Protein AF-0000000073194111 (afdb_homodimer)

Radius of gyration: 30.74 Å; Cα contacts (8 Å, |Δi|>4): 1391; chains: 2; bounding box: 69×85×87 Å

Nearest PDB structures (foldseek):
  3v3v-assembly1_A  TM=2.737E-01  e=1.351E-02  Homo sapiens
  3vug-assembly1_A  TM=2.751E-01  e=2.272E-02  Homo sapiens
  5lw1-assembly3_H  TM=2.447E-01  e=6.804E-01  Homo sapiens
  4dfb-assembly2_B  TM=4.937E-01  e=3.853E-06  Enterococcus casseliflavus
  3vug-assembly1_A  TM=2.812E-01  e=3.024E-02  Homo sapiens

pLDDT: mean 86.83, std 14.12, range [36.31, 98.75]

Organism: Anisakis simplex (NCBI:txid6269)

Foldseek 3Di:
DPDWDKDFPPPQPPADDDPAPDTPVNVVVLCCVFPPVSVVVVVDPKDFTTKTKDWDPVLPPLFWTKIKIWTATPVGDIFIKMKIWTDLVRNLVVLVVVVDPPSVVSSVLSVVLNLLLLVQQLCCCPVVNPQLAFAFAWRDWAHDDPPPHIIMTITHDCQQWWAFDALLAFAFLLLLLQVLLSLLRQQLSQVVDDPVVQVVQADDPSVLVVQLVLLQVQLPPVPPVLCVVFPCCVLQSLLSNDSQNSCCLWFVLCVVLVHFWGKDLQDQGRNQWIFTADPVGHGDRHTNHGDSSSRIHTGFSQQNSLLRLLSGQPVRSVVNVVVSLVSNVVSNVVSCVVVVHDDRADSVSNVLSNLSNNLVNLSVLSSCVCVSLPPVDDPDPVVVVVSVVSSVSSSNSSNVSNVSNCVSCVVPPVLSSDSPDGHPDSD/DPDWDKDFVPPQPPADDDPAPDTVVNVVVLCCVFPPVSVVVVVDPKAFTTKTKDWDPVLLPQFWTKIKIWTATPVGDIFIKMKIWTDLVRNLVVLVVVVDPPSVVSSVLSVVLNLLLLVQQLCCCPVVNPQLAFAFAWRDWAHDDPPPHIIMTITHDCQVWWAFDALLAFAFLLLLLQVLLSLLRQQLSQVVDDPVVQVVQADDPSVLVVQLVLLQVQLPPVPPVLCVVFPCCVLQSLLSNDSQNSCCLWQNLCVVLVHFWGKDLQDQGRNQWIFTADPVGHGDRHTNHGDSSSRIHTGFSQQNSLLNLLSGQPVRSVVNVVVSLVSNVVSNVVSCVVVVHDDRADSVSNVLSNLSNNLVNLSVLSSCVCVSLPPVDDPDPVVVVVSVVSSVSSSNSSNVSNVSNCVSCVPPPVLSSDSPDGHPDSD

Structure (mmCIF, N/CA/C/O backbone):
data_AF-0000000073194111-model_v1
#
loop_
_entity.id
_entity.type
_entity.pdbx_description
1 polymer 'CHK domain-containing protein'
#
loop_
_atom_site.group_PDB
_atom_site.id
_atom_site.type_symbol
_atom_site.label_atom_id
_atom_site.label_alt_id
_atom_site.label_comp_id
_atom_site.label_asym_id
_atom_site.label_entity_id
_atom_site.label_seq_id
_atom_site.pdbx_PDB_ins_code
_atom_site.Cartn_x
_atom_site.Cartn_y
_atom_site.Cartn_z
_atom_site.occupancy
_atom_site.B_iso_or_equiv
_atom_site.auth_seq_id
_atom_site.auth_comp_id
_atom_site.auth_asym_id
_atom_site.auth_atom_id
_atom_site.pdbx_PDB_model_num
ATOM 1 N N . MET A 1 1 ? 20.297 0.895 19.062 1 36.38 1 MET A N 1
ATOM 2 C CA . MET A 1 1 ? 19.344 1.537 19.953 1 36.38 1 MET A CA 1
ATOM 3 C C . MET A 1 1 ? 19.922 1.707 21.359 1 36.38 1 MET A C 1
ATOM 5 O O . MET A 1 1 ? 20.531 0.787 21.891 1 36.38 1 MET A O 1
ATOM 9 N N . PRO A 1 2 ? 20.141 2.879 21.719 1 43.69 2 PRO A N 1
ATOM 10 C CA . PRO A 1 2 ? 20.75 2.91 23.047 1 43.69 2 PRO A CA 1
ATOM 11 C C . PRO A 1 2 ? 20.047 1.971 24.047 1 43.69 2 PRO A C 1
ATOM 13 O O . PRO A 1 2 ? 18.844 1.727 23.922 1 43.69 2 PRO A O 1
ATOM 16 N N . ALA A 1 3 ? 20.844 1.323 24.797 1 47.34 3 ALA A N 1
ATOM 17 C CA . ALA A 1 3 ? 20.469 0.333 25.797 1 47.34 3 ALA A CA 1
ATOM 18 C C . ALA A 1 3 ? 19.469 0.917 26.797 1 47.34 3 ALA A C 1
ATOM 20 O O . ALA A 1 3 ? 19.672 2.029 27.297 1 47.34 3 ALA A O 1
ATOM 21 N N . MET A 1 4 ? 18.125 0.398 26.703 1 62.31 4 MET A N 1
ATOM 22 C CA . MET A 1 4 ? 17.062 0.633 27.688 1 62.31 4 MET A CA 1
ATOM 23 C C . MET A 1 4 ? 17.594 0.444 29.109 1 62.31 4 MET A C 1
ATOM 25 O O . MET A 1 4 ? 18.141 -0.614 29.438 1 62.31 4 MET A O 1
ATOM 29 N N . GLU A 1 5 ? 18 1.474 29.703 1 65.31 5 GLU A N 1
ATOM 30 C CA . GLU A 1 5 ? 18.375 1.286 31.094 1 65.31 5 GLU A CA 1
ATOM 31 C C . GLU A 1 5 ? 17.156 1.105 31.984 1 65.31 5 GLU A C 1
ATOM 33 O O . GLU A 1 5 ? 16.312 2 32.062 1 65.31 5 GLU A O 1
ATOM 38 N N . LYS A 1 6 ? 16.984 -0.057 32.469 1 68.94 6 LYS A N 1
ATOM 39 C CA . LYS A 1 6 ? 15.938 -0.322 33.438 1 68.94 6 LYS A CA 1
ATOM 40 C C . LYS A 1 6 ? 16.328 0.177 34.844 1 68.94 6 LYS A C 1
ATOM 42 O O . LYS A 1 6 ? 17.406 -0.168 35.344 1 68.94 6 LYS A O 1
ATOM 47 N N . ILE A 1 7 ? 15.516 1.082 35.344 1 70.44 7 ILE A N 1
ATOM 48 C CA . ILE A 1 7 ? 15.797 1.647 36.656 1 70.44 7 ILE A CA 1
ATOM 49 C C . ILE A 1 7 ? 14.703 1.237 37.656 1 70.44 7 ILE A C 1
ATOM 51 O O . ILE A 1 7 ? 13.523 1.5 37.406 1 70.44 7 ILE A O 1
ATOM 55 N N . PRO A 1 8 ? 15.086 0.562 38.719 1 73.12 8 PRO A N 1
ATOM 56 C CA . PRO A 1 8 ? 14.078 0.227 39.75 1 73.12 8 PRO A CA 1
ATOM 57 C C . PRO A 1 8 ? 13.406 1.462 40.344 1 73.12 8 PRO A C 1
ATOM 59 O O . PRO A 1 8 ? 14.055 2.492 40.531 1 73.12 8 PRO A O 1
ATOM 62 N N . VAL A 1 9 ? 12.125 1.345 40.562 1 69.44 9 VAL A N 1
ATOM 63 C CA . VAL A 1 9 ? 11.266 2.463 40.938 1 69.44 9 VAL A CA 1
ATOM 64 C C . VAL A 1 9 ? 11.617 2.914 42.344 1 69.44 9 VAL A C 1
ATOM 66 O O . VAL A 1 9 ? 11.148 3.963 42.812 1 69.44 9 VAL A O 1
ATOM 69 N N . THR A 1 10 ? 12.422 2.307 43.156 1 67.06 10 THR A N 1
ATOM 70 C CA . THR A 1 10 ? 12.625 2.602 44.562 1 67.06 10 THR A CA 1
ATOM 71 C C . THR A 1 10 ? 13.07 4.047 44.75 1 67.06 10 THR A C 1
ATOM 73 O O . THR A 1 10 ? 12.984 4.59 45.875 1 67.06 10 THR A O 1
ATOM 76 N N . SER A 1 11 ? 13.492 4.75 43.719 1 65.75 11 SER A N 1
ATOM 77 C CA . SER A 1 11 ? 13.859 6.145 43.938 1 65.75 11 SER A CA 1
ATOM 78 C C . SER A 1 11 ? 13.625 6.969 42.656 1 65.75 11 SER A C 1
ATOM 80 O O . SER A 1 11 ? 14.555 7.594 42.156 1 65.75 11 SER A O 1
ATOM 82 N N . PRO A 1 12 ? 12.375 7.07 42.375 1 69.12 12 PRO A N 1
ATOM 83 C CA . PRO A 1 12 ? 12.109 7.77 41.125 1 69.12 12 PRO A CA 1
ATOM 84 C C . PRO A 1 12 ? 12.445 9.258 41.188 1 69.12 12 PRO A C 1
ATOM 86 O O . PRO A 1 12 ? 12.664 9.891 40.156 1 69.12 12 PRO A O 1
ATOM 89 N N . GLU A 1 13 ? 12.602 9.75 42.344 1 69 13 GLU A N 1
ATOM 90 C CA . GLU A 1 13 ? 12.797 11.18 42.531 1 69 13 GLU A CA 1
ATOM 91 C C . GLU A 1 13 ? 14.133 11.641 41.938 1 69 13 GLU A C 1
ATOM 93 O O . GLU A 1 13 ? 14.266 12.781 41.5 1 69 13 GLU A O 1
ATOM 98 N N . ARG A 1 14 ? 15.016 10.805 42 1 67.5 14 ARG A N 1
ATOM 99 C CA . ARG A 1 14 ? 16.359 11.25 41.656 1 67.5 14 ARG A CA 1
ATOM 100 C C . ARG A 1 14 ? 16.75 10.789 40.25 1 67.5 14 ARG A C 1
ATOM 102 O O . ARG A 1 14 ? 17.781 11.18 39.719 1 67.5 14 ARG A O 1
ATOM 109 N N . GLN A 1 15 ? 15.82 10.125 39.656 1 81.25 15 GLN A N 1
ATOM 110 C CA . GLN A 1 15 ? 16.25 9.547 38.375 1 81.25 15 GLN A CA 1
ATOM 111 C C . GLN A 1 15 ? 15.703 10.352 37.219 1 81.25 15 GLN A C 1
ATOM 113 O O . GLN A 1 15 ? 14.492 10.453 37.031 1 81.25 15 GLN A O 1
ATOM 118 N N . HIS A 1 16 ? 16.672 10.906 36.5 1 85.12 16 HIS A N 1
ATOM 119 C CA . HIS A 1 16 ? 16.359 11.797 35.375 1 85.12 16 HIS A CA 1
ATOM 120 C C . HIS A 1 16 ? 16.172 11.016 34.094 1 85.12 16 HIS A C 1
ATOM 122 O O . HIS A 1 16 ? 16.703 9.914 33.938 1 85.12 16 HIS A O 1
ATOM 128 N N . ILE A 1 17 ? 15.398 11.547 33.281 1 88.12 17 ILE A N 1
ATOM 129 C CA . ILE A 1 17 ? 15.242 11.031 31.922 1 88.12 17 ILE A CA 1
ATOM 130 C C . ILE A 1 17 ? 16.328 11.609 31.016 1 88.12 17 ILE A C 1
ATOM 132 O O . ILE A 1 17 ? 16.312 12.797 30.703 1 88.12 17 ILE A O 1
ATOM 136 N N . ASP A 1 18 ? 17.188 10.719 30.672 1 86 18 ASP A N 1
ATOM 137 C CA . ASP A 1 18 ? 18.312 11.141 29.844 1 86 18 ASP A CA 1
ATOM 138 C C . ASP A 1 18 ? 19.016 12.344 30.469 1 86 18 ASP A C 1
ATOM 140 O O . ASP A 1 18 ? 19.344 12.336 31.656 1 86 18 ASP A O 1
ATOM 144 N N . ASN A 1 19 ? 19.359 13.367 29.703 1 82.19 19 ASN A N 1
ATOM 145 C CA . ASN A 1 19 ? 20.062 14.555 30.188 1 82.19 19 ASN A CA 1
ATOM 146 C C . ASN A 1 19 ? 19.109 15.719 30.406 1 82.19 19 ASN A C 1
ATOM 148 O O . ASN A 1 19 ? 19.531 16.875 30.406 1 82.19 19 ASN A O 1
ATOM 152 N N . THR A 1 20 ? 17.859 15.375 30.734 1 85.88 20 THR A N 1
ATOM 153 C CA . THR A 1 20 ? 16.875 16.422 30.984 1 85.88 20 THR A CA 1
ATOM 154 C C . THR A 1 20 ? 16.672 16.641 32.469 1 85.88 20 THR A C 1
ATOM 156 O O . THR A 1 20 ? 17.172 15.867 33.281 1 85.88 20 THR A O 1
ATOM 159 N N . GLU A 1 21 ? 15.969 17.688 32.844 1 87.31 21 GLU A N 1
ATOM 160 C CA . GLU A 1 21 ? 15.641 17.984 34.219 1 87.31 21 GLU A CA 1
ATOM 161 C C . GLU A 1 21 ? 14.43 17.172 34.688 1 87.31 21 GLU A C 1
ATOM 163 O O . GLU A 1 21 ? 14.109 17.141 35.875 1 87.31 21 GLU A O 1
ATOM 168 N N . PHE A 1 22 ? 13.812 16.547 33.812 1 91.5 22 PHE A N 1
ATOM 169 C CA . PHE A 1 22 ? 12.602 15.812 34.156 1 91.5 22 PHE A CA 1
ATOM 170 C C . PHE A 1 22 ? 12.953 14.445 34.75 1 91.5 22 PHE A C 1
ATOM 172 O O . PHE A 1 22 ? 13.859 13.766 34.25 1 91.5 22 PHE A O 1
ATOM 179 N N . THR A 1 23 ? 12.227 14.109 35.812 1 91.81 23 THR A N 1
ATOM 180 C CA . THR A 1 23 ? 12.453 12.836 36.5 1 91.81 23 THR A CA 1
ATOM 181 C C . THR A 1 23 ? 11.289 11.883 36.25 1 91.81 23 THR A C 1
ATOM 183 O O . THR A 1 23 ? 10.227 12.289 35.812 1 91.81 23 THR A O 1
ATOM 186 N N . PHE A 1 24 ? 11.562 10.609 36.594 1 93.19 24 PHE A N 1
ATOM 187 C CA . PHE A 1 24 ? 10.477 9.641 36.562 1 93.19 24 PHE A CA 1
ATOM 188 C C . PHE A 1 24 ? 9.367 10.023 37.531 1 93.19 24 PHE A C 1
ATOM 190 O O . PHE A 1 24 ? 8.188 9.773 37.25 1 93.19 24 PHE A O 1
ATOM 197 N N . ALA A 1 25 ? 9.758 10.68 38.594 1 92.88 25 ALA A N 1
ATOM 198 C CA . ALA A 1 25 ? 8.773 11.141 39.562 1 92.88 25 ALA A CA 1
ATOM 199 C C . ALA A 1 25 ? 7.832 12.172 38.969 1 92.88 25 ALA A C 1
ATOM 201 O O . ALA A 1 25 ? 6.637 12.195 39.25 1 92.88 25 ALA A O 1
ATOM 202 N N . TRP A 1 26 ? 8.414 13.047 38.156 1 94.44 26 TRP A N 1
ATOM 203 C CA . TRP A 1 26 ? 7.605 14.055 37.469 1 94.44 26 TRP A CA 1
ATOM 204 C C . TRP A 1 26 ? 6.566 13.398 36.562 1 94.44 26 TRP A C 1
ATOM 206 O O . TRP A 1 26 ? 5.402 13.805 36.562 1 94.44 26 TRP A O 1
ATOM 216 N N . VAL A 1 27 ? 6.977 12.352 35.906 1 96.06 27 VAL A N 1
ATOM 217 C CA . VAL A 1 27 ? 6.102 11.625 35 1 96.06 27 VAL A CA 1
ATOM 218 C C . VAL A 1 27 ? 4.988 10.938 35.781 1 96.06 27 VAL A C 1
ATOM 220 O O . VAL A 1 27 ? 3.807 11.086 35.469 1 96.06 27 VAL A O 1
ATOM 223 N N . LEU A 1 28 ? 5.391 10.219 36.812 1 94.56 28 LEU A N 1
ATOM 224 C CA . LEU A 1 28 ? 4.43 9.461 37.594 1 94.56 28 LEU A CA 1
ATOM 225 C C . LEU A 1 28 ? 3.426 10.398 38.281 1 94.56 28 LEU A C 1
ATOM 227 O O . LEU A 1 28 ? 2.244 10.062 38.375 1 94.56 28 LEU A O 1
ATOM 231 N N . LYS A 1 29 ? 3.906 11.547 38.688 1 95.44 29 LYS A N 1
ATOM 232 C CA . LYS A 1 29 ? 3.018 12.531 39.312 1 95.44 29 LYS A CA 1
ATOM 233 C C . LYS A 1 29 ? 1.91 12.945 38.344 1 95.44 29 LYS A C 1
ATOM 235 O O . LYS A 1 29 ? 0.733 12.961 38.719 1 95.44 29 LYS A O 1
ATOM 240 N N . HIS A 1 30 ? 2.293 13.242 37.156 1 97.31 30 HIS A N 1
ATOM 241 C CA . HIS A 1 30 ? 1.325 13.742 36.188 1 97.31 30 HIS A CA 1
ATOM 242 C C . HIS A 1 30 ? 0.427 12.625 35.688 1 97.31 30 HIS A C 1
ATOM 244 O O . HIS A 1 30 ? -0.741 12.852 35.344 1 97.31 30 HIS A O 1
ATOM 250 N N . LEU A 1 31 ? 0.936 11.398 35.562 1 96.88 31 LEU A N 1
ATOM 251 C CA . LEU A 1 31 ? 0.078 10.266 35.219 1 96.88 31 LEU A CA 1
ATOM 252 C C . LEU A 1 31 ? -0.968 10.031 36.312 1 96.88 31 LEU A C 1
ATOM 254 O O . LEU A 1 31 ? -2.139 9.789 36 1 96.88 31 LEU A O 1
ATOM 258 N N . ASN A 1 32 ? -0.537 10.117 37.531 1 95.69 32 ASN A N 1
ATOM 259 C CA . ASN A 1 32 ? -1.453 9.945 38.656 1 95.69 32 ASN A CA 1
ATOM 260 C C . ASN A 1 32 ? -2.541 11.016 38.656 1 95.69 32 ASN A C 1
ATOM 262 O O . ASN A 1 32 ? -3.666 10.766 39.094 1 95.69 32 ASN A O 1
ATOM 266 N N . GLU A 1 33 ? -2.211 12.117 38.156 1 97.06 33 GLU A N 1
ATOM 267 C CA . GLU A 1 33 ? -3.135 13.25 38.188 1 97.06 33 GLU A CA 1
ATOM 268 C C . GLU A 1 33 ? -4.059 13.242 36.969 1 97.06 33 GLU A C 1
ATOM 270 O O . GLU A 1 33 ? -5.242 13.578 37.094 1 97.06 33 GLU A O 1
ATOM 275 N N . ASN A 1 34 ? -3.545 12.82 35.812 1 96.88 34 ASN A N 1
ATOM 276 C CA . ASN A 1 34 ? -4.254 13.195 34.594 1 96.88 34 ASN A CA 1
ATOM 277 C C . ASN A 1 34 ? -4.57 11.977 33.719 1 96.88 34 ASN A C 1
ATOM 279 O O . ASN A 1 34 ? -5.238 12.094 32.688 1 96.88 34 ASN A O 1
ATOM 283 N N . ASP A 1 35 ? -4.168 10.758 34.094 1 96.88 35 ASP A N 1
ATOM 284 C CA . ASP A 1 35 ? -4.387 9.578 33.25 1 96.88 35 ASP A CA 1
ATOM 285 C C . ASP A 1 35 ? -5.309 8.578 33.969 1 96.88 35 ASP A C 1
ATOM 287 O O . ASP A 1 35 ? -4.863 7.801 34.812 1 96.88 35 ASP A O 1
ATOM 291 N N . HIS A 1 36 ? -6.5 8.469 33.5 1 95.5 36 HIS A N 1
ATOM 292 C CA . HIS A 1 36 ? -7.488 7.598 34.125 1 95.5 36 HIS A CA 1
ATOM 293 C C . HIS A 1 36 ? -7.121 6.129 33.938 1 95.5 36 HIS A C 1
ATOM 295 O O . HIS A 1 36 ? -7.426 5.293 34.781 1 95.5 36 HIS A O 1
ATOM 301 N N . VAL A 1 37 ? -6.5 5.832 32.781 1 94.56 37 VAL A N 1
ATOM 302 C CA . VAL A 1 37 ? -6.094 4.449 32.531 1 94.56 37 VAL A CA 1
ATOM 303 C C . VAL A 1 37 ? -4.996 4.055 33.531 1 94.56 37 VAL A C 1
ATOM 305 O O . VAL A 1 37 ? -5.047 2.975 34.125 1 94.56 37 VAL A O 1
ATOM 308 N N . TRP A 1 38 ? -4.016 4.926 33.688 1 95.19 38 TRP A N 1
ATOM 309 C CA . TRP A 1 38 ? -2.936 4.707 34.625 1 95.19 38 TRP A CA 1
ATOM 310 C C . TRP A 1 38 ? -3.482 4.52 36.031 1 95.19 38 TRP A C 1
ATOM 312 O O . TRP A 1 38 ? -3.076 3.598 36.75 1 95.19 38 TRP A O 1
ATOM 322 N N . LYS A 1 39 ? -4.426 5.363 36.406 1 94.5 39 LYS A N 1
ATOM 323 C CA . LYS A 1 39 ? -5.039 5.281 37.75 1 94.5 39 LYS A CA 1
ATOM 324 C C . LYS A 1 39 ? -5.742 3.941 37.938 1 94.5 39 LYS A C 1
ATOM 326 O O . LYS A 1 39 ? -5.68 3.355 39.031 1 94.5 39 LYS A O 1
ATOM 331 N N . SER A 1 40 ? -6.363 3.504 36.938 1 93.25 40 SER A N 1
ATOM 332 C CA . SER A 1 40 ? -7.051 2.219 37 1 93.25 40 SER A CA 1
ATOM 333 C C . SER A 1 40 ? -6.059 1.069 37.156 1 93.25 40 SER A C 1
ATOM 335 O O . SER A 1 40 ? -6.316 0.11 37.875 1 93.25 40 SER A O 1
ATOM 337 N N . ILE A 1 41 ? -5 1.169 36.406 1 92.38 41 ILE A N 1
ATOM 338 C CA . ILE A 1 41 ? -3.975 0.131 36.438 1 92.38 41 ILE A CA 1
ATOM 339 C C . ILE A 1 41 ? -3.332 0.082 37.812 1 92.38 41 ILE A C 1
ATOM 341 O O . ILE A 1 41 ? -3.096 -1 38.375 1 92.38 41 ILE A O 1
ATOM 345 N N . THR A 1 42 ? -3.125 1.216 38.469 1 90.69 42 THR A N 1
ATOM 346 C CA . THR A 1 42 ? -2.336 1.282 39.688 1 90.69 42 THR A CA 1
ATOM 347 C C . THR A 1 42 ? -3.236 1.165 40.938 1 90.69 42 THR A C 1
ATOM 349 O O . THR A 1 42 ? -2.746 1.017 42.031 1 90.69 42 THR A O 1
ATOM 352 N N . ALA A 1 43 ? -4.531 1.288 40.75 1 87.88 43 ALA A N 1
ATOM 353 C CA . ALA A 1 43 ? -5.465 1.085 41.844 1 87.88 43 ALA A CA 1
ATOM 354 C C . ALA A 1 43 ? -5.527 -0.385 42.25 1 87.88 43 ALA A C 1
ATOM 356 O O . ALA A 1 43 ? -5.891 -0.71 43.375 1 87.88 43 ALA A O 1
ATOM 357 N N . GLY A 1 44 ? -5.113 -1.204 41.375 1 77 44 GLY A N 1
ATOM 358 C CA . GLY A 1 44 ? -5.176 -2.633 41.656 1 77 44 GLY A CA 1
ATOM 359 C C . GLY A 1 44 ? -3.945 -3.164 42.344 1 77 44 GLY A C 1
ATOM 360 O O . GLY A 1 44 ? -3.293 -2.436 43.094 1 77 44 GLY A O 1
ATOM 361 N N . ARG 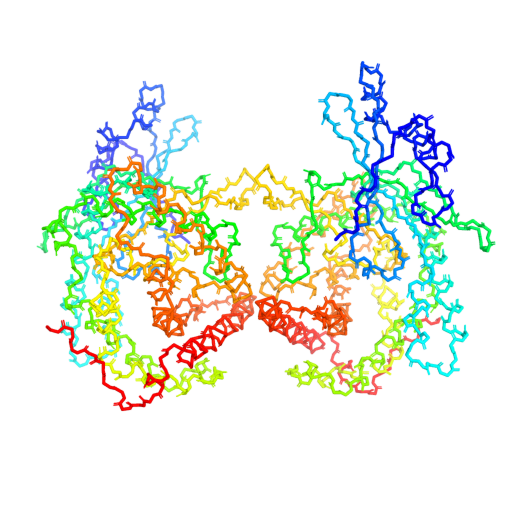A 1 45 ? -3.752 -4.418 42.344 1 76.69 45 ARG A N 1
ATOM 362 C CA . ARG A 1 45 ? -2.691 -5.121 43.062 1 76.69 45 ARG A CA 1
ATOM 363 C C . ARG A 1 45 ? -1.389 -5.098 42.281 1 76.69 45 ARG A C 1
ATOM 365 O O . ARG A 1 45 ? -0.359 -5.582 42.75 1 76.69 45 ARG A O 1
ATOM 372 N N . ARG A 1 46 ? -1.448 -4.301 41.188 1 81.94 46 ARG A N 1
ATOM 373 C CA . ARG A 1 46 ? -0.241 -4.297 40.375 1 81.94 46 ARG A CA 1
ATOM 374 C C . ARG A 1 46 ? 0.799 -3.332 40.938 1 81.94 46 ARG A C 1
ATOM 376 O O . ARG A 1 46 ? 0.485 -2.18 41.25 1 81.94 46 ARG A O 1
ATOM 383 N N . ARG A 1 47 ? 2.002 -3.873 41.156 1 87.38 47 ARG A N 1
ATOM 384 C CA . ARG A 1 47 ? 3.082 -3.035 41.656 1 87.38 47 ARG A CA 1
ATOM 385 C C . ARG A 1 47 ? 4.047 -2.646 40.531 1 87.38 47 ARG A C 1
ATOM 387 O O . ARG A 1 47 ? 4.465 -3.494 39.75 1 87.38 47 ARG A O 1
ATOM 394 N N . LEU A 1 48 ? 4.281 -1.334 40.438 1 91.19 48 LEU A N 1
ATOM 395 C CA . LEU A 1 48 ? 5.285 -0.851 39.5 1 91.19 48 LEU A CA 1
ATOM 396 C C . LEU A 1 48 ? 6.676 -1.334 39.875 1 91.19 48 LEU A C 1
ATOM 398 O O . LEU A 1 48 ? 7.121 -1.114 41.031 1 91.19 48 LEU A O 1
ATOM 402 N N . GLN A 1 49 ? 7.352 -2.027 39 1 89.12 49 GLN A N 1
ATOM 403 C CA . GLN A 1 49 ? 8.648 -2.613 39.312 1 89.12 49 GLN A CA 1
ATOM 404 C C . GLN A 1 49 ? 9.781 -1.773 38.719 1 89.12 49 GLN A C 1
ATOM 406 O O . GLN A 1 49 ? 10.773 -1.502 39.406 1 89.12 49 GLN A O 1
ATOM 411 N N . TYR A 1 50 ? 9.594 -1.479 37.406 1 89.25 50 TYR A N 1
ATOM 412 C CA . TYR A 1 50 ? 10.648 -0.759 36.719 1 89.25 50 TYR A CA 1
ATOM 413 C C . TYR A 1 50 ? 10.062 0.327 35.812 1 89.25 50 TYR A C 1
ATOM 415 O O . TYR A 1 50 ? 8.938 0.193 35.312 1 89.25 50 TYR A O 1
ATOM 423 N N . ILE A 1 51 ? 10.844 1.414 35.719 1 91.12 51 ILE A N 1
ATOM 424 C CA . ILE A 1 51 ? 10.594 2.408 34.688 1 91.12 51 ILE A CA 1
ATOM 425 C C . ILE A 1 51 ? 11.836 2.559 33.781 1 91.12 51 ILE A C 1
ATOM 427 O O . ILE A 1 51 ? 12.961 2.557 34.312 1 91.12 51 ILE A O 1
ATOM 431 N N . SER A 1 52 ? 11.664 2.543 32.562 1 92.25 52 SER A N 1
ATOM 432 C CA . SER A 1 52 ? 12.75 2.74 31.609 1 92.25 52 SER A CA 1
ATOM 433 C C . SER A 1 52 ? 12.352 3.703 30.5 1 92.25 52 SER A C 1
ATOM 435 O O . SER A 1 52 ? 11.172 4.055 30.375 1 92.25 52 SER A O 1
ATOM 437 N N . PHE A 1 53 ? 13.367 4.258 29.828 1 91.5 53 PHE A N 1
ATOM 438 C CA . PHE A 1 53 ? 13.078 5.098 28.672 1 91.5 53 PHE A CA 1
ATOM 439 C C . PHE A 1 53 ? 14 4.75 27.5 1 91.5 53 PHE A C 1
ATOM 441 O O . PHE A 1 53 ? 15.07 4.172 27.703 1 91.5 53 PHE A O 1
ATOM 448 N N . ARG A 1 54 ? 13.516 4.988 26.297 1 91.12 54 ARG A N 1
ATOM 449 C CA . ARG A 1 54 ? 14.352 4.977 25.094 1 91.12 54 ARG A CA 1
ATOM 450 C C . ARG A 1 54 ? 13.961 6.102 24.141 1 91.12 54 ARG A C 1
ATOM 452 O O . ARG A 1 54 ? 12.812 6.543 24.141 1 91.12 54 ARG A O 1
ATOM 459 N N . THR A 1 55 ? 14.945 6.551 23.438 1 88.12 55 THR A N 1
ATOM 460 C CA . THR A 1 55 ? 14.68 7.578 22.438 1 88.12 55 THR A CA 1
ATOM 461 C C . THR A 1 55 ? 14.016 6.973 21.203 1 88.12 55 THR A C 1
ATOM 463 O O . THR A 1 55 ? 14.398 5.891 20.766 1 88.12 55 THR A O 1
ATOM 466 N N . ILE A 1 56 ? 12.992 7.59 20.844 1 83.5 56 ILE A N 1
ATOM 467 C CA . ILE A 1 56 ? 12.359 7.141 19.609 1 83.5 56 ILE A CA 1
ATOM 468 C C . ILE A 1 56 ? 12.406 8.258 18.562 1 83.5 56 ILE A C 1
ATOM 470 O O . ILE A 1 56 ? 12.531 9.438 18.922 1 83.5 56 ILE A O 1
ATOM 474 N N . GLY A 1 57 ? 12.344 7.973 17.125 1 64.94 57 GLY A N 1
ATOM 475 C CA . GLY A 1 57 ? 12.375 8.953 16.047 1 64.94 57 GLY A CA 1
ATOM 476 C C . GLY A 1 57 ? 13.773 9.258 15.562 1 64.94 57 GLY A C 1
ATOM 477 O O . GLY A 1 57 ? 13.977 10.172 14.758 1 64.94 57 GLY A O 1
ATOM 478 N N . ASP A 1 58 ? 14.672 8.328 15.711 1 54.94 58 ASP A N 1
ATOM 479 C CA . ASP A 1 58 ? 16.047 8.188 15.227 1 54.94 58 ASP A CA 1
ATOM 480 C C . ASP A 1 58 ? 16.828 9.477 15.438 1 54.94 58 ASP A C 1
ATOM 482 O O . ASP A 1 58 ? 17.75 9.781 14.672 1 54.94 58 ASP A O 1
ATOM 486 N N . GLY A 1 59 ? 16.609 10.258 16.625 1 48.03 59 GLY A N 1
ATOM 487 C CA . GLY A 1 59 ? 17.453 11.445 16.734 1 48.03 59 GLY A CA 1
ATOM 488 C C . GLY A 1 59 ? 17.297 12.391 15.555 1 48.03 59 GLY A C 1
ATOM 489 O O . GLY A 1 59 ? 18.016 13.383 15.445 1 48.03 59 GLY A O 1
ATOM 490 N N . LYS A 1 60 ? 16.516 11.961 14.562 1 47.16 60 LYS A N 1
ATOM 491 C CA . LYS A 1 60 ? 16.391 12.727 13.328 1 47.16 60 LYS A CA 1
ATOM 492 C C . LYS A 1 60 ? 15.453 13.914 13.508 1 47.16 60 LYS A C 1
ATOM 494 O O . LYS A 1 60 ? 15.266 14.711 12.578 1 47.16 60 LYS A O 1
ATOM 499 N N . GLY A 1 61 ? 14.688 13.906 14.625 1 47.81 61 GLY A N 1
ATOM 500 C CA . GLY A 1 61 ? 13.805 15.055 14.766 1 47.81 61 GLY A CA 1
ATOM 501 C C . GLY A 1 61 ? 14.547 16.359 15.016 1 47.81 61 GLY A C 1
ATOM 502 O O . GLY A 1 61 ? 15.531 16.375 15.758 1 47.81 61 GLY A O 1
ATOM 503 N N . PHE A 1 62 ? 14.336 17.266 14.07 1 51.81 62 PHE A N 1
ATOM 504 C CA . PHE A 1 62 ? 15.086 18.516 14 1 51.81 62 PHE A CA 1
ATOM 505 C C . PHE A 1 62 ? 14.883 19.328 15.266 1 51.81 62 PHE A C 1
ATOM 507 O O . PHE A 1 62 ? 15.789 20.047 15.703 1 51.81 62 PHE A O 1
ATOM 514 N N . ALA A 1 63 ? 13.672 19.078 16 1 62.41 63 ALA A N 1
ATOM 515 C CA . ALA A 1 63 ? 13.438 20.156 16.953 1 62.41 63 ALA A CA 1
ATOM 516 C C . ALA A 1 63 ? 13.156 19.594 18.344 1 62.41 63 ALA A C 1
ATOM 518 O O . ALA A 1 63 ? 12.836 20.344 19.266 1 62.41 63 ALA A O 1
ATOM 519 N N . SER A 1 64 ? 13.195 18.234 18.516 1 79.25 64 SER A N 1
ATOM 520 C CA . SER A 1 64 ? 12.852 17.703 19.828 1 79.25 64 SER A CA 1
ATOM 521 C C . SER A 1 64 ? 13.414 16.297 20.016 1 79.25 64 SER A C 1
ATOM 523 O O . SER A 1 64 ? 13.641 15.578 19.047 1 79.25 64 SER A O 1
ATOM 525 N N . LYS A 1 65 ? 13.734 16.016 21.25 1 86 65 LYS A N 1
ATOM 526 C CA . LYS A 1 65 ? 13.953 14.633 21.641 1 86 65 LYS A CA 1
ATOM 527 C C . LYS A 1 65 ? 12.648 13.969 22.078 1 86 65 LYS A C 1
ATOM 529 O O . LYS A 1 65 ? 11.859 14.57 22.812 1 86 65 LYS A O 1
ATOM 534 N N . ILE A 1 66 ? 12.453 12.82 21.578 1 91.81 66 ILE A N 1
ATOM 535 C CA . ILE A 1 66 ? 11.242 12.086 21.906 1 91.81 66 ILE A CA 1
ATOM 536 C C . ILE A 1 66 ? 11.609 10.812 22.672 1 91.81 66 ILE A C 1
ATOM 538 O O . ILE A 1 66 ? 12.383 9.992 22.188 1 91.81 66 ILE A O 1
ATOM 542 N N . TYR A 1 67 ? 10.984 10.664 23.859 1 92.88 67 TYR A N 1
ATOM 543 C CA . TYR A 1 67 ? 11.258 9.516 24.719 1 92.88 67 TYR A CA 1
ATOM 544 C C . TYR A 1 67 ? 10.023 8.633 24.859 1 92.88 67 TYR A C 1
ATOM 546 O O . TYR A 1 67 ? 8.938 9.133 25.156 1 92.88 67 TYR A O 1
ATOM 554 N N . MET A 1 68 ? 10.242 7.406 24.625 1 95.56 68 MET A N 1
ATOM 555 C CA . MET A 1 68 ? 9.242 6.438 25.062 1 95.56 68 MET A CA 1
ATOM 556 C C . MET A 1 68 ? 9.555 5.93 26.469 1 95.56 68 MET A C 1
ATOM 558 O O . MET A 1 68 ? 10.641 5.402 26.719 1 95.56 68 MET A O 1
ATOM 562 N N . LEU A 1 69 ? 8.672 6.109 27.359 1 95.56 69 LEU A N 1
ATOM 563 C CA . LEU A 1 69 ? 8.812 5.625 28.734 1 95.56 69 LEU A CA 1
ATOM 564 C C . LEU A 1 69 ? 7.988 4.359 28.953 1 95.56 69 LEU A C 1
ATOM 566 O O . LEU A 1 69 ? 6.828 4.293 28.547 1 95.56 69 LEU A O 1
ATOM 570 N N . THR A 1 70 ? 8.609 3.439 29.562 1 95.75 70 THR A N 1
ATOM 571 C CA . THR A 1 70 ? 7.953 2.162 29.812 1 95.75 70 THR A CA 1
ATOM 572 C C . THR A 1 70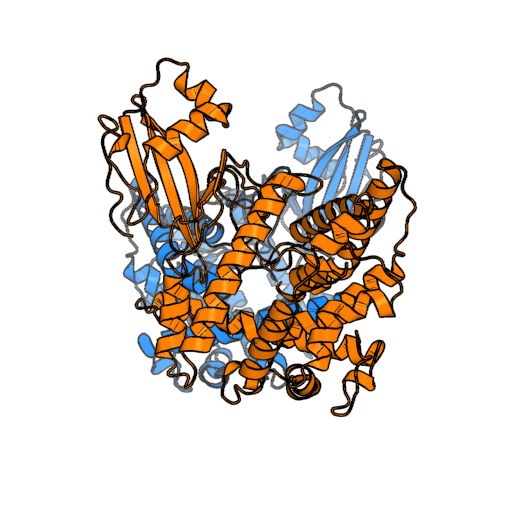 ? 7.895 1.873 31.312 1 95.75 70 THR A C 1
ATOM 574 O O . THR A 1 70 ? 8.93 1.809 31.984 1 95.75 70 THR A O 1
ATOM 577 N N . MET A 1 71 ? 6.738 1.71 31.859 1 95 71 MET A N 1
ATOM 578 C CA . MET A 1 71 ? 6.5 1.279 33.25 1 95 71 MET A CA 1
ATOM 579 C C . MET A 1 71 ? 6.125 -0.198 33.281 1 95 71 MET A C 1
ATOM 581 O O . MET A 1 71 ? 5.047 -0.585 32.844 1 95 71 MET A O 1
ATOM 585 N N . GLU A 1 72 ? 6.973 -0.915 33.844 1 94.12 72 GLU A N 1
ATOM 586 C CA . GLU A 1 72 ? 6.766 -2.359 33.906 1 94.12 72 GLU A CA 1
ATOM 587 C C . GLU A 1 72 ? 6.234 -2.777 35.281 1 94.12 72 GLU A C 1
ATOM 589 O O . GLU A 1 72 ? 6.75 -2.342 36.312 1 94.12 72 GLU A O 1
ATOM 594 N N . PHE A 1 73 ? 5.262 -3.674 35.312 1 93.56 73 PHE A N 1
ATOM 595 C CA . PHE A 1 73 ? 4.605 -4.094 36.531 1 93.56 73 PHE A CA 1
ATOM 596 C C . PHE A 1 73 ? 5.008 -5.516 36.906 1 93.56 73 PHE A C 1
ATOM 598 O O . PHE A 1 73 ? 5.617 -6.223 36.094 1 93.56 73 PHE A O 1
ATOM 605 N N . SER A 1 74 ? 4.645 -5.895 38.094 1 89.06 74 SER A N 1
ATOM 606 C CA . SER A 1 74 ? 5.043 -7.18 38.656 1 89.06 74 SER A CA 1
ATOM 607 C C . SER A 1 74 ? 4.379 -8.344 37.938 1 89.06 74 SER A C 1
ATOM 609 O O . SER A 1 74 ? 4.887 -9.461 37.938 1 89.06 74 SER A O 1
ATOM 611 N N . ASP A 1 75 ? 3.25 -8.133 37.25 1 90.5 75 ASP A N 1
ATOM 612 C CA . ASP A 1 75 ? 2.553 -9.195 36.531 1 90.5 75 ASP A CA 1
ATOM 613 C C . ASP A 1 75 ? 3.09 -9.328 35.094 1 90.5 75 ASP A C 1
ATOM 615 O O . ASP A 1 75 ? 2.531 -10.07 34.281 1 90.5 75 ASP A O 1
ATOM 619 N N . GLY A 1 76 ? 4.047 -8.57 34.781 1 89.75 76 GLY A N 1
ATOM 620 C CA . GLY A 1 76 ? 4.684 -8.688 33.5 1 89.75 76 GLY A CA 1
ATOM 621 C C . GLY A 1 76 ? 4.094 -7.75 32.469 1 89.75 76 GLY A C 1
ATOM 622 O O . GLY A 1 76 ? 4.602 -7.652 31.344 1 89.75 76 GLY A O 1
ATOM 623 N N . LYS A 1 77 ? 3.078 -7.086 32.812 1 92.94 77 LYS A N 1
ATOM 624 C CA . LYS A 1 77 ? 2.469 -6.125 31.891 1 92.94 77 LYS A CA 1
ATOM 625 C C . LYS A 1 77 ? 3.211 -4.793 31.922 1 92.94 77 LYS A C 1
ATOM 627 O O . LYS A 1 77 ? 3.945 -4.504 32.875 1 92.94 77 LYS A O 1
ATOM 632 N N . ALA A 1 78 ? 3.084 -4.031 30.844 1 95.38 78 ALA A N 1
ATOM 633 C CA . ALA A 1 78 ? 3.752 -2.736 30.75 1 95.38 78 ALA A CA 1
ATOM 634 C C . ALA A 1 78 ? 2.779 -1.648 30.297 1 95.38 78 ALA A C 1
ATOM 636 O O . ALA A 1 78 ? 1.794 -1.932 29.609 1 95.38 78 ALA A O 1
ATOM 637 N N . TYR A 1 79 ? 3 -0.475 30.781 1 96.25 79 TYR A N 1
ATOM 638 C CA . TYR A 1 79 ? 2.309 0.732 30.344 1 96.25 79 TYR A CA 1
ATOM 639 C C . TYR A 1 79 ? 3.289 1.742 29.766 1 96.25 79 TYR A C 1
ATOM 641 O O . TYR A 1 79 ? 4.371 1.956 30.312 1 96.25 79 TYR A O 1
ATOM 649 N N . ARG A 1 80 ? 2.953 2.309 28.656 1 97.44 80 ARG A N 1
ATOM 650 C CA . ARG A 1 80 ? 3.906 3.17 27.953 1 97.44 80 ARG A CA 1
ATOM 651 C C . ARG A 1 80 ? 3.316 4.559 27.719 1 97.44 80 ARG A C 1
ATOM 653 O O . ARG A 1 80 ? 2.107 4.695 27.516 1 97.44 80 ARG A O 1
ATOM 660 N N . VAL A 1 81 ? 4.16 5.559 27.75 1 98 81 VAL A N 1
ATOM 661 C CA . VAL A 1 81 ? 3.826 6.938 27.406 1 98 81 VAL A CA 1
ATOM 662 C C . VAL A 1 81 ? 4.98 7.566 26.625 1 98 81 VAL A C 1
ATOM 664 O O . VAL A 1 81 ? 6.066 6.992 26.547 1 98 81 VAL A O 1
ATOM 667 N N . VAL A 1 82 ? 4.727 8.734 26.031 1 97.38 82 VAL A N 1
ATOM 668 C CA . VAL A 1 82 ? 5.734 9.438 25.25 1 97.38 82 VAL A CA 1
ATOM 669 C C . VAL A 1 82 ? 5.965 10.828 25.828 1 97.38 82 VAL A C 1
ATOM 671 O O . VAL A 1 82 ? 5.016 11.508 26.219 1 97.38 82 VAL A O 1
ATOM 674 N N . MET A 1 83 ? 7.207 11.164 25.906 1 96.06 83 MET A N 1
ATOM 675 C CA . MET A 1 83 ? 7.57 12.516 26.328 1 96.06 83 MET A CA 1
ATOM 676 C C . MET A 1 83 ? 8.383 13.219 25.266 1 96.06 83 MET A C 1
ATOM 678 O O . MET A 1 83 ? 9.383 12.688 24.781 1 96.06 83 MET A O 1
ATOM 682 N N . LYS A 1 84 ? 7.941 14.375 24.828 1 94.88 84 LYS A N 1
ATOM 683 C CA . LYS A 1 84 ? 8.641 15.234 23.875 1 94.88 84 LYS A CA 1
ATOM 684 C C . LYS A 1 84 ? 9.312 16.406 24.578 1 94.88 84 LYS A C 1
ATOM 686 O O . LYS A 1 84 ? 8.664 17.141 25.328 1 94.88 84 LYS A O 1
ATOM 691 N N . VAL A 1 85 ? 10.594 16.531 24.406 1 92.38 85 VAL A N 1
ATOM 692 C CA . VAL A 1 85 ? 11.352 17.625 24.984 1 92.38 85 VAL A CA 1
ATOM 693 C C . VAL A 1 85 ? 12.008 18.453 23.891 1 92.38 85 VAL A C 1
ATOM 695 O O . VAL A 1 85 ? 12.961 18.016 23.25 1 92.38 85 VAL A O 1
ATOM 698 N N . PRO A 1 86 ? 11.461 19.703 23.719 1 88.44 86 PRO A N 1
ATOM 699 C CA . PRO A 1 86 ? 12.086 20.547 22.703 1 88.44 86 PRO A CA 1
ATOM 700 C C . PRO A 1 86 ? 13.562 20.828 23 1 88.44 86 PRO A C 1
ATOM 702 O O . PRO A 1 86 ? 13.93 21.031 24.156 1 88.44 86 PRO A O 1
ATOM 705 N N . THR A 1 87 ? 14.383 20.625 22.016 1 78.31 87 THR A N 1
ATOM 706 C CA . THR A 1 87 ? 15.812 20.875 22.203 1 78.31 87 THR A CA 1
ATOM 707 C C . THR A 1 87 ? 16.344 21.812 21.125 1 78.31 87 THR A C 1
ATOM 709 O O . THR A 1 87 ? 15.867 21.797 19.984 1 78.31 87 THR A O 1
ATOM 712 N N . VAL A 1 88 ? 17.094 22.812 21.562 1 66.38 88 VAL A N 1
ATOM 713 C CA . VAL A 1 88 ? 17.734 23.734 20.641 1 66.38 88 VAL A CA 1
ATOM 714 C C . VAL A 1 88 ? 19.031 23.109 20.125 1 66.38 88 VAL A C 1
ATOM 716 O O . VAL A 1 88 ? 19.547 23.531 19.078 1 66.38 88 VAL A O 1
ATOM 719 N N . ASP A 1 89 ? 19.484 22.203 20.844 1 58.25 89 ASP A N 1
ATOM 720 C CA . ASP A 1 89 ? 20.859 21.781 20.625 1 58.25 89 ASP A CA 1
ATOM 721 C C . ASP A 1 89 ? 21.016 21.078 19.266 1 58.25 89 ASP A C 1
ATOM 723 O O . ASP A 1 89 ? 22 21.281 18.562 1 58.25 89 ASP A O 1
ATOM 727 N N . ILE A 1 90 ? 20.016 20.359 18.844 1 53.22 90 ILE A N 1
ATOM 728 C CA . ILE A 1 90 ? 20.188 19.547 17.656 1 53.22 90 ILE A CA 1
ATOM 729 C C . ILE A 1 90 ? 20.266 20.438 16.422 1 53.22 90 ILE A C 1
ATOM 731 O O . ILE A 1 90 ? 21.109 20.25 15.547 1 53.22 90 ILE A O 1
ATOM 735 N N . LEU A 1 91 ? 19.438 21.469 16.297 1 53.5 91 LEU A N 1
ATOM 736 C CA . LEU A 1 91 ? 19.391 22.359 15.148 1 53.5 91 LEU A CA 1
ATOM 737 C C . LEU A 1 91 ? 20.594 23.297 15.141 1 53.5 91 LEU A C 1
ATOM 739 O O . LEU A 1 91 ? 21.156 23.578 14.078 1 53.5 91 LEU A O 1
ATOM 743 N N . SER A 1 92 ? 21.016 23.688 16.391 1 55.16 92 SER A N 1
ATOM 744 C CA . SER A 1 92 ? 22.188 24.562 16.484 1 55.16 92 SER A CA 1
ATOM 745 C C . SER A 1 92 ? 23.438 23.875 15.961 1 55.16 92 SER A C 1
ATOM 747 O O . SER A 1 92 ? 24.281 24.5 15.312 1 55.16 92 SER A O 1
ATOM 749 N N . ALA A 1 93 ? 23.547 22.625 16.234 1 52.19 93 ALA A N 1
ATOM 750 C CA . ALA A 1 93 ? 24.703 21.875 15.789 1 52.19 93 ALA A CA 1
ATOM 751 C C . ALA A 1 93 ? 24.734 21.734 14.273 1 52.19 93 ALA A C 1
ATOM 753 O O . ALA A 1 93 ? 25.797 21.844 13.648 1 52.19 93 ALA A O 1
ATOM 754 N N . LYS A 1 94 ? 23.625 21.625 13.695 1 52.62 94 LYS A N 1
ATOM 755 C CA . LYS A 1 94 ? 23.547 21.422 12.258 1 52.62 94 LYS A CA 1
ATOM 756 C C . LYS A 1 94 ? 23.828 22.719 11.5 1 52.62 94 LYS A C 1
ATOM 758 O O . LYS A 1 94 ? 24.438 22.703 10.438 1 52.62 94 LYS A O 1
ATOM 763 N N . VAL A 1 95 ? 23.391 23.875 12.039 1 50 95 VAL A N 1
ATOM 764 C CA . VAL A 1 95 ? 23.594 25.203 11.461 1 50 95 VAL A CA 1
ATOM 765 C C . VAL A 1 95 ? 25.062 25.609 11.57 1 50 95 VAL A C 1
ATOM 767 O O . VAL A 1 95 ? 25.625 26.203 10.648 1 50 95 VAL A O 1
ATOM 770 N N . GLN A 1 96 ? 25.688 25.344 12.672 1 50.69 96 GLN A N 1
ATOM 771 C CA . GLN A 1 96 ? 27.094 25.703 12.867 1 50.69 96 GLN A CA 1
ATOM 772 C C . GLN A 1 96 ? 27.984 24.922 11.898 1 50.69 96 GLN A C 1
ATOM 774 O O . GLN A 1 96 ? 28.969 25.469 11.406 1 50.69 96 GLN A O 1
ATOM 779 N N . VAL A 1 97 ? 27.609 23.75 11.664 1 45.91 97 VAL A N 1
ATOM 780 C CA . VAL A 1 97 ? 28.453 22.953 10.781 1 45.91 97 VAL A CA 1
ATOM 781 C C . VAL A 1 97 ? 28.359 23.484 9.352 1 45.91 97 VAL A C 1
ATOM 783 O O . VAL A 1 97 ? 29.297 23.312 8.562 1 45.91 97 VAL A O 1
ATOM 786 N N . GLY A 1 98 ? 27.328 24.047 9.07 1 45.78 98 GLY A N 1
ATOM 787 C CA . GLY A 1 98 ? 27.203 24.516 7.703 1 45.78 98 GLY A CA 1
ATOM 788 C C . GLY A 1 98 ? 27.984 25.781 7.434 1 45.78 98 GLY A C 1
ATOM 789 O O . GLY A 1 98 ? 28.016 26.281 6.305 1 45.78 98 GLY A O 1
ATOM 790 N N . GLY A 1 99 ? 28.828 26.312 8.43 1 48.03 99 GLY A N 1
ATOM 791 C CA . GLY A 1 99 ? 29.75 27.406 8.219 1 48.03 99 GLY A CA 1
ATOM 792 C C . GLY A 1 99 ? 29.047 28.734 7.945 1 48.03 99 GLY A C 1
ATOM 793 O O . GLY A 1 99 ? 29.609 29.609 7.305 1 48.03 99 GLY A O 1
ATOM 794 N N . GLU A 1 100 ? 27.906 28.875 8.297 1 51.03 100 GLU A N 1
ATOM 795 C CA . GLU A 1 100 ? 27.234 30.094 7.883 1 51.03 100 GLU A CA 1
ATOM 796 C C . GLU A 1 100 ? 27.766 31.297 8.641 1 51.03 100 GLU A C 1
ATOM 798 O O . GLU A 1 100 ? 28.062 31.219 9.836 1 51.03 100 GLU A O 1
ATOM 803 N N . GLN A 1 101 ? 28.344 32.281 7.969 1 53.78 101 GLN A N 1
ATOM 804 C CA . GLN A 1 101 ? 28.922 33.531 8.406 1 53.78 101 GLN A CA 1
ATOM 805 C C . GLN A 1 101 ? 28.141 34.125 9.586 1 53.78 101 GLN A C 1
ATOM 807 O O . GLN A 1 101 ? 28.719 34.781 10.453 1 53.78 101 GLN A O 1
ATOM 812 N N . ASN A 1 102 ? 26.891 34.062 9.672 1 57.34 102 ASN A N 1
ATOM 813 C CA . ASN A 1 102 ? 26.109 34.656 10.75 1 57.34 102 ASN A CA 1
ATOM 814 C C . ASN A 1 102 ? 25.5 33.594 11.656 1 57.34 102 ASN A C 1
ATOM 816 O O . ASN A 1 102 ? 24.297 33.625 11.922 1 57.34 102 ASN A O 1
ATOM 820 N N . ALA A 1 103 ? 26.344 32.719 12.078 1 59.19 103 ALA A N 1
ATOM 821 C CA . ALA A 1 103 ? 26.031 31.562 12.898 1 59.19 103 ALA A CA 1
ATOM 822 C C . ALA A 1 103 ? 25.188 31.969 14.109 1 59.19 103 ALA A C 1
ATOM 824 O O . ALA A 1 103 ? 24.219 31.281 14.461 1 59.19 103 ALA A O 1
ATOM 825 N N . ASP A 1 104 ? 25.547 33.188 14.672 1 61.94 104 ASP A N 1
ATOM 826 C CA . ASP A 1 104 ? 24.812 33.625 15.859 1 61.94 104 ASP A CA 1
ATOM 827 C C . ASP A 1 104 ? 23.359 33.938 15.523 1 61.94 104 ASP A C 1
ATOM 829 O O . ASP A 1 104 ? 22.453 33.594 16.281 1 61.94 104 ASP A O 1
ATOM 833 N N . ALA A 1 105 ? 23.203 34.625 14.461 1 65.5 105 ALA A N 1
ATOM 834 C CA . ALA A 1 105 ? 21.844 34.969 14.031 1 65.5 105 ALA A CA 1
ATOM 835 C C . ALA A 1 105 ? 21.031 33.719 13.742 1 65.5 105 ALA A C 1
ATOM 837 O O . ALA A 1 105 ? 19.844 33.656 14.062 1 65.5 105 ALA A O 1
ATOM 838 N N . VAL A 1 106 ? 21.672 32.75 13.242 1 65.62 106 VAL A N 1
ATOM 839 C CA . VAL A 1 106 ? 21 31.5 12.914 1 65.62 106 VAL A CA 1
ATOM 840 C C . VAL A 1 106 ? 20.594 30.781 14.195 1 65.62 106 VAL A C 1
ATOM 842 O O . VAL A 1 106 ? 19.484 30.266 14.312 1 65.62 106 VAL A O 1
ATOM 845 N N . VAL A 1 107 ? 21.438 30.906 15.102 1 66.94 107 VAL A N 1
ATOM 846 C CA . VAL A 1 107 ? 21.172 30.234 16.375 1 66.94 107 VAL A CA 1
ATOM 847 C C . VAL A 1 107 ? 20 30.906 17.078 1 66.94 107 VAL A C 1
ATOM 849 O O . VAL A 1 107 ? 19.125 30.219 17.625 1 66.94 107 VAL A O 1
ATOM 852 N N . ASP A 1 108 ? 19.969 32.219 17.047 1 72.38 108 ASP A N 1
ATOM 853 C CA . ASP A 1 108 ? 18.875 32.938 17.688 1 72.38 108 ASP A CA 1
ATOM 854 C C . ASP A 1 108 ? 17.547 32.656 17 1 72.38 108 ASP A C 1
ATOM 856 O O . ASP A 1 108 ? 16.516 32.531 17.656 1 72.38 108 ASP A O 1
ATOM 860 N N . ASN A 1 109 ? 17.641 32.531 15.758 1 71.69 109 ASN A N 1
ATOM 861 C CA . ASN A 1 109 ? 16.438 32.25 15 1 71.69 109 ASN A CA 1
ATOM 862 C C . ASN A 1 109 ? 15.914 30.844 15.297 1 71.69 109 ASN A C 1
ATOM 864 O O . ASN A 1 109 ? 14.703 30.625 15.398 1 71.69 109 ASN A O 1
ATOM 868 N N . VAL A 1 110 ? 16.828 30.016 15.484 1 70.81 110 VAL A N 1
ATOM 869 C CA . VAL A 1 110 ? 16.453 28.625 15.781 1 70.81 110 VAL A CA 1
ATOM 870 C C . VAL A 1 110 ? 15.852 28.547 17.188 1 70.81 110 VAL A C 1
ATOM 872 O O . VAL A 1 110 ? 14.844 27.875 17.391 1 70.81 110 VAL A O 1
ATOM 875 N N . LYS A 1 111 ? 16.484 29.266 18.078 1 75.38 111 LYS A N 1
ATOM 876 C CA . LYS A 1 111 ? 15.969 29.297 19.438 1 75.38 111 LYS A CA 1
ATOM 877 C C . LYS A 1 111 ? 14.547 29.844 19.484 1 75.38 111 LYS A C 1
ATOM 879 O O . LYS A 1 111 ? 13.68 29.281 20.156 1 75.38 111 LYS A O 1
ATOM 884 N N . SER A 1 112 ? 14.383 30.891 18.766 1 78.19 112 SER A N 1
ATOM 885 C CA . SER A 1 112 ? 13.055 31.5 18.719 1 78.19 112 SER A CA 1
ATOM 886 C C . SER A 1 112 ? 12.039 30.547 18.094 1 78.19 112 SER A C 1
ATOM 888 O O . SER A 1 112 ? 10.898 30.453 18.547 1 78.19 112 SER A O 1
ATOM 890 N N . ALA A 1 113 ? 12.453 29.875 17.109 1 78.19 113 ALA A N 1
ATOM 891 C CA . ALA A 1 113 ? 11.562 28.953 16.406 1 78.19 113 ALA A CA 1
ATOM 892 C C . ALA A 1 113 ? 11.133 27.812 17.328 1 78.19 113 ALA A C 1
ATOM 894 O O . ALA A 1 113 ? 9.977 27.391 17.312 1 78.19 113 ALA A O 1
ATOM 895 N N . VAL A 1 114 ? 12.055 27.359 18.078 1 81.31 114 VAL A N 1
ATOM 896 C CA . VAL A 1 114 ? 11.766 26.266 19 1 81.31 114 VAL A CA 1
ATOM 897 C C . VAL A 1 114 ? 10.812 26.734 20.094 1 81.31 114 VAL A C 1
ATOM 899 O O . VAL A 1 114 ? 9.859 26.047 20.438 1 81.31 114 VAL A O 1
ATOM 902 N N . LEU A 1 115 ? 11.109 27.938 20.625 1 85.31 115 LEU A N 1
ATOM 903 C CA . LEU A 1 115 ? 10.281 28.5 21.688 1 85.31 115 LEU A CA 1
ATOM 904 C C . LEU A 1 115 ? 8.852 28.703 21.188 1 85.31 115 LEU A C 1
ATOM 906 O O . LEU A 1 115 ? 7.895 28.312 21.859 1 85.31 115 LEU A O 1
ATOM 910 N N . MET A 1 116 ? 8.797 29.281 20.094 1 86.38 116 MET A N 1
ATOM 911 C CA . MET A 1 116 ? 7.477 29.594 19.547 1 86.38 116 MET A CA 1
ATOM 912 C C . MET A 1 116 ? 6.734 28.328 19.141 1 86.38 116 MET A C 1
ATOM 914 O O . MET A 1 116 ? 5.523 28.234 19.328 1 86.38 116 MET A O 1
ATOM 918 N N . GLY A 1 117 ? 7.465 27.422 18.578 1 90.44 117 GLY A N 1
ATOM 919 C CA . GLY A 1 117 ? 6.852 26.172 18.188 1 90.44 117 GLY A CA 1
ATOM 920 C C . GLY A 1 117 ? 6.297 25.391 19.359 1 90.44 117 GLY A C 1
ATOM 921 O O . GLY A 1 117 ? 5.18 24.875 19.297 1 90.44 117 GLY A O 1
ATOM 922 N N . HIS A 1 118 ? 7.09 25.328 20.375 1 92.88 118 HIS A N 1
ATOM 923 C CA . HIS A 1 118 ? 6.648 24.625 21.578 1 92.88 118 HIS A CA 1
ATOM 924 C C . HIS A 1 118 ? 5.422 25.281 22.188 1 92.88 118 HIS A C 1
ATOM 926 O O . HIS A 1 118 ? 4.477 24.609 22.594 1 92.88 118 HIS A O 1
ATOM 932 N N . ALA A 1 119 ? 5.484 26.594 22.266 1 93.06 119 ALA A N 1
ATOM 933 C CA . ALA A 1 119 ? 4.352 27.328 22.828 1 93.06 119 ALA A CA 1
ATOM 934 C C . ALA A 1 119 ? 3.082 27.078 22.016 1 93.06 119 ALA A C 1
ATOM 936 O O . ALA A 1 119 ? 2 26.906 22.578 1 93.06 119 ALA A O 1
ATOM 937 N N . ARG A 1 120 ? 3.197 27.078 20.719 1 94.25 120 ARG A N 1
ATOM 938 C CA . ARG A 1 120 ? 2.07 26.828 19.828 1 94.25 120 ARG A CA 1
ATOM 939 C C . ARG A 1 120 ? 1.518 25.406 20.031 1 94.25 120 ARG A C 1
ATOM 941 O O . ARG A 1 120 ? 0.301 25.219 20.078 1 94.25 120 ARG A O 1
ATOM 948 N N . GLU A 1 121 ? 2.4 24.516 20.062 1 95.75 121 GLU A N 1
ATOM 949 C CA . GLU A 1 121 ? 1.982 23.141 20.266 1 95.75 121 GLU A CA 1
ATOM 950 C C . GLU A 1 121 ? 1.252 22.953 21.594 1 95.75 121 GLU A C 1
ATOM 952 O O . GLU A 1 121 ? 0.216 22.297 21.656 1 95.75 121 GLU A O 1
ATOM 957 N N . CYS A 1 122 ? 1.767 23.578 22.641 1 96.5 122 CYS A N 1
ATOM 958 C CA . CYS A 1 122 ? 1.11 23.516 23.938 1 96.5 122 CYS A CA 1
ATOM 959 C C . CYS A 1 122 ? -0.266 24.172 23.891 1 96.5 122 CYS A C 1
ATOM 961 O O . CYS A 1 122 ? -1.224 23.656 24.469 1 96.5 122 CYS A O 1
ATOM 963 N N . GLU A 1 123 ? -0.313 25.266 23.203 1 95.62 123 GLU A N 1
ATOM 964 C CA . GLU A 1 123 ? -1.592 25.953 23.031 1 95.62 123 GLU A CA 1
ATOM 965 C C . GLU A 1 123 ? -2.611 25.062 22.328 1 95.62 123 GLU A C 1
ATOM 967 O O . GLU A 1 123 ? -3.771 24.984 22.734 1 95.62 123 GLU A O 1
ATOM 972 N N . MET A 1 124 ? -2.205 24.375 21.281 1 96.44 124 MET A N 1
ATOM 973 C CA . MET A 1 124 ? -3.1 23.5 20.531 1 96.44 124 MET A CA 1
ATOM 974 C C . MET A 1 124 ? -3.566 22.328 21.391 1 96.44 124 MET A C 1
ATOM 976 O O . MET A 1 124 ? -4.738 21.953 21.359 1 96.44 124 MET A O 1
ATOM 980 N N . TYR A 1 125 ? -2.654 21.766 22.219 1 97.38 125 TYR A N 1
ATOM 981 C CA . TYR A 1 125 ? -2.959 20.594 23.047 1 97.38 125 TYR A CA 1
ATOM 982 C C . TYR A 1 125 ? -3.74 21.016 24.297 1 97.38 125 TYR A C 1
ATOM 984 O O . TYR A 1 125 ? -4.203 20.156 25.047 1 97.38 125 TYR A O 1
ATOM 992 N N . SER A 1 126 ? -3.9 22.281 24.516 1 96 126 SER A N 1
ATOM 993 C CA . SER A 1 126 ? -4.652 22.734 25.672 1 96 126 SER A CA 1
ATOM 994 C C . SER A 1 126 ? -5.938 23.453 25.266 1 96 126 SER A C 1
ATOM 996 O O . SER A 1 126 ? -7.02 22.859 25.312 1 96 126 SER A O 1
ATOM 998 N N . LYS A 1 127 ? -5.879 24.531 24.547 1 94.5 127 LYS A N 1
ATOM 999 C CA . LYS A 1 127 ? -7.02 25.391 24.219 1 94.5 127 LYS A CA 1
ATOM 1000 C C . LYS A 1 127 ? -7.871 24.781 23.109 1 94.5 127 LYS A C 1
ATOM 1002 O O . LYS A 1 127 ? -9.086 24.984 23.078 1 94.5 127 LYS A O 1
ATOM 1007 N N . HIS A 1 128 ? -7.328 24.062 22.219 1 95.06 128 HIS A N 1
ATOM 1008 C CA . HIS A 1 128 ? -8.039 23.547 21.047 1 95.06 128 HIS A CA 1
ATOM 1009 C C . HIS A 1 128 ? -8.016 22.016 21.031 1 95.06 128 HIS A C 1
ATOM 1011 O O . HIS A 1 128 ? -8.156 21.406 19.969 1 95.06 128 HIS A O 1
ATOM 1017 N N . TYR A 1 129 ? -7.883 21.422 22.156 1 91.56 129 TYR A N 1
ATOM 1018 C CA . TYR A 1 129 ? -7.652 20 22.344 1 91.56 129 TYR A CA 1
ATOM 1019 C C . TYR A 1 129 ? -8.859 19.188 21.891 1 91.56 129 TYR A C 1
ATOM 1021 O O . TYR A 1 129 ? -9.961 19.359 22.406 1 91.56 129 TYR A O 1
ATOM 1029 N N . ARG A 1 130 ? -8.688 18.328 20.875 1 88 130 ARG A N 1
ATOM 1030 C CA . ARG A 1 130 ? -9.617 17.328 20.375 1 88 130 ARG A CA 1
ATOM 1031 C C . ARG A 1 130 ? -10.953 17.953 20 1 88 130 ARG A C 1
ATOM 1033 O O . ARG A 1 130 ? -12.016 17.391 20.266 1 88 130 ARG A O 1
ATOM 1040 N N . ASN A 1 131 ? -10.859 19.219 19.562 1 88.38 131 ASN A N 1
ATOM 1041 C CA . ASN A 1 131 ? -12.031 19.891 19.016 1 88.38 131 ASN A CA 1
ATOM 1042 C C . ASN A 1 131 ? -12.078 19.797 17.5 1 88.38 131 ASN A C 1
ATOM 1044 O O . ASN A 1 131 ? -11.711 20.734 16.797 1 88.38 131 ASN A O 1
ATOM 1048 N N . GLY A 1 132 ? -12.516 18.562 17.016 1 84.5 132 GLY A N 1
ATOM 1049 C CA . GLY A 1 132 ? -12.656 18.344 15.578 1 84.5 132 GLY A CA 1
ATOM 1050 C C . GLY A 1 132 ? -11.578 17.453 14.992 1 84.5 132 GLY A C 1
ATOM 1051 O O . GLY A 1 132 ? -11.672 17.031 13.844 1 84.5 132 GLY A O 1
ATOM 1052 N N . MET A 1 133 ? -10.539 17.312 15.781 1 92.06 133 MET A N 1
ATOM 1053 C CA . MET A 1 133 ? -9.414 16.531 15.289 1 92.06 133 MET A CA 1
ATOM 1054 C C . MET A 1 133 ? -8.906 15.562 16.359 1 92.06 133 MET A C 1
ATOM 1056 O O . MET A 1 133 ? -8.789 15.938 17.531 1 92.06 133 MET A O 1
ATOM 1060 N N . PRO A 1 134 ? -8.719 14.336 15.992 1 96.12 134 PRO A N 1
ATOM 1061 C CA . PRO A 1 134 ? -8.164 13.422 17 1 96.12 134 PRO A CA 1
ATOM 1062 C C . PRO A 1 134 ? -6.723 13.766 17.375 1 96.12 134 PRO A C 1
ATOM 1064 O O . PRO A 1 134 ? -5.922 14.125 16.5 1 96.12 134 PRO A O 1
ATOM 1067 N N . MET A 1 135 ? -6.391 13.727 18.594 1 97.75 135 MET A N 1
ATOM 1068 C CA . MET A 1 135 ? -5.078 13.961 19.188 1 97.75 135 MET A CA 1
ATOM 1069 C C . MET A 1 135 ? -4.77 12.922 20.25 1 97.75 135 MET A C 1
ATOM 1071 O O . MET A 1 135 ? -5.68 12.266 20.766 1 97.75 135 MET A O 1
ATOM 1075 N N . PRO A 1 136 ? -3.473 12.688 20.5 1 97.88 136 PRO A N 1
ATOM 1076 C CA . PRO A 1 136 ? -3.188 11.828 21.656 1 97.88 136 PRO A CA 1
ATOM 1077 C C . PRO A 1 136 ? -3.682 12.422 22.969 1 97.88 136 PRO A C 1
ATOM 1079 O O . PRO A 1 136 ? -3.885 13.633 23.062 1 97.88 136 PRO A O 1
ATOM 1082 N N . ARG A 1 137 ? -3.947 11.617 23.969 1 96.94 137 ARG A N 1
ATOM 1083 C CA . ARG A 1 137 ? -4.172 12.156 25.297 1 96.94 137 ARG A CA 1
ATOM 1084 C C . ARG A 1 137 ? -2.932 12.883 25.812 1 96.94 137 ARG A C 1
ATOM 1086 O O . ARG A 1 137 ? -1.807 12.422 25.609 1 96.94 137 ARG A O 1
ATOM 1093 N N . ILE A 1 138 ? -3.18 13.922 26.375 1 98.31 138 ILE A N 1
ATOM 1094 C CA . ILE A 1 138 ? -2.105 14.75 26.922 1 98.31 138 ILE A CA 1
ATOM 1095 C C . ILE A 1 138 ? -2.133 14.703 28.438 1 98.31 138 ILE A C 1
ATOM 1097 O O . ILE A 1 138 ? -3.162 14.984 29.062 1 98.31 138 ILE A O 1
ATOM 1101 N N . PHE A 1 139 ? -1.003 14.375 29.031 1 98.38 139 PHE A N 1
ATOM 1102 C CA . PHE A 1 139 ? -0.969 14.188 30.484 1 98.38 139 PHE A CA 1
ATOM 1103 C C . PHE A 1 139 ? -0.294 15.367 31.172 1 98.38 139 PHE A C 1
ATOM 1105 O O . PHE A 1 139 ? -0.552 15.648 32.344 1 98.38 139 PHE A O 1
ATOM 1112 N N . ALA A 1 140 ? 0.596 16.016 30.469 1 98.12 140 ALA A N 1
ATOM 1113 C CA . ALA A 1 140 ? 1.268 17.188 31.047 1 98.12 140 ALA A CA 1
ATOM 1114 C C . ALA A 1 140 ? 1.837 18.078 29.953 1 98.12 140 ALA A C 1
ATOM 1116 O O . ALA A 1 140 ? 2.293 17.594 28.906 1 98.12 140 ALA A O 1
ATOM 1117 N N . LEU A 1 141 ? 1.788 19.359 30.156 1 97.75 141 LEU A N 1
ATOM 1118 C CA . LEU A 1 141 ? 2.418 20.391 29.328 1 97.75 141 LEU A CA 1
ATOM 1119 C C . LEU A 1 141 ? 3.307 21.281 30.188 1 97.75 141 LEU A C 1
ATOM 1121 O O . LEU A 1 141 ? 2.875 21.781 31.234 1 97.75 141 LEU A O 1
ATOM 1125 N N . LYS A 1 142 ? 4.484 21.375 29.797 1 95.81 142 LYS A N 1
ATOM 1126 C CA . LYS A 1 142 ? 5.406 22.297 30.469 1 95.81 142 LYS A CA 1
ATOM 1127 C C . LYS A 1 142 ? 5.969 23.312 29.484 1 95.81 142 LYS A C 1
ATOM 1129 O O . LYS A 1 142 ? 6.617 22.953 28.5 1 95.81 142 LYS A O 1
ATOM 1134 N N . ASP A 1 143 ? 5.793 24.547 29.812 1 93.19 143 ASP A N 1
ATOM 1135 C CA . ASP A 1 143 ? 6.305 25.625 28.953 1 93.19 143 ASP A CA 1
ATOM 1136 C C . ASP A 1 143 ? 7.816 25.766 29.109 1 93.19 143 ASP A C 1
ATOM 1138 O O . ASP A 1 143 ? 8.383 25.406 30.141 1 93.19 143 ASP A O 1
ATOM 1142 N N . ILE A 1 144 ? 8.375 26.328 28.062 1 90.5 144 ILE A N 1
ATOM 1143 C CA . ILE A 1 144 ? 9.797 26.672 28.125 1 90.5 144 ILE A CA 1
ATOM 1144 C C . ILE A 1 144 ? 9.961 28 28.859 1 90.5 144 ILE A C 1
ATOM 1146 O O . ILE A 1 144 ? 9.266 28.969 28.578 1 90.5 144 ILE A O 1
ATOM 1150 N N . VAL A 1 145 ? 10.75 27.969 29.859 1 87 145 VAL A N 1
ATOM 1151 C CA . VAL A 1 145 ? 11.289 29.203 30.422 1 87 145 VAL A CA 1
ATOM 1152 C C . VAL A 1 145 ? 12.734 29.391 29.953 1 87 145 VAL A C 1
ATOM 1154 O O . VAL A 1 145 ? 13.633 28.688 30.391 1 87 145 VAL A O 1
ATOM 1157 N N . PRO A 1 146 ? 12.828 30.375 29.062 1 81.56 146 PRO A N 1
ATOM 1158 C CA . PRO A 1 146 ? 14.148 30.516 28.438 1 81.56 146 PRO A CA 1
ATOM 1159 C C . PRO A 1 146 ? 15.281 30.516 29.469 1 81.56 146 PRO A C 1
ATOM 1161 O O . PRO A 1 146 ? 15.203 31.203 30.484 1 81.56 146 PRO A O 1
ATOM 1164 N N . ASP A 1 147 ? 16.25 29.75 29.172 1 75.81 147 ASP A N 1
ATOM 1165 C CA . ASP A 1 147 ? 17.5 29.656 29.906 1 75.81 147 ASP A CA 1
ATOM 1166 C C . ASP A 1 147 ? 17.266 29.156 31.328 1 75.81 147 ASP A C 1
ATOM 1168 O O . ASP A 1 147 ? 18.125 29.281 32.188 1 75.81 147 ASP A O 1
ATOM 1172 N N . ARG A 1 148 ? 16.141 28.672 31.625 1 82.81 148 ARG A N 1
ATOM 1173 C CA . ARG A 1 148 ? 15.859 28.219 32.969 1 82.81 148 ARG A CA 1
ATOM 1174 C C . ARG A 1 148 ? 15.234 26.828 32.969 1 82.81 148 ARG A C 1
ATOM 1176 O O . ARG A 1 148 ? 15.727 25.922 33.656 1 82.81 148 ARG A O 1
ATOM 1183 N N . GLU A 1 149 ? 14.148 26.734 32.25 1 86.31 149 GLU A N 1
ATOM 1184 C CA . GLU A 1 149 ? 13.422 25.469 32.25 1 86.31 149 GLU A CA 1
ATOM 1185 C C . GLU A 1 149 ? 13.133 25 30.828 1 86.31 149 GLU A C 1
ATOM 1187 O O . GLU A 1 149 ? 12.727 25.797 29.984 1 86.31 149 GLU A O 1
ATOM 1192 N N . ARG A 1 150 ? 13.391 23.766 30.656 1 88.44 150 ARG A N 1
ATOM 1193 C CA . ARG A 1 150 ? 13.016 23.156 29.391 1 88.44 150 ARG A CA 1
ATOM 1194 C C . ARG A 1 150 ? 11.516 22.891 29.328 1 88.44 150 ARG A C 1
ATOM 1196 O O . ARG A 1 150 ? 10.867 22.734 30.375 1 88.44 150 ARG A O 1
ATOM 1203 N N . GLY A 1 151 ? 10.992 22.859 28.156 1 92.75 151 GLY A N 1
ATOM 1204 C CA . GLY A 1 151 ? 9.609 22.453 27.969 1 92.75 151 GLY A CA 1
ATOM 1205 C C . GLY A 1 151 ? 9.438 20.953 27.859 1 92.75 151 GLY A C 1
ATOM 1206 O O . GLY A 1 151 ? 10.414 20.219 27.688 1 92.75 151 GLY A O 1
ATOM 1207 N N . ALA A 1 152 ? 8.234 20.531 28.031 1 95.69 152 ALA A N 1
ATOM 1208 C CA . ALA A 1 152 ? 7.941 19.109 27.859 1 95.69 152 ALA A CA 1
ATOM 1209 C C . ALA A 1 152 ? 6.465 18.875 27.547 1 95.69 152 ALA A C 1
ATOM 1211 O O . ALA A 1 152 ? 5.609 19.656 27.969 1 95.69 152 ALA A O 1
ATOM 1212 N N . ILE A 1 153 ? 6.227 17.891 26.781 1 97.56 153 ILE A N 1
ATOM 1213 C CA . ILE A 1 153 ? 4.883 17.391 26.531 1 97.56 153 ILE A CA 1
ATOM 1214 C C . ILE A 1 153 ? 4.832 15.891 26.828 1 97.56 153 ILE A C 1
ATOM 1216 O O . ILE A 1 153 ? 5.547 15.102 26.203 1 97.56 153 ILE A O 1
ATOM 1220 N N . LEU A 1 154 ? 4.074 15.5 27.844 1 98.06 154 LEU A N 1
ATOM 1221 C CA . LEU A 1 154 ? 3.826 14.102 28.188 1 98.06 154 LEU A CA 1
ATOM 1222 C C . LEU A 1 154 ? 2.498 13.625 27.609 1 98.06 154 LEU A C 1
ATOM 1224 O O . LEU A 1 154 ? 1.443 14.188 27.922 1 98.06 154 LEU A O 1
ATOM 1228 N N . MET A 1 155 ? 2.559 12.555 26.734 1 98.25 155 MET A N 1
ATOM 1229 C CA . MET A 1 155 ? 1.331 12.203 26.031 1 98.25 155 MET A CA 1
ATOM 1230 C C . MET A 1 155 ? 1.218 10.695 25.859 1 98.25 155 MET A C 1
ATOM 1232 O O . MET A 1 155 ? 2.146 9.953 26.188 1 98.25 155 MET A O 1
ATOM 1236 N N . GLU A 1 156 ? 0.144 10.312 25.375 1 98.12 156 GLU A N 1
ATOM 1237 C CA . GLU A 1 156 ? -0.233 8.922 25.156 1 98.12 156 GLU A CA 1
ATOM 1238 C C . GLU A 1 156 ? 0.695 8.25 24.141 1 98.12 156 GLU A C 1
ATOM 1240 O O . GLU A 1 156 ? 1.067 8.859 23.141 1 98.12 156 GLU A O 1
ATOM 1245 N N . TYR A 1 157 ? 1.12 7.055 24.469 1 97.38 157 TYR A N 1
ATOM 1246 C CA . TYR A 1 157 ? 1.764 6.191 23.484 1 97.38 157 TYR A CA 1
ATOM 1247 C C . TYR A 1 157 ? 0.731 5.535 22.578 1 97.38 157 TYR A C 1
ATOM 1249 O O . TYR A 1 157 ? -0.14 4.801 23.047 1 97.38 157 TYR A O 1
ATOM 1257 N N . LEU A 1 158 ? 0.891 5.707 21.266 1 97.12 158 LEU A N 1
ATOM 1258 C CA . LEU A 1 158 ? -0.13 5.262 20.328 1 97.12 158 LEU A CA 1
ATOM 1259 C C . LEU A 1 158 ? 0.302 3.979 19.625 1 97.12 158 LEU A C 1
ATOM 1261 O O . LEU A 1 158 ? -0.493 3.355 18.922 1 97.12 158 LEU A O 1
ATOM 1265 N N . GLY A 1 159 ? 1.484 3.52 19.828 1 95.38 159 GLY A N 1
ATOM 1266 C CA . GLY A 1 159 ? 2.109 2.48 19.031 1 95.38 159 GLY A CA 1
ATOM 1267 C C . GLY A 1 159 ? 1.396 1.146 19.109 1 95.38 159 GLY A C 1
ATOM 1268 O O . GLY A 1 159 ? 1.55 0.293 18.234 1 95.38 159 GLY A O 1
ATOM 1269 N N . ASP A 1 160 ? 0.599 0.942 20.156 1 94.31 160 ASP A N 1
ATOM 1270 C CA . ASP A 1 160 ? -0.099 -0.329 20.328 1 94.31 160 ASP A CA 1
ATOM 1271 C C . ASP A 1 160 ? -1.309 -0.417 19.391 1 94.31 160 ASP A C 1
ATOM 1273 O O . ASP A 1 160 ? -1.726 -1.512 19.016 1 94.31 160 ASP A O 1
ATOM 1277 N N . LYS A 1 161 ? -1.847 0.748 19.031 1 96.69 161 LYS A N 1
ATOM 1278 C CA . LYS A 1 161 ? -3.119 0.706 18.312 1 96.69 161 LYS A CA 1
ATOM 1279 C C . LYS A 1 161 ? -3.023 1.438 16.984 1 96.69 161 LYS A C 1
ATOM 1281 O O . LYS A 1 161 ? -3.941 1.365 16.156 1 96.69 161 LYS A O 1
ATOM 1286 N N . ALA A 1 162 ? -1.943 2.176 16.719 1 97.81 162 ALA A N 1
ATOM 1287 C CA . ALA A 1 162 ? -1.802 2.988 15.516 1 97.81 162 ALA A CA 1
ATOM 1288 C C . ALA A 1 162 ? -0.334 3.137 15.125 1 97.81 162 ALA A C 1
ATOM 1290 O O . ALA A 1 162 ? 0.56 2.787 15.898 1 97.81 162 ALA A O 1
ATOM 1291 N N . ALA A 1 163 ? -0.088 3.541 13.93 1 96.62 163 ALA A N 1
ATOM 1292 C CA . ALA A 1 163 ? 1.256 3.828 13.438 1 96.62 163 ALA A CA 1
ATOM 1293 C C . ALA A 1 163 ? 1.226 4.902 12.352 1 96.62 163 ALA A C 1
ATOM 1295 O O . ALA A 1 163 ? 0.166 5.207 11.797 1 96.62 163 ALA A O 1
ATOM 1296 N N . ASN A 1 164 ? 2.365 5.5 12.156 1 95.06 164 ASN A N 1
ATOM 1297 C CA . ASN A 1 164 ? 2.52 6.41 11.023 1 95.06 164 ASN A CA 1
ATOM 1298 C C . ASN A 1 164 ? 2.799 5.648 9.734 1 95.06 164 ASN A C 1
ATOM 1300 O O . ASN A 1 164 ? 3.52 4.648 9.742 1 95.06 164 ASN A O 1
ATOM 1304 N N . VAL A 1 165 ? 2.227 6.137 8.695 1 93.56 165 VAL A N 1
ATOM 1305 C CA . VAL A 1 165 ? 2.607 5.617 7.383 1 93.56 165 VAL A CA 1
ATOM 1306 C C . VAL A 1 165 ? 3.938 6.234 6.949 1 93.56 165 VAL A C 1
ATOM 1308 O O . VAL A 1 165 ? 4.062 7.457 6.871 1 93.56 165 VAL A O 1
ATOM 1311 N N . PRO A 1 166 ? 4.902 5.426 6.723 1 89.38 166 PRO A N 1
ATOM 1312 C CA . PRO A 1 166 ? 6.176 6.004 6.293 1 89.38 166 PRO A CA 1
ATOM 1313 C C . PRO A 1 166 ? 6.043 6.863 5.039 1 89.38 166 PRO A C 1
ATOM 1315 O O . PRO A 1 166 ? 5.273 6.527 4.133 1 89.38 166 PRO A O 1
ATOM 1318 N N . PHE A 1 167 ? 6.895 7.828 4.934 1 88.25 167 PHE A N 1
ATOM 1319 C CA . PHE A 1 167 ? 6.793 8.797 3.846 1 88.25 167 PHE A CA 1
ATOM 1320 C C . PHE A 1 167 ? 7.016 8.117 2.498 1 88.25 167 PHE A C 1
ATOM 1322 O O . PHE A 1 167 ? 6.402 8.492 1.498 1 88.25 167 PHE A O 1
ATOM 1329 N N . TYR A 1 168 ? 7.93 7.141 2.498 1 88.94 168 TYR A N 1
ATOM 1330 C CA . TYR A 1 168 ? 8.242 6.496 1.229 1 88.94 168 TYR A CA 1
ATOM 1331 C C . TYR A 1 168 ? 7.094 5.602 0.773 1 88.94 168 TYR A C 1
ATOM 1333 O O . TYR A 1 168 ? 7.145 5.023 -0.316 1 88.94 168 TYR A O 1
ATOM 1341 N N . ARG A 1 169 ? 6.156 5.527 1.665 1 90.81 169 ARG A N 1
ATOM 1342 C CA . ARG A 1 169 ? 4.879 4.926 1.299 1 90.81 169 ARG A CA 1
ATOM 1343 C C . ARG A 1 169 ? 3.811 5.996 1.086 1 90.81 169 ARG A C 1
ATOM 1345 O O . ARG A 1 169 ? 4.105 7.191 1.119 1 90.81 169 ARG A O 1
ATOM 1352 N N . SER A 1 170 ? 2.588 5.699 0.683 1 92.69 170 SER A N 1
ATOM 1353 C CA . SER A 1 170 ? 1.485 6.629 0.467 1 92.69 170 SER A CA 1
ATOM 1354 C C . SER A 1 170 ? 0.232 6.184 1.214 1 92.69 170 SER A C 1
ATOM 1356 O O . SER A 1 170 ? 0.013 4.988 1.409 1 92.69 170 SER A O 1
ATOM 1358 N N . PHE A 1 171 ? -0.447 7.215 1.701 1 97 171 PHE A N 1
ATOM 1359 C CA . PHE A 1 171 ? -1.791 6.895 2.17 1 97 171 PHE A CA 1
ATOM 1360 C C . PHE A 1 171 ? -2.609 6.242 1.062 1 97 171 PHE A C 1
ATOM 1362 O O . PHE A 1 171 ? -2.334 6.445 -0.123 1 97 171 PHE A O 1
ATOM 1369 N N . THR A 1 172 ? -3.57 5.43 1.495 1 96.5 172 THR A N 1
ATOM 1370 C CA . THR A 1 172 ? -4.543 4.891 0.551 1 96.5 172 THR A CA 1
ATOM 1371 C C . THR A 1 172 ? -5.637 5.914 0.259 1 96.5 172 THR A C 1
ATOM 1373 O O . THR A 1 172 ? -5.734 6.938 0.937 1 96.5 172 THR A O 1
ATOM 1376 N N . VAL A 1 173 ? -6.441 5.66 -0.738 1 96.94 173 VAL A N 1
ATOM 1377 C CA . VAL A 1 173 ? -7.559 6.523 -1.119 1 96.94 173 VAL A CA 1
ATOM 1378 C C . VAL A 1 173 ? -8.508 6.695 0.065 1 96.94 173 VAL A C 1
ATOM 1380 O O . VAL A 1 173 ? -8.883 7.816 0.408 1 96.94 173 VAL A O 1
ATOM 1383 N N . GLU A 1 174 ? -8.828 5.605 0.731 1 98.06 174 GLU A N 1
ATOM 1384 C CA . GLU A 1 174 ? -9.766 5.648 1.845 1 98.06 174 GLU A CA 1
ATOM 1385 C C . GLU A 1 174 ? -9.195 6.426 3.025 1 98.06 174 GLU A C 1
ATOM 1387 O O . GLU A 1 174 ? -9.914 7.18 3.688 1 98.06 174 GLU A O 1
ATOM 1392 N N . GLN A 1 175 ? -7.941 6.219 3.305 1 98.25 175 GLN A N 1
ATOM 1393 C CA . GLN A 1 175 ? -7.289 6.965 4.375 1 98.25 175 GLN A CA 1
ATOM 1394 C C . GLN A 1 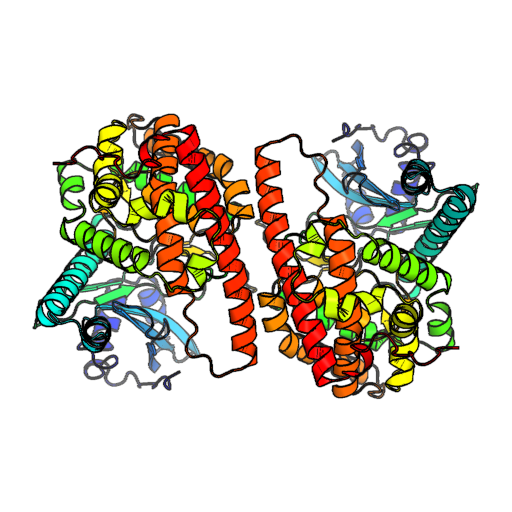175 ? -7.32 8.469 4.098 1 98.25 175 GLN A C 1
ATOM 1396 O O . GLN A 1 175 ? -7.637 9.258 4.984 1 98.25 175 GLN A O 1
ATOM 1401 N N . LEU A 1 176 ? -7.043 8.828 2.846 1 98.5 176 LEU A N 1
ATOM 1402 C CA . LEU A 1 176 ? -7.023 10.242 2.471 1 98.5 176 LEU A CA 1
ATOM 1403 C C . LEU A 1 176 ? -8.414 10.859 2.607 1 98.5 176 LEU A C 1
ATOM 1405 O O . LEU A 1 176 ? -8.547 12.008 3.039 1 98.5 176 LEU A O 1
ATOM 1409 N N . ILE A 1 177 ? -9.414 10.117 2.248 1 98.62 177 ILE A N 1
ATOM 1410 C CA . ILE A 1 177 ? -10.781 10.594 2.4 1 98.62 177 ILE A CA 1
ATOM 1411 C C . ILE A 1 177 ? -11.086 10.828 3.877 1 98.62 177 ILE A C 1
ATOM 1413 O O . ILE A 1 177 ? -11.609 11.883 4.246 1 98.62 177 ILE A O 1
ATOM 1417 N N . ASN A 1 178 ? -10.719 9.898 4.699 1 98.5 178 ASN A N 1
ATOM 1418 C CA . ASN A 1 178 ? -11 10.023 6.125 1 98.5 178 ASN A CA 1
ATOM 1419 C C . ASN A 1 178 ? -10.203 11.156 6.758 1 98.5 178 ASN A C 1
ATOM 1421 O O . ASN A 1 178 ? -10.703 11.852 7.645 1 98.5 178 ASN A O 1
ATOM 1425 N N . ILE A 1 179 ? -8.961 11.336 6.359 1 98.44 179 ILE A N 1
ATOM 1426 C CA . ILE A 1 179 ? -8.148 12.445 6.855 1 98.44 179 ILE A CA 1
ATOM 1427 C C . ILE A 1 179 ? -8.766 13.773 6.41 1 98.44 179 ILE A C 1
ATOM 1429 O O . ILE A 1 179 ? -8.82 14.727 7.188 1 98.44 179 ILE A O 1
ATOM 1433 N N . SER A 1 180 ? -9.273 13.82 5.172 1 98.44 180 SER A N 1
ATOM 1434 C CA . SER A 1 180 ? -9.938 15.016 4.672 1 98.44 180 SER A CA 1
ATOM 1435 C C . SER A 1 180 ? -11.164 15.359 5.516 1 98.44 180 SER A C 1
ATOM 1437 O O . SER A 1 180 ? -11.438 16.531 5.766 1 98.44 180 SER A O 1
ATOM 1439 N N . ARG A 1 181 ? -11.883 14.367 5.93 1 98.56 181 ARG A N 1
ATOM 1440 C CA . ARG A 1 181 ? -13.031 14.586 6.797 1 98.56 181 ARG A CA 1
ATOM 1441 C C . ARG A 1 181 ? -12.602 15.156 8.148 1 98.56 181 ARG A C 1
ATOM 1443 O O . ARG A 1 181 ? -13.281 16.016 8.711 1 98.56 181 ARG A O 1
ATOM 1450 N N . CYS A 1 182 ? -11.5 14.672 8.664 1 98.12 182 CYS A N 1
ATOM 1451 C CA . CYS A 1 182 ? -10.969 15.211 9.906 1 98.12 182 CYS A CA 1
ATOM 1452 C C . CYS A 1 182 ? -10.633 16.688 9.758 1 98.12 182 CYS A C 1
ATOM 1454 O O . CYS A 1 182 ? -10.938 17.5 10.633 1 98.12 182 CYS A O 1
ATOM 1456 N N . LEU A 1 183 ? -10.008 17.016 8.648 1 98.12 183 LEU A N 1
ATOM 1457 C CA . LEU A 1 183 ? -9.672 18.422 8.391 1 98.12 183 LEU A CA 1
ATOM 1458 C C . LEU A 1 183 ? -10.93 19.281 8.328 1 98.12 183 LEU A C 1
ATOM 1460 O O . LEU A 1 183 ? -10.953 20.391 8.852 1 98.12 183 LEU A O 1
ATOM 1464 N N . ALA A 1 184 ? -11.961 18.719 7.688 1 98.31 184 ALA A N 1
ATOM 1465 C CA . ALA A 1 184 ? -13.227 19.438 7.598 1 98.31 184 ALA A CA 1
ATOM 1466 C C . ALA A 1 184 ? -13.773 19.766 8.984 1 98.31 184 ALA A C 1
ATOM 1468 O O . ALA A 1 184 ? -14.281 20.859 9.219 1 98.31 184 ALA A O 1
ATOM 1469 N N . ARG A 1 185 ? -13.688 18.859 9.875 1 98.06 185 ARG A N 1
ATOM 1470 C CA . ARG A 1 185 ? -14.18 19.062 11.234 1 98.06 185 ARG A CA 1
ATOM 1471 C C . ARG A 1 185 ? -13.367 20.141 11.953 1 98.06 185 ARG A C 1
ATOM 1473 O O . ARG A 1 185 ? -13.93 20.984 12.648 1 98.06 185 ARG A O 1
ATOM 1480 N N . LEU A 1 186 ? -12.062 20.062 11.82 1 97.88 186 LEU A N 1
ATOM 1481 C CA . LEU A 1 186 ? -11.203 21.094 12.414 1 97.88 186 LEU A CA 1
ATOM 1482 C C . LEU A 1 186 ? -11.531 22.469 11.852 1 97.88 186 LEU A C 1
ATOM 1484 O O . LEU A 1 186 ? -11.594 23.453 12.594 1 97.88 186 LEU A O 1
ATOM 1488 N N . HIS A 1 187 ? -11.703 22.516 10.594 1 97.62 187 HIS A N 1
ATOM 1489 C CA . HIS A 1 187 ? -11.969 23.781 9.93 1 97.62 187 HIS A CA 1
ATOM 1490 C C . HIS A 1 187 ? -13.32 24.344 10.344 1 97.62 187 HIS A C 1
ATOM 1492 O O . HIS A 1 187 ? -13.453 25.562 10.547 1 97.62 187 HIS A O 1
ATOM 1498 N N . ALA A 1 188 ? -14.273 23.484 10.438 1 97.38 188 ALA A N 1
ATOM 1499 C CA . ALA A 1 188 ? -15.578 23.938 10.922 1 97.38 188 ALA A CA 1
ATOM 1500 C C . ALA A 1 188 ? -15.484 24.453 12.352 1 97.38 188 ALA A C 1
ATOM 1502 O O . ALA A 1 188 ? -16.094 25.469 12.688 1 97.38 188 ALA A O 1
ATOM 1503 N N . TYR A 1 189 ? -14.773 23.766 13.188 1 97.56 189 TYR A N 1
ATOM 1504 C CA . TYR A 1 189 ? -14.539 24.234 14.547 1 97.56 189 TYR A CA 1
ATOM 1505 C C . TYR A 1 189 ? -13.914 25.625 14.539 1 97.56 189 TYR A C 1
ATOM 1507 O O . TYR A 1 189 ? -14.312 26.5 15.312 1 97.56 189 TYR A O 1
ATOM 1515 N N . SER A 1 190 ? -12.953 25.812 13.688 1 96.69 190 SER A N 1
ATOM 1516 C CA . SER A 1 190 ? -12.281 27.094 13.57 1 96.69 190 SER A CA 1
ATOM 1517 C C . SER A 1 190 ? -13.289 28.234 13.344 1 96.69 190 SER A C 1
ATOM 1519 O O . SER A 1 190 ? -13.078 29.359 13.805 1 96.69 190 SER A O 1
ATOM 1521 N N . MET A 1 191 ? -14.32 27.938 12.641 1 95.88 191 MET A N 1
ATOM 1522 C CA . MET A 1 191 ? -15.328 28.938 12.297 1 95.88 191 MET A CA 1
ATOM 1523 C C . MET A 1 191 ? -16.125 29.344 13.531 1 95.88 191 MET A C 1
ATOM 1525 O O . MET A 1 191 ? -16.797 30.375 13.523 1 95.88 191 MET A O 1
ATOM 1529 N N . SER A 1 192 ? -16.078 28.594 14.562 1 95.69 192 SER A N 1
ATOM 1530 C CA . SER A 1 192 ? -16.797 28.906 15.789 1 95.69 192 SER A CA 1
ATOM 1531 C C . SER A 1 192 ? -15.984 29.828 16.688 1 95.69 192 SER A C 1
ATOM 1533 O O . SER A 1 192 ? -16.5 30.391 17.656 1 95.69 192 SER A O 1
ATOM 1535 N N . LEU A 1 193 ? -14.688 30 16.391 1 96.19 193 LEU A N 1
ATOM 1536 C CA . LEU A 1 193 ? -13.805 30.797 17.219 1 96.19 193 LEU A CA 1
ATOM 1537 C C . LEU A 1 193 ? -13.969 32.281 16.922 1 96.19 193 LEU A C 1
ATOM 1539 O O . LEU A 1 193 ? -14.328 32.656 15.797 1 96.19 193 LEU A O 1
ATOM 1543 N N . SER A 1 194 ? -13.633 33.125 17.891 1 95.62 194 SER A N 1
ATOM 1544 C CA . SER A 1 194 ? -13.703 34.562 17.703 1 95.62 194 SER A CA 1
ATOM 1545 C C . SER A 1 194 ? -12.57 35.062 16.797 1 95.62 194 SER A C 1
ATOM 1547 O O . SER A 1 194 ? -11.555 34.375 16.656 1 95.62 194 SER A O 1
ATOM 1549 N N . GLU A 1 195 ? -12.719 36.188 16.25 1 93.25 195 GLU A N 1
ATOM 1550 C CA . GLU A 1 195 ? -11.68 36.781 15.438 1 93.25 195 GLU A CA 1
ATOM 1551 C C . GLU A 1 195 ? -10.406 37.031 16.25 1 93.25 195 GLU A C 1
ATOM 1553 O O . GLU A 1 195 ? -9.297 36.906 15.727 1 93.25 195 GLU A O 1
ATOM 1558 N N . THR A 1 196 ? -10.633 37.375 17.453 1 94.5 196 THR A N 1
ATOM 1559 C CA . THR A 1 196 ? -9.5 37.625 18.328 1 94.5 196 THR A CA 1
ATOM 1560 C C . THR A 1 196 ? -8.695 36.344 18.578 1 94.5 196 THR A C 1
ATOM 1562 O O . THR A 1 196 ? -7.469 36.375 18.547 1 94.5 196 THR A O 1
ATOM 1565 N N . ASP A 1 197 ? -9.422 35.312 18.781 1 93.94 197 ASP A N 1
ATOM 1566 C CA . ASP A 1 197 ? -8.758 34.031 19.016 1 93.94 197 ASP A CA 1
ATOM 1567 C C . ASP A 1 197 ? -7.996 33.562 17.766 1 93.94 197 ASP A C 1
ATOM 1569 O O . ASP A 1 197 ? -6.891 33.031 17.875 1 93.94 197 ASP A O 1
ATOM 1573 N N . MET A 1 198 ? -8.586 33.812 16.656 1 94.31 198 MET A N 1
ATOM 1574 C CA . MET A 1 198 ? -7.949 33.406 15.398 1 94.31 198 MET A CA 1
ATOM 1575 C C . MET A 1 198 ? -6.727 34.281 15.125 1 94.31 198 MET A C 1
ATOM 1577 O O . MET A 1 198 ? -5.738 33.812 14.562 1 94.31 198 MET A O 1
ATOM 1581 N N . LYS A 1 199 ? -6.758 35.5 15.484 1 91.88 199 LYS A N 1
ATOM 1582 C CA . LYS A 1 199 ? -5.637 36.406 15.297 1 91.88 199 LYS A CA 1
ATOM 1583 C C . LYS A 1 199 ? -4.434 35.969 16.125 1 91.88 199 LYS A C 1
ATOM 1585 O O . LYS A 1 199 ? -3.287 36.125 15.695 1 91.88 199 LYS A O 1
ATOM 1590 N N . LYS A 1 200 ? -4.711 35.438 17.25 1 91 200 LYS A N 1
ATOM 1591 C CA . LYS A 1 200 ? -3.646 34.938 18.125 1 91 200 LYS A CA 1
ATOM 1592 C C . LYS A 1 200 ? -2.889 33.781 17.484 1 91 200 LYS A C 1
ATOM 1594 O O . LYS A 1 200 ? -1.732 33.531 17.828 1 91 200 LYS A O 1
ATOM 1599 N N . LEU A 1 201 ? -3.539 33.125 16.562 1 93.62 201 LEU A N 1
ATOM 1600 C CA . LEU A 1 201 ? -2.943 31.953 15.93 1 93.62 201 LEU A CA 1
ATOM 1601 C C . LEU A 1 201 ? -2.279 32.312 14.609 1 93.62 201 LEU A C 1
ATOM 1603 O O . LEU A 1 201 ? -1.796 31.453 13.883 1 93.62 201 LEU A O 1
ATOM 1607 N N . GLU A 1 202 ? -2.223 33.531 14.273 1 89.88 202 GLU A N 1
ATOM 1608 C CA . GLU A 1 202 ? -1.664 33.938 12.984 1 89.88 202 GLU A CA 1
ATOM 1609 C C . GLU A 1 202 ? -0.193 33.531 12.875 1 89.88 202 GLU A C 1
ATOM 1611 O O . GLU A 1 202 ? 0.538 33.562 13.867 1 89.88 202 GLU A O 1
ATOM 1616 N N . ALA A 1 203 ? 0.097 33.156 11.656 1 83.12 203 ALA A N 1
ATOM 1617 C CA . ALA A 1 203 ? 1.503 32.844 11.398 1 83.12 203 ALA A CA 1
ATOM 1618 C C . ALA A 1 203 ? 2.377 34.094 11.602 1 83.12 203 ALA A C 1
ATOM 1620 O O . ALA A 1 203 ? 1.98 35.219 11.25 1 83.12 203 ALA A O 1
ATOM 1621 N N . ARG A 1 204 ? 3.492 33.812 12.086 1 78.44 204 ARG A N 1
ATOM 1622 C CA . ARG A 1 204 ? 4.414 34.906 12.328 1 78.44 204 ARG A CA 1
ATOM 1623 C C . ARG A 1 204 ? 5.25 35.219 11.086 1 78.44 204 ARG A C 1
ATOM 1625 O O . ARG A 1 204 ? 5.477 34.312 10.258 1 78.44 204 ARG A O 1
ATOM 1632 N N . GLU A 1 205 ? 5.59 36.344 11 1 78.31 205 GLU A N 1
ATOM 1633 C CA . GLU A 1 205 ? 6.441 36.781 9.898 1 78.31 205 GLU A CA 1
ATOM 1634 C C . GLU A 1 205 ? 7.719 35.969 9.828 1 78.31 205 GLU A C 1
ATOM 1636 O O . GLU A 1 205 ? 8.25 35.719 8.742 1 78.31 205 GLU A O 1
ATOM 1641 N N . GLN A 1 206 ? 8.117 35.594 10.906 1 72.69 206 GLN A N 1
ATOM 1642 C CA . GLN A 1 206 ? 9.344 34.781 10.977 1 72.69 206 GLN A CA 1
ATOM 1643 C C . GLN A 1 206 ? 9.172 33.469 10.258 1 72.69 206 GLN A C 1
ATOM 1645 O O . GLN A 1 206 ? 10.117 32.938 9.656 1 72.69 206 GLN A O 1
ATOM 1650 N N . THR A 1 207 ? 8.039 32.969 10.383 1 75.19 207 THR A N 1
ATOM 1651 C CA . THR A 1 207 ? 7.75 31.734 9.68 1 75.19 207 THR A CA 1
ATOM 1652 C C . THR A 1 207 ? 7.879 31.922 8.172 1 75.19 207 THR A C 1
ATOM 1654 O O . THR A 1 207 ? 8.461 31.078 7.48 1 75.19 207 THR A O 1
ATOM 1657 N N . ALA A 1 208 ? 7.355 33 7.684 1 78.31 208 ALA A N 1
ATOM 1658 C CA . ALA A 1 208 ? 7.457 33.281 6.258 1 78.31 208 ALA A CA 1
ATOM 1659 C C . ALA A 1 208 ? 8.914 33.438 5.828 1 78.31 208 ALA A C 1
ATOM 1661 O O . ALA A 1 208 ? 9.312 32.938 4.773 1 78.31 208 ALA A O 1
ATOM 1662 N N . ASP A 1 209 ? 9.617 34.094 6.629 1 77 209 ASP A N 1
ATOM 1663 C CA . ASP A 1 209 ? 11.031 34.312 6.316 1 77 209 ASP A CA 1
ATOM 1664 C C . ASP A 1 209 ? 11.781 32.969 6.242 1 77 209 ASP A C 1
ATOM 1666 O O . ASP A 1 209 ? 12.625 32.781 5.363 1 77 209 ASP A O 1
ATOM 1670 N N . THR A 1 210 ? 11.469 32.188 7.148 1 73.06 210 THR A N 1
ATOM 1671 C CA . THR A 1 210 ? 12.102 30.875 7.172 1 73.06 210 THR A CA 1
ATOM 1672 C C . THR A 1 210 ? 11.75 30.094 5.91 1 73.06 210 THR A C 1
ATOM 1674 O O . THR A 1 210 ? 12.625 29.469 5.305 1 73.06 210 THR A O 1
ATOM 1677 N N . MET A 1 211 ? 10.547 30.125 5.523 1 80 211 MET A N 1
ATOM 1678 C CA . MET A 1 211 ? 10.117 29.391 4.34 1 80 211 MET A CA 1
ATOM 1679 C C . MET A 1 211 ? 10.742 29.984 3.076 1 80 211 MET A C 1
ATOM 1681 O O . MET A 1 211 ? 11.117 29.234 2.162 1 80 211 MET A O 1
ATOM 1685 N N . VAL A 1 212 ? 10.82 31.281 3.053 1 79.56 212 VAL A N 1
ATOM 1686 C CA . VAL A 1 212 ? 11.477 31.938 1.928 1 79.56 212 VAL A CA 1
ATOM 1687 C C . VAL A 1 212 ? 12.922 31.453 1.817 1 79.56 212 VAL A C 1
ATOM 1689 O O . VAL A 1 212 ? 13.398 31.156 0.72 1 79.56 212 VAL A O 1
ATOM 1692 N N . TYR A 1 213 ? 13.5 31.406 2.918 1 73.38 213 TYR A N 1
ATOM 1693 C CA . TYR A 1 213 ? 14.883 30.938 2.945 1 73.38 213 TYR A CA 1
ATOM 1694 C C . TYR A 1 213 ? 15 29.516 2.422 1 73.38 213 TYR A C 1
ATOM 1696 O O . TYR A 1 213 ? 15.875 29.219 1.604 1 73.38 213 TYR A O 1
ATOM 1704 N N . ILE A 1 214 ? 14.164 28.656 2.898 1 71.31 214 ILE A N 1
ATOM 1705 C CA . ILE A 1 214 ? 14.172 27.25 2.49 1 71.31 214 ILE A CA 1
ATOM 1706 C C . ILE A 1 214 ? 13.953 27.156 0.982 1 71.31 214 ILE A C 1
ATOM 1708 O O . ILE A 1 214 ? 14.68 26.438 0.289 1 71.31 214 ILE A O 1
ATOM 1712 N N . PHE A 1 215 ? 13.023 27.812 0.461 1 78.44 215 PHE A N 1
ATOM 1713 C CA . PHE A 1 215 ? 12.695 27.781 -0.959 1 78.44 215 PHE A CA 1
ATOM 1714 C C . PHE A 1 215 ? 13.867 28.266 -1.796 1 78.44 215 PHE A C 1
ATOM 1716 O O . PHE A 1 215 ? 14.266 27.625 -2.766 1 78.44 215 PHE A O 1
ATOM 1723 N N . LYS A 1 216 ? 14.43 29.344 -1.355 1 75.38 216 LYS A N 1
ATOM 1724 C CA . LYS A 1 216 ? 15.539 29.922 -2.109 1 75.38 216 LYS A CA 1
ATOM 1725 C C . LYS A 1 216 ? 16.766 29 -2.08 1 75.38 216 LYS A C 1
ATOM 1727 O O . LYS A 1 216 ? 17.469 28.859 -3.08 1 75.38 216 LYS A O 1
ATOM 1732 N N . ALA A 1 217 ? 16.984 28.453 -0.956 1 69.38 217 ALA A N 1
ATOM 1733 C CA . ALA A 1 217 ? 18.109 27.531 -0.817 1 69.38 217 ALA A CA 1
ATOM 1734 C C . ALA A 1 217 ? 17.969 26.344 -1.771 1 69.38 217 ALA A C 1
ATOM 1736 O O . ALA A 1 217 ? 18.953 25.906 -2.381 1 69.38 217 ALA A O 1
ATOM 1737 N N . PHE A 1 218 ? 16.844 25.922 -1.975 1 69.5 218 PHE A N 1
ATOM 1738 C CA . PHE A 1 218 ? 16.609 24.766 -2.836 1 69.5 218 PHE A CA 1
ATOM 1739 C C . PHE A 1 218 ? 16.625 25.172 -4.305 1 69.5 218 PHE A C 1
ATOM 1741 O O . PHE A 1 218 ? 17.062 24.406 -5.164 1 69.5 218 PHE A O 1
ATOM 1748 N N . ALA A 1 219 ? 16.031 26.297 -4.508 1 66 219 ALA A N 1
ATOM 1749 C CA . ALA A 1 219 ? 16.016 26.781 -5.887 1 66 219 ALA A CA 1
ATOM 1750 C C . ALA A 1 219 ? 17.438 26.938 -6.422 1 66 219 ALA A C 1
ATOM 1752 O O . ALA A 1 219 ? 17.672 26.797 -7.625 1 66 219 ALA A O 1
ATOM 1753 N N . SER A 1 220 ? 18.203 27.422 -5.527 1 62.44 220 SER A N 1
ATOM 1754 C CA . SER A 1 220 ? 19.594 27.656 -5.918 1 62.44 220 SER A CA 1
ATOM 1755 C C . SER A 1 220 ? 20.375 26.359 -6.016 1 62.44 220 SER A C 1
ATOM 1757 O O . SER A 1 220 ? 21.453 26.312 -6.605 1 62.44 220 SER A O 1
ATOM 1759 N N . LEU A 1 221 ? 19.891 25.438 -5.32 1 54.97 221 LEU A N 1
ATOM 1760 C CA . LEU A 1 221 ? 20.656 24.203 -5.359 1 54.97 221 LEU A CA 1
ATOM 1761 C C . LEU A 1 221 ? 20.734 23.656 -6.785 1 54.97 221 LEU A C 1
ATOM 1763 O O . LEU A 1 221 ? 19.75 23.172 -7.328 1 54.97 221 LEU A O 1
ATOM 1767 N N . GLU A 1 222 ? 21.297 24.469 -7.672 1 50.41 222 GLU A N 1
ATOM 1768 C CA . GLU A 1 222 ? 21.688 23.906 -8.961 1 50.41 222 GLU A CA 1
ATOM 1769 C C . GLU A 1 222 ? 21.625 22.375 -8.938 1 50.41 222 GLU A C 1
ATOM 1771 O O . GLU A 1 222 ? 21 21.766 -9.805 1 50.41 222 GLU A O 1
ATOM 1776 N N . GLN A 1 223 ? 22.703 21.797 -8.461 1 49.22 223 GLN A N 1
ATOM 1777 C CA . GLN A 1 223 ? 23.203 20.438 -8.672 1 49.22 223 GLN A CA 1
ATOM 1778 C C . GLN A 1 223 ? 22.406 19.422 -7.879 1 49.22 223 GLN A C 1
ATOM 1780 O O . GLN A 1 223 ? 22.938 18.391 -7.441 1 49.22 223 GLN A O 1
ATOM 1785 N N . ASN A 1 224 ? 21.297 19.828 -7.387 1 54.34 224 ASN A N 1
ATOM 1786 C CA . ASN A 1 224 ? 20.625 18.656 -6.832 1 54.34 224 ASN A CA 1
ATOM 1787 C C . ASN A 1 224 ? 20.297 17.641 -7.914 1 54.34 224 ASN A C 1
ATOM 1789 O O . ASN A 1 224 ? 19.484 17.891 -8.797 1 54.34 224 ASN A O 1
ATOM 1793 N N . PRO A 1 225 ? 21.125 16.75 -7.996 1 58.28 225 PRO A N 1
ATOM 1794 C CA . PRO A 1 225 ? 20.969 15.742 -9.047 1 58.28 225 PRO A CA 1
ATOM 1795 C C . PRO A 1 225 ? 19.531 15.266 -9.195 1 58.28 225 PRO A C 1
ATOM 1797 O O . PRO A 1 225 ? 19.094 14.93 -10.305 1 58.28 225 PRO A O 1
ATOM 1800 N N . ASN A 1 226 ? 18.781 15.492 -8.125 1 60.56 226 ASN A N 1
ATOM 1801 C CA . ASN A 1 226 ? 17.422 14.984 -8.219 1 60.56 226 ASN A CA 1
ATOM 1802 C C . ASN A 1 226 ? 16.5 15.992 -8.906 1 60.56 226 ASN A C 1
ATOM 1804 O O . ASN A 1 226 ? 15.594 15.602 -9.656 1 60.56 226 ASN A O 1
ATOM 1808 N N . ALA A 1 227 ? 16.797 17.297 -8.664 1 62.66 227 ALA A N 1
ATOM 1809 C CA . ALA A 1 227 ? 15.961 18.328 -9.289 1 62.66 227 ALA A CA 1
ATOM 1810 C C . ALA A 1 227 ? 16.234 18.406 -10.789 1 62.66 227 ALA A C 1
ATOM 1812 O O . ALA A 1 227 ? 15.328 18.672 -11.578 1 62.66 227 ALA A O 1
ATOM 1813 N N . SER A 1 228 ? 17.422 18.125 -11.047 1 65.12 228 SER A N 1
ATOM 1814 C CA . SER A 1 228 ? 17.797 18.234 -12.453 1 65.12 228 SER A CA 1
ATOM 1815 C C . SER A 1 228 ? 17.125 17.141 -13.289 1 65.12 228 SER A C 1
ATOM 1817 O O . SER A 1 228 ? 16.969 17.297 -14.5 1 65.12 228 SER A O 1
ATOM 1819 N N . ARG A 1 229 ? 16.688 16.234 -12.57 1 76.56 229 ARG A N 1
ATOM 1820 C CA . ARG A 1 229 ? 16.062 15.117 -13.266 1 76.56 229 ARG A CA 1
ATOM 1821 C C . ARG A 1 229 ? 14.586 15.406 -13.531 1 76.56 229 ARG A C 1
ATOM 1823 O O . ARG A 1 229 ? 13.938 14.711 -14.312 1 76.56 229 ARG A O 1
ATOM 1830 N N . LEU A 1 230 ? 14.109 16.438 -12.82 1 81.62 230 LEU A N 1
ATOM 1831 C CA . LEU A 1 230 ? 12.68 16.719 -12.938 1 81.62 230 LEU A CA 1
ATOM 1832 C C . LEU A 1 230 ? 12.375 17.484 -14.219 1 81.62 230 LEU A C 1
ATOM 1834 O O . LEU A 1 230 ? 12.727 18.656 -14.344 1 81.62 230 LEU A O 1
ATOM 1838 N N . SER A 1 231 ? 11.578 16.734 -14.961 1 80.06 231 SER A N 1
ATOM 1839 C CA . SER A 1 231 ? 11.172 17.375 -16.203 1 80.06 231 SER A CA 1
ATOM 1840 C C . SER A 1 231 ? 10.266 18.562 -15.945 1 80.06 231 SER A C 1
ATOM 1842 O O . SER A 1 231 ? 9.484 18.562 -14.992 1 80.06 231 SER A O 1
ATOM 1844 N N . ASN A 1 232 ? 10.422 19.719 -16.516 1 87.5 232 ASN A N 1
ATOM 1845 C CA . ASN A 1 232 ? 9.539 20.891 -16.562 1 87.5 232 ASN A CA 1
ATOM 1846 C C . ASN A 1 232 ? 9.703 21.766 -15.328 1 87.5 232 ASN A C 1
ATOM 1848 O O . ASN A 1 232 ? 9.039 22.797 -15.203 1 87.5 232 ASN A O 1
ATOM 1852 N N . PHE A 1 233 ? 10.57 21.219 -14.32 1 88.19 233 PHE A N 1
ATOM 1853 C CA . PHE A 1 233 ? 10.789 21.984 -13.102 1 88.19 233 PHE A CA 1
ATOM 1854 C C . PHE A 1 233 ? 11.203 23.422 -13.43 1 88.19 233 PHE A C 1
ATOM 1856 O O . PHE A 1 233 ? 10.828 24.359 -12.727 1 88.19 233 PHE A O 1
ATOM 1863 N N . ALA A 1 234 ? 11.898 23.562 -14.477 1 86.31 234 ALA A N 1
ATOM 1864 C CA . ALA A 1 234 ? 12.43 24.859 -14.891 1 86.31 234 ALA A CA 1
ATOM 1865 C C . ALA A 1 234 ? 11.297 25.828 -15.211 1 86.31 234 ALA A C 1
ATOM 1867 O O . ALA A 1 234 ? 11.469 27.047 -15.086 1 86.31 234 ALA A O 1
ATOM 1868 N N . LYS A 1 235 ? 10.172 25.312 -15.508 1 90.12 235 LYS A N 1
ATOM 1869 C CA . LYS A 1 235 ? 9.039 26.141 -15.898 1 90.12 235 LYS A CA 1
ATOM 1870 C C . LYS A 1 235 ? 8.477 26.891 -14.695 1 90.12 235 LYS A C 1
ATOM 1872 O O . LYS A 1 235 ? 7.836 27.938 -14.852 1 90.12 235 LYS A O 1
ATOM 1877 N N . ILE A 1 236 ? 8.75 26.391 -13.453 1 91.69 236 ILE A N 1
ATOM 1878 C CA . ILE A 1 236 ? 8.078 27.047 -12.336 1 91.69 236 ILE A CA 1
ATOM 1879 C C . ILE A 1 236 ? 9.07 27.281 -11.203 1 91.69 236 ILE A C 1
ATOM 1881 O O . ILE A 1 236 ? 8.703 27.781 -10.141 1 91.69 236 ILE A O 1
ATOM 1885 N N . LYS A 1 237 ? 10.328 26.922 -11.398 1 87.19 237 LYS A N 1
ATOM 1886 C CA . LYS A 1 237 ? 11.367 27.062 -10.375 1 87.19 237 LYS A CA 1
ATOM 1887 C C . LYS A 1 237 ? 11.5 28.516 -9.922 1 87.19 237 LYS A C 1
ATOM 1889 O O . LYS A 1 237 ? 11.898 28.781 -8.789 1 87.19 237 LYS A O 1
ATOM 1894 N N . HIS A 1 238 ? 11.148 29.484 -10.766 1 88.94 238 HIS A N 1
ATOM 1895 C CA . HIS A 1 238 ? 11.273 30.906 -10.445 1 88.94 238 HIS A CA 1
ATOM 1896 C C . HIS A 1 238 ? 10.352 31.297 -9.297 1 88.94 238 HIS A C 1
ATOM 1898 O O . HIS A 1 238 ? 10.625 32.25 -8.578 1 88.94 238 HIS A O 1
ATOM 1904 N N . LEU A 1 239 ? 9.305 30.578 -9.102 1 90.94 239 LEU A N 1
ATOM 1905 C CA . LEU A 1 239 ? 8.391 30.859 -7.992 1 90.94 239 LEU A CA 1
ATOM 1906 C C . LEU A 1 239 ? 9.094 30.672 -6.652 1 90.94 239 LEU A C 1
ATOM 1908 O O . LEU A 1 239 ? 8.75 31.312 -5.668 1 90.94 239 LEU A O 1
ATOM 1912 N N . MET A 1 240 ? 10.039 29.781 -6.633 1 86.31 240 MET A N 1
ATOM 1913 C CA . MET A 1 240 ? 10.781 29.484 -5.41 1 86.31 240 MET A CA 1
ATOM 1914 C C . MET A 1 240 ? 11.789 30.594 -5.113 1 86.31 240 MET A C 1
ATOM 1916 O O . MET A 1 240 ? 12.273 30.703 -3.982 1 86.31 240 MET A O 1
ATOM 1920 N N . GLN A 1 241 ? 12.094 31.391 -6.055 1 82.25 241 GLN A N 1
ATOM 1921 C CA . GLN A 1 241 ? 13.172 32.375 -5.945 1 82.25 241 GLN A CA 1
ATOM 1922 C C . GLN A 1 241 ? 12.641 33.719 -5.457 1 82.25 241 GLN A C 1
ATOM 1924 O O . GLN A 1 241 ? 13.422 34.625 -5.199 1 82.25 241 GLN A O 1
ATOM 1929 N N . THR A 1 242 ? 11.344 33.781 -5.305 1 81.69 242 THR A N 1
ATOM 1930 C CA . THR A 1 242 ? 10.766 35.031 -4.859 1 81.69 242 THR A CA 1
ATOM 1931 C C . THR A 1 242 ? 10.125 34.875 -3.484 1 81.69 242 THR A C 1
ATOM 1933 O O . THR A 1 242 ? 9.531 33.844 -3.182 1 81.69 242 THR A O 1
ATOM 1936 N N . SER A 1 243 ? 10.266 35.938 -2.689 1 84.75 243 SER A N 1
ATOM 1937 C CA . SER A 1 243 ? 9.625 35.938 -1.38 1 84.75 243 SER A CA 1
ATOM 1938 C C . SER A 1 243 ? 8.125 36.156 -1.505 1 84.75 243 SER A C 1
ATOM 1940 O O . SER A 1 243 ? 7.352 35.75 -0.642 1 84.75 243 SER A O 1
ATOM 1942 N N . ASP A 1 244 ? 7.75 36.844 -2.592 1 87.56 244 ASP A N 1
ATOM 1943 C CA . ASP A 1 244 ? 6.355 37.25 -2.766 1 87.56 244 ASP A CA 1
ATOM 1944 C C . ASP A 1 244 ? 5.449 36.031 -2.924 1 87.56 244 ASP A C 1
ATOM 1946 O O . ASP A 1 244 ? 4.332 36 -2.406 1 87.56 244 ASP A O 1
ATOM 1950 N N . PHE A 1 245 ? 5.965 35.094 -3.598 1 91 245 PHE A N 1
ATOM 1951 C CA . PHE A 1 245 ? 5.176 33.875 -3.807 1 91 245 PHE A CA 1
ATOM 1952 C C . PHE A 1 245 ? 4.91 33.156 -2.482 1 91 245 PHE A C 1
ATOM 1954 O O . PHE A 1 245 ? 3.77 32.812 -2.184 1 91 245 PHE A O 1
ATOM 1961 N N . VAL A 1 246 ? 5.895 32.969 -1.722 1 88.31 246 VAL A N 1
ATOM 1962 C CA . VAL A 1 246 ? 5.781 32.281 -0.44 1 88.31 246 VAL A CA 1
ATOM 1963 C C . VAL A 1 246 ? 4.836 33.031 0.479 1 88.31 246 VAL A C 1
ATOM 1965 O O . VAL A 1 246 ? 3.957 32.438 1.11 1 88.31 246 VAL A O 1
ATOM 1968 N N . ARG A 1 247 ? 4.984 34.344 0.527 1 89.12 247 ARG A N 1
ATOM 1969 C CA . ARG A 1 247 ? 4.152 35.188 1.379 1 89.12 247 ARG A CA 1
ATOM 1970 C C . ARG A 1 247 ? 2.699 35.156 0.917 1 89.12 247 ARG A C 1
ATOM 1972 O O . ARG A 1 247 ? 1.78 35.156 1.739 1 89.12 247 ARG A O 1
ATOM 1979 N N . TYR A 1 248 ? 2.566 35.188 -0.369 1 91.62 248 TYR A N 1
ATOM 1980 C CA . TYR A 1 248 ? 1.218 35.062 -0.911 1 91.62 248 TYR A CA 1
ATOM 1981 C C . TYR A 1 248 ? 0.559 33.75 -0.472 1 91.62 248 TYR A C 1
ATOM 1983 O O . TYR A 1 248 ? -0.601 33.75 -0.051 1 91.62 248 TYR A O 1
ATOM 1991 N N . CYS A 1 249 ? 1.271 32.688 -0.601 1 91.19 249 CYS A N 1
ATOM 1992 C CA . CYS A 1 249 ? 0.723 31.391 -0.278 1 91.19 249 CYS A CA 1
ATOM 1993 C C . CYS A 1 249 ? 0.389 31.281 1.206 1 91.19 249 CYS A C 1
ATOM 1995 O O . CYS A 1 249 ? -0.57 30.609 1.586 1 91.19 249 CYS A O 1
ATOM 1997 N N . LEU A 1 250 ? 1.112 32 2.025 1 87.69 250 LEU A N 1
ATOM 1998 C CA . LEU A 1 250 ? 0.911 31.938 3.467 1 87.69 250 LEU A CA 1
ATOM 1999 C C . LEU A 1 250 ? -0.163 32.906 3.922 1 87.69 250 LEU A C 1
ATOM 2001 O O . LEU A 1 250 ? -0.935 32.625 4.836 1 87.69 250 LEU A O 1
ATOM 2005 N N . PHE A 1 251 ? -0.254 34.094 3.219 1 88.94 251 PHE A N 1
ATOM 2006 C CA . PHE A 1 251 ? -1.057 35.156 3.793 1 88.94 251 PHE A CA 1
ATOM 2007 C C . PHE A 1 251 ? -2.062 35.688 2.777 1 88.94 251 PHE A C 1
ATOM 2009 O O . PHE A 1 251 ? -3.023 36.375 3.143 1 88.94 251 PHE A O 1
ATOM 2016 N N . GLY A 1 252 ? -1.838 35.469 1.551 1 90.94 252 GLY A N 1
ATOM 2017 C CA . GLY A 1 252 ? -2.564 36.219 0.534 1 90.94 252 GLY A CA 1
ATOM 2018 C C . GLY A 1 252 ? -3.738 35.438 -0.042 1 90.94 252 GLY A C 1
ATOM 2019 O O . GLY A 1 252 ? -4.684 36.031 -0.564 1 90.94 252 GLY A O 1
ATOM 2020 N N . VAL A 1 253 ? -3.793 34.125 0.048 1 94.5 253 VAL A N 1
ATOM 2021 C CA . VAL A 1 253 ? -4.762 33.281 -0.645 1 94.5 253 VAL A CA 1
ATOM 2022 C C . VAL A 1 253 ? -6.168 33.562 -0.117 1 94.5 253 VAL A C 1
ATOM 2024 O O . VAL A 1 253 ? -7.105 33.75 -0.896 1 94.5 253 VAL A O 1
ATOM 2027 N N . ASN A 1 254 ? -6.344 33.625 1.182 1 94.06 254 ASN A N 1
ATOM 2028 C CA . ASN A 1 254 ? -7.652 33.875 1.775 1 94.06 254 ASN A CA 1
ATOM 2029 C C . ASN A 1 254 ? -8.195 35.25 1.349 1 94.06 254 ASN A C 1
ATOM 2031 O O . ASN A 1 254 ? -9.391 35.375 1.061 1 94.06 254 ASN A O 1
ATOM 2035 N N . LYS A 1 255 ? -7.293 36.219 1.372 1 92.69 255 LYS A N 1
ATOM 2036 C CA . LYS A 1 255 ? -7.699 37.562 0.99 1 92.69 255 LYS A CA 1
ATOM 2037 C C . LYS A 1 255 ? -8.172 37.594 -0.46 1 92.69 255 LYS A C 1
ATOM 2039 O O . LYS A 1 255 ? -9.211 38.188 -0.761 1 92.69 255 LYS A O 1
ATOM 2044 N N . GLU A 1 256 ? -7.422 37 -1.278 1 93.5 256 GLU A N 1
ATOM 2045 C CA . GLU A 1 256 ? -7.77 37 -2.695 1 93.5 256 GLU A CA 1
ATOM 2046 C C . GLU A 1 256 ? -9.102 36.281 -2.932 1 93.5 256 GLU A C 1
ATOM 2048 O O . GLU A 1 256 ? -9.906 36.719 -3.754 1 93.5 256 GLU A O 1
ATOM 2053 N N . LEU A 1 257 ? -9.367 35.219 -2.236 1 95.56 257 LEU A N 1
ATOM 2054 C CA . LEU A 1 257 ? -10.531 34.375 -2.512 1 95.56 257 LEU A CA 1
ATOM 2055 C C . LEU A 1 257 ? -11.711 34.75 -1.637 1 95.56 257 LEU A C 1
ATOM 2057 O O . LEU A 1 257 ? -12.781 34.156 -1.723 1 95.56 257 LEU A O 1
ATOM 2061 N N . GLY A 1 258 ? -11.523 35.781 -0.789 1 95.25 258 GLY A N 1
ATOM 2062 C CA . GLY A 1 258 ? -12.586 36.219 0.105 1 95.25 258 GLY A CA 1
ATOM 2063 C C . GLY A 1 258 ? -12.961 35.156 1.142 1 95.25 258 GLY A C 1
ATOM 2064 O O . GLY A 1 258 ? -14.141 34.969 1.427 1 95.25 258 GLY A O 1
ATOM 2065 N N . MET A 1 259 ? -11.961 34.469 1.646 1 96.38 259 MET A N 1
ATOM 2066 C CA . MET A 1 259 ? -12.203 33.375 2.588 1 96.38 259 MET A CA 1
ATOM 2067 C C . MET A 1 259 ? -11.719 33.75 3.984 1 96.38 259 MET A C 1
ATOM 2069 O O . MET A 1 259 ? -10.766 34.5 4.133 1 96.38 259 MET A O 1
ATOM 2073 N N . LYS A 1 260 ? -12.406 33.25 4.961 1 95.44 260 LYS A N 1
ATOM 2074 C CA . LYS A 1 260 ? -11.977 33.406 6.348 1 95.44 260 LYS A CA 1
ATOM 2075 C C . LYS A 1 260 ? -10.867 32.406 6.695 1 95.44 260 LYS A C 1
ATOM 2077 O O . LYS A 1 260 ? -10.883 31.281 6.223 1 95.44 260 LYS A O 1
ATOM 2082 N N . PRO A 1 261 ? -10 32.875 7.555 1 95.69 261 PRO A N 1
ATOM 2083 C CA . PRO A 1 261 ? -8.953 31.938 7.969 1 95.69 261 PRO A CA 1
ATOM 2084 C C . PRO A 1 261 ? -9.492 30.797 8.836 1 95.69 261 PRO A C 1
ATOM 2086 O O . PRO A 1 261 ? -10.516 30.953 9.508 1 95.69 261 PRO A O 1
ATOM 2089 N N . ILE A 1 262 ? -8.867 29.703 8.773 1 96.62 262 ILE A N 1
ATOM 2090 C CA . ILE A 1 262 ? -9.141 28.531 9.609 1 96.62 262 ILE A CA 1
ATOM 2091 C C . ILE A 1 262 ? -7.855 28.062 10.273 1 96.62 262 ILE A C 1
ATOM 2093 O O . ILE A 1 262 ? -6.762 28.516 9.922 1 96.62 262 ILE A O 1
ATOM 2097 N N . ILE A 1 263 ? -7.969 27.203 11.289 1 96.75 263 ILE A N 1
ATOM 2098 C CA . ILE A 1 263 ? -6.793 26.578 11.891 1 96.75 263 ILE A CA 1
ATOM 2099 C C . ILE A 1 263 ? -6.203 25.562 10.93 1 96.75 263 ILE A C 1
ATOM 2101 O O . ILE A 1 263 ? -6.918 24.688 10.422 1 96.75 263 ILE A O 1
ATOM 2105 N N . VAL A 1 264 ? -4.977 25.719 10.641 1 96.25 264 VAL A N 1
ATOM 2106 C CA . VAL A 1 264 ? -4.238 24.734 9.844 1 96.25 264 VAL A CA 1
ATOM 2107 C C . VAL A 1 264 ? -3.191 24.047 10.711 1 96.25 264 VAL A C 1
ATOM 2109 O O . VAL A 1 264 ? -2.637 24.656 11.633 1 96.25 264 VAL A O 1
ATOM 2112 N N . HIS A 1 265 ? -2.953 22.766 10.453 1 96.38 265 HIS A N 1
ATOM 2113 C CA . HIS A 1 265 ? -1.89 22.031 11.133 1 96.38 265 HIS A CA 1
ATOM 2114 C C . HIS A 1 265 ? -0.518 22.594 10.766 1 96.38 265 HIS A C 1
ATOM 2116 O O . HIS A 1 265 ? 0.362 22.703 11.625 1 96.38 265 HIS A O 1
ATOM 2122 N N . GLY A 1 266 ? -0.364 22.859 9.492 1 93.06 266 GLY A N 1
ATOM 2123 C CA . GLY A 1 266 ? 0.826 23.531 8.992 1 93.06 266 GLY A CA 1
ATOM 2124 C C . GLY A 1 266 ? 1.96 22.578 8.672 1 93.06 266 GLY A C 1
ATOM 2125 O O . GLY A 1 266 ? 2.945 22.953 8.047 1 93.06 266 GLY A O 1
ATOM 2126 N N . ASP A 1 267 ? 1.898 21.297 9.062 1 90.94 267 ASP A N 1
ATOM 2127 C CA . ASP A 1 267 ? 2.939 20.312 8.797 1 90.94 267 ASP A CA 1
ATOM 2128 C C . ASP A 1 267 ? 2.344 18.906 8.633 1 90.94 267 ASP A C 1
ATOM 2130 O O . ASP A 1 267 ? 2.805 17.953 9.266 1 90.94 267 ASP A O 1
ATOM 2134 N N . MET A 1 268 ? 1.403 18.828 7.801 1 92.62 268 MET A N 1
ATOM 2135 C CA . MET A 1 268 ? 0.607 17.609 7.688 1 92.62 268 MET A CA 1
ATOM 2136 C C . MET A 1 268 ? 1.298 16.594 6.789 1 92.62 268 MET A C 1
ATOM 2138 O O . MET A 1 268 ? 0.728 16.156 5.785 1 92.62 268 MET A O 1
ATOM 2142 N N . TRP A 1 269 ? 2.475 16.172 7.184 1 90.06 269 TRP A N 1
ATOM 2143 C CA . TRP A 1 269 ? 3.166 15.055 6.562 1 90.06 269 TRP A CA 1
ATOM 2144 C C . TRP A 1 269 ? 2.684 13.727 7.145 1 90.06 269 TRP A C 1
ATOM 2146 O O . TRP A 1 269 ? 2.145 13.688 8.258 1 90.06 269 TRP A O 1
ATOM 2156 N N . SER A 1 270 ? 2.908 12.648 6.387 1 91.94 270 SER A N 1
ATOM 2157 C CA . SER A 1 270 ? 2.41 11.344 6.793 1 91.94 270 SER A CA 1
ATOM 2158 C C . SER A 1 270 ? 2.939 10.953 8.164 1 91.94 270 SER A C 1
ATOM 2160 O O . SER A 1 270 ? 2.246 10.289 8.938 1 91.94 270 SER A O 1
ATOM 2162 N N . ASN A 1 271 ? 4.152 11.383 8.523 1 90.38 271 ASN A N 1
ATOM 2163 C CA . ASN A 1 271 ? 4.77 11.016 9.789 1 90.38 271 ASN A CA 1
ATOM 2164 C C . ASN A 1 271 ? 4.074 11.695 10.969 1 90.38 271 ASN A C 1
ATOM 2166 O O . ASN A 1 271 ? 4.301 11.32 12.125 1 90.38 271 ASN A O 1
ATOM 2170 N N . ASN A 1 272 ? 3.176 12.625 10.703 1 95.06 272 ASN A N 1
ATOM 2171 C CA . ASN A 1 272 ? 2.477 13.336 11.773 1 95.06 272 ASN A CA 1
ATOM 2172 C C . ASN A 1 272 ? 1.037 12.852 11.922 1 95.06 272 ASN A C 1
ATOM 2174 O O . ASN A 1 272 ? 0.242 13.461 12.633 1 95.06 272 ASN A O 1
ATOM 2178 N N . ILE A 1 273 ? 0.726 11.812 11.211 1 97.38 273 ILE A N 1
ATOM 2179 C CA . ILE A 1 273 ? -0.618 11.25 11.258 1 97.38 273 ILE A CA 1
ATOM 2180 C C . ILE A 1 273 ? -0.543 9.766 11.625 1 97.38 273 ILE A C 1
ATOM 2182 O O . ILE A 1 273 ? 0.156 8.992 10.969 1 97.38 273 ILE A O 1
ATOM 2186 N N . PHE A 1 274 ? -1.256 9.406 12.68 1 98.12 274 PHE A N 1
ATOM 2187 C CA . PHE A 1 274 ? -1.34 8.008 13.086 1 98.12 274 PHE A CA 1
ATOM 2188 C C . PHE A 1 274 ? -2.607 7.359 12.539 1 98.12 274 PHE A C 1
ATOM 2190 O O . PHE A 1 274 ? -3.715 7.836 12.797 1 98.12 274 PHE A O 1
ATOM 2197 N N . ILE A 1 275 ? -2.42 6.273 11.789 1 98.5 275 ILE A N 1
ATOM 2198 C CA . ILE A 1 275 ? -3.529 5.484 11.273 1 98.5 275 ILE A CA 1
ATOM 2199 C C . ILE A 1 275 ? -3.729 4.242 12.141 1 98.5 275 ILE A C 1
ATOM 2201 O O . ILE A 1 275 ? -2.756 3.617 12.578 1 98.5 275 ILE A O 1
ATOM 2205 N N . ASN A 1 276 ? -4.957 3.898 12.383 1 98.31 276 ASN A N 1
ATOM 2206 C CA . ASN A 1 276 ? -5.227 2.719 13.195 1 98.31 276 ASN A CA 1
ATOM 2207 C C . ASN A 1 276 ? -4.621 1.461 12.578 1 98.31 276 ASN A C 1
ATOM 2209 O O . ASN A 1 276 ? -4.492 1.363 11.359 1 98.31 276 ASN A O 1
ATOM 2213 N N . LYS A 1 277 ? -4.344 0.494 13.43 1 97.06 277 LYS A N 1
ATOM 2214 C CA . LYS A 1 277 ? -3.814 -0.8 13.008 1 97.06 277 LYS A CA 1
ATOM 2215 C C . LYS A 1 277 ? -4.742 -1.937 13.43 1 97.06 277 LYS A C 1
ATOM 2217 O O . LYS A 1 277 ? -5.363 -1.879 14.492 1 97.06 277 LYS A O 1
ATOM 2222 N N . HIS A 1 278 ? -4.754 -2.924 12.625 1 97.31 278 HIS A N 1
ATOM 2223 C CA . HIS A 1 278 ? -5.41 -4.172 12.992 1 97.31 278 HIS A CA 1
ATOM 2224 C C . HIS A 1 278 ? -4.512 -5.023 13.883 1 97.31 278 HIS A C 1
ATOM 2226 O O . HIS A 1 278 ? -3.33 -4.711 14.062 1 97.31 278 HIS A O 1
ATOM 2232 N N . GLU A 1 279 ? -5.027 -6.109 14.398 1 94.56 279 GLU A N 1
ATOM 2233 C CA . GLU A 1 279 ? -4.297 -6.992 15.305 1 94.56 279 GLU A CA 1
ATOM 2234 C C . GLU A 1 279 ? -3.076 -7.598 14.617 1 94.56 279 GLU A C 1
ATOM 2236 O O . GLU A 1 279 ? -2.051 -7.832 15.258 1 94.56 279 GLU A O 1
ATOM 2241 N N . ASP A 1 280 ? -3.139 -7.738 13.344 1 94.56 280 ASP A N 1
ATOM 2242 C CA . ASP A 1 280 ? -2.039 -8.383 12.633 1 94.56 280 ASP A CA 1
ATOM 2243 C C . ASP A 1 280 ? -0.987 -7.363 12.211 1 94.56 280 ASP A C 1
ATOM 2245 O O . ASP A 1 280 ? -0.048 -7.699 11.484 1 94.56 280 ASP A O 1
ATOM 2249 N N . GLY A 1 281 ? -1.18 -6.129 12.609 1 95.19 281 GLY A N 1
ATOM 2250 C CA . GLY A 1 281 ? -0.179 -5.098 12.383 1 95.19 281 GLY A CA 1
ATOM 2251 C C . GLY A 1 281 ? -0.434 -4.289 11.125 1 95.19 281 GLY A C 1
ATOM 2252 O O . GLY A 1 281 ? 0.249 -3.293 10.867 1 95.19 281 GLY A O 1
ATOM 2253 N N . THR A 1 282 ? -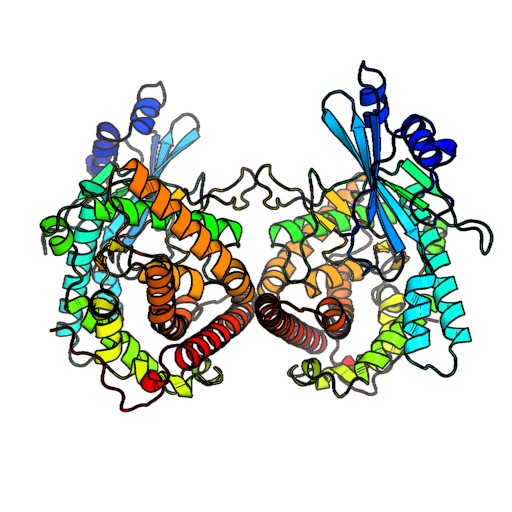1.43 -4.641 10.266 1 97.06 282 THR A N 1
ATOM 2254 C CA . THR A 1 282 ? -1.729 -3.914 9.039 1 97.06 282 THR A CA 1
ATOM 2255 C C . THR A 1 282 ? -2.492 -2.629 9.336 1 97.06 282 THR A C 1
ATOM 2257 O O . THR A 1 282 ? -3.146 -2.52 10.383 1 97.06 282 THR A O 1
ATOM 2260 N N . PHE A 1 283 ? -2.389 -1.675 8.438 1 97.38 283 PHE A N 1
ATOM 2261 C CA . PHE A 1 283 ? -3.059 -0.391 8.609 1 97.38 283 PHE A CA 1
ATOM 2262 C C . PHE A 1 283 ? -4.555 -0.521 8.344 1 97.38 283 PHE A C 1
ATOM 2264 O O . PHE A 1 283 ? -4.969 -1.237 7.43 1 97.38 283 PHE A O 1
ATOM 2271 N N . GLY A 1 284 ? -5.332 0.139 9.172 1 97.94 284 GLY A N 1
ATOM 2272 C CA . GLY A 1 284 ? -6.723 0.405 8.836 1 97.94 284 GLY A CA 1
ATOM 2273 C C . GLY A 1 284 ? -6.91 1.683 8.039 1 97.94 284 GLY A C 1
ATOM 2274 O O . GLY A 1 284 ? -6.008 2.107 7.316 1 97.94 284 GLY A O 1
ATOM 2275 N N . ASN A 1 285 ? -8.102 2.25 8.102 1 98.12 285 ASN A N 1
ATOM 2276 C CA . ASN A 1 285 ? -8.422 3.432 7.309 1 98.12 285 ASN A CA 1
ATOM 2277 C C . ASN A 1 285 ? -8.57 4.672 8.18 1 98.12 285 ASN A C 1
ATOM 2279 O O . ASN A 1 285 ? -8.664 5.789 7.672 1 98.12 285 ASN A O 1
ATOM 2283 N N . GLU A 1 286 ? -8.508 4.52 9.484 1 98 286 GLU A N 1
ATOM 2284 C CA . GLU A 1 286 ? -8.953 5.586 10.375 1 98 286 GLU A CA 1
ATOM 2285 C C . GLU A 1 286 ? -7.773 6.344 10.969 1 98 286 GLU A C 1
ATOM 2287 O O . GLU A 1 286 ? -6.934 5.758 11.648 1 98 286 GLU A O 1
ATOM 2292 N N . PRO A 1 287 ? -7.723 7.645 10.727 1 98.12 287 PRO A N 1
ATOM 2293 C CA . PRO A 1 287 ? -6.766 8.438 11.5 1 98.12 287 PRO A CA 1
ATOM 2294 C C . PRO A 1 287 ? -7.121 8.516 12.984 1 98.12 287 PRO A C 1
ATOM 2296 O O . PRO A 1 287 ? -8.234 8.914 13.328 1 98.12 287 PRO A O 1
ATOM 2299 N N . LEU A 1 288 ? -6.184 8.219 13.836 1 97.81 288 LEU A N 1
ATOM 2300 C CA . LEU A 1 288 ? -6.477 8.172 15.258 1 97.81 288 LEU A CA 1
ATOM 2301 C C . LEU A 1 288 ? -5.832 9.352 15.984 1 97.81 288 LEU A C 1
ATOM 2303 O O . LEU A 1 288 ? -6.211 9.672 17.109 1 97.81 288 LEU A O 1
ATOM 2307 N N . ALA A 1 289 ? -4.816 9.914 15.352 1 98.19 289 ALA A N 1
ATOM 2308 C CA . ALA A 1 289 ? -4.191 11.047 16.031 1 98.19 289 ALA A CA 1
ATOM 2309 C C . ALA A 1 289 ? -3.342 11.867 15.062 1 98.19 289 ALA A C 1
ATOM 2311 O O . ALA A 1 289 ? -2.656 11.305 14.203 1 98.19 289 ALA A O 1
ATOM 2312 N N . PHE A 1 290 ? -3.414 13.125 15.18 1 98 290 PHE A N 1
ATOM 2313 C CA . PHE A 1 290 ? -2.51 14.086 14.562 1 98 290 PHE A CA 1
ATOM 2314 C C . PHE A 1 290 ? -1.557 14.672 15.594 1 98 290 PHE A C 1
ATOM 2316 O O . PHE A 1 290 ? -1.985 15.102 16.672 1 98 290 PHE A O 1
ATOM 2323 N N . ILE A 1 291 ? -0.274 14.609 15.266 1 96.75 291 ILE A N 1
ATOM 2324 C CA . ILE A 1 291 ? 0.714 15.055 16.234 1 96.75 291 ILE A CA 1
ATOM 2325 C C . ILE A 1 291 ? 1.567 16.172 15.641 1 96.75 291 ILE A C 1
ATOM 2327 O O . ILE A 1 291 ? 1.417 16.5 14.461 1 96.75 291 ILE A O 1
ATOM 2331 N N . ASP A 1 292 ? 2.357 16.797 16.453 1 94.44 292 ASP A N 1
ATOM 2332 C CA . ASP A 1 292 ? 3.338 17.812 16.078 1 94.44 292 ASP A CA 1
ATOM 2333 C C . ASP A 1 292 ? 2.654 19.078 15.547 1 94.44 292 ASP A C 1
ATOM 2335 O O . ASP A 1 292 ? 2.838 19.453 14.391 1 94.44 292 ASP A O 1
ATOM 2339 N N . TRP A 1 293 ? 2.021 19.766 16.453 1 95.88 293 TRP A N 1
ATOM 2340 C CA . TRP A 1 293 ? 1.22 20.938 16.125 1 95.88 293 TRP A CA 1
ATOM 2341 C C . TRP A 1 293 ? 2.049 22.219 16.25 1 95.88 293 TRP A C 1
ATOM 2343 O O . TRP A 1 293 ? 1.503 23.312 16.438 1 95.88 293 TRP A O 1
ATOM 2353 N N . GLN A 1 294 ? 3.307 22.094 16.125 1 92 294 GLN A N 1
ATOM 2354 C CA . GLN A 1 294 ? 4.195 23.234 16.375 1 92 294 GLN A CA 1
ATOM 2355 C C . GLN A 1 294 ? 4.066 24.266 15.266 1 92 294 GLN A C 1
ATOM 2357 O O . GLN A 1 294 ? 4.391 25.438 15.469 1 92 294 GLN A O 1
ATOM 2362 N N . ALA A 1 295 ? 3.561 23.828 14.133 1 91.75 295 ALA A N 1
ATOM 2363 C CA . ALA A 1 295 ? 3.473 24.75 13 1 91.75 295 ALA A CA 1
ATOM 2364 C C . ALA A 1 295 ? 2.035 25.219 12.789 1 91.75 295 ALA A C 1
ATOM 2366 O O . ALA A 1 295 ? 1.735 25.891 11.797 1 91.75 295 ALA A O 1
ATOM 2367 N N . ALA A 1 296 ? 1.176 24.938 13.719 1 95.06 296 ALA A N 1
ATOM 2368 C CA . ALA A 1 296 ? -0.23 25.297 13.578 1 95.06 296 ALA A CA 1
ATOM 2369 C C . ALA A 1 296 ? -0.396 26.812 13.523 1 95.06 296 ALA A C 1
ATOM 2371 O O . ALA A 1 296 ? 0.315 27.547 14.219 1 95.06 296 ALA A O 1
ATOM 2372 N N . HIS A 1 297 ? -1.262 27.312 12.727 1 95 297 HIS A N 1
ATOM 2373 C CA . HIS A 1 297 ? -1.566 28.734 12.594 1 95 297 HIS A CA 1
ATOM 2374 C C . HIS A 1 297 ? -2.912 28.938 11.906 1 95 297 HIS A C 1
ATOM 2376 O O . HIS A 1 297 ? -3.553 27.984 11.477 1 95 297 HIS A O 1
ATOM 2382 N N . SER A 1 298 ? -3.373 30.156 11.977 1 95.69 298 SER A N 1
ATOM 2383 C CA . SER A 1 298 ? -4.547 30.531 11.188 1 95.69 298 SER A CA 1
ATOM 2384 C C . SER A 1 298 ? -4.18 30.766 9.727 1 95.69 298 SER A C 1
ATOM 2386 O O . SER A 1 298 ? -3.32 31.594 9.422 1 95.69 298 SER A O 1
ATOM 2388 N N . GLY A 1 299 ? -4.738 29.953 8.836 1 95.06 299 GLY A N 1
ATOM 2389 C CA . GLY A 1 299 ? -4.355 30.031 7.434 1 95.06 299 GLY A CA 1
ATOM 2390 C C . GLY A 1 299 ? -5.461 29.609 6.484 1 95.06 299 GLY A C 1
ATOM 2391 O O . GLY A 1 299 ? -6.641 29.844 6.758 1 95.06 299 GLY A O 1
ATOM 2392 N N . SER A 1 300 ? -5.059 29.125 5.312 1 95.88 300 SER A N 1
ATOM 2393 C CA . SER A 1 300 ? -5.996 28.844 4.23 1 95.88 300 SER A CA 1
ATOM 2394 C C . SER A 1 300 ? -6.465 27.391 4.266 1 95.88 300 SER A C 1
ATOM 2396 O O . SER A 1 300 ? -5.695 26.5 4.609 1 95.88 300 SER A O 1
ATOM 2398 N N . VAL A 1 301 ? -7.668 27.203 3.812 1 95.56 301 VAL A N 1
ATOM 2399 C CA . VAL A 1 301 ? -8.312 25.891 3.811 1 95.56 301 VAL A CA 1
ATOM 2400 C C . VAL A 1 301 ? -7.496 24.922 2.971 1 95.56 301 VAL A C 1
ATOM 2402 O O . VAL A 1 301 ? -7.402 23.734 3.303 1 95.56 301 VAL A O 1
ATOM 2405 N N . GLY A 1 302 ? -6.887 25.406 1.936 1 97.5 302 GLY A N 1
ATOM 2406 C CA . GLY A 1 302 ? -6.223 24.547 0.971 1 97.5 302 GLY A CA 1
ATOM 2407 C C . GLY A 1 302 ? -4.844 24.094 1.421 1 97.5 302 GLY A C 1
ATOM 2408 O O . GLY A 1 302 ? -4.262 23.172 0.836 1 97.5 302 GLY A O 1
ATOM 2409 N N . GLU A 1 303 ? -4.352 24.672 2.5 1 96.5 303 GLU A N 1
ATOM 2410 C CA . GLU A 1 303 ? -2.955 24.453 2.865 1 96.5 303 GLU A CA 1
ATOM 2411 C C . GLU A 1 303 ? -2.715 23 3.271 1 96.5 303 GLU A C 1
ATOM 2413 O O . GLU A 1 303 ? -1.945 22.281 2.625 1 96.5 303 GLU A O 1
ATOM 2418 N N . ASP A 1 304 ? -3.445 22.547 4.254 1 97.5 304 ASP A N 1
ATOM 2419 C CA . ASP A 1 304 ? -3.252 21.172 4.734 1 97.5 304 ASP A CA 1
ATOM 2420 C C . ASP A 1 304 ? -3.742 20.156 3.709 1 97.5 304 ASP A C 1
ATOM 2422 O O . ASP A 1 304 ? -3.135 19.094 3.539 1 97.5 304 ASP A O 1
ATOM 2426 N N . LEU A 1 305 ? -4.82 20.453 3.012 1 98.06 305 LEU A N 1
ATOM 2427 C CA . LEU A 1 305 ? -5.332 19.562 1.979 1 98.06 305 LEU A CA 1
ATOM 2428 C C . LEU A 1 305 ? -4.305 19.375 0.868 1 98.06 305 LEU A C 1
ATOM 2430 O O . LEU A 1 305 ? -4.043 18.234 0.447 1 98.06 305 LEU A O 1
ATOM 2434 N N . ALA A 1 306 ? -3.742 20.484 0.432 1 98.06 306 ALA A N 1
ATOM 2435 C CA . ALA A 1 306 ? -2.76 20.422 -0.648 1 98.06 306 ALA A CA 1
ATOM 2436 C C . ALA A 1 306 ? -1.5 19.688 -0.208 1 98.06 306 ALA A C 1
ATOM 2438 O O . ALA A 1 306 ? -0.924 18.922 -0.98 1 98.06 306 ALA A O 1
ATOM 2439 N N . ARG A 1 307 ? -1.076 19.938 1.004 1 95.56 307 ARG A N 1
ATOM 2440 C CA . ARG A 1 307 ? 0.1 19.234 1.521 1 95.56 307 ARG A CA 1
ATOM 2441 C C . ARG A 1 307 ? -0.137 17.734 1.587 1 95.56 307 ARG A C 1
ATOM 2443 O O . ARG A 1 307 ? 0.71 16.953 1.159 1 95.56 307 ARG A O 1
ATOM 2450 N N . LEU A 1 308 ? -1.245 17.391 2.141 1 96.62 308 LEU A N 1
ATOM 2451 C CA . LEU A 1 308 ? -1.639 15.992 2.281 1 96.62 308 LEU A CA 1
ATOM 2452 C C . LEU A 1 308 ? -1.626 15.289 0.931 1 96.62 308 LEU A C 1
ATOM 2454 O O . LEU A 1 308 ? -1.017 14.227 0.787 1 96.62 308 LEU A O 1
ATOM 2458 N N . TYR A 1 309 ? -2.225 15.875 -0.048 1 97.25 309 TYR A N 1
ATOM 2459 C CA . TYR A 1 309 ? -2.375 15.242 -1.352 1 97.25 309 TYR A CA 1
ATOM 2460 C C . TYR A 1 309 ? -1.067 15.281 -2.133 1 97.25 309 TYR A C 1
ATOM 2462 O O . TYR A 1 309 ? -0.679 14.289 -2.758 1 97.25 309 TYR A O 1
ATOM 2470 N N . ALA A 1 310 ? -0.348 16.375 -2.082 1 95.06 310 ALA A N 1
ATOM 2471 C CA . ALA A 1 310 ? 0.898 16.516 -2.832 1 95.06 310 ALA A CA 1
ATOM 2472 C C . ALA A 1 310 ? 1.942 15.516 -2.352 1 95.06 310 ALA A C 1
ATOM 2474 O O . ALA A 1 310 ? 2.811 15.094 -3.119 1 95.06 310 ALA A O 1
ATOM 2475 N N . SER A 1 311 ? 1.8 15.141 -1.126 1 91.81 311 SER A N 1
ATOM 2476 C CA . SER A 1 311 ? 2.82 14.281 -0.532 1 91.81 311 SER A CA 1
ATOM 2477 C C . SER A 1 311 ? 2.574 12.812 -0.871 1 91.81 311 SER A C 1
ATOM 2479 O O . SER A 1 311 ? 3.422 11.961 -0.6 1 91.81 311 SER A O 1
ATOM 2481 N N . CYS A 1 312 ? 1.504 12.484 -1.543 1 94.88 312 CYS A N 1
ATOM 2482 C CA . CYS A 1 312 ? 1.147 11.102 -1.85 1 94.88 312 CYS A CA 1
ATOM 2483 C C . CYS A 1 312 ? 1.654 10.703 -3.23 1 94.88 312 CYS A C 1
ATOM 2485 O O . CYS A 1 312 ? 2.016 11.562 -4.035 1 94.88 312 CYS A O 1
ATOM 2487 N N . GLN A 1 313 ? 1.691 9.406 -3.438 1 95.19 313 GLN A N 1
ATOM 2488 C CA . GLN A 1 313 ? 1.964 8.914 -4.785 1 95.19 313 GLN A CA 1
ATOM 2489 C C . GLN A 1 313 ? 0.946 9.461 -5.785 1 95.19 313 GLN A C 1
ATOM 2491 O O . GLN A 1 313 ? -0.24 9.578 -5.469 1 95.19 313 GLN A O 1
ATOM 2496 N N . ALA A 1 314 ? 1.437 9.742 -6.938 1 96.38 314 ALA A N 1
ATOM 2497 C CA . ALA A 1 314 ? 0.667 10.531 -7.898 1 96.38 314 ALA A CA 1
ATOM 2498 C C . ALA A 1 314 ? -0.598 9.789 -8.328 1 96.38 314 ALA A C 1
ATOM 2500 O O . ALA A 1 314 ? -1.642 10.414 -8.547 1 96.38 314 ALA A O 1
ATOM 2501 N N . ASP A 1 315 ? -0.507 8.484 -8.555 1 95.75 315 ASP A N 1
ATOM 2502 C CA . ASP A 1 315 ? -1.692 7.758 -9.008 1 95.75 315 ASP A CA 1
ATOM 2503 C C . ASP A 1 315 ? -2.783 7.77 -7.938 1 95.75 315 ASP A C 1
ATOM 2505 O O . ASP A 1 315 ? -3.969 7.887 -8.25 1 95.75 315 ASP A O 1
ATOM 2509 N N . ILE A 1 316 ? -2.406 7.684 -6.688 1 97.06 316 ILE A N 1
ATOM 2510 C CA . ILE A 1 316 ? -3.355 7.73 -5.582 1 97.06 316 ILE A CA 1
ATOM 2511 C C . ILE A 1 316 ? -3.924 9.141 -5.449 1 97.06 316 ILE A C 1
ATOM 2513 O O . ILE A 1 316 ? -5.137 9.32 -5.309 1 97.06 316 ILE A O 1
ATOM 2517 N N . ARG A 1 317 ? -3.037 10.078 -5.469 1 97.44 317 ARG A N 1
ATOM 2518 C CA . ARG A 1 317 ? -3.449 11.477 -5.379 1 97.44 317 ARG A CA 1
ATOM 2519 C C . ARG A 1 317 ? -4.469 11.82 -6.461 1 97.44 317 ARG A C 1
ATOM 2521 O O . ARG A 1 317 ? -5.531 12.375 -6.168 1 97.44 317 ARG A O 1
ATOM 2528 N N . ARG A 1 318 ? -4.145 11.516 -7.707 1 97.19 318 ARG A N 1
ATOM 2529 C CA . ARG A 1 318 ? -5.016 11.828 -8.836 1 97.19 318 ARG A CA 1
ATOM 2530 C C . ARG A 1 318 ? -6.352 11.102 -8.711 1 97.19 318 ARG A C 1
ATOM 2532 O O . ARG A 1 318 ? -7.391 11.633 -9.109 1 97.19 318 ARG A O 1
ATOM 2539 N N . GLU A 1 319 ? -6.301 9.938 -8.18 1 95.62 319 GLU A N 1
ATOM 2540 C CA . GLU A 1 319 ? -7.516 9.148 -8.008 1 95.62 319 GLU A CA 1
ATOM 2541 C C . GLU A 1 319 ? -8.422 9.75 -6.938 1 95.62 319 GLU A C 1
ATOM 2543 O O . GLU A 1 319 ? -9.648 9.742 -7.074 1 95.62 319 GLU A O 1
ATOM 2548 N N . VAL A 1 320 ? -7.859 10.266 -5.871 1 97 320 VAL A N 1
ATOM 2549 C CA . VAL A 1 320 ? -8.641 10.633 -4.691 1 97 320 VAL A CA 1
ATOM 2550 C C . VAL A 1 320 ? -9.016 12.109 -4.758 1 97 320 VAL A C 1
ATOM 2552 O O . VAL A 1 320 ? -9.953 12.547 -4.082 1 97 320 VAL A O 1
ATOM 2555 N N . GLU A 1 321 ? -8.359 12.891 -5.508 1 96.31 321 GLU A N 1
ATOM 2556 C CA . GLU A 1 321 ? -8.422 14.344 -5.426 1 96.31 321 GLU A CA 1
ATOM 2557 C C . GLU A 1 321 ? -9.867 14.836 -5.441 1 96.31 321 GLU A C 1
ATOM 2559 O O . GLU A 1 321 ? -10.297 15.539 -4.523 1 96.31 321 GLU A O 1
ATOM 2564 N N . GLN A 1 322 ? -10.648 14.406 -6.441 1 95.12 322 GLN A N 1
ATOM 2565 C CA . GLN A 1 322 ? -12.023 14.867 -6.566 1 95.12 322 GLN A CA 1
ATOM 2566 C C . GLN A 1 322 ? -12.898 14.305 -5.449 1 95.12 322 GLN A C 1
ATOM 2568 O O . GLN A 1 322 ? -13.648 15.039 -4.805 1 95.12 322 GLN A O 1
ATOM 2573 N N . VAL A 1 323 ? -12.781 13.055 -5.223 1 96.69 323 VAL A N 1
ATOM 2574 C CA . VAL A 1 323 ? -13.633 12.398 -4.242 1 96.69 323 VAL A CA 1
ATOM 2575 C C . VAL A 1 323 ? -13.266 12.875 -2.836 1 96.69 323 VAL A C 1
ATOM 2577 O O . VAL A 1 323 ? -14.141 13.039 -1.983 1 96.69 323 VAL A O 1
ATOM 2580 N N . GLY A 1 324 ? -11.984 13.062 -2.602 1 97.94 324 GLY A N 1
ATOM 2581 C CA . GLY A 1 324 ? -11.531 13.531 -1.302 1 97.94 324 GLY A CA 1
ATOM 2582 C C . GLY A 1 324 ? -11.969 14.945 -0.994 1 97.94 324 GLY A C 1
ATOM 2583 O O . GLY A 1 324 ? -12.414 15.242 0.12 1 97.94 324 GLY A O 1
ATOM 2584 N N . LEU A 1 325 ? -11.883 15.852 -1.968 1 98.38 325 LEU A N 1
ATOM 2585 C CA . LEU A 1 325 ? -12.32 17.234 -1.783 1 98.38 325 LEU A CA 1
ATOM 2586 C C . LEU A 1 325 ? -13.828 17.297 -1.599 1 98.38 325 LEU A C 1
ATOM 2588 O O . LEU A 1 325 ? -14.328 18.109 -0.818 1 98.38 325 LEU A O 1
ATOM 2592 N N . ASN A 1 326 ? -14.539 16.422 -2.328 1 98.5 326 ASN A N 1
ATOM 2593 C CA . ASN A 1 326 ? -15.977 16.344 -2.127 1 98.5 326 ASN A CA 1
ATOM 2594 C C . ASN A 1 326 ? -16.328 15.867 -0.718 1 98.5 326 ASN A C 1
ATOM 2596 O O . ASN A 1 326 ? -17.234 16.406 -0.079 1 98.5 326 ASN A O 1
ATOM 2600 N N . ALA A 1 327 ? -15.641 14.891 -0.278 1 98.62 327 ALA A N 1
ATOM 2601 C CA . ALA A 1 327 ? -15.875 14.375 1.07 1 98.62 327 ALA A CA 1
ATOM 2602 C C . ALA A 1 327 ? -15.57 15.438 2.123 1 98.62 327 ALA A C 1
ATOM 2604 O O . ALA A 1 327 ? -16.297 15.57 3.113 1 98.62 327 ALA A O 1
ATOM 2605 N N . TYR A 1 328 ? -14.484 16.141 1.93 1 98.56 328 TYR A N 1
ATOM 2606 C CA . TYR A 1 328 ? -14.156 17.266 2.807 1 98.56 328 TYR A CA 1
ATOM 2607 C C . TYR A 1 328 ? -15.305 18.25 2.875 1 98.56 328 TYR A C 1
ATOM 2609 O O . TYR A 1 328 ? -15.766 18.609 3.963 1 98.56 328 TYR A O 1
ATOM 2617 N N . TYR A 1 329 ? -15.742 18.688 1.744 1 98.75 329 TYR A N 1
ATOM 2618 C CA . TYR A 1 329 ? -16.719 19.781 1.706 1 98.75 329 TYR A CA 1
ATOM 2619 C C . TYR A 1 329 ? -18.047 19.344 2.295 1 98.75 329 TYR A C 1
ATOM 2621 O O . TYR A 1 329 ? -18.703 20.109 3.018 1 98.75 329 TYR A O 1
ATOM 2629 N N . GLU A 1 330 ? -18.453 18.094 1.94 1 98.75 330 GLU A N 1
ATOM 2630 C CA . GLU A 1 330 ? -19.688 17.562 2.506 1 98.75 330 GLU A CA 1
ATOM 2631 C C . GLU A 1 330 ? -19.625 17.5 4.027 1 98.75 330 GLU A C 1
ATOM 2633 O O . GLU A 1 330 ? -20.578 17.859 4.715 1 98.75 330 GLU A O 1
ATOM 2638 N N . THR A 1 331 ? -18.547 17.094 4.496 1 98.62 331 THR A N 1
ATOM 2639 C CA . THR A 1 331 ? -18.344 17.031 5.938 1 98.62 331 THR A CA 1
ATOM 2640 C C . THR A 1 331 ? -18.328 18.438 6.543 1 98.62 331 THR A C 1
ATOM 2642 O O . THR A 1 331 ? -18.906 18.672 7.609 1 98.62 331 THR A O 1
ATOM 2645 N N . PHE A 1 332 ? -17.656 19.391 5.871 1 98.25 332 PHE A N 1
ATOM 2646 C CA . PHE A 1 332 ? -17.594 20.781 6.32 1 98.25 332 PHE A CA 1
ATOM 2647 C C . PHE A 1 332 ? -18.984 21.375 6.453 1 98.25 332 PHE A C 1
ATOM 2649 O O . PHE A 1 332 ? -19.328 21.969 7.48 1 98.25 332 PHE A O 1
ATOM 2656 N N . GLN A 1 333 ? -19.797 21.078 5.449 1 98.31 333 GLN A N 1
ATOM 2657 C CA . GLN A 1 333 ? -21.172 21.594 5.465 1 98.31 333 GLN A CA 1
ATOM 2658 C C . GLN A 1 333 ? -21.969 20.984 6.613 1 98.31 333 GLN A C 1
ATOM 2660 O O . GLN A 1 333 ? -22.688 21.703 7.316 1 98.31 333 GLN A O 1
ATOM 2665 N N . ARG A 1 334 ? -21.828 19.734 6.738 1 98.19 334 ARG A N 1
ATOM 2666 C CA . ARG A 1 334 ? -22.562 19.047 7.801 1 98.19 334 ARG A CA 1
ATOM 2667 C C . ARG A 1 334 ? -22.141 19.578 9.172 1 98.19 334 ARG A C 1
ATOM 2669 O O . ARG A 1 334 ? -22.984 19.781 10.047 1 98.19 334 ARG A O 1
ATOM 2676 N N . GLU A 1 335 ? -20.891 19.797 9.398 1 97.81 335 GLU A N 1
ATOM 2677 C CA . GLU A 1 335 ? -20.359 20.266 10.68 1 97.81 335 GLU A CA 1
ATOM 2678 C C . GLU A 1 335 ? -20.781 21.719 10.938 1 97.81 335 GLU A C 1
ATOM 2680 O O . GLU A 1 335 ? -21.031 22.094 12.086 1 97.81 335 GLU A O 1
ATOM 2685 N N . MET A 1 336 ? -20.828 22.531 9.898 1 97.69 336 MET A N 1
ATOM 2686 C CA . MET A 1 336 ? -21.312 23.906 10.031 1 97.69 336 MET A CA 1
ATOM 2687 C C . MET A 1 336 ? -22.766 23.938 10.484 1 97.69 336 MET A C 1
ATOM 2689 O O . MET A 1 336 ? -23.125 24.703 11.383 1 97.69 336 MET A O 1
ATOM 2693 N N . LYS A 1 337 ? -23.531 23.109 9.867 1 97.75 337 LYS A N 1
ATOM 2694 C CA . LYS A 1 337 ? -24.938 23.016 10.227 1 97.75 337 LYS A CA 1
ATOM 2695 C C . LYS A 1 337 ? -25.109 22.547 11.664 1 97.75 337 LYS A C 1
ATOM 2697 O O . LYS A 1 337 ? -25.938 23.078 12.414 1 97.75 337 LYS A O 1
ATOM 2702 N N . ARG A 1 338 ? -24.375 21.594 12.016 1 96.88 338 ARG A N 1
ATOM 2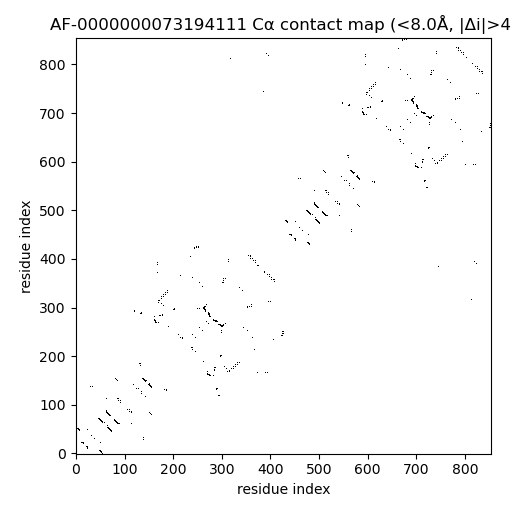703 C CA . ARG A 1 338 ? -24.422 21.047 13.375 1 96.88 338 ARG A CA 1
ATOM 2704 C C . ARG A 1 338 ? -24.109 22.109 14.406 1 96.88 338 ARG A C 1
ATOM 2706 O O . ARG A 1 338 ? -24.641 22.094 15.516 1 96.88 338 ARG A O 1
ATOM 2713 N N . ARG A 1 339 ? -23.266 23.109 14.023 1 95.62 339 ARG A N 1
ATOM 2714 C CA . ARG A 1 339 ? -22.844 24.172 14.922 1 95.62 339 ARG A CA 1
ATOM 2715 C C . ARG A 1 339 ? -23.734 25.406 14.766 1 95.62 339 ARG A C 1
ATOM 2717 O O . ARG A 1 339 ? -23.469 26.453 15.359 1 95.62 339 ARG A O 1
ATOM 2724 N N . SER A 1 340 ? -24.75 25.297 13.938 1 96.75 340 SER A N 1
ATOM 2725 C CA . SER A 1 340 ? -25.672 26.375 13.648 1 96.75 340 SER A CA 1
ATOM 2726 C C . SER A 1 340 ? -24.953 27.594 13.094 1 96.75 340 SER A C 1
ATOM 2728 O O . SER A 1 340 ? -25.219 28.734 13.508 1 96.75 340 SER A O 1
ATOM 2730 N N . LEU A 1 341 ? -23.938 27.328 12.305 1 96.5 341 LEU A N 1
ATOM 2731 C CA . LEU A 1 341 ? -23.188 28.391 11.633 1 96.5 341 LEU A CA 1
ATOM 2732 C C . LEU A 1 341 ? -23.531 28.438 10.148 1 96.5 341 LEU A C 1
ATOM 2734 O O . LEU A 1 341 ? -23.875 27.422 9.547 1 96.5 341 LEU A O 1
ATOM 2738 N N . ASP A 1 342 ? -23.391 29.562 9.609 1 95.5 342 ASP A N 1
ATOM 2739 C CA . ASP A 1 342 ? -23.562 29.719 8.164 1 95.5 342 ASP A CA 1
ATOM 2740 C C . ASP A 1 342 ? -22.375 29.141 7.395 1 95.5 342 ASP A C 1
ATOM 2742 O O . ASP A 1 342 ? -21.25 29.156 7.891 1 95.5 342 ASP A O 1
ATOM 2746 N N . ILE A 1 343 ? -22.688 28.641 6.246 1 93 343 ILE A N 1
ATOM 2747 C CA . ILE A 1 343 ? -21.625 28.188 5.355 1 93 343 ILE A CA 1
ATOM 2748 C C . ILE A 1 343 ? -20.953 29.375 4.699 1 93 343 ILE A C 1
ATOM 2750 O O . ILE A 1 343 ? -21.547 30.078 3.875 1 93 343 ILE A O 1
ATOM 2754 N N . VAL A 1 344 ? -19.734 29.594 5.078 1 92.5 344 VAL A N 1
ATOM 2755 C CA . VAL A 1 344 ? -19.078 30.828 4.676 1 92.5 344 VAL A CA 1
ATOM 2756 C C . VAL A 1 344 ? -18.125 30.547 3.52 1 92.5 344 VAL A C 1
ATOM 2758 O O . VAL A 1 344 ? -17.703 31.469 2.809 1 92.5 344 VAL A O 1
ATOM 2761 N N . HIS A 1 345 ? -17.719 29.312 3.375 1 96.5 345 HIS A N 1
ATOM 2762 C CA . HIS A 1 345 ? -16.844 28.906 2.279 1 96.5 345 HIS A CA 1
ATOM 2763 C C . HIS A 1 345 ? -17.594 28.031 1.271 1 96.5 345 HIS A C 1
ATOM 2765 O O . HIS A 1 345 ? -18.109 26.969 1.619 1 96.5 345 HIS A O 1
ATOM 2771 N N . SER A 1 346 ? -17.578 28.484 0.005 1 97.31 346 SER A N 1
ATOM 2772 C CA . SER A 1 346 ? -18.203 27.672 -1.036 1 97.31 346 SER A CA 1
ATOM 2773 C C . SER A 1 346 ? -17.266 26.547 -1.495 1 97.31 346 SER A C 1
ATOM 2775 O O . SER A 1 346 ? -16.062 26.594 -1.226 1 97.31 346 SER A O 1
ATOM 2777 N N . LYS A 1 347 ? -17.875 25.594 -2.16 1 97.5 347 LYS A N 1
ATOM 2778 C CA . LYS A 1 347 ? -17.094 24.484 -2.713 1 97.5 347 LYS A CA 1
ATOM 2779 C C . LYS A 1 347 ? -16.062 25 -3.715 1 97.5 347 LYS A C 1
ATOM 2781 O O . LYS A 1 347 ? -14.922 24.531 -3.732 1 97.5 347 LYS A O 1
ATOM 2786 N N . GLU A 1 348 ? -16.469 25.906 -4.539 1 97.44 348 GLU A N 1
ATOM 2787 C CA . GLU A 1 348 ? -15.578 26.484 -5.539 1 97.44 348 GLU A CA 1
ATOM 2788 C C . GLU A 1 348 ? -14.383 27.172 -4.883 1 97.44 348 GLU A C 1
ATOM 2790 O O . GLU A 1 348 ? -13.25 27.047 -5.348 1 97.44 348 GLU A O 1
ATOM 2795 N N . GLN A 1 349 ? -14.672 27.891 -3.799 1 97.69 349 GLN A N 1
ATOM 2796 C CA . GLN A 1 349 ? -13.609 28.562 -3.061 1 97.69 349 GLN A CA 1
ATOM 2797 C C . GLN A 1 349 ? -12.617 27.547 -2.479 1 97.69 349 GLN A C 1
ATOM 2799 O O . GLN A 1 349 ? -11.406 27.766 -2.539 1 97.69 349 GLN A O 1
ATOM 2804 N N . VAL A 1 350 ? -13.148 26.484 -1.949 1 98 350 VAL A N 1
ATOM 2805 C CA . VAL A 1 350 ? -12.312 25.453 -1.351 1 98 350 VAL A CA 1
ATOM 2806 C C . VAL A 1 350 ? -11.414 24.844 -2.418 1 98 350 VAL A C 1
ATOM 2808 O O . VAL A 1 350 ? -10.211 24.672 -2.205 1 98 350 VAL A O 1
ATOM 2811 N N . VAL A 1 351 ? -11.961 24.516 -3.557 1 98.06 351 VAL A N 1
ATOM 2812 C CA . VAL A 1 351 ? -11.219 23.891 -4.645 1 98.06 351 VAL A CA 1
ATOM 2813 C C . VAL A 1 351 ? -10.141 24.844 -5.16 1 98.06 351 VAL A C 1
ATOM 2815 O O . VAL A 1 351 ? -9.008 24.422 -5.414 1 98.06 351 VAL A O 1
ATOM 2818 N N . LEU A 1 352 ? -10.477 26.109 -5.301 1 97.56 352 LEU A N 1
ATOM 2819 C CA . LEU A 1 352 ? -9.508 27.094 -5.773 1 97.56 352 LEU A CA 1
ATOM 2820 C C . LEU A 1 352 ? -8.375 27.266 -4.77 1 97.56 352 LEU A C 1
ATOM 2822 O O . LEU A 1 352 ? -7.211 27.406 -5.16 1 97.56 352 LEU A O 1
ATOM 2826 N N . SER A 1 353 ? -8.75 27.359 -3.484 1 98.06 353 SER A N 1
ATOM 2827 C CA . SER A 1 353 ? -7.738 27.453 -2.436 1 98.06 353 SER A CA 1
ATOM 2828 C C . SER A 1 353 ? -6.777 26.281 -2.486 1 98.06 353 SER A C 1
ATOM 2830 O O . SER A 1 353 ? -5.559 26.453 -2.416 1 98.06 353 SER A O 1
ATOM 2832 N N . TYR A 1 354 ? -7.355 25.047 -2.631 1 98.31 354 TYR A N 1
ATOM 2833 C CA . TYR A 1 354 ? -6.562 23.828 -2.762 1 98.31 354 TYR A CA 1
ATOM 2834 C C . TYR A 1 354 ? -5.621 23.922 -3.959 1 98.31 354 TYR A C 1
ATOM 2836 O O . TYR A 1 354 ? -4.43 23.625 -3.842 1 98.31 354 TYR A O 1
ATOM 2844 N N . ARG A 1 355 ? -6.117 24.297 -5.074 1 98 355 ARG A N 1
ATOM 2845 C CA . ARG A 1 355 ? -5.363 24.297 -6.324 1 98 355 ARG A CA 1
ATOM 2846 C C . ARG A 1 355 ? -4.219 25.312 -6.266 1 98 355 ARG A C 1
ATOM 2848 O O . ARG A 1 355 ? -3.105 25.016 -6.707 1 98 355 ARG A O 1
ATOM 2855 N N . ARG A 1 356 ? -4.469 26.5 -5.684 1 96.19 356 ARG A N 1
ATOM 2856 C CA . ARG A 1 356 ? -3.426 27.5 -5.539 1 96.19 356 ARG A CA 1
ATOM 2857 C C . ARG A 1 356 ? -2.303 27 -4.637 1 96.19 356 ARG A C 1
ATOM 2859 O O . ARG A 1 356 ? -1.124 27.141 -4.977 1 96.19 356 ARG A O 1
ATOM 2866 N N . LEU A 1 357 ? -2.711 26.422 -3.609 1 97.75 357 LEU A N 1
ATOM 2867 C CA . LEU A 1 357 ? -1.717 26.031 -2.617 1 97.75 357 LEU A CA 1
ATOM 2868 C C . LEU A 1 357 ? -1.073 24.703 -2.992 1 97.75 357 LEU A C 1
ATOM 2870 O O . LEU A 1 357 ? -0.034 24.328 -2.441 1 97.75 357 LEU A O 1
ATOM 2874 N N . PHE A 1 358 ? -1.686 23.953 -3.92 1 98.12 358 PHE A N 1
ATOM 2875 C CA . PHE A 1 358 ? -1.041 22.75 -4.445 1 98.12 358 PHE A CA 1
ATOM 2876 C C . PHE A 1 358 ? 0.276 23.094 -5.129 1 98.12 358 PHE A C 1
ATOM 2878 O O . PHE A 1 358 ? 1.248 22.344 -5.031 1 98.12 358 PHE A O 1
ATOM 2885 N N . VAL A 1 359 ? 0.309 24.234 -5.828 1 96.81 359 VAL A N 1
ATOM 2886 C CA . VAL A 1 359 ? 1.527 24.656 -6.5 1 96.81 359 VAL A CA 1
ATOM 2887 C C . VAL A 1 359 ? 2.643 24.859 -5.477 1 96.81 359 VAL A C 1
ATOM 2889 O O . VAL A 1 359 ? 3.758 24.359 -5.664 1 96.81 359 VAL A O 1
ATOM 2892 N N . TYR A 1 360 ? 2.273 25.516 -4.418 1 94.69 360 TYR A N 1
ATOM 2893 C CA . TYR A 1 360 ? 3.217 25.75 -3.332 1 94.69 360 TYR A CA 1
ATOM 2894 C C . TYR A 1 360 ? 3.703 24.438 -2.73 1 94.69 360 TYR A C 1
ATOM 2896 O O . TYR A 1 360 ? 4.902 24.25 -2.514 1 94.69 360 TYR A O 1
ATOM 2904 N N . GLN A 1 361 ? 2.803 23.531 -2.484 1 95 361 GLN A N 1
ATOM 2905 C CA . GLN A 1 361 ? 3.139 22.281 -1.807 1 95 361 GLN A CA 1
ATOM 2906 C C . GLN A 1 361 ? 3.912 21.344 -2.729 1 95 361 GLN A C 1
ATOM 2908 O O . GLN A 1 361 ? 4.773 20.594 -2.273 1 95 361 GLN A O 1
ATOM 2913 N N . ALA A 1 362 ? 3.613 21.359 -4.035 1 93.56 362 ALA A N 1
ATOM 2914 C CA . ALA A 1 362 ? 4.387 20.578 -5 1 93.56 362 ALA A CA 1
ATOM 2915 C C . ALA A 1 362 ? 5.852 21 -5.004 1 93.56 362 ALA A C 1
ATOM 2917 O O . ALA A 1 362 ? 6.75 20.172 -5.062 1 93.56 362 ALA A O 1
ATOM 2918 N N . LEU A 1 363 ? 6.062 22.281 -4.934 1 90.38 363 LEU A N 1
ATOM 2919 C CA . LEU A 1 363 ? 7.422 22.812 -4.883 1 90.38 363 LEU A CA 1
ATOM 2920 C C . LEU A 1 363 ? 8.102 22.453 -3.566 1 90.38 363 LEU A C 1
ATOM 2922 O O . LEU A 1 363 ? 9.289 22.141 -3.541 1 90.38 363 LEU A O 1
ATOM 2926 N N . LEU A 1 364 ? 7.316 22.516 -2.557 1 89.5 364 LEU A N 1
ATOM 2927 C CA . LEU A 1 364 ? 7.848 22.141 -1.251 1 89.5 364 LEU A CA 1
ATOM 2928 C C . LEU A 1 364 ? 8.242 20.672 -1.229 1 89.5 364 LEU A C 1
ATOM 2930 O O . LEU A 1 364 ? 9.211 20.297 -0.576 1 89.5 364 LEU A O 1
ATOM 2934 N N . LEU A 1 365 ? 7.492 19.828 -1.87 1 88.94 365 LEU A N 1
ATOM 2935 C CA . LEU A 1 365 ? 7.789 18.391 -1.962 1 88.94 365 LEU A CA 1
ATOM 2936 C C . LEU A 1 365 ? 9.156 18.172 -2.592 1 88.94 365 LEU A C 1
ATOM 2938 O O . LEU A 1 365 ? 9.906 17.281 -2.162 1 88.94 365 LEU A O 1
ATOM 2942 N N . VAL A 1 366 ? 9.406 18.906 -3.617 1 83.25 366 VAL A N 1
ATOM 2943 C CA . VAL A 1 366 ? 10.688 18.781 -4.301 1 83.25 366 VAL A CA 1
ATOM 2944 C C . VAL A 1 366 ? 11.812 19.188 -3.354 1 83.25 366 VAL A C 1
ATOM 2946 O O . VAL A 1 366 ? 12.852 18.516 -3.285 1 83.25 366 VAL A O 1
ATOM 2949 N N . ALA A 1 367 ? 11.586 20.203 -2.65 1 73.38 367 ALA A N 1
ATOM 2950 C CA . ALA A 1 367 ? 12.594 20.703 -1.71 1 73.38 367 ALA A CA 1
ATOM 2951 C C . ALA A 1 367 ? 12.727 19.766 -0.512 1 73.38 367 ALA A C 1
ATOM 2953 O O . ALA A 1 367 ? 13.844 19.438 -0.091 1 73.38 367 ALA A O 1
ATOM 2954 N N . GLY A 1 368 ? 11.602 19.375 0.046 1 67.44 368 GLY A N 1
ATOM 2955 C CA . GLY A 1 368 ? 11.547 18.578 1.261 1 67.44 368 GLY A CA 1
ATOM 2956 C C . GLY A 1 368 ? 11.812 17.094 1.02 1 67.44 368 GLY A C 1
ATOM 2957 O O . GLY A 1 368 ? 12.336 16.406 1.894 1 67.44 368 GLY A O 1
ATOM 2958 N N . GLY A 1 369 ? 11.43 16.625 -0.16 1 60.78 369 GLY A N 1
ATOM 2959 C CA . GLY A 1 369 ? 11.578 15.211 -0.449 1 60.78 369 GLY A CA 1
ATOM 2960 C C . GLY A 1 369 ? 13.023 14.742 -0.386 1 60.78 369 GLY A C 1
ATOM 2961 O O . GLY A 1 369 ? 13.305 13.648 0.115 1 60.78 369 GLY A O 1
ATOM 2962 N N . ASN A 1 370 ? 13.82 15.57 -0.776 1 58.16 370 ASN A N 1
ATOM 2963 C CA . ASN A 1 370 ? 15.234 15.234 -0.685 1 58.16 370 ASN A CA 1
ATOM 2964 C C . ASN A 1 370 ? 15.695 15.133 0.767 1 58.16 370 ASN A C 1
ATOM 2966 O O . ASN A 1 370 ? 16.531 14.289 1.1 1 58.16 370 ASN A O 1
ATOM 2970 N N . PHE A 1 371 ? 15.023 15.945 1.498 1 55.19 371 PHE A N 1
ATOM 2971 C CA . PHE A 1 371 ? 15.375 15.945 2.912 1 55.19 371 PHE A CA 1
ATOM 2972 C C . PHE A 1 371 ? 14.812 14.719 3.617 1 55.19 371 PHE A C 1
ATOM 2974 O O . PHE A 1 371 ? 15.477 14.125 4.469 1 55.19 371 PHE A O 1
ATOM 2981 N N . LEU A 1 372 ? 13.758 14.43 3.119 1 56.81 372 LEU A N 1
ATOM 2982 C CA . LEU A 1 372 ? 13.078 13.336 3.805 1 56.81 372 LEU A CA 1
ATOM 2983 C C . LEU A 1 372 ? 13.672 11.984 3.4 1 56.81 372 LEU A C 1
ATOM 2985 O O . LEU A 1 372 ? 13.57 11.008 4.145 1 56.81 372 LEU A O 1
ATOM 2989 N N . PHE A 1 373 ? 14.328 11.914 2.246 1 58.28 373 PHE A N 1
ATOM 2990 C CA . PHE A 1 373 ? 14.844 10.633 1.774 1 58.28 373 PHE A CA 1
ATOM 2991 C C . PHE A 1 373 ? 16.359 10.57 1.917 1 58.28 373 PHE A C 1
ATOM 2993 O O . PHE A 1 373 ? 17.016 9.727 1.307 1 58.28 373 PHE A O 1
ATOM 3000 N N . ARG A 1 374 ? 16.984 11.516 2.627 1 54.62 374 ARG A N 1
ATOM 3001 C CA . ARG A 1 374 ? 18.438 11.469 2.754 1 54.62 374 ARG A CA 1
ATOM 3002 C C . ARG A 1 374 ? 18.891 10.25 3.553 1 54.62 374 ARG A C 1
ATOM 3004 O O . ARG A 1 374 ? 18.438 10.047 4.684 1 54.62 374 ARG A O 1
ATOM 3011 N N . ASN A 1 375 ? 19.25 9.164 2.775 1 53.47 375 ASN A N 1
ATOM 3012 C CA . ASN A 1 375 ? 19.766 7.938 3.381 1 53.47 375 ASN A CA 1
ATOM 3013 C C . ASN A 1 375 ? 21.281 7.949 3.479 1 53.47 375 ASN A C 1
ATOM 3015 O O . ASN A 1 375 ? 21.938 6.945 3.184 1 53.47 375 ASN A O 1
ATOM 3019 N N . GLU A 1 376 ? 22.047 9.062 3.727 1 53.84 376 GLU A N 1
ATOM 3020 C CA . GLU A 1 376 ? 23.5 9.203 3.566 1 53.84 376 GLU A CA 1
ATOM 3021 C C . GLU A 1 376 ? 24.25 8.18 4.406 1 53.84 376 GLU A C 1
ATOM 3023 O O . GLU A 1 376 ? 25.375 7.785 4.062 1 53.84 376 GLU A O 1
ATOM 3028 N N . ASN A 1 377 ? 23.375 7.535 5.332 1 58.88 377 ASN A N 1
ATOM 3029 C CA . ASN A 1 377 ? 24.344 6.789 6.125 1 58.88 377 ASN A CA 1
ATOM 3030 C C . ASN A 1 377 ? 23.922 5.332 6.301 1 58.88 377 ASN A C 1
ATOM 3032 O O . ASN A 1 377 ? 24.125 4.746 7.363 1 58.88 377 ASN A O 1
ATOM 3036 N N . LEU A 1 378 ? 23.656 4.852 5.094 1 68.94 378 LEU A N 1
ATOM 3037 C CA . LEU A 1 378 ? 23.281 3.449 5.242 1 68.94 378 LEU A CA 1
ATOM 3038 C C . LEU A 1 378 ? 24.5 2.545 5.035 1 68.94 378 LEU A C 1
ATOM 3040 O O . LEU A 1 378 ? 25.172 2.639 4.008 1 68.94 378 LEU A O 1
ATOM 3044 N N . GLU A 1 379 ? 24.891 1.867 5.992 1 73.12 379 GLU A N 1
ATOM 3045 C CA . GLU A 1 379 ? 26.016 0.94 5.895 1 73.12 379 GLU A CA 1
ATOM 3046 C C . GLU A 1 379 ? 25.594 -0.356 5.203 1 73.12 379 GLU A C 1
ATOM 3048 O O . GLU A 1 379 ? 26.391 -0.956 4.469 1 73.12 379 GLU A O 1
ATOM 3053 N N . ASP A 1 380 ? 24.469 -0.725 5.316 1 85.81 380 ASP A N 1
ATOM 3054 C CA . ASP A 1 380 ? 23.984 -1.986 4.766 1 85.81 380 ASP A CA 1
ATOM 3055 C C . ASP A 1 380 ? 23.703 -1.862 3.268 1 85.81 380 ASP A C 1
ATOM 3057 O O . ASP A 1 380 ? 22.844 -1.081 2.852 1 85.81 380 ASP A O 1
ATOM 3061 N N . GLU A 1 381 ? 24.438 -2.689 2.498 1 85.94 381 GLU A N 1
ATOM 3062 C CA . GLU A 1 381 ? 24.375 -2.625 1.042 1 85.94 381 GLU A CA 1
ATOM 3063 C C . GLU A 1 381 ? 22.953 -2.92 0.551 1 85.94 381 GLU A C 1
ATOM 3065 O O . GLU A 1 381 ? 22.5 -2.33 -0.429 1 85.94 381 GLU A O 1
ATOM 3070 N N . ASN A 1 382 ? 22.359 -3.844 1.167 1 88.06 382 ASN A N 1
ATOM 3071 C CA . ASN A 1 382 ? 20.984 -4.156 0.785 1 88.06 382 ASN A CA 1
ATOM 3072 C C . ASN A 1 382 ? 20.062 -2.973 1.023 1 88.06 382 ASN A C 1
ATOM 3074 O O . ASN A 1 382 ? 19.203 -2.668 0.185 1 88.06 382 ASN A O 1
ATOM 3078 N N . MET A 1 383 ? 20.266 -2.326 2.109 1 90 383 MET A N 1
ATOM 3079 C CA . MET A 1 383 ? 19.422 -1.179 2.422 1 90 383 MET A CA 1
ATOM 3080 C C . MET A 1 383 ? 19.688 -0.02 1.47 1 90 383 MET A C 1
ATOM 3082 O O . MET A 1 383 ? 18.781 0.739 1.127 1 90 383 MET A O 1
ATOM 3086 N N . LYS A 1 384 ? 20.938 0.055 1.068 1 90.25 384 LYS A N 1
ATOM 3087 C CA . LYS A 1 384 ? 21.266 1.066 0.065 1 90.25 384 LYS A CA 1
ATOM 3088 C C . LYS A 1 384 ? 20.453 0.856 -1.208 1 90.25 384 LYS A C 1
ATOM 3090 O O . LYS A 1 384 ? 19.938 1.816 -1.792 1 90.25 384 LYS A O 1
ATOM 3095 N N . ARG A 1 385 ? 20.297 -0.375 -1.583 1 93.12 385 ARG A N 1
ATOM 3096 C CA . ARG A 1 385 ? 19.547 -0.691 -2.795 1 93.12 385 ARG A CA 1
ATOM 3097 C C . ARG A 1 385 ? 18.062 -0.428 -2.604 1 93.12 385 ARG A C 1
ATOM 3099 O O . ARG A 1 385 ? 17.375 0.013 -3.531 1 93.12 385 ARG A O 1
ATOM 3106 N N . VAL A 1 386 ? 17.594 -0.73 -1.438 1 93.88 386 VAL A N 1
ATOM 3107 C CA . VAL A 1 386 ? 16.203 -0.446 -1.116 1 93.88 386 VAL A CA 1
ATOM 3108 C C . VAL A 1 386 ? 15.938 1.054 -1.232 1 93.88 386 VAL A C 1
ATOM 3110 O O . VAL A 1 386 ? 14.961 1.474 -1.855 1 93.88 386 VAL A O 1
ATOM 3113 N N . TRP A 1 387 ? 16.844 1.847 -0.756 1 90.69 387 TRP A N 1
ATOM 3114 C CA . TRP A 1 387 ? 16.656 3.293 -0.739 1 90.69 387 TRP A CA 1
ATOM 3115 C C . TRP A 1 387 ? 16.844 3.885 -2.129 1 90.69 387 TRP A C 1
ATOM 3117 O O . TRP A 1 387 ? 16.234 4.902 -2.473 1 90.69 387 TRP A O 1
ATOM 3127 N N . GLU A 1 388 ? 17.672 3.242 -2.898 1 90.31 388 GLU A N 1
ATOM 3128 C CA . GLU A 1 388 ? 17.766 3.635 -4.301 1 90.31 388 GLU A CA 1
ATOM 3129 C C . GLU A 1 388 ? 16.406 3.537 -4.988 1 90.31 388 GLU A C 1
ATOM 3131 O O . GLU A 1 388 ? 15.992 4.453 -5.707 1 90.31 388 GLU A O 1
ATOM 3136 N N . ALA A 1 389 ? 15.766 2.447 -4.766 1 93.5 389 ALA A N 1
ATOM 3137 C CA . ALA A 1 389 ? 14.453 2.244 -5.363 1 93.5 389 ALA A CA 1
ATOM 3138 C C . ALA A 1 389 ? 13.438 3.244 -4.812 1 93.5 389 ALA A C 1
ATOM 3140 O O . ALA A 1 389 ? 12.625 3.789 -5.562 1 93.5 389 ALA A O 1
ATOM 3141 N N . ARG A 1 390 ? 13.477 3.512 -3.518 1 91.75 390 ARG A N 1
ATOM 3142 C CA . ARG A 1 390 ? 12.578 4.477 -2.895 1 91.75 390 ARG A CA 1
ATOM 3143 C C . ARG A 1 390 ? 12.812 5.879 -3.449 1 91.75 390 ARG A C 1
ATOM 3145 O O . ARG A 1 390 ? 11.859 6.641 -3.641 1 91.75 390 ARG A O 1
ATOM 3152 N N . THR A 1 391 ? 14.008 6.16 -3.73 1 88.25 391 THR A N 1
ATOM 3153 C CA . THR A 1 391 ? 14.359 7.457 -4.301 1 88.25 391 THR A CA 1
ATOM 3154 C C . THR A 1 391 ? 13.789 7.602 -5.707 1 88.25 391 THR A C 1
ATOM 3156 O O . THR A 1 391 ? 13.312 8.672 -6.082 1 88.25 391 THR A O 1
ATOM 3159 N N . GLU A 1 392 ? 13.836 6.531 -6.477 1 89.81 392 GLU A N 1
ATOM 3160 C CA . GLU A 1 392 ? 13.258 6.574 -7.816 1 89.81 392 GLU A CA 1
ATOM 3161 C C . GLU A 1 392 ? 11.742 6.77 -7.762 1 89.81 392 GLU A C 1
ATOM 3163 O O . GLU A 1 392 ? 11.172 7.484 -8.594 1 89.81 392 GLU A O 1
ATOM 3168 N N . ASN A 1 393 ? 11.148 6.145 -6.816 1 91.44 393 ASN A N 1
ATOM 3169 C CA . ASN A 1 393 ? 9.711 6.348 -6.633 1 91.44 393 ASN A CA 1
ATOM 3170 C C . ASN A 1 393 ? 9.398 7.793 -6.25 1 91.44 393 ASN A C 1
ATOM 3172 O O . ASN A 1 393 ? 8.406 8.359 -6.715 1 91.44 393 ASN A O 1
ATOM 3176 N N . GLN A 1 394 ? 10.211 8.336 -5.355 1 90.06 394 GLN A N 1
ATOM 3177 C CA . GLN A 1 394 ? 10.039 9.727 -4.941 1 90.06 394 GLN A CA 1
ATOM 3178 C C . GLN A 1 394 ? 10.211 10.68 -6.125 1 90.06 394 GLN A C 1
ATOM 3180 O O . GLN A 1 394 ? 9.547 11.711 -6.203 1 90.06 394 GLN A O 1
ATOM 3185 N N . HIS A 1 395 ? 11.125 10.312 -6.988 1 89.06 395 HIS A N 1
ATOM 3186 C CA . HIS A 1 395 ? 11.328 11.125 -8.18 1 89.06 395 HIS A CA 1
ATOM 3187 C C . HIS A 1 395 ? 10.055 11.195 -9.023 1 89.06 395 HIS A C 1
ATOM 3189 O O . HIS A 1 395 ? 9.664 12.266 -9.484 1 89.06 395 HIS A O 1
ATOM 3195 N N . VAL A 1 396 ? 9.43 10.078 -9.211 1 91.56 396 VAL A N 1
ATOM 3196 C CA . VAL A 1 396 ? 8.188 10.039 -9.984 1 91.56 396 VAL A CA 1
ATOM 3197 C C . VAL A 1 396 ? 7.113 10.867 -9.289 1 91.56 396 VAL A C 1
ATOM 3199 O O . VAL A 1 396 ? 6.391 11.625 -9.945 1 91.56 396 VAL A O 1
ATOM 3202 N N . ARG A 1 397 ? 7.047 10.734 -8.016 1 92.56 397 ARG A N 1
ATOM 3203 C CA . ARG A 1 397 ? 6.086 11.477 -7.207 1 92.56 397 ARG A CA 1
ATOM 3204 C C . ARG A 1 397 ? 6.27 12.984 -7.387 1 92.56 397 ARG A C 1
ATOM 3206 O O . ARG A 1 397 ? 5.301 13.703 -7.637 1 92.56 397 ARG A O 1
ATOM 3213 N N . SER A 1 398 ? 7.48 13.438 -7.297 1 91.25 398 SER A N 1
ATOM 3214 C CA . SER A 1 398 ? 7.805 14.852 -7.414 1 91.25 398 SER A CA 1
ATOM 3215 C C . SER A 1 398 ? 7.578 15.359 -8.836 1 91.25 398 SER A C 1
ATOM 3217 O O . SER A 1 398 ? 7.027 16.438 -9.031 1 91.25 398 SER A O 1
ATOM 3219 N N . GLN A 1 399 ? 8 14.562 -9.789 1 92.38 399 GLN A N 1
ATOM 3220 C CA . GLN A 1 399 ? 7.848 14.945 -11.188 1 92.38 399 GLN A CA 1
ATOM 3221 C C . GLN A 1 399 ? 6.379 15.148 -11.547 1 92.38 399 GLN A C 1
ATOM 3223 O O . GLN A 1 399 ? 6.02 16.156 -12.172 1 92.38 399 GLN A O 1
ATOM 3228 N N . LEU A 1 400 ? 5.578 14.234 -11.156 1 95.5 400 LEU A N 1
ATOM 3229 C CA . LEU A 1 400 ? 4.172 14.312 -11.539 1 95.5 400 LEU A CA 1
ATOM 3230 C C . LEU A 1 400 ? 3.445 15.375 -10.719 1 95.5 400 LEU A C 1
ATOM 3232 O O . LEU A 1 400 ? 2.467 15.961 -11.18 1 95.5 400 LEU A O 1
ATOM 3236 N N . ALA A 1 401 ? 3.928 15.656 -9.477 1 95.06 401 ALA A N 1
ATOM 3237 C CA . ALA A 1 401 ? 3.389 16.781 -8.719 1 95.06 401 ALA A CA 1
ATOM 3238 C C . ALA A 1 401 ? 3.674 18.109 -9.43 1 95.06 401 ALA A C 1
ATOM 3240 O O . ALA A 1 401 ? 2.807 18.969 -9.492 1 95.06 401 ALA A O 1
ATOM 3241 N N . ILE A 1 402 ? 4.859 18.234 -9.945 1 94.06 402 ILE A N 1
ATOM 3242 C CA . ILE A 1 402 ? 5.25 19.438 -10.672 1 94.06 402 ILE A CA 1
ATOM 3243 C C . ILE A 1 402 ? 4.422 19.562 -11.953 1 94.06 402 ILE A C 1
ATOM 3245 O O . ILE A 1 402 ? 3.934 20.641 -12.281 1 94.06 402 ILE A O 1
ATOM 3249 N N . ASP A 1 403 ? 4.242 18.453 -12.641 1 96.31 403 ASP A N 1
ATOM 3250 C CA . ASP A 1 403 ? 3.426 18.469 -13.852 1 96.31 403 ASP A CA 1
ATOM 3251 C C . ASP A 1 403 ? 2 18.922 -13.547 1 96.31 403 ASP A C 1
ATOM 3253 O O . ASP A 1 403 ? 1.411 19.703 -14.312 1 96.31 403 ASP A O 1
ATOM 3257 N N . ASP A 1 404 ? 1.511 18.438 -12.477 1 97.12 404 ASP A N 1
ATOM 3258 C CA . ASP A 1 404 ? 0.151 18.797 -12.094 1 97.12 404 ASP A CA 1
ATOM 3259 C C . ASP A 1 404 ? 0.082 20.266 -11.664 1 97.12 404 ASP A C 1
ATOM 3261 O O . ASP A 1 404 ? -0.913 20.953 -11.922 1 97.12 404 ASP A O 1
ATOM 3265 N N . ALA A 1 405 ? 1.095 20.75 -10.953 1 97.19 405 ALA A N 1
ATOM 3266 C CA . ALA A 1 405 ? 1.161 22.172 -10.602 1 97.19 405 ALA A CA 1
ATOM 3267 C C . ALA A 1 405 ? 1.156 23.047 -11.844 1 97.19 405 ALA A C 1
ATOM 3269 O O . ALA A 1 405 ? 0.448 24.062 -11.898 1 97.19 405 ALA A O 1
ATOM 3270 N N . ILE A 1 406 ? 1.909 22.656 -12.828 1 96.94 406 ILE A N 1
ATOM 3271 C CA . ILE A 1 406 ? 1.992 23.422 -14.078 1 96.94 406 ILE A CA 1
ATOM 3272 C C . ILE A 1 406 ? 0.631 23.422 -14.766 1 96.94 406 ILE A C 1
ATOM 3274 O O . ILE A 1 406 ? 0.184 24.453 -15.266 1 96.94 406 ILE A O 1
ATOM 3278 N N . ARG A 1 407 ? 0.01 22.297 -14.766 1 96.56 407 ARG A N 1
ATOM 3279 C CA . ARG A 1 407 ? -1.323 22.219 -15.352 1 96.56 407 ARG A CA 1
ATOM 3280 C C . ARG A 1 407 ? -2.289 23.156 -14.648 1 96.56 407 ARG A C 1
ATOM 3282 O O . ARG A 1 407 ? -3.082 23.844 -15.305 1 96.56 407 ARG A O 1
ATOM 3289 N N . ILE A 1 408 ? -2.248 23.188 -13.359 1 97.56 408 ILE A N 1
ATOM 3290 C CA . ILE A 1 408 ? -3.092 24.078 -12.578 1 97.56 408 ILE A CA 1
ATOM 3291 C C . ILE A 1 408 ? -2.822 25.531 -12.977 1 97.56 408 ILE A C 1
ATOM 3293 O O . ILE A 1 408 ? -3.756 26.312 -13.188 1 97.56 408 ILE A O 1
ATOM 3297 N N . LEU A 1 409 ? -1.576 25.859 -13.078 1 97.06 409 LEU A N 1
ATOM 3298 C CA . LEU A 1 409 ? -1.208 27.219 -13.453 1 97.06 409 LEU A CA 1
ATOM 3299 C C . LEU A 1 409 ? -1.707 27.547 -14.852 1 97.06 409 LEU A C 1
ATOM 3301 O O . LEU A 1 409 ? -2.27 28.625 -15.078 1 97.06 409 LEU A O 1
ATOM 3305 N N . GLU A 1 410 ? -1.57 26.656 -15.742 1 97 410 GLU A N 1
ATOM 3306 C CA . GLU A 1 410 ? -2.016 26.875 -17.109 1 97 410 GLU A CA 1
ATOM 3307 C C . GLU A 1 410 ? -3.529 27.062 -17.188 1 97 410 GLU A C 1
ATOM 3309 O O . GLU A 1 410 ? -4.027 27.859 -17.984 1 97 410 GLU A O 1
ATOM 3314 N N . GLU A 1 411 ? -4.207 26.391 -16.344 1 96.31 411 GLU A N 1
ATOM 3315 C CA . GLU A 1 411 ? -5.664 26.422 -16.375 1 96.31 411 GLU A CA 1
ATOM 3316 C C . GLU A 1 411 ? -6.211 27.625 -15.594 1 96.31 411 GLU A C 1
ATOM 3318 O O . GLU A 1 411 ? -7.172 28.25 -16.031 1 96.31 411 GLU A O 1
ATOM 3323 N N . ASP A 1 412 ? -5.609 27.938 -14.461 1 95 412 ASP A N 1
ATOM 3324 C CA . ASP A 1 412 ? -6.242 28.859 -13.516 1 95 412 ASP A CA 1
ATOM 3325 C C . ASP A 1 412 ? -5.551 30.219 -13.523 1 95 412 ASP A C 1
ATOM 3327 O O . ASP A 1 412 ? -6.203 31.25 -13.383 1 95 412 ASP A O 1
ATOM 3331 N N . ILE A 1 413 ? -4.207 30.156 -13.523 1 93.31 413 ILE A N 1
ATOM 3332 C CA . ILE A 1 413 ? -3.465 31.406 -13.336 1 93.31 413 ILE A CA 1
ATOM 3333 C C . ILE A 1 413 ? -2.184 31.359 -14.164 1 93.31 413 ILE A C 1
ATOM 3335 O O . ILE A 1 413 ? -1.08 31.391 -13.617 1 93.31 413 ILE A O 1
ATOM 3339 N N . PRO A 1 414 ? -2.285 31.438 -15.43 1 94.69 414 PRO A N 1
ATOM 3340 C CA . PRO A 1 414 ? -1.109 31.312 -16.297 1 94.69 414 PRO A CA 1
ATOM 3341 C C . PRO A 1 414 ? -0.089 32.406 -16.062 1 94.69 414 PRO A C 1
ATOM 3343 O O . PRO A 1 414 ? 1.089 32.25 -16.406 1 94.69 414 PRO A O 1
ATOM 3346 N N . GLU A 1 415 ? -0.469 33.531 -15.43 1 92.44 415 GLU A N 1
ATOM 3347 C CA . GLU A 1 415 ? 0.427 34.656 -15.188 1 92.44 415 GLU A CA 1
ATOM 3348 C C . GLU A 1 415 ? 1.564 34.25 -14.25 1 92.44 415 GLU A C 1
ATOM 3350 O O . GLU A 1 415 ? 2.652 34.844 -14.305 1 92.44 415 GLU A O 1
ATOM 3355 N N . TRP A 1 416 ? 1.363 33.25 -13.367 1 93 416 TRP A N 1
ATOM 3356 C CA . TRP A 1 416 ? 2.385 32.812 -12.43 1 93 416 TRP A CA 1
ATOM 3357 C C . TRP A 1 416 ? 3.551 32.156 -13.164 1 93 416 TRP A C 1
ATOM 3359 O O . TRP A 1 416 ? 4.641 32 -12.609 1 93 416 TRP A O 1
ATOM 3369 N N . LEU A 1 417 ? 3.275 31.719 -14.406 1 92.88 417 LEU A N 1
ATOM 3370 C CA . LEU A 1 417 ? 4.324 31.062 -15.18 1 92.88 417 LEU A CA 1
ATOM 3371 C C . LEU A 1 417 ? 5.332 32.094 -15.695 1 92.88 417 LEU A C 1
ATOM 3373 O O . LEU A 1 417 ? 6.43 31.719 -16.125 1 92.88 417 LEU A O 1
ATOM 3377 N N . HIS A 1 418 ? 4.902 33.312 -15.625 1 89.88 418 HIS A N 1
ATOM 3378 C CA . HIS A 1 418 ? 5.797 34.375 -16.078 1 89.88 418 HIS A CA 1
ATOM 3379 C C . HIS A 1 418 ? 6.746 34.812 -14.969 1 89.88 418 HIS A C 1
ATOM 3381 O O . HIS A 1 418 ? 6.309 35.188 -13.883 1 89.88 418 HIS A O 1
ATOM 3387 N N . LYS A 1 419 ? 8.031 34.906 -15.211 1 85.38 419 LYS A N 1
ATOM 3388 C CA . LYS A 1 419 ? 9.078 35.188 -14.227 1 85.38 419 LYS A CA 1
ATOM 3389 C C . LYS A 1 419 ? 8.906 36.562 -13.617 1 85.38 419 LYS A C 1
ATOM 3391 O O . LYS A 1 419 ? 9.336 36.812 -12.484 1 85.38 419 LYS A O 1
ATOM 3396 N N . ASN A 1 420 ? 8.195 37.406 -14.312 1 81.75 420 ASN A N 1
ATOM 3397 C CA . ASN A 1 420 ? 8.07 38.812 -13.859 1 81.75 420 ASN A CA 1
ATOM 3398 C C . ASN A 1 420 ? 6.73 39.031 -13.172 1 81.75 420 ASN A C 1
ATOM 3400 O O . ASN A 1 420 ? 6.352 40.188 -12.938 1 81.75 420 ASN A O 1
ATOM 3404 N N . HIS A 1 421 ? 6.117 37.938 -12.867 1 84.62 421 HIS A N 1
ATOM 3405 C CA . HIS A 1 421 ? 4.832 38.094 -12.195 1 84.62 421 HIS A CA 1
ATOM 3406 C C . HIS A 1 421 ? 5.012 38.688 -10.797 1 84.62 421 HIS A C 1
ATOM 3408 O O . HIS A 1 421 ? 5.906 38.25 -10.062 1 84.62 421 HIS A O 1
ATOM 3414 N N . THR A 1 422 ? 4.125 39.719 -10.5 1 79.06 422 THR A N 1
ATOM 3415 C CA . THR A 1 422 ? 4.113 40.312 -9.172 1 79.06 422 THR A CA 1
ATOM 3416 C C . THR A 1 422 ? 2.881 39.875 -8.391 1 79.06 422 THR A C 1
ATOM 3418 O O . THR A 1 422 ? 1.758 39.969 -8.891 1 79.06 422 THR A O 1
ATOM 3421 N N . PHE A 1 423 ? 3.137 39.312 -7.277 1 79.94 423 PHE A N 1
ATOM 3422 C CA . PHE A 1 423 ? 2.055 38.844 -6.422 1 79.94 423 PHE A CA 1
ATOM 3423 C C . PHE A 1 423 ? 1.484 40 -5.59 1 79.94 423 PHE A C 1
ATOM 3425 O O . PHE A 1 423 ? 2.182 40.969 -5.305 1 79.94 423 PHE A O 1
ATOM 3432 N N . MET A 1 424 ? 0.168 39.938 -5.398 1 68.12 424 MET A N 1
ATOM 3433 C CA . MET A 1 424 ? -0.487 40.969 -4.586 1 68.12 424 MET A CA 1
ATOM 3434 C C . MET A 1 424 ? 0.188 41.094 -3.223 1 68.12 424 MET A C 1
ATOM 3436 O O . MET A 1 424 ? 0.536 40.094 -2.604 1 68.12 424 MET A O 1
ATOM 3440 N N . ARG A 1 425 ? 0.589 42.406 -2.914 1 59.5 425 ARG A N 1
ATOM 3441 C CA . ARG A 1 425 ? 1.218 42.688 -1.628 1 59.5 425 ARG A CA 1
ATOM 3442 C C . ARG A 1 425 ? 0.253 42.438 -0.476 1 59.5 425 ARG A C 1
ATOM 3444 O O . ARG A 1 425 ? -0.929 42.781 -0.56 1 59.5 425 ARG A O 1
ATOM 3451 N N . THR A 1 426 ? 0.49 41.375 0.399 1 59.62 426 THR A N 1
ATOM 3452 C CA . THR A 1 426 ? -0.335 40.969 1.527 1 59.62 426 THR A CA 1
ATOM 3453 C C . THR A 1 426 ? -0.159 41.938 2.707 1 59.62 426 THR A C 1
ATOM 3455 O O . THR A 1 426 ? -0.611 41.625 3.818 1 59.62 426 THR A O 1
ATOM 3458 N N . ASP A 1 427 ? 0.458 43.219 2.619 1 49.44 427 ASP A N 1
ATOM 3459 C CA . ASP A 1 427 ? 0.514 44.188 3.717 1 49.44 427 ASP A CA 1
ATOM 3460 C C . ASP A 1 427 ? -0.839 44.875 3.924 1 49.44 427 ASP A C 1
ATOM 3462 O O . ASP A 1 427 ? -1.619 45 2.979 1 49.44 427 ASP A O 1
ATOM 3466 N N . MET B 1 1 ? -21.938 -2.029 -16.531 1 36.31 1 MET B N 1
ATOM 3467 C CA . MET B 1 1 ? -22.047 -3.443 -16.188 1 36.31 1 MET B CA 1
ATOM 3468 C C . MET B 1 1 ? -23.375 -4.016 -16.688 1 36.31 1 MET B C 1
ATOM 3470 O O . MET B 1 1 ? -24.422 -3.373 -16.562 1 36.31 1 MET B O 1
ATOM 3474 N N . PRO B 1 2 ? -23.266 -4.867 -17.594 1 43.25 2 PRO B N 1
ATOM 3475 C CA . PRO B 1 2 ? -24.594 -5.312 -18.031 1 43.25 2 PRO B CA 1
ATOM 3476 C C . PRO B 1 2 ? -25.531 -5.59 -16.859 1 43.25 2 PRO B C 1
ATOM 3478 O O . PRO B 1 2 ? -25.094 -6.031 -15.797 1 43.25 2 PRO B O 1
ATOM 3481 N N . ALA B 1 3 ? -26.656 -5.137 -17.016 1 46.38 3 ALA B N 1
ATOM 3482 C CA . ALA B 1 3 ? -27.75 -5.227 -16.047 1 46.38 3 ALA B CA 1
ATOM 3483 C C . ALA B 1 3 ? -28.016 -6.68 -15.664 1 46.38 3 ALA B C 1
ATOM 3485 O O . ALA B 1 3 ? -28.094 -7.555 -16.531 1 46.38 3 ALA B O 1
ATOM 3486 N N . MET B 1 4 ? -27.688 -7.066 -14.266 1 62.5 4 MET B N 1
ATOM 3487 C CA . MET B 1 4 ? -28.016 -8.312 -13.578 1 62.5 4 MET B CA 1
ATOM 3488 C C . MET B 1 4 ? -29.469 -8.711 -13.82 1 62.5 4 MET B C 1
ATOM 3490 O O . MET B 1 4 ? -30.375 -7.93 -13.555 1 62.5 4 MET B O 1
ATOM 3494 N N . GLU B 1 5 ? -29.672 -9.57 -14.727 1 65.81 5 GLU B N 1
ATOM 3495 C CA . GLU B 1 5 ? -31.047 -10.023 -14.852 1 65.81 5 GLU B CA 1
ATOM 3496 C C . GLU B 1 5 ? -31.406 -10.992 -13.734 1 65.81 5 GLU B C 1
ATOM 3498 O O . GLU B 1 5 ? -30.781 -12.039 -13.578 1 65.81 5 GLU B O 1
ATOM 3503 N N . LYS B 1 6 ? -32.281 -10.562 -12.898 1 69.25 6 LYS B N 1
ATOM 3504 C CA . LYS B 1 6 ? -32.812 -11.438 -11.859 1 69.25 6 LYS B CA 1
ATOM 3505 C C . LYS B 1 6 ? -33.875 -12.383 -12.445 1 69.25 6 LYS B C 1
ATOM 3507 O O . LYS B 1 6 ? -34.812 -11.938 -13.109 1 69.25 6 LYS B O 1
ATOM 3512 N N . ILE B 1 7 ? -33.594 -13.672 -12.281 1 71.44 7 ILE B N 1
ATOM 3513 C CA . ILE B 1 7 ? -34.5 -14.672 -12.805 1 71.44 7 ILE B CA 1
ATOM 3514 C C . ILE B 1 7 ? -35.156 -15.438 -11.648 1 71.44 7 ILE B C 1
ATOM 3516 O O . ILE B 1 7 ? -34.438 -16.016 -10.82 1 71.44 7 ILE B O 1
ATOM 3520 N N . PRO B 1 8 ? -36.469 -15.383 -11.562 1 73.31 8 PRO B N 1
ATOM 3521 C CA . PRO B 1 8 ? -37.125 -16.188 -10.531 1 73.31 8 PRO B CA 1
ATOM 3522 C C . PRO B 1 8 ? -36.844 -17.688 -10.664 1 73.31 8 PRO B C 1
ATOM 3524 O O . PRO B 1 8 ? -36.75 -18.188 -11.781 1 73.31 8 PRO B O 1
ATOM 3527 N N . VAL B 1 9 ? -36.656 -18.312 -9.531 1 69.69 9 VAL B N 1
ATOM 3528 C CA . VAL B 1 9 ? -36.188 -19.703 -9.484 1 69.69 9 VAL B CA 1
ATOM 3529 C C . VAL B 1 9 ? -37.281 -20.641 -9.938 1 69.69 9 VAL B C 1
ATOM 3531 O O . VAL B 1 9 ? -37.094 -21.859 -10.031 1 69.69 9 VAL B O 1
ATOM 3534 N N . THR B 1 10 ? -38.438 -20.266 -10.32 1 66.62 10 THR B N 1
ATOM 3535 C CA . THR B 1 10 ? -39.562 -21.156 -10.586 1 66.62 10 THR B CA 1
ATOM 3536 C C . THR B 1 10 ? -39.219 -22.172 -11.672 1 66.62 10 THR B C 1
ATOM 3538 O O . THR B 1 10 ? -39.844 -23.219 -11.773 1 66.62 10 THR B O 1
ATOM 3541 N N . SER B 1 11 ? -38.188 -21.938 -12.508 1 65.81 11 SER B N 1
ATOM 3542 C CA . SER B 1 11 ? -37.812 -22.953 -13.5 1 65.81 11 SER B CA 1
ATOM 3543 C C . SER B 1 11 ? -36.344 -22.875 -13.836 1 65.81 11 SER B C 1
ATOM 3545 O O . SER B 1 11 ? -35.969 -22.609 -14.977 1 65.81 11 SER B O 1
ATOM 3547 N N . PRO B 1 12 ? -35.562 -23.297 -12.875 1 68.5 12 PRO B N 1
ATOM 3548 C CA . PRO B 1 12 ? -34.125 -23.172 -13.094 1 68.5 12 PRO B CA 1
ATOM 3549 C C . PRO B 1 12 ? -33.625 -24.062 -14.219 1 68.5 12 PRO B C 1
ATOM 3551 O O . PRO B 1 12 ? -32.562 -23.812 -14.773 1 68.5 12 PRO B O 1
ATOM 3554 N N . GLU B 1 13 ? -34.406 -25 -14.609 1 68.31 13 GLU B N 1
ATOM 3555 C CA . GLU B 1 13 ? -33.969 -25.984 -15.594 1 68.31 13 GLU B CA 1
ATOM 3556 C C . GLU B 1 13 ? -33.781 -25.344 -16.969 1 68.31 13 GLU B C 1
ATOM 3558 O O . GLU B 1 13 ? -32.938 -25.797 -17.75 1 68.31 13 GLU B O 1
ATOM 3563 N N . ARG B 1 14 ? -34.5 -24.391 -17.203 1 66.56 14 ARG B N 1
ATOM 3564 C CA . ARG B 1 14 ? -34.5 -23.859 -18.562 1 66.56 14 ARG B CA 1
ATOM 3565 C C . ARG B 1 14 ? -33.656 -22.578 -18.656 1 66.56 14 ARG B C 1
ATOM 3567 O O . ARG B 1 14 ? -33.438 -22.062 -19.75 1 66.56 14 ARG B O 1
ATOM 3574 N N . GLN B 1 15 ? -33.156 -22.219 -17.531 1 80.56 15 GLN B N 1
ATOM 3575 C CA . GLN B 1 15 ? -32.5 -20.906 -17.594 1 80.56 15 GLN B CA 1
ATOM 3576 C C . GLN B 1 15 ? -30.984 -21.047 -17.641 1 80.56 15 GLN B C 1
ATOM 3578 O O . GLN B 1 15 ? -30.375 -21.547 -16.688 1 80.56 15 GLN B O 1
ATOM 3583 N N . HIS B 1 16 ? -30.469 -20.609 -18.781 1 84.62 16 HIS B N 1
ATOM 3584 C CA . HIS B 1 16 ? -29.047 -20.734 -19.062 1 84.62 16 HIS B CA 1
ATOM 3585 C C . HIS B 1 16 ? -28.266 -19.562 -18.484 1 84.62 16 HIS B C 1
ATOM 3587 O O . HIS B 1 16 ? -28.828 -18.469 -18.297 1 84.62 16 HIS B O 1
ATOM 3593 N N . ILE B 1 17 ? -27.094 -19.828 -18.188 1 87.81 17 ILE B N 1
ATOM 3594 C CA . ILE B 1 17 ? -26.156 -18.781 -17.812 1 87.81 17 ILE B CA 1
ATOM 3595 C C . ILE B 1 17 ? -25.516 -18.172 -19.047 1 87.81 17 ILE B C 1
ATOM 3597 O O . ILE B 1 17 ? -24.703 -18.828 -19.719 1 87.81 17 ILE B O 1
ATOM 3601 N N . ASP B 1 18 ? -25.922 -16.969 -19.25 1 85.75 18 ASP B N 1
ATOM 3602 C CA . ASP B 1 18 ? -25.422 -16.281 -20.438 1 85.75 18 ASP B CA 1
ATOM 3603 C C . ASP B 1 18 ? -25.625 -17.125 -21.688 1 85.75 18 ASP B C 1
ATOM 3605 O O . ASP B 1 18 ? -26.719 -17.641 -21.922 1 85.75 18 ASP B O 1
ATOM 3609 N N . ASN B 1 19 ? -24.656 -17.266 -22.562 1 82 19 ASN B N 1
ATOM 3610 C CA . ASN B 1 19 ? -24.75 -18.031 -23.797 1 82 19 ASN B CA 1
ATOM 3611 C C . ASN B 1 19 ? -24.078 -19.391 -23.672 1 82 19 ASN B C 1
ATOM 3613 O O . ASN B 1 19 ? -23.672 -20 -24.672 1 82 19 ASN B O 1
ATOM 3617 N N . THR B 1 20 ? -24.094 -19.906 -22.438 1 85.81 20 THR B N 1
ATOM 3618 C CA . THR B 1 20 ? -23.484 -21.219 -22.219 1 85.81 20 THR B CA 1
ATOM 3619 C C . THR B 1 20 ? -24.547 -22.297 -22.141 1 85.81 20 THR B C 1
ATOM 3621 O O . THR B 1 20 ? -25.75 -22 -22.078 1 85.81 20 THR B O 1
ATOM 3624 N N . GLU B 1 21 ? -24.141 -23.547 -22.125 1 87.44 21 GLU B N 1
ATOM 3625 C CA . GLU B 1 21 ? -25.047 -24.688 -21.969 1 87.44 21 GLU B CA 1
ATOM 3626 C C . GLU B 1 21 ? -25.391 -24.938 -20.5 1 87.44 21 GLU B C 1
ATOM 3628 O O . GLU B 1 21 ? -26.266 -25.734 -20.188 1 87.44 21 GLU B O 1
ATOM 3633 N N . PHE B 1 22 ? -24.75 -24.297 -19.688 1 91.56 22 PHE B N 1
ATOM 3634 C CA . PHE B 1 22 ? -24.953 -24.516 -18.266 1 91.56 22 PHE B CA 1
ATOM 3635 C C . PHE B 1 22 ? -26.172 -23.75 -17.766 1 91.56 22 PHE B C 1
ATOM 3637 O O . PHE B 1 22 ? -26.391 -22.594 -18.141 1 91.56 22 PHE B O 1
ATOM 3644 N N . THR B 1 23 ? -26.953 -24.453 -16.938 1 91.88 23 THR B N 1
ATOM 3645 C CA . THR B 1 23 ? -28.172 -23.875 -16.391 1 91.88 23 THR B CA 1
ATOM 3646 C C . THR B 1 23 ? -28.031 -23.609 -14.898 1 91.88 23 THR B C 1
ATOM 3648 O O . THR B 1 23 ? -27.094 -24.109 -14.266 1 91.88 23 THR B O 1
ATOM 3651 N N . PHE B 1 24 ? -28.969 -22.812 -14.391 1 93.25 24 PHE B N 1
ATOM 3652 C CA . PHE B 1 24 ? -29.016 -22.609 -12.945 1 93.25 24 PHE B CA 1
ATOM 3653 C C . PHE B 1 24 ? -29.266 -23.938 -12.227 1 93.25 24 PHE B C 1
ATOM 3655 O O . PHE B 1 24 ? -28.75 -24.141 -11.125 1 93.25 24 PHE B O 1
ATOM 3662 N N . ALA B 1 25 ? -29.969 -24.812 -12.906 1 92.88 25 ALA B N 1
ATOM 3663 C CA . ALA B 1 25 ? -30.234 -26.125 -12.336 1 92.88 25 ALA B CA 1
ATOM 3664 C C . ALA B 1 25 ? -28.938 -26.922 -12.156 1 92.88 25 ALA B C 1
ATOM 3666 O O . ALA B 1 25 ? -28.766 -27.641 -11.18 1 92.88 25 ALA B O 1
ATOM 3667 N N . TRP B 1 26 ? -28.078 -26.797 -13.156 1 94.44 26 TRP B N 1
ATOM 3668 C CA . TRP B 1 26 ? -26.781 -27.453 -13.078 1 94.44 26 TRP B CA 1
ATOM 3669 C C . TRP B 1 26 ? -26 -26.969 -11.875 1 94.44 26 TRP B C 1
ATOM 3671 O O . TRP B 1 26 ? -25.406 -27.781 -11.141 1 94.44 26 TRP B O 1
ATOM 3681 N N . VAL B 1 27 ? -26.047 -25.688 -11.641 1 96 27 VAL B N 1
ATOM 3682 C CA . VAL B 1 27 ? -25.344 -25.062 -10.523 1 96 27 VAL B CA 1
ATOM 3683 C C . VAL B 1 27 ? -25.922 -25.547 -9.203 1 96 27 VAL B C 1
ATOM 3685 O O . VAL B 1 27 ? -25.203 -26.016 -8.32 1 96 27 VAL B O 1
ATOM 3688 N N . LEU B 1 28 ? -27.234 -25.453 -9.102 1 94.62 28 LEU B N 1
ATOM 3689 C CA . LEU B 1 28 ? -27.906 -25.828 -7.863 1 94.62 28 LEU B CA 1
ATOM 3690 C C . LEU B 1 28 ? -27.688 -27.312 -7.551 1 94.62 28 LEU B C 1
ATOM 3692 O O . LEU B 1 28 ? -27.531 -27.688 -6.383 1 94.62 28 LEU B O 1
ATOM 3696 N N . LYS B 1 29 ? -27.688 -28.109 -8.586 1 95.56 29 LYS B N 1
ATOM 3697 C CA . LYS B 1 29 ? -27.438 -29.547 -8.398 1 95.56 29 LYS B CA 1
ATOM 3698 C C . LYS B 1 29 ? -26.078 -29.781 -7.742 1 95.56 29 LYS B C 1
ATOM 3700 O O . LYS B 1 29 ? -25.984 -30.531 -6.77 1 95.56 29 LYS B O 1
ATOM 3705 N N . HIS B 1 30 ? -25.109 -29.141 -8.258 1 97.38 30 HIS B N 1
ATOM 3706 C CA . HIS B 1 30 ? -23.75 -29.391 -7.77 1 97.38 30 HIS B CA 1
ATOM 3707 C C . HIS B 1 30 ? -23.531 -28.734 -6.406 1 97.38 30 HIS B C 1
ATOM 3709 O O . HIS B 1 30 ? -22.766 -29.234 -5.59 1 97.38 30 HIS B O 1
ATOM 3715 N N . LEU B 1 31 ? -24.172 -27.578 -6.129 1 96.94 31 LEU B N 1
ATOM 3716 C CA . LEU B 1 31 ? -24.109 -27 -4.793 1 96.94 31 LEU B CA 1
ATOM 3717 C C . LEU B 1 31 ? -24.766 -27.938 -3.77 1 96.94 31 LEU B C 1
ATOM 3719 O O . LEU B 1 31 ? -24.219 -28.141 -2.678 1 96.94 31 LEU B O 1
ATOM 3723 N N . ASN B 1 32 ? -25.875 -28.5 -4.141 1 95.81 32 ASN B N 1
ATOM 3724 C CA . ASN B 1 32 ? -26.578 -29.438 -3.262 1 95.81 32 ASN B CA 1
ATOM 3725 C C . ASN B 1 32 ? -25.719 -30.672 -2.973 1 95.81 32 ASN B C 1
ATOM 3727 O O . ASN B 1 32 ? -25.812 -31.25 -1.89 1 95.81 32 ASN B O 1
ATOM 3731 N N . GLU B 1 33 ? -24.938 -31 -3.893 1 97.12 33 GLU B N 1
ATOM 3732 C CA . GLU B 1 33 ? -24.141 -32.219 -3.771 1 97.12 33 GLU B CA 1
ATOM 3733 C C . GLU B 1 33 ? -22.828 -31.953 -3.037 1 97.12 33 GLU B C 1
ATOM 3735 O O . GLU B 1 33 ? -22.375 -32.781 -2.25 1 97.12 33 GLU B O 1
ATOM 3740 N N . ASN B 1 34 ? -22.219 -30.75 -3.238 1 96.94 34 ASN B N 1
ATOM 3741 C CA . ASN B 1 34 ? -20.797 -30.641 -2.9 1 96.94 34 ASN B CA 1
ATOM 3742 C C . ASN B 1 34 ? -20.531 -29.453 -1.971 1 96.94 34 ASN B C 1
ATOM 3744 O O . ASN B 1 34 ? -19.406 -29.25 -1.526 1 96.94 34 ASN B O 1
ATOM 3748 N N . ASP B 1 35 ? -21.516 -28.641 -1.605 1 97 35 ASP B N 1
ATOM 3749 C CA . ASP B 1 35 ? -21.297 -27.453 -0.776 1 97 35 ASP B CA 1
ATOM 3750 C C . ASP B 1 35 ? -22.016 -27.594 0.565 1 97 35 ASP B C 1
ATOM 3752 O O . ASP B 1 35 ? -23.219 -27.328 0.657 1 97 35 ASP B O 1
ATOM 3756 N N . HIS B 1 36 ? -21.297 -27.797 1.605 1 95.62 36 HIS B N 1
ATOM 3757 C CA . HIS B 1 36 ? -21.891 -28 2.926 1 95.62 36 HIS B CA 1
ATOM 3758 C C . HIS B 1 36 ? -22.516 -26.719 3.453 1 95.62 36 HIS B C 1
ATOM 3760 O O . HIS B 1 36 ? -23.5 -26.766 4.191 1 95.62 36 HIS B O 1
ATOM 3766 N N . VAL B 1 37 ? -21.906 -25.578 3.076 1 94.69 37 VAL B N 1
ATOM 3767 C CA . VAL B 1 37 ? -22.469 -24.312 3.514 1 94.69 37 VAL B CA 1
ATOM 3768 C C . VAL B 1 37 ? -23.828 -24.094 2.859 1 94.69 37 VAL B C 1
ATOM 3770 O O . VAL B 1 37 ? -24.797 -23.719 3.527 1 94.69 37 VAL B O 1
ATOM 3773 N N . TRP B 1 38 ? -23.891 -24.328 1.562 1 95.38 38 TRP B N 1
ATOM 3774 C CA . TRP B 1 38 ? -25.141 -24.234 0.816 1 95.38 38 TRP B CA 1
ATOM 3775 C C . TRP B 1 38 ? -26.203 -25.141 1.41 1 95.38 38 TRP B C 1
ATOM 3777 O O . TRP B 1 38 ? -27.359 -24.734 1.613 1 95.38 38 TRP B O 1
ATOM 3787 N N . LYS B 1 39 ? -25.828 -26.375 1.71 1 94.69 39 LYS B N 1
ATOM 3788 C CA . LYS B 1 39 ? -26.75 -27.344 2.291 1 94.69 39 LYS B CA 1
ATOM 3789 C C . LYS B 1 39 ? -27.281 -26.859 3.637 1 94.69 39 LYS B C 1
ATOM 3791 O O . LYS B 1 39 ? -28.453 -27.047 3.945 1 94.69 39 LYS B O 1
ATOM 3796 N N . SER B 1 40 ? -26.438 -26.266 4.371 1 93.5 40 SER B N 1
ATOM 3797 C CA . SER B 1 40 ? -26.844 -25.734 5.668 1 93.5 40 SER B CA 1
ATOM 3798 C C . SER B 1 40 ? -27.828 -24.594 5.508 1 93.5 40 SER B C 1
ATOM 3800 O O . SER B 1 40 ? -28.781 -24.469 6.281 1 93.5 40 SER B O 1
ATOM 3802 N N . ILE B 1 41 ? -27.531 -23.75 4.562 1 92.62 41 ILE B N 1
ATOM 3803 C CA . ILE B 1 41 ? -28.375 -22.594 4.312 1 92.62 41 ILE B CA 1
ATOM 3804 C C . ILE B 1 41 ? -29.766 -23.047 3.844 1 92.62 41 ILE B C 1
ATOM 3806 O O . ILE B 1 41 ? -30.781 -22.516 4.285 1 92.62 41 ILE B O 1
ATOM 3810 N N . THR B 1 42 ? -29.828 -24.094 3.041 1 90.88 42 THR B N 1
ATOM 3811 C CA . THR B 1 42 ? -31.078 -24.469 2.387 1 90.88 42 THR B CA 1
ATOM 3812 C C . THR B 1 42 ? -31.844 -25.5 3.225 1 90.88 42 THR B C 1
ATOM 3814 O O . THR B 1 42 ? -33 -25.812 2.938 1 90.88 42 THR B O 1
ATOM 3817 N N . ALA B 1 43 ? -31.203 -26.062 4.195 1 88.25 43 ALA B N 1
ATOM 3818 C CA . ALA B 1 43 ? -31.906 -26.969 5.109 1 88.25 43 ALA B CA 1
ATOM 3819 C C . ALA B 1 43 ? -32.875 -26.203 6.012 1 88.25 43 ALA B C 1
ATOM 3821 O O . ALA B 1 43 ? -33.812 -26.781 6.539 1 88.25 43 ALA B O 1
ATOM 3822 N N . GLY B 1 44 ? -32.625 -24.984 6.117 1 77.19 44 GLY B N 1
ATOM 3823 C CA . GLY B 1 44 ? -33.469 -24.172 6.984 1 77.19 44 GLY B CA 1
ATOM 3824 C C . GLY B 1 44 ? -34.719 -23.641 6.297 1 77.19 44 GLY B C 1
ATOM 3825 O O . GLY B 1 44 ? -35.219 -24.281 5.367 1 77.19 44 GLY B O 1
ATOM 3826 N N . ARG B 1 45 ? -35.344 -22.703 6.84 1 74.69 45 ARG B N 1
ATOM 3827 C CA . ARG B 1 45 ? -36.625 -22.141 6.395 1 74.69 45 ARG B CA 1
ATOM 3828 C C . ARG B 1 45 ? -36.406 -21.109 5.293 1 74.69 45 ARG B C 1
ATOM 3830 O O . ARG B 1 45 ? -37.375 -20.578 4.738 1 74.69 45 ARG B O 1
ATOM 3837 N N . ARG B 1 46 ? -35.125 -21.047 4.828 1 82.19 46 ARG B N 1
ATOM 3838 C CA . ARG B 1 46 ? -34.875 -20.031 3.816 1 82.19 46 ARG B CA 1
ATOM 3839 C C . ARG B 1 46 ? -35.25 -20.531 2.426 1 82.19 46 ARG B C 1
ATOM 3841 O O . ARG B 1 46 ? -34.844 -21.641 2.031 1 82.19 46 ARG B O 1
ATOM 3848 N N . ARG B 1 47 ? -36.094 -19.766 1.767 1 87.56 47 ARG B N 1
ATOM 3849 C CA . ARG B 1 47 ? -36.5 -20.125 0.414 1 87.56 47 ARG B CA 1
ATOM 3850 C C . ARG B 1 47 ? -35.719 -19.328 -0.627 1 87.56 47 ARG B C 1
ATOM 3852 O O . ARG B 1 47 ? -35.594 -18.109 -0.503 1 87.56 47 ARG B O 1
ATOM 3859 N N . LEU B 1 48 ? -35.125 -20.078 -1.566 1 91.31 48 LEU B N 1
ATOM 3860 C CA . LEU B 1 48 ? -34.469 -19.406 -2.689 1 91.31 48 LEU B CA 1
ATOM 3861 C C . LEU B 1 48 ? -35.469 -18.672 -3.553 1 91.31 48 LEU B C 1
ATOM 3863 O O . LEU B 1 48 ? -36.469 -19.25 -4.008 1 91.31 48 LEU B O 1
ATOM 3867 N N . GLN B 1 49 ? -35.281 -17.391 -3.73 1 89.12 49 GLN B N 1
ATOM 3868 C CA . GLN B 1 49 ? -36.219 -16.562 -4.461 1 89.12 49 GLN B CA 1
ATOM 3869 C C . GLN B 1 49 ? -35.75 -16.281 -5.883 1 89.12 49 GLN B C 1
ATOM 3871 O O . GLN B 1 49 ? -36.531 -16.406 -6.836 1 89.12 49 GLN B O 1
ATOM 3876 N N . TYR B 1 50 ? -34.469 -15.844 -5.93 1 89.12 50 TYR B N 1
ATOM 3877 C CA . TYR B 1 50 ? -33.906 -15.445 -7.219 1 89.12 50 TYR B CA 1
ATOM 3878 C C . TYR B 1 50 ? -32.5 -15.961 -7.379 1 89.12 50 TYR B C 1
ATOM 3880 O O . TYR B 1 50 ? -31.766 -16.109 -6.395 1 89.12 50 TYR B O 1
ATOM 3888 N N . ILE B 1 51 ? -32.188 -16.297 -8.648 1 91.25 51 ILE B N 1
ATOM 3889 C CA . ILE B 1 51 ? -30.797 -16.5 -9.031 1 91.25 51 ILE B CA 1
ATOM 3890 C C . ILE B 1 51 ? -30.422 -15.547 -10.164 1 91.25 51 ILE B C 1
ATOM 3892 O O . ILE B 1 51 ? -31.219 -15.312 -11.078 1 91.25 51 ILE B O 1
ATOM 3896 N N . SER B 1 52 ? -29.344 -14.914 -10.039 1 92.25 52 SER B N 1
ATOM 3897 C CA . SER B 1 52 ? -28.844 -14.016 -11.078 1 92.25 52 SER B CA 1
ATOM 3898 C C . SER B 1 52 ? -27.344 -14.234 -11.312 1 92.25 52 SER B C 1
ATOM 3900 O O . SER B 1 52 ? -26.688 -14.938 -10.547 1 92.25 52 SER B O 1
ATOM 3902 N N . PHE B 1 53 ? -26.875 -13.773 -12.484 1 91.38 53 PHE B N 1
ATOM 3903 C CA . PHE B 1 53 ? -25.438 -13.836 -12.742 1 91.38 53 PHE B CA 1
ATOM 3904 C C . PHE B 1 53 ? -24.953 -12.523 -13.344 1 91.38 53 PHE B C 1
ATOM 3906 O O . PHE B 1 53 ? -25.734 -11.75 -13.898 1 91.38 53 PHE B O 1
ATOM 3913 N N . ARG B 1 54 ? -23.688 -12.227 -13.102 1 91 54 ARG B N 1
ATOM 3914 C CA . ARG B 1 54 ? -22.984 -11.156 -13.812 1 91 54 ARG B CA 1
ATOM 3915 C C . ARG B 1 54 ? -21.562 -11.57 -14.156 1 91 54 ARG B C 1
ATOM 3917 O O . ARG B 1 54 ? -20.969 -12.391 -13.453 1 91 54 ARG B O 1
ATOM 3924 N N . THR B 1 55 ? -21.094 -11.039 -15.234 1 87.94 55 THR B N 1
ATOM 3925 C CA . THR B 1 55 ? -19.719 -11.305 -15.625 1 87.94 55 THR B CA 1
ATOM 3926 C C . THR B 1 55 ? -18.75 -10.484 -14.766 1 87.94 55 THR B C 1
ATOM 3928 O O . THR B 1 55 ? -19.016 -9.312 -14.484 1 87.94 55 THR B O 1
ATOM 3931 N N . ILE B 1 56 ? -17.828 -11.164 -14.289 1 83.25 56 ILE B N 1
ATOM 3932 C CA . ILE B 1 56 ? -16.797 -10.445 -13.539 1 83.25 56 ILE B CA 1
ATOM 3933 C C . ILE B 1 56 ? -15.445 -10.594 -14.242 1 83.25 56 ILE B C 1
ATOM 3935 O O . ILE B 1 56 ? -15.234 -11.547 -14.992 1 83.25 56 ILE B O 1
ATOM 3939 N N . GLY B 1 57 ? -14.398 -9.594 -14.086 1 64.88 57 GLY B N 1
ATOM 3940 C CA . GLY B 1 57 ? -13.086 -9.625 -14.703 1 64.88 57 GLY B CA 1
ATOM 3941 C C . GLY B 1 57 ? -13.039 -8.93 -16.047 1 64.88 57 GLY B C 1
ATOM 3942 O O . GLY B 1 57 ? -12.016 -8.961 -16.734 1 64.88 57 GLY B O 1
ATOM 3943 N N . ASP B 1 58 ? -13.945 -7.984 -16.281 1 54.62 58 ASP B N 1
ATOM 3944 C CA . ASP B 1 58 ? -14.109 -7.016 -17.359 1 54.62 58 ASP B CA 1
ATOM 3945 C C . ASP B 1 58 ? -13.852 -7.66 -18.719 1 54.62 58 ASP B C 1
ATOM 3947 O O . ASP B 1 58 ? -13.383 -6.996 -19.641 1 54.62 58 ASP B O 1
ATOM 3951 N N . GLY B 1 59 ? -14.289 -8.992 -18.938 1 47.25 59 GLY B N 1
ATOM 3952 C CA . GLY B 1 59 ? -14.031 -9.492 -20.281 1 47.25 59 GLY B CA 1
ATOM 3953 C C . GLY B 1 59 ? -12.562 -9.523 -20.641 1 47.25 59 GLY B C 1
ATOM 3954 O O . GLY B 1 59 ? -12.203 -9.797 -21.781 1 47.25 59 GLY B O 1
ATOM 3955 N N . LYS B 1 60 ? -11.742 -9.023 -19.719 1 47.34 60 LYS B N 1
ATOM 3956 C CA . LYS B 1 60 ? -10.312 -8.898 -20.031 1 47.34 60 LYS B CA 1
ATOM 3957 C C . LYS B 1 60 ? -9.609 -10.25 -19.922 1 47.34 60 LYS B C 1
ATOM 3959 O O . LYS B 1 60 ? -8.422 -10.359 -20.219 1 47.34 60 LYS B O 1
ATOM 3964 N N . GLY B 1 61 ? -10.305 -11.227 -19.25 1 47.53 61 GLY B N 1
ATOM 3965 C CA . GLY B 1 61 ? -9.625 -12.508 -19.203 1 47.53 61 GLY B CA 1
ATOM 3966 C C . GLY B 1 61 ? -9.531 -13.188 -20.547 1 47.53 61 GLY B C 1
ATOM 3967 O O . GLY B 1 61 ? -10.484 -13.18 -21.328 1 47.53 61 GLY B O 1
ATOM 3968 N N . PHE B 1 62 ? -8.289 -13.359 -20.969 1 51.72 62 PHE B N 1
ATOM 3969 C CA . PHE B 1 62 ? -7.953 -13.812 -22.312 1 51.72 62 PHE B CA 1
ATOM 3970 C C . PHE B 1 62 ? -8.547 -15.188 -22.594 1 51.72 62 PHE B C 1
ATOM 3972 O O . PHE B 1 62 ? -8.93 -15.484 -23.719 1 51.72 62 PHE B O 1
ATOM 3979 N N . ALA B 1 63 ? -8.836 -15.992 -21.453 1 62.03 63 ALA B N 1
ATOM 3980 C CA . ALA B 1 63 ? -9.047 -17.375 -21.844 1 62.03 63 ALA B CA 1
ATOM 3981 C C . ALA B 1 63 ? -10.352 -17.922 -21.266 1 62.03 63 ALA B C 1
ATOM 3983 O O . ALA B 1 63 ? -10.648 -19.109 -21.391 1 62.03 63 ALA B O 1
ATOM 3984 N N . SER B 1 64 ? -11.125 -17.062 -20.531 1 79.5 64 SER B N 1
ATOM 3985 C CA . SER B 1 64 ? -12.328 -17.594 -19.906 1 79.5 64 SER B CA 1
ATOM 3986 C C . SER B 1 64 ? -13.32 -16.484 -19.562 1 79.5 64 SER B C 1
ATOM 3988 O O . SER B 1 64 ? -12.922 -15.328 -19.375 1 79.5 64 SER B O 1
ATOM 3990 N N . LYS B 1 65 ? -14.562 -16.844 -19.641 1 86 65 LYS B N 1
ATOM 3991 C CA . LYS B 1 65 ? -15.594 -16 -19.016 1 86 65 LYS B CA 1
ATOM 3992 C C . LYS B 1 65 ? -15.812 -16.391 -17.562 1 86 65 LYS B C 1
ATOM 3994 O O . LYS B 1 65 ? -15.883 -17.578 -17.234 1 86 65 LYS B O 1
ATOM 3999 N N . ILE B 1 66 ? -15.867 -15.406 -16.781 1 91.69 66 ILE B N 1
ATOM 4000 C CA . ILE B 1 66 ? -16.078 -15.648 -15.352 1 91.69 66 ILE B CA 1
ATOM 4001 C C . ILE B 1 66 ? -17.406 -15.039 -14.914 1 91.69 66 ILE B C 1
ATOM 4003 O O . ILE B 1 66 ? -17.641 -13.844 -15.102 1 91.69 66 ILE B O 1
ATOM 4007 N N . TYR B 1 67 ? -18.234 -15.883 -14.281 1 92.81 67 TYR B N 1
ATOM 4008 C CA . TYR B 1 67 ? -19.547 -15.453 -13.836 1 92.81 67 TYR B CA 1
ATOM 4009 C C . TYR B 1 67 ? -19.656 -15.5 -12.312 1 92.81 67 TYR B C 1
ATOM 4011 O O . TYR B 1 67 ? -19.297 -16.5 -11.688 1 92.81 67 TYR B O 1
ATOM 4019 N N . MET B 1 68 ? -20.109 -14.43 -11.812 1 95.44 68 MET B N 1
ATOM 4020 C CA . MET B 1 68 ? -20.562 -14.469 -10.43 1 95.44 68 MET B CA 1
ATOM 4021 C C . MET B 1 68 ? -22.062 -14.773 -10.359 1 95.44 68 MET B C 1
ATOM 4023 O O . MET B 1 68 ? -22.875 -14.055 -10.953 1 95.44 68 MET B O 1
ATOM 4027 N N . LEU B 1 69 ? -22.422 -15.797 -9.711 1 95.56 69 LEU B N 1
ATOM 4028 C CA . LEU B 1 69 ? -23.812 -16.172 -9.516 1 95.56 69 LEU B CA 1
ATOM 4029 C C . LEU B 1 69 ? -24.281 -15.805 -8.117 1 95.56 69 LEU B C 1
ATOM 4031 O O . LEU B 1 69 ? -23.594 -16.047 -7.133 1 95.56 69 LEU B O 1
ATOM 4035 N N . THR B 1 70 ? -25.422 -15.234 -8.094 1 95.75 70 THR B N 1
ATOM 4036 C CA . THR B 1 70 ? -26 -14.797 -6.828 1 95.75 70 THR B CA 1
ATOM 4037 C C . THR B 1 70 ? -27.344 -15.477 -6.582 1 95.75 70 THR B C 1
ATOM 4039 O O . THR B 1 70 ? -28.266 -15.336 -7.383 1 95.75 70 THR B O 1
ATOM 4042 N N . MET B 1 71 ? -27.484 -16.203 -5.512 1 95.06 71 MET B N 1
ATOM 4043 C CA . MET B 1 71 ? -28.734 -16.797 -5.039 1 95.06 71 MET B CA 1
ATOM 4044 C C . MET B 1 71 ? -29.328 -15.977 -3.891 1 95.06 71 MET B C 1
ATOM 4046 O O . MET B 1 71 ? -28.766 -15.945 -2.795 1 95.06 71 MET B O 1
ATOM 4050 N N . GLU B 1 72 ? -30.391 -15.414 -4.18 1 94.12 72 GLU B N 1
ATOM 4051 C CA . GLU B 1 72 ? -31.031 -14.555 -3.186 1 94.12 72 GLU B CA 1
ATOM 4052 C C . GLU B 1 72 ? -32.156 -15.281 -2.479 1 94.12 72 GLU B C 1
ATOM 4054 O O . GLU B 1 72 ? -33 -15.93 -3.125 1 94.12 72 GLU B O 1
ATOM 4059 N N . PHE B 1 73 ? -32.281 -15.117 -1.159 1 93.69 73 PHE B N 1
ATOM 4060 C CA . PHE B 1 73 ? -33.25 -15.82 -0.353 1 93.69 73 PHE B CA 1
ATOM 4061 C C . PHE B 1 73 ? -34.344 -14.867 0.129 1 93.69 73 PHE B C 1
ATOM 4063 O O . PHE B 1 73 ? -34.219 -13.648 0.005 1 93.69 73 PHE B O 1
ATOM 4070 N N . SER B 1 74 ? -35.375 -15.438 0.664 1 89.25 74 SER B N 1
ATOM 4071 C CA . SER B 1 74 ? -36.562 -14.695 1.075 1 89.25 74 SER B CA 1
ATOM 4072 C C . SER B 1 74 ? -36.25 -13.781 2.26 1 89.25 74 SER B C 1
ATOM 4074 O O . SER B 1 74 ? -36.969 -12.797 2.482 1 89.25 74 SER B O 1
ATOM 4076 N N . ASP B 1 75 ? -35.219 -14.062 3.059 1 90.81 75 ASP B N 1
ATOM 4077 C CA . ASP B 1 75 ? -34.875 -13.242 4.215 1 90.81 75 ASP B CA 1
ATOM 4078 C C . ASP B 1 75 ? -33.938 -12.094 3.812 1 90.81 75 ASP B C 1
ATOM 4080 O O . ASP B 1 75 ? -33.406 -11.383 4.672 1 90.81 75 ASP B O 1
ATOM 4084 N N . GLY B 1 76 ? -33.656 -12.008 2.586 1 89.88 76 GLY B N 1
ATOM 4085 C CA . GLY B 1 76 ? -32.875 -10.898 2.094 1 89.88 76 GLY B CA 1
ATOM 4086 C C . GLY B 1 76 ? -31.391 -11.227 2.023 1 89.88 76 GLY B C 1
ATOM 4087 O O . GLY B 1 76 ? -30.594 -10.43 1.52 1 89.88 76 GLY B O 1
ATOM 4088 N N . LYS B 1 77 ? -31.031 -12.344 2.494 1 93.06 77 LYS B N 1
ATOM 4089 C CA . LYS B 1 77 ? -29.625 -12.758 2.432 1 93.06 77 LYS B CA 1
ATOM 4090 C C . LYS B 1 77 ? -29.297 -13.359 1.069 1 93.06 77 LYS B C 1
ATOM 4092 O O . LYS B 1 77 ? -30.188 -13.766 0.328 1 93.06 77 LYS B O 1
ATOM 4097 N N . ALA B 1 78 ? -28.016 -13.328 0.723 1 95.5 78 ALA B N 1
ATOM 4098 C CA . ALA B 1 78 ? -27.578 -13.867 -0.562 1 95.5 78 ALA B CA 1
ATOM 4099 C C . ALA B 1 78 ? -26.391 -14.805 -0.385 1 95.5 78 ALA B C 1
ATOM 4101 O O . ALA B 1 78 ? -25.625 -14.68 0.574 1 95.5 78 ALA B O 1
ATOM 4102 N N . TYR B 1 79 ? -26.328 -15.789 -1.226 1 96.31 79 TYR B N 1
ATOM 4103 C CA . TYR B 1 79 ? -25.188 -16.688 -1.352 1 96.31 79 TYR B CA 1
ATOM 4104 C C . TYR B 1 79 ? -24.578 -16.594 -2.746 1 96.31 79 TYR B C 1
ATOM 4106 O O . TYR B 1 79 ? -25.297 -16.562 -3.744 1 96.31 79 TYR B O 1
ATOM 4114 N N . ARG B 1 80 ? -23.281 -16.5 -2.814 1 97.38 80 ARG B N 1
ATOM 4115 C CA . ARG B 1 80 ? -22.641 -16.266 -4.105 1 97.38 80 ARG B CA 1
ATOM 4116 C C . ARG B 1 80 ? -21.625 -17.359 -4.41 1 97.38 80 ARG B C 1
ATOM 4118 O O . ARG B 1 80 ? -20.969 -17.891 -3.498 1 97.38 80 ARG B O 1
ATOM 4125 N N . VAL B 1 81 ? -21.484 -17.688 -5.672 1 98 81 VAL B N 1
ATOM 4126 C CA . VAL B 1 81 ? -20.453 -18.594 -6.184 1 98 81 VAL B CA 1
ATOM 4127 C C . VAL B 1 81 ? -19.922 -18.062 -7.508 1 98 81 VAL B C 1
ATOM 4129 O O . VAL B 1 81 ? -20.469 -17.125 -8.078 1 98 81 VAL B O 1
ATOM 4132 N N . VAL B 1 82 ? -18.812 -18.656 -7.977 1 97.31 82 VAL B N 1
ATOM 4133 C CA . VAL B 1 82 ? -18.172 -18.234 -9.219 1 97.31 82 VAL B CA 1
ATOM 4134 C C . VAL B 1 82 ? -18.094 -19.406 -10.188 1 97.31 82 VAL B C 1
ATOM 4136 O O . VAL B 1 82 ? -17.797 -20.531 -9.781 1 97.31 82 VAL B O 1
ATOM 4139 N N . MET B 1 83 ? -18.438 -19.125 -11.406 1 96.06 83 MET B N 1
ATOM 4140 C CA . MET B 1 83 ? -18.297 -20.125 -12.453 1 96.06 83 MET B CA 1
ATOM 4141 C C . MET B 1 83 ? -17.359 -19.625 -13.555 1 96.06 83 MET B C 1
ATOM 4143 O O . MET B 1 83 ? -17.531 -18.531 -14.078 1 96.06 83 MET B O 1
ATOM 4147 N N . LYS B 1 84 ? -16.328 -20.391 -13.844 1 94.94 84 LYS B N 1
ATOM 4148 C CA . LYS B 1 84 ? -15.391 -20.125 -14.93 1 94.94 84 LYS B CA 1
ATOM 4149 C C . LYS B 1 84 ? -15.664 -21.016 -16.125 1 94.94 84 LYS B C 1
ATOM 4151 O O . LYS B 1 84 ? -15.719 -22.25 -15.992 1 94.94 84 LYS B O 1
ATOM 4156 N N . VAL B 1 85 ? -15.891 -20.422 -17.266 1 92.44 85 VAL B N 1
ATOM 4157 C CA . VAL B 1 85 ? -16.141 -21.156 -18.5 1 92.44 85 VAL B CA 1
ATOM 4158 C C . VAL B 1 85 ? -15.078 -20.812 -19.531 1 92.44 85 VAL B C 1
ATOM 4160 O O . VAL B 1 85 ? -15.07 -19.703 -20.078 1 92.44 85 VAL B O 1
ATOM 4163 N N . PRO B 1 86 ? -14.18 -21.828 -19.797 1 88.56 86 PRO B N 1
ATOM 4164 C CA . PRO B 1 86 ? -13.164 -21.531 -20.812 1 88.56 86 PRO B CA 1
ATOM 4165 C C . PRO B 1 86 ? -13.781 -21.234 -22.188 1 88.56 86 PRO B C 1
ATOM 4167 O O . PRO B 1 86 ? -14.773 -21.859 -22.578 1 88.56 86 PRO B O 1
ATOM 4170 N N . THR B 1 87 ? -13.352 -20.156 -22.766 1 78.38 87 THR B N 1
ATOM 4171 C CA . THR B 1 87 ? -13.867 -19.781 -24.078 1 78.38 87 THR B CA 1
ATOM 4172 C C . THR B 1 87 ? -12.727 -19.578 -25.062 1 78.38 87 THR B C 1
ATOM 4174 O O . THR B 1 87 ? -11.641 -19.141 -24.688 1 78.38 87 THR B O 1
ATOM 4177 N N . VAL B 1 88 ? -12.883 -20.156 -26.234 1 66.38 88 VAL B N 1
ATOM 4178 C CA . VAL B 1 88 ? -11.914 -19.969 -27.312 1 66.38 88 VAL B CA 1
ATOM 4179 C C . VAL B 1 88 ? -12.203 -18.672 -28.047 1 66.38 88 VAL B C 1
ATOM 4181 O O . VAL B 1 88 ? -11.336 -18.141 -28.75 1 66.38 88 VAL B O 1
ATOM 4184 N N . ASP B 1 89 ? -13.344 -18.234 -27.891 1 58.22 89 ASP B N 1
ATOM 4185 C CA . ASP B 1 89 ? -13.82 -17.172 -28.781 1 58.22 89 ASP B CA 1
ATOM 4186 C C . ASP B 1 89 ? -13.062 -15.867 -28.547 1 58.22 89 ASP B C 1
ATOM 4188 O O . ASP B 1 89 ? -12.727 -15.164 -29.5 1 58.22 89 ASP B O 1
ATOM 4192 N N . ILE B 1 90 ? -12.711 -15.586 -27.328 1 52.88 90 ILE B N 1
ATOM 4193 C CA . ILE B 1 90 ? -12.141 -14.273 -27.047 1 52.88 90 ILE B CA 1
ATOM 4194 C C . ILE B 1 90 ? -10.742 -14.172 -27.656 1 52.88 90 ILE B C 1
ATOM 4196 O O . ILE B 1 90 ? -10.398 -13.164 -28.281 1 52.88 90 ILE B O 1
ATOM 4200 N N . LEU B 1 91 ? -9.891 -15.188 -27.547 1 53.09 91 LEU B N 1
ATOM 4201 C CA . LEU B 1 91 ? -8.523 -15.164 -28.062 1 53.09 91 LEU B CA 1
ATOM 4202 C C . LEU B 1 91 ? -8.508 -15.25 -29.578 1 53.09 91 LEU B C 1
ATOM 4204 O O . LEU B 1 91 ? -7.695 -14.594 -30.234 1 53.09 91 LEU B O 1
ATOM 4208 N N . SER B 1 92 ? -9.516 -16.031 -30.125 1 54.75 92 SER B N 1
ATOM 4209 C CA . SER B 1 92 ? -9.594 -16.156 -31.578 1 54.75 92 SER B CA 1
ATOM 4210 C C . SER B 1 92 ? -9.898 -14.805 -32.219 1 54.75 92 SER B C 1
ATOM 4212 O O . SER B 1 92 ? -9.359 -14.492 -33.281 1 54.75 92 SER B O 1
ATOM 4214 N N . ALA B 1 93 ? -10.711 -14.047 -31.594 1 51.47 93 ALA B N 1
ATOM 4215 C CA . ALA B 1 93 ? -11.078 -12.742 -32.156 1 51.47 93 ALA B CA 1
ATOM 4216 C C . ALA B 1 93 ? -9.898 -11.781 -32.125 1 51.47 93 ALA B C 1
ATOM 4218 O O . ALA B 1 93 ? -9.695 -11.016 -33.062 1 51.47 93 ALA B O 1
ATOM 4219 N N . LYS B 1 94 ? -9.102 -11.891 -31.156 1 52.41 94 LYS B N 1
ATOM 4220 C CA . LYS B 1 94 ? -7.973 -10.977 -31.016 1 52.41 94 LYS B CA 1
ATOM 4221 C C . LYS B 1 94 ? -6.867 -11.32 -32.031 1 52.41 94 LYS B C 1
ATOM 4223 O O . LYS B 1 94 ? -6.215 -10.422 -32.562 1 52.41 94 LYS B O 1
ATOM 4228 N N . VAL B 1 95 ? -6.645 -12.625 -32.344 1 50.12 95 VAL B N 1
ATOM 4229 C CA . VAL B 1 95 ? -5.637 -13.117 -33.281 1 50.12 95 VAL B CA 1
ATOM 4230 C C . VAL B 1 95 ? -6.055 -12.781 -34.688 1 50.12 95 VAL B C 1
ATOM 4232 O O . VAL B 1 95 ? -5.223 -12.414 -35.531 1 50.12 95 VAL B O 1
ATOM 4235 N N . GLN B 1 96 ? -7.277 -12.961 -35.031 1 50.44 96 GLN B N 1
ATOM 4236 C CA . GLN B 1 96 ? -7.758 -12.68 -36.375 1 50.44 96 GLN B CA 1
ATOM 4237 C C . GLN B 1 96 ? -7.609 -11.195 -36.719 1 50.44 96 GLN B C 1
ATOM 4239 O O . GLN B 1 96 ? -7.305 -10.836 -37.844 1 50.44 96 GLN B O 1
ATOM 4244 N N . VAL B 1 97 ? -7.82 -10.406 -35.75 1 45.94 97 VAL B N 1
ATOM 4245 C CA . VAL B 1 97 ? -7.738 -8.977 -36 1 45.94 97 VAL B CA 1
ATOM 4246 C C . VAL B 1 97 ? -6.289 -8.578 -36.281 1 45.94 97 VAL B C 1
ATOM 4248 O O . VAL B 1 97 ? -6.031 -7.594 -36.969 1 45.94 97 VAL B O 1
ATOM 4251 N N . GLY B 1 98 ? -5.449 -9.258 -35.75 1 45.75 98 GLY B N 1
ATOM 4252 C CA . GLY B 1 98 ? -4.066 -8.859 -35.938 1 45.75 98 GLY B CA 1
ATOM 4253 C C . GLY B 1 98 ? -3.537 -9.234 -37.312 1 45.75 98 GLY B C 1
ATOM 4254 O O . GLY B 1 98 ? -2.395 -8.914 -37.656 1 45.75 98 GLY B O 1
ATOM 4255 N N . GLY B 1 99 ? -4.418 -9.789 -38.25 1 47.47 99 GLY B N 1
ATOM 4256 C CA . GLY B 1 99 ? -4.062 -9.992 -39.625 1 47.47 99 GLY B CA 1
ATOM 4257 C C . GLY B 1 99 ? -3.002 -11.062 -39.844 1 47.47 99 GLY B C 1
ATOM 4258 O O . GLY B 1 99 ? -2.271 -11.047 -40.812 1 47.47 99 GLY B O 1
ATOM 4259 N N . GLU B 1 100 ? -2.846 -11.859 -38.938 1 51.47 100 GLU B N 1
ATOM 4260 C CA . GLU B 1 100 ? -1.726 -12.781 -39.125 1 51.47 100 GLU B CA 1
ATOM 4261 C C . GLU B 1 100 ? -2.01 -13.805 -40.219 1 51.47 100 GLU B C 1
ATOM 4263 O O . GLU B 1 100 ? -3.139 -14.281 -40.344 1 51.47 100 GLU B O 1
ATOM 4268 N N . GLN B 1 101 ? -1.201 -13.883 -41.219 1 53.25 101 GLN B N 1
ATOM 4269 C CA . GLN B 1 101 ? -1.2 -14.742 -42.406 1 53.25 101 GLN B CA 1
ATOM 4270 C C . GLN B 1 101 ? -1.623 -16.156 -42.031 1 53.25 101 GLN B C 1
ATOM 4272 O O . GLN B 1 101 ? -2.268 -16.844 -42.844 1 53.25 101 GLN B O 1
ATOM 4277 N N . ASN B 1 102 ? -1.266 -16.672 -40.938 1 58.97 102 ASN B N 1
ATOM 4278 C CA . ASN B 1 102 ? -1.59 -18.047 -40.594 1 58.97 102 ASN B CA 1
ATOM 4279 C C . ASN B 1 102 ? -2.611 -18.109 -39.469 1 58.97 102 ASN B C 1
ATOM 4281 O O . ASN B 1 102 ? -2.424 -18.859 -38.5 1 58.97 102 ASN B O 1
ATOM 4285 N N . ALA B 1 103 ? -3.617 -17.406 -39.781 1 59.09 103 ALA B N 1
ATOM 4286 C CA . ALA B 1 103 ? -4.719 -17.234 -38.812 1 59.09 103 ALA B CA 1
ATOM 4287 C C . ALA B 1 103 ? -5.242 -18.578 -38.312 1 59.09 103 ALA B C 1
ATOM 4289 O O . ALA B 1 103 ? -5.512 -18.75 -37.125 1 59.09 103 ALA B O 1
ATOM 4290 N N . ASP B 1 104 ? -5.297 -19.562 -39.25 1 61.62 104 ASP B N 1
ATOM 4291 C CA . ASP B 1 104 ? -5.836 -20.859 -38.875 1 61.62 104 ASP B CA 1
ATOM 4292 C C . ASP B 1 104 ? -4.93 -21.547 -37.844 1 61.62 104 ASP B C 1
ATOM 4294 O O . ASP B 1 104 ? -5.41 -22.141 -36.875 1 61.62 104 ASP B O 1
ATOM 4298 N N . ALA B 1 105 ? -3.691 -21.484 -38.125 1 64.81 105 ALA B N 1
ATOM 4299 C CA . ALA B 1 105 ? -2.729 -22.094 -37.219 1 64.81 105 ALA B CA 1
ATOM 4300 C C . ALA B 1 105 ? -2.789 -21.422 -35.844 1 64.81 105 ALA B C 1
ATOM 4302 O O . ALA B 1 105 ? -2.686 -22.094 -34.812 1 64.81 105 ALA B O 1
ATOM 4303 N N . VAL B 1 106 ? -3.031 -20.203 -35.844 1 64.75 106 VAL B N 1
ATOM 4304 C CA . VAL B 1 106 ? -3.102 -19.453 -34.594 1 64.75 106 VAL B CA 1
ATOM 4305 C C . VAL B 1 106 ? -4.355 -19.859 -33.812 1 64.75 106 VAL B C 1
ATOM 4307 O O . VAL B 1 106 ? -4.305 -20.078 -32.594 1 64.75 106 VAL B O 1
ATOM 4310 N N . VAL B 1 107 ? -5.32 -20.094 -34.562 1 66.44 107 VAL B N 1
ATOM 4311 C CA . VAL B 1 107 ? -6.586 -20.453 -33.938 1 66.44 107 VAL B CA 1
ATOM 4312 C C . VAL B 1 107 ? -6.465 -21.844 -33.312 1 66.44 107 VAL B C 1
ATOM 4314 O O . VAL B 1 107 ? -6.934 -22.078 -32.219 1 66.44 107 VAL B O 1
ATOM 4317 N N . ASP B 1 108 ? -5.852 -22.766 -34.062 1 72.06 108 ASP B N 1
ATOM 4318 C CA . ASP B 1 108 ? -5.684 -24.125 -33.531 1 72.06 108 ASP B CA 1
ATOM 4319 C C . ASP B 1 108 ? -4.797 -24.141 -32.312 1 72.06 108 ASP B C 1
ATOM 4321 O O . ASP B 1 108 ? -5.047 -24.906 -31.359 1 72.06 108 ASP B O 1
ATOM 4325 N N . ASN B 1 109 ? -3.852 -23.328 -32.344 1 71.31 109 ASN B N 1
ATOM 4326 C CA . ASN B 1 109 ? -2.951 -23.234 -31.219 1 71.31 109 ASN B CA 1
ATOM 4327 C C . ASN B 1 109 ? -3.662 -22.672 -29.984 1 71.31 109 ASN B C 1
ATOM 4329 O O . ASN B 1 109 ? -3.434 -23.141 -28.859 1 71.31 109 ASN B O 1
ATOM 4333 N N . VAL B 1 110 ? -4.504 -21.797 -30.266 1 70.56 110 VAL B N 1
ATOM 4334 C CA . VAL B 1 110 ? -5.246 -21.188 -29.172 1 70.56 110 VAL B CA 1
ATOM 4335 C C . VAL B 1 110 ? -6.238 -22.188 -28.594 1 70.56 110 VAL B C 1
ATOM 4337 O O . VAL B 1 110 ? -6.379 -22.312 -27.375 1 70.56 110 VAL B O 1
ATOM 4340 N N . LYS B 1 111 ? -6.871 -22.906 -29.5 1 75.06 111 LYS B N 1
ATOM 4341 C CA . LYS B 1 111 ? -7.809 -23.922 -29.062 1 75.06 111 LYS B CA 1
ATOM 4342 C C . LYS B 1 111 ? -7.113 -24.969 -28.188 1 75.06 111 LYS B C 1
ATOM 4344 O O . LYS B 1 111 ? -7.637 -25.359 -27.141 1 75.06 111 LYS B O 1
ATOM 4349 N N . SER B 1 112 ? -6 -25.359 -28.656 1 78 112 SER B N 1
ATOM 4350 C CA . SER B 1 112 ? -5.238 -26.359 -27.906 1 78 112 SER B CA 1
ATOM 4351 C C . SER B 1 112 ? -4.801 -25.812 -26.547 1 78 112 SER B C 1
ATOM 4353 O O . SER B 1 112 ? -4.84 -26.531 -25.547 1 78 112 SER B O 1
ATOM 4355 N N . ALA B 1 113 ? -4.43 -24.625 -26.531 1 78.06 113 ALA B N 1
ATOM 4356 C CA . ALA B 1 113 ? -3.977 -24 -25.297 1 78.06 113 ALA B CA 1
ATOM 4357 C C . ALA B 1 113 ? -5.109 -23.922 -24.281 1 78.06 113 ALA B C 1
ATOM 4359 O O . ALA B 1 113 ? -4.895 -24.156 -23.078 1 78.06 113 ALA B O 1
ATOM 4360 N N . VAL B 1 114 ? -6.246 -23.609 -24.75 1 81.19 114 VAL B N 1
ATOM 4361 C CA . VAL B 1 114 ? -7.406 -23.5 -23.875 1 81.19 114 VAL B CA 1
ATOM 4362 C C . VAL B 1 114 ? -7.773 -24.891 -23.328 1 81.19 114 VAL B C 1
ATOM 4364 O O . VAL B 1 114 ? -8.047 -25.031 -22.141 1 81.19 114 VAL B O 1
ATOM 4367 N N . LEU B 1 115 ? -7.766 -25.875 -24.234 1 85.25 115 LEU B N 1
ATOM 4368 C CA . LEU B 1 115 ? -8.102 -27.234 -23.844 1 85.25 115 LEU B CA 1
ATOM 4369 C C . LEU B 1 115 ? -7.121 -27.75 -22.797 1 85.25 115 LEU B C 1
ATOM 4371 O O . LEU B 1 115 ? -7.527 -28.297 -21.781 1 85.25 115 LEU B O 1
ATOM 4375 N N . MET B 1 116 ? -5.941 -27.562 -23.109 1 86.31 116 MET B N 1
ATOM 4376 C CA . MET B 1 116 ? -4.902 -28.062 -22.219 1 86.31 116 MET B CA 1
ATOM 4377 C C . MET B 1 116 ? -4.898 -27.312 -20.906 1 86.31 116 MET B C 1
ATOM 4379 O O . MET B 1 116 ? -4.695 -27.906 -19.844 1 86.31 116 MET B O 1
ATOM 4383 N N . GLY B 1 117 ? -5.094 -26.031 -21 1 90.44 117 GLY B N 1
ATOM 4384 C CA . GLY B 1 117 ? -5.137 -25.234 -19.797 1 90.44 117 GLY B CA 1
ATOM 4385 C C . GLY B 1 117 ? -6.273 -25.609 -18.859 1 90.44 117 GLY B C 1
ATOM 4386 O O . GLY B 1 117 ? -6.078 -25.734 -17.656 1 90.44 117 GLY B O 1
ATOM 4387 N N . HIS B 1 118 ? -7.398 -25.781 -19.469 1 92.94 118 HIS B N 1
ATOM 4388 C CA . HIS B 1 118 ? -8.555 -26.156 -18.656 1 92.94 118 HIS B CA 1
ATOM 4389 C C . HIS B 1 118 ? -8.352 -27.531 -18.016 1 92.94 118 HIS B C 1
ATOM 4391 O O . HIS B 1 118 ? -8.672 -27.719 -16.844 1 92.94 118 HIS B O 1
ATOM 4397 N N . ALA B 1 119 ? -7.848 -28.453 -18.812 1 93.06 119 ALA B N 1
ATOM 4398 C CA . ALA B 1 119 ? -7.594 -29.781 -18.281 1 93.06 119 ALA B CA 1
ATOM 4399 C C . ALA B 1 119 ? -6.613 -29.734 -17.109 1 93.06 119 ALA B C 1
ATOM 4401 O O . ALA B 1 119 ? -6.793 -30.422 -16.109 1 93.06 119 ALA B O 1
ATOM 4402 N N . ARG B 1 120 ? -5.586 -28.953 -17.234 1 94.25 120 ARG B N 1
ATOM 4403 C CA . ARG B 1 120 ? -4.586 -28.781 -16.188 1 94.25 120 ARG B CA 1
ATOM 4404 C C . ARG B 1 120 ? -5.199 -28.188 -14.93 1 94.25 120 ARG B C 1
ATOM 4406 O O . ARG B 1 120 ? -4.922 -28.641 -13.812 1 94.25 120 ARG B O 1
ATOM 4413 N N . GLU B 1 121 ? -5.93 -27.188 -15.156 1 95.75 121 GLU B N 1
ATOM 4414 C CA . GLU B 1 121 ? -6.574 -26.531 -14.016 1 95.75 121 GLU B CA 1
ATOM 4415 C C . GLU B 1 121 ? -7.504 -27.5 -13.281 1 95.75 121 GLU B C 1
ATOM 4417 O O . GLU B 1 121 ? -7.504 -27.547 -12.055 1 95.75 121 GLU B O 1
ATOM 4422 N N . CYS B 1 122 ? -8.266 -28.281 -14.023 1 96.56 122 CYS B N 1
ATOM 4423 C CA . CYS B 1 122 ? -9.141 -29.281 -13.422 1 96.56 122 CYS B CA 1
ATOM 4424 C C . CYS B 1 122 ? -8.336 -30.328 -12.656 1 96.56 122 CYS B C 1
ATOM 4426 O O . CYS B 1 122 ? -8.727 -30.734 -11.562 1 96.56 122 CYS B O 1
ATOM 4428 N N . GLU B 1 123 ? -7.266 -30.703 -13.258 1 95.62 123 GLU B N 1
ATOM 4429 C CA . GLU B 1 123 ? -6.395 -31.672 -12.594 1 95.62 123 GLU B CA 1
ATOM 4430 C C . GLU B 1 123 ? -5.867 -31.125 -11.273 1 95.62 123 GLU B C 1
ATOM 4432 O O . GLU B 1 123 ? -5.844 -31.844 -10.266 1 95.62 123 GLU B O 1
ATOM 4437 N N . MET B 1 124 ? -5.449 -29.875 -11.242 1 96.44 124 MET B N 1
ATOM 4438 C CA . MET B 1 124 ? -4.926 -29.25 -10.023 1 96.44 124 MET B CA 1
ATOM 4439 C C . MET B 1 124 ? -6.012 -29.156 -8.953 1 96.44 124 MET B C 1
ATOM 4441 O O . MET B 1 124 ? -5.754 -29.422 -7.781 1 96.44 124 MET B O 1
ATOM 4445 N N . TYR B 1 125 ? -7.246 -28.812 -9.359 1 97.38 125 TYR B N 1
ATOM 4446 C CA . TYR B 1 125 ? -8.352 -28.625 -8.43 1 97.38 125 TYR B CA 1
ATOM 4447 C C . TYR B 1 125 ? -8.922 -29.969 -7.984 1 97.38 125 TYR B C 1
ATOM 4449 O O . TYR B 1 125 ? -9.766 -30.031 -7.082 1 97.38 125 TYR B O 1
ATOM 4457 N N . SER B 1 126 ? -8.508 -31.031 -8.586 1 96 126 SER B N 1
ATOM 4458 C CA . SER B 1 126 ? -9 -32.344 -8.203 1 96 126 SER B CA 1
ATOM 4459 C C . SER B 1 126 ? -7.906 -33.188 -7.547 1 96 126 SER B C 1
ATOM 4461 O O . SER B 1 126 ? -7.871 -33.344 -6.324 1 96 126 SER B O 1
ATOM 4463 N N . LYS B 1 127 ? -6.832 -33.5 -8.227 1 94.62 127 LYS B N 1
ATOM 4464 C CA . LYS B 1 127 ? -5.805 -34.438 -7.781 1 94.62 127 LYS B CA 1
ATOM 4465 C C . LYS B 1 127 ? -4.875 -33.781 -6.758 1 94.62 127 LYS B C 1
ATOM 4467 O O . LYS B 1 127 ? -4.34 -34.438 -5.879 1 94.62 127 LYS B O 1
ATOM 4472 N N . HIS B 1 128 ? -4.633 -32.531 -6.816 1 95.25 128 HIS B N 1
ATOM 4473 C CA . HIS B 1 128 ? -3.674 -31.828 -5.957 1 95.25 128 HIS B CA 1
ATOM 4474 C C . HIS B 1 128 ? -4.355 -30.766 -5.117 1 95.25 128 HIS B C 1
ATOM 4476 O O . HIS B 1 128 ? -3.711 -29.797 -4.684 1 95.25 128 HIS B O 1
ATOM 4482 N N . TYR B 1 129 ? -5.602 -30.922 -4.855 1 91.69 129 TYR B N 1
ATOM 4483 C CA . TYR B 1 129 ? -6.484 -29.938 -4.23 1 91.69 129 TYR B CA 1
ATOM 4484 C C . TYR B 1 129 ? -6.062 -29.672 -2.789 1 91.69 129 TYR B C 1
ATOM 4486 O O . TYR B 1 129 ? -6.035 -30.594 -1.963 1 91.69 129 TYR B O 1
ATOM 4494 N N . ARG B 1 130 ? -5.68 -28.438 -2.473 1 88.25 130 ARG B N 1
ATOM 4495 C CA . ARG B 1 130 ? -5.402 -27.891 -1.148 1 88.25 130 ARG B CA 1
ATOM 4496 C C . ARG B 1 130 ? -4.355 -28.719 -0.42 1 88.25 130 ARG B C 1
ATOM 4498 O O . ARG B 1 130 ? -4.473 -28.969 0.783 1 88.25 130 ARG B O 1
ATOM 4505 N N . ASN B 1 131 ? -3.447 -29.281 -1.211 1 88.44 131 ASN B N 1
ATOM 4506 C CA . ASN B 1 131 ? -2.297 -29.984 -0.65 1 88.44 131 ASN B CA 1
ATOM 4507 C C . ASN B 1 131 ? -1.069 -29.078 -0.586 1 88.44 131 ASN B C 1
ATOM 4509 O O . ASN B 1 131 ? -0.185 -29.172 -1.44 1 88.44 131 ASN B O 1
ATOM 4513 N N . GLY B 1 132 ? -1.086 -28.156 0.455 1 84.56 132 GLY B N 1
ATOM 4514 C CA . GLY B 1 132 ? 0.044 -27.266 0.664 1 84.56 132 GLY B CA 1
ATOM 4515 C C . GLY B 1 132 ? -0.246 -25.828 0.266 1 84.56 132 GLY B C 1
ATOM 4516 O O . GLY B 1 132 ? 0.533 -24.922 0.575 1 84.56 132 GLY B O 1
ATOM 4517 N N . MET B 1 133 ? -1.302 -25.719 -0.494 1 92.06 133 MET B N 1
ATOM 4518 C CA . MET B 1 133 ? -1.632 -24.375 -0.98 1 92.06 133 MET B CA 1
ATOM 4519 C C . MET B 1 133 ? -3.123 -24.094 -0.83 1 92.06 133 MET B C 1
ATOM 4521 O O . MET B 1 133 ? -3.953 -24.953 -1.116 1 92.06 133 MET B O 1
ATOM 4525 N N . PRO B 1 134 ? -3.443 -22.938 -0.306 1 96.19 134 PRO B N 1
ATOM 4526 C CA . PRO B 1 134 ? -4.871 -22.641 -0.221 1 96.19 134 PRO B CA 1
ATOM 4527 C C . PRO B 1 134 ? -5.516 -22.422 -1.592 1 96.19 134 PRO B C 1
ATOM 4529 O O . PRO B 1 134 ? -4.902 -21.828 -2.482 1 96.19 134 PRO B O 1
ATOM 4532 N N . MET B 1 135 ? -6.652 -22.938 -1.815 1 97.81 135 MET B N 1
ATOM 4533 C CA . MET B 1 135 ? -7.477 -22.828 -3.018 1 97.81 135 MET B CA 1
ATOM 4534 C C . MET B 1 135 ? -8.938 -22.578 -2.656 1 97.81 135 MET B C 1
ATOM 4536 O O . MET B 1 135 ? -9.352 -22.828 -1.526 1 97.81 135 MET B O 1
ATOM 4540 N N . PRO B 1 136 ? -9.688 -21.969 -3.594 1 97.88 136 PRO B N 1
ATOM 4541 C CA . PRO B 1 136 ? -11.117 -21.906 -3.312 1 97.88 136 PRO B CA 1
ATOM 4542 C C . PRO B 1 136 ? -11.773 -23.281 -3.207 1 97.88 136 PRO B C 1
ATOM 4544 O O . PRO B 1 136 ? -11.234 -24.266 -3.723 1 97.88 136 PRO B O 1
ATOM 4547 N N . ARG B 1 137 ? -12.875 -23.406 -2.514 1 96.94 137 ARG B N 1
ATOM 4548 C CA . ARG B 1 137 ? -13.656 -24.641 -2.604 1 96.94 137 ARG B CA 1
ATOM 4549 C C . ARG B 1 137 ? -14.164 -24.859 -4.023 1 96.94 137 ARG B C 1
ATOM 4551 O O . ARG B 1 137 ? -14.586 -23.922 -4.691 1 96.94 137 ARG B O 1
ATOM 4558 N N . ILE B 1 138 ? -14.078 -26.016 -4.387 1 98.31 138 ILE B N 1
ATOM 4559 C CA . ILE B 1 138 ? -14.508 -26.391 -5.73 1 98.31 138 ILE B CA 1
ATOM 4560 C C . ILE B 1 138 ? -15.773 -27.234 -5.645 1 98.31 138 ILE B C 1
ATOM 4562 O O . ILE B 1 138 ? -15.812 -28.25 -4.934 1 98.31 138 ILE B O 1
ATOM 4566 N N . PHE B 1 139 ? -16.797 -26.828 -6.375 1 98.38 139 PHE B N 1
ATOM 4567 C CA . PHE B 1 139 ? -18.094 -27.5 -6.266 1 98.38 139 PHE B CA 1
ATOM 4568 C C . PHE B 1 139 ? -18.344 -28.406 -7.473 1 98.38 139 PHE B C 1
ATOM 4570 O O . PHE B 1 139 ? -19.094 -29.375 -7.391 1 98.38 139 PHE B O 1
ATOM 4577 N N . ALA B 1 140 ? -17.781 -28.047 -8.594 1 98.12 140 ALA B N 1
ATOM 4578 C CA . ALA B 1 140 ? -17.953 -28.875 -9.797 1 98.12 140 ALA B CA 1
ATOM 4579 C C . ALA B 1 140 ? -16.828 -28.609 -10.797 1 98.12 140 ALA B C 1
ATOM 4581 O O . ALA B 1 140 ? -16.344 -27.484 -10.922 1 98.12 140 ALA B O 1
ATOM 4582 N N . LEU B 1 141 ? -16.391 -29.625 -11.469 1 97.75 141 LEU B N 1
ATOM 4583 C CA . LEU B 1 141 ? -15.461 -29.578 -12.594 1 97.75 141 LEU B CA 1
ATOM 4584 C C . LEU B 1 141 ? -16.047 -30.281 -13.812 1 97.75 141 LEU B C 1
ATOM 4586 O O . LEU B 1 141 ? -16.531 -31.406 -13.711 1 97.75 141 LEU B O 1
ATOM 4590 N N . LYS B 1 142 ? -16.094 -29.578 -14.852 1 95.88 142 LYS B N 1
ATOM 4591 C CA . LYS B 1 142 ? -16.531 -30.172 -16.109 1 95.88 142 LYS B CA 1
ATOM 4592 C C . LYS B 1 142 ? -15.445 -30.062 -17.172 1 95.88 142 LYS B C 1
ATOM 4594 O O . LYS B 1 142 ? -15.023 -28.969 -17.531 1 95.88 142 LYS B O 1
ATOM 4599 N N . ASP B 1 143 ? -15.07 -31.188 -17.719 1 93.31 143 ASP B N 1
ATOM 4600 C CA . ASP B 1 143 ? -14.055 -31.203 -18.766 1 93.31 143 ASP B CA 1
ATOM 4601 C C . ASP B 1 143 ? -14.625 -30.703 -20.094 1 93.31 143 ASP B C 1
ATOM 4603 O O . ASP B 1 143 ? -15.836 -30.781 -20.328 1 93.31 143 ASP B O 1
ATOM 4607 N N . ILE B 1 144 ? -13.703 -30.219 -20.906 1 90.56 144 ILE B N 1
ATOM 4608 C CA . ILE B 1 144 ? -14.086 -29.859 -22.266 1 90.56 144 ILE B CA 1
ATOM 4609 C C . ILE B 1 144 ? -14.141 -31.109 -23.141 1 90.56 144 ILE B C 1
ATOM 4611 O O . ILE B 1 144 ? -13.219 -31.938 -23.109 1 90.56 144 ILE B O 1
ATOM 4615 N N . VAL B 1 145 ? -15.234 -31.297 -23.75 1 87.06 145 VAL B N 1
ATOM 4616 C CA . VAL B 1 145 ? -15.312 -32.219 -24.891 1 87.06 145 VAL B CA 1
ATOM 4617 C C . VAL B 1 145 ? -15.336 -31.422 -26.188 1 87.06 145 VAL B C 1
ATOM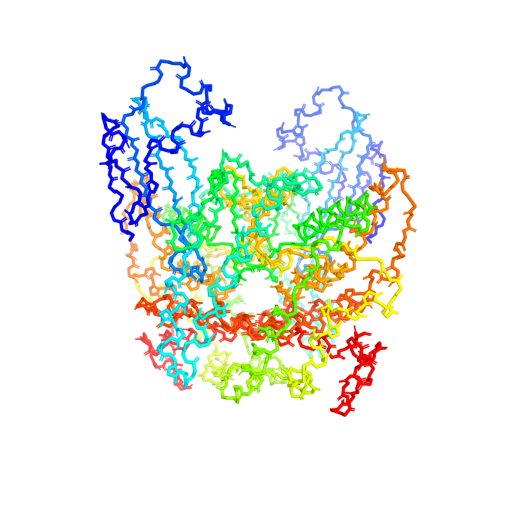 4619 O O . VAL B 1 145 ? -16.328 -30.781 -26.516 1 87.06 145 VAL B O 1
ATOM 4622 N N . PRO B 1 146 ? -14.18 -31.547 -26.844 1 81.69 146 PRO B N 1
ATOM 4623 C CA . PRO B 1 146 ? -14.055 -30.688 -28.016 1 81.69 146 PRO B CA 1
ATOM 4624 C C . PRO B 1 146 ? -15.281 -30.766 -28.938 1 81.69 146 PRO B C 1
ATOM 4626 O O . PRO B 1 146 ? -15.766 -31.859 -29.234 1 81.69 146 PRO B O 1
ATOM 4629 N N . ASP B 1 147 ? -15.727 -29.641 -29.297 1 75.94 147 ASP B N 1
ATOM 4630 C CA . ASP B 1 147 ? -16.812 -29.422 -30.25 1 75.94 147 ASP B CA 1
ATOM 4631 C C . ASP B 1 147 ? -18.125 -30.016 -29.734 1 75.94 147 ASP B C 1
ATOM 4633 O O . ASP B 1 147 ? -19.062 -30.203 -30.5 1 75.94 147 ASP B O 1
ATOM 4637 N N . ARG B 1 148 ? -18.203 -30.344 -28.516 1 82.94 148 ARG B N 1
ATOM 4638 C CA . ARG B 1 148 ? -19.438 -30.938 -27.984 1 82.94 148 ARG B CA 1
ATOM 4639 C C . ARG B 1 148 ? -19.859 -30.266 -26.688 1 82.94 148 ARG B C 1
ATOM 4641 O O . ARG B 1 148 ? -21 -29.828 -26.547 1 82.94 148 ARG B O 1
ATOM 4648 N N . GLU B 1 149 ? -18.906 -30.297 -25.766 1 86.31 149 GLU B N 1
ATOM 4649 C CA . GLU B 1 149 ? -19.234 -29.766 -24.453 1 86.31 149 GLU B CA 1
ATOM 4650 C C . GLU B 1 149 ? -18.188 -28.75 -23.984 1 86.31 149 GLU B C 1
ATOM 4652 O O . GLU B 1 149 ? -16.984 -29 -24.141 1 86.31 149 GLU B O 1
ATOM 4657 N N . ARG B 1 150 ? -18.719 -27.688 -23.5 1 88.5 150 ARG B N 1
ATOM 4658 C CA . ARG B 1 150 ? -17.828 -26.719 -22.891 1 88.5 150 ARG B CA 1
ATOM 4659 C C . ARG B 1 150 ? -17.391 -27.172 -21.5 1 88.5 150 ARG B C 1
ATOM 4661 O O . ARG B 1 150 ? -18.094 -27.969 -20.859 1 88.5 150 ARG B O 1
ATOM 4668 N N . GLY B 1 151 ? -16.25 -26.719 -21.094 1 92.81 151 GLY B N 1
ATOM 4669 C CA . GLY B 1 151 ? -15.812 -26.953 -19.719 1 92.81 151 GLY B CA 1
ATOM 4670 C C . GLY B 1 151 ? -16.344 -25.938 -18.734 1 92.81 151 GLY B C 1
ATOM 4671 O O . GLY B 1 151 ? -16.859 -24.891 -19.125 1 92.81 151 GLY B O 1
ATOM 4672 N N . ALA B 1 152 ? -16.281 -26.281 -17.5 1 95.69 152 ALA B N 1
ATOM 4673 C CA . ALA B 1 152 ? -16.688 -25.359 -16.453 1 95.69 152 ALA B CA 1
ATOM 4674 C C . ALA B 1 152 ? -16.031 -25.688 -15.125 1 95.69 152 ALA B C 1
ATOM 4676 O O . ALA B 1 152 ? -15.734 -26.859 -14.852 1 95.69 152 ALA B O 1
ATOM 4677 N N . ILE B 1 153 ? -15.766 -24.688 -14.383 1 97.56 153 ILE B N 1
ATOM 4678 C CA . ILE B 1 153 ? -15.336 -24.812 -12.992 1 97.56 153 ILE B CA 1
ATOM 4679 C C . ILE B 1 153 ? -16.25 -23.969 -12.094 1 97.56 153 ILE B C 1
ATOM 4681 O O . ILE B 1 153 ? -16.344 -22.75 -12.258 1 97.56 153 ILE B O 1
ATOM 4685 N N . LEU B 1 154 ? -17 -24.625 -11.227 1 98.06 154 LEU B N 1
ATOM 4686 C CA . LEU B 1 154 ? -17.844 -23.969 -10.227 1 98.06 154 LEU B CA 1
ATOM 4687 C C . LEU B 1 154 ? -17.141 -23.922 -8.875 1 98.06 154 LEU B C 1
ATOM 4689 O O . LEU B 1 154 ? -16.781 -24.969 -8.312 1 98.06 154 LEU B O 1
ATOM 4693 N N . MET B 1 155 ? -16.922 -22.672 -8.344 1 98.25 155 MET B N 1
ATOM 4694 C CA . MET B 1 155 ? -16.078 -22.594 -7.148 1 98.25 155 MET B CA 1
ATOM 4695 C C . MET B 1 155 ? -16.578 -21.5 -6.207 1 98.25 155 MET B C 1
ATOM 4697 O O . MET B 1 155 ? -17.516 -20.75 -6.543 1 98.25 155 MET B O 1
ATOM 4701 N N . GLU B 1 156 ? -16 -21.453 -5.113 1 98.12 156 GLU B N 1
ATOM 4702 C CA . GLU B 1 156 ? -16.312 -20.531 -4.02 1 98.12 156 GLU B CA 1
ATOM 4703 C C . GLU B 1 156 ? -16.094 -19.078 -4.434 1 98.12 156 GLU B C 1
ATOM 4705 O O . GLU B 1 156 ? -15.117 -18.766 -5.109 1 98.12 156 GLU B O 1
ATOM 4710 N N . TYR B 1 157 ? -17.062 -18.25 -4.098 1 97.38 157 TYR B N 1
ATOM 4711 C CA . TYR B 1 157 ? -16.844 -16.812 -4.168 1 97.38 157 TYR B CA 1
ATOM 4712 C C . TYR B 1 157 ? -16.047 -16.312 -2.967 1 97.38 157 TYR B C 1
ATOM 4714 O O . TYR B 1 157 ? -16.484 -16.484 -1.821 1 97.38 157 TYR B O 1
ATOM 4722 N N . LEU B 1 158 ? -14.953 -15.617 -3.229 1 97.19 158 LEU B N 1
ATOM 4723 C CA . LEU B 1 158 ? -14.039 -15.25 -2.158 1 97.19 158 LEU B CA 1
ATOM 4724 C C . LEU B 1 158 ? -14.188 -13.773 -1.808 1 97.19 158 LEU B C 1
ATOM 4726 O O . LEU B 1 158 ? -13.617 -13.305 -0.816 1 97.19 158 LEU B O 1
ATOM 4730 N N . GLY B 1 159 ? -14.953 -13.023 -2.518 1 95.31 159 GLY B N 1
ATOM 4731 C CA . GLY B 1 159 ? -14.977 -11.57 -2.467 1 95.31 159 GLY B CA 1
ATOM 4732 C C . GLY B 1 159 ? -15.422 -11.031 -1.12 1 95.31 159 GLY B C 1
ATOM 4733 O O . GLY B 1 159 ? -15.133 -9.875 -0.787 1 95.31 159 GLY B O 1
ATOM 4734 N N . ASP B 1 160 ? -16.109 -11.844 -0.321 1 94.31 160 ASP B N 1
ATOM 4735 C CA . ASP B 1 160 ? -16.594 -11.383 0.977 1 94.31 160 ASP B CA 1
ATOM 4736 C C . ASP B 1 160 ? -15.453 -11.344 2.002 1 94.31 160 ASP B C 1
ATOM 4738 O O . ASP B 1 160 ? -15.5 -10.562 2.953 1 94.31 160 ASP B O 1
ATOM 4742 N N . LYS B 1 161 ? -14.438 -12.18 1.781 1 96.69 161 LYS B N 1
ATOM 4743 C CA . LYS B 1 161 ? -13.438 -12.328 2.836 1 96.69 161 LYS B CA 1
ATOM 4744 C C . LYS B 1 161 ? -12.031 -12.031 2.311 1 96.69 161 LYS B C 1
ATOM 4746 O O . LYS B 1 161 ? -11.086 -11.938 3.088 1 96.69 161 LYS B O 1
ATOM 4751 N N . ALA B 1 162 ? -11.859 -11.906 0.998 1 97.81 162 ALA B N 1
ATOM 4752 C CA . ALA B 1 162 ? -10.539 -11.727 0.389 1 97.81 162 ALA B CA 1
ATOM 4753 C C . ALA B 1 162 ? -10.648 -10.938 -0.914 1 97.81 162 ALA B C 1
ATOM 4755 O O . ALA B 1 162 ? -11.75 -10.719 -1.43 1 97.81 162 ALA B O 1
ATOM 4756 N N . ALA B 1 163 ? -9.562 -10.43 -1.382 1 96.62 163 ALA B N 1
ATOM 4757 C CA . ALA B 1 163 ? -9.484 -9.734 -2.666 1 96.62 163 ALA B CA 1
ATOM 4758 C C . ALA B 1 163 ? -8.094 -9.875 -3.277 1 96.62 163 ALA B C 1
ATOM 4760 O O . ALA B 1 163 ? -7.141 -10.258 -2.59 1 96.62 163 ALA B O 1
ATOM 4761 N N . ASN B 1 164 ? -8.047 -9.656 -4.562 1 95.06 164 ASN B N 1
ATOM 4762 C CA . ASN B 1 164 ? -6.75 -9.578 -5.23 1 95.06 164 ASN B CA 1
ATOM 4763 C C . ASN B 1 164 ? -6.121 -8.195 -5.07 1 95.06 164 ASN B C 1
ATOM 4765 O O . ASN B 1 164 ? -6.824 -7.18 -5.094 1 95.06 164 ASN B O 1
ATOM 4769 N N . VAL B 1 165 ? -4.848 -8.203 -4.895 1 93.31 165 VAL B N 1
ATOM 4770 C CA . VAL B 1 165 ? -4.133 -6.938 -4.949 1 93.31 165 VAL B CA 1
ATOM 4771 C C . VAL B 1 165 ? -3.945 -6.512 -6.402 1 93.31 165 VAL B C 1
ATOM 4773 O O . VAL B 1 165 ? -3.369 -7.25 -7.207 1 93.31 165 VAL B O 1
ATOM 4776 N N . PRO B 1 166 ? -4.453 -5.375 -6.75 1 89.19 166 PRO B N 1
ATOM 4777 C CA . PRO B 1 166 ? -4.266 -4.953 -8.141 1 89.19 166 PRO B CA 1
ATOM 4778 C C . PRO B 1 166 ? -2.797 -4.902 -8.547 1 89.19 166 PRO B C 1
ATOM 4780 O O . PRO B 1 166 ? -1.944 -4.508 -7.746 1 89.19 166 PRO B O 1
ATOM 4783 N N . PHE B 1 167 ? -2.549 -5.121 -9.797 1 88.12 167 PHE B N 1
ATOM 4784 C CA . PHE B 1 167 ? -1.179 -5.219 -10.289 1 88.12 167 PHE B CA 1
ATOM 4785 C C . PHE B 1 167 ? -0.45 -3.889 -10.117 1 88.12 167 PHE B C 1
ATOM 4787 O O . PHE B 1 167 ? 0.753 -3.865 -9.852 1 88.12 167 PHE B O 1
ATOM 4794 N N . TYR B 1 168 ? -1.199 -2.801 -10.328 1 88.88 168 TYR B N 1
ATOM 4795 C CA . TYR B 1 168 ? -0.548 -1.499 -10.25 1 88.88 168 TYR B CA 1
ATOM 4796 C C . TYR B 1 168 ? -0.193 -1.147 -8.812 1 88.88 168 TYR B C 1
ATOM 4798 O O . TYR B 1 168 ? 0.427 -0.113 -8.555 1 88.88 168 TYR B O 1
ATOM 4806 N N . ARG B 1 169 ? -0.647 -2.033 -7.969 1 90.62 169 ARG B N 1
ATOM 4807 C CA . ARG B 1 169 ? -0.188 -1.993 -6.586 1 90.62 169 ARG B CA 1
ATOM 4808 C C . ARG B 1 169 ? 0.831 -3.096 -6.312 1 90.62 169 ARG B C 1
ATOM 4810 O O . ARG B 1 169 ? 1.233 -3.814 -7.23 1 90.62 169 ARG B O 1
ATOM 4817 N N . SER B 1 170 ? 1.453 -3.211 -5.156 1 92.56 170 SER B N 1
ATOM 4818 C CA . SER B 1 170 ? 2.424 -4.23 -4.773 1 92.56 170 SER B CA 1
ATOM 4819 C C . SER B 1 170 ? 2.023 -4.914 -3.469 1 92.56 170 SER B C 1
ATOM 4821 O O . SER B 1 170 ? 1.396 -4.297 -2.605 1 92.56 170 SER B O 1
ATOM 4823 N N . PHE B 1 171 ? 2.316 -6.215 -3.473 1 97 171 PHE B N 1
ATOM 4824 C CA . PHE B 1 171 ? 2.238 -6.867 -2.172 1 97 171 PHE B CA 1
ATOM 4825 C C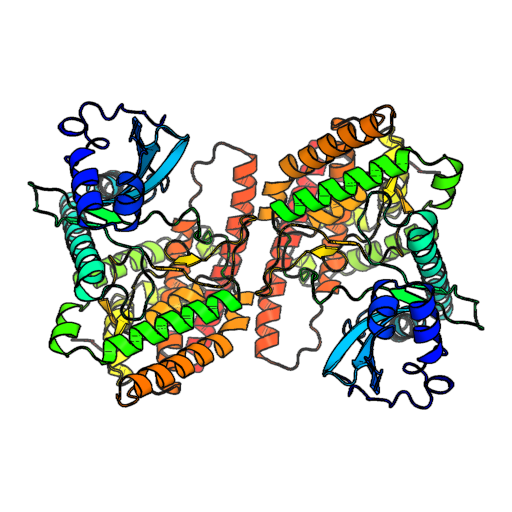 . PHE B 1 171 ? 3.129 -6.16 -1.156 1 97 171 PHE B C 1
ATOM 4827 O O . PHE B 1 171 ? 4.105 -5.504 -1.529 1 97 171 PHE B O 1
ATOM 4834 N N . THR B 1 172 ? 2.717 -6.277 0.11 1 96.5 172 THR B N 1
ATOM 4835 C CA . THR B 1 172 ? 3.578 -5.812 1.192 1 96.5 172 THR B CA 1
ATOM 4836 C C . THR B 1 172 ? 4.652 -6.848 1.508 1 96.5 172 THR B C 1
ATOM 4838 O O . THR B 1 172 ? 4.594 -7.98 1.022 1 96.5 172 THR B O 1
ATOM 4841 N N . VAL B 1 173 ? 5.629 -6.473 2.289 1 97 173 VAL B N 1
ATOM 4842 C CA . VAL B 1 173 ? 6.711 -7.355 2.711 1 97 173 VAL B CA 1
ATOM 4843 C C . VAL B 1 173 ? 6.133 -8.578 3.424 1 97 173 VAL B C 1
ATOM 4845 O O . VAL B 1 173 ? 6.492 -9.711 3.109 1 97 173 VAL B O 1
ATOM 4848 N N . GLU B 1 174 ? 5.203 -8.352 4.324 1 98.06 174 GLU B N 1
ATOM 4849 C CA . GLU B 1 174 ? 4.621 -9.438 5.102 1 98.06 174 GLU B CA 1
ATOM 4850 C C . GLU B 1 174 ? 3.811 -10.383 4.219 1 98.06 174 GLU B C 1
ATOM 4852 O O . GLU B 1 174 ? 3.852 -11.602 4.398 1 98.06 174 GLU B O 1
ATOM 4857 N N . GLN B 1 175 ? 3.059 -9.828 3.318 1 98.25 175 GLN B N 1
ATOM 4858 C CA . GLN B 1 175 ? 2.297 -10.648 2.383 1 98.25 175 GLN B CA 1
ATOM 4859 C C . GLN B 1 175 ? 3.221 -11.547 1.558 1 98.25 175 GLN B C 1
ATOM 4861 O O . GLN B 1 175 ? 2.953 -12.734 1.391 1 98.25 175 GLN B O 1
ATOM 4866 N N . LEU B 1 176 ? 4.32 -10.961 1.084 1 98.5 176 LEU B N 1
ATOM 4867 C CA . LEU B 1 176 ? 5.266 -11.711 0.261 1 98.5 176 LEU B CA 1
ATOM 4868 C C . LEU B 1 176 ? 5.902 -12.852 1.059 1 98.5 176 LEU B C 1
ATOM 4870 O O . LEU B 1 176 ? 6.109 -13.945 0.531 1 98.5 176 LEU B O 1
ATOM 4874 N N . ILE B 1 177 ? 6.207 -12.586 2.287 1 98.62 177 ILE B N 1
ATOM 4875 C CA . ILE B 1 177 ? 6.762 -13.617 3.156 1 98.62 177 ILE B CA 1
ATOM 4876 C C . ILE B 1 177 ? 5.754 -14.758 3.309 1 98.62 177 ILE B C 1
ATOM 4878 O O . ILE B 1 177 ? 6.105 -15.93 3.154 1 98.62 177 ILE B O 1
ATOM 4882 N N . ASN B 1 178 ? 4.52 -14.414 3.555 1 98.5 178 ASN B N 1
ATOM 4883 C CA . ASN B 1 178 ? 3.49 -15.43 3.754 1 98.5 178 ASN B CA 1
ATOM 4884 C C . ASN B 1 178 ? 3.217 -16.203 2.469 1 98.5 178 ASN B C 1
ATOM 4886 O O . ASN B 1 178 ? 2.973 -17.422 2.51 1 98.5 178 ASN B O 1
ATOM 4890 N N . ILE B 1 179 ? 3.209 -15.547 1.337 1 98.44 179 ILE B N 1
ATOM 4891 C CA . ILE B 1 179 ? 3.031 -16.219 0.057 1 98.44 179 ILE B CA 1
ATOM 4892 C C . ILE B 1 179 ? 4.207 -17.172 -0.197 1 98.44 179 ILE B C 1
ATOM 4894 O O . ILE B 1 179 ? 4.02 -18.281 -0.675 1 98.44 179 ILE B O 1
ATOM 4898 N N . SER B 1 180 ? 5.43 -16.734 0.159 1 98.44 180 SER B N 1
ATOM 4899 C CA . SER B 1 180 ? 6.605 -17.578 0.013 1 98.44 180 SER B CA 1
ATOM 4900 C C . SER B 1 180 ? 6.484 -18.844 0.849 1 98.44 180 SER B C 1
ATOM 4902 O O . SER B 1 180 ? 6.902 -19.922 0.419 1 98.44 180 SER B O 1
ATOM 4904 N N . ARG B 1 181 ? 5.934 -18.719 2.02 1 98.56 181 ARG B N 1
ATOM 4905 C CA . ARG B 1 181 ? 5.707 -19.875 2.867 1 98.56 181 ARG B CA 1
ATOM 4906 C C . ARG B 1 181 ? 4.703 -20.844 2.227 1 98.56 181 ARG B C 1
ATOM 4908 O O . ARG B 1 181 ? 4.855 -22.062 2.316 1 98.56 181 ARG B O 1
ATOM 4915 N N . CYS B 1 182 ? 3.686 -20.297 1.602 1 98.12 182 CYS B N 1
ATOM 4916 C CA . CYS B 1 182 ? 2.727 -21.125 0.887 1 98.12 182 CYS B CA 1
ATOM 4917 C C . CYS B 1 182 ? 3.41 -21.906 -0.228 1 98.12 182 CYS B C 1
ATOM 4919 O O . CYS B 1 182 ? 3.152 -23.094 -0.404 1 98.12 182 CYS B O 1
ATOM 4921 N N . LEU B 1 183 ? 4.258 -21.234 -0.951 1 98.12 183 LEU B N 1
ATOM 4922 C CA . LEU B 1 183 ? 4.992 -21.891 -2.023 1 98.12 183 LEU B CA 1
ATOM 4923 C C . LEU B 1 183 ? 5.859 -23.016 -1.475 1 98.12 183 LEU B C 1
ATOM 4925 O O . LEU B 1 183 ? 5.941 -24.094 -2.074 1 98.12 183 LEU B O 1
ATOM 4929 N N . ALA B 1 184 ? 6.484 -22.75 -0.33 1 98.38 184 ALA B N 1
ATOM 4930 C CA . ALA B 1 184 ? 7.316 -23.766 0.301 1 98.38 184 ALA B CA 1
ATOM 4931 C C . ALA B 1 184 ? 6.504 -25.016 0.608 1 98.38 184 ALA B C 1
ATOM 4933 O O . ALA B 1 184 ? 6.984 -26.141 0.408 1 98.38 184 ALA B O 1
ATOM 4934 N N . ARG B 1 185 ? 5.328 -24.859 1.067 1 98.12 185 ARG B N 1
ATOM 4935 C CA . ARG B 1 185 ? 4.465 -25.984 1.395 1 98.12 185 ARG B CA 1
ATOM 4936 C C . ARG B 1 185 ? 4.082 -26.766 0.14 1 98.12 185 ARG B C 1
ATOM 4938 O O . ARG B 1 185 ? 4.086 -28 0.141 1 98.12 185 ARG B O 1
ATOM 4945 N N . LEU B 1 186 ? 3.717 -26.047 -0.898 1 97.94 186 LEU B N 1
ATOM 4946 C CA . LEU B 1 186 ? 3.404 -26.703 -2.17 1 97.94 186 LEU B CA 1
ATOM 4947 C C . LEU B 1 186 ? 4.605 -27.484 -2.691 1 97.94 186 LEU B C 1
ATOM 4949 O O . LEU B 1 186 ? 4.457 -28.609 -3.174 1 97.94 186 LEU B O 1
ATOM 4953 N N . HIS B 1 187 ? 5.719 -26.875 -2.611 1 97.62 187 HIS B N 1
ATOM 4954 C CA . HIS B 1 187 ? 6.934 -27.5 -3.127 1 97.62 187 HIS B CA 1
ATOM 4955 C C . HIS B 1 187 ? 7.305 -28.734 -2.322 1 97.62 187 HIS B C 1
ATOM 4957 O O . HIS B 1 187 ? 7.727 -29.75 -2.891 1 97.62 187 HIS B O 1
ATOM 4963 N N . ALA B 1 188 ? 7.16 -28.625 -1.042 1 97.44 188 ALA B N 1
ATOM 4964 C CA . ALA B 1 188 ? 7.402 -29.797 -0.206 1 97.44 188 ALA B CA 1
ATOM 4965 C C . ALA B 1 188 ? 6.426 -30.922 -0.542 1 97.44 188 ALA B C 1
ATOM 4967 O O . ALA B 1 188 ? 6.816 -32.094 -0.608 1 97.44 188 ALA B O 1
ATOM 4968 N N . TYR B 1 189 ? 5.18 -30.609 -0.711 1 97.62 189 TYR B N 1
ATOM 4969 C CA . TYR B 1 189 ? 4.195 -31.594 -1.141 1 97.62 189 TYR B CA 1
ATOM 4970 C C . TYR B 1 189 ? 4.625 -32.25 -2.441 1 97.62 189 TYR B C 1
ATOM 4972 O O . TYR B 1 189 ? 4.52 -33.469 -2.584 1 97.62 189 TYR B O 1
ATOM 4980 N N . SER B 1 190 ? 5.078 -31.469 -3.357 1 96.69 190 SER B N 1
ATOM 4981 C CA . SER B 1 190 ? 5.535 -31.984 -4.645 1 96.69 190 SER B CA 1
ATOM 4982 C C . SER B 1 190 ? 6.566 -33.094 -4.465 1 96.69 190 SER B C 1
ATOM 4984 O O . SER B 1 190 ? 6.629 -34.031 -5.266 1 96.69 190 SER B O 1
ATOM 4986 N N . MET B 1 191 ? 7.375 -32.969 -3.451 1 95.94 191 MET B N 1
ATOM 4987 C CA . MET B 1 191 ? 8.445 -33.906 -3.201 1 95.94 191 MET B CA 1
ATOM 4988 C C . MET B 1 191 ? 7.887 -35.25 -2.738 1 95.94 191 MET B C 1
ATOM 4990 O O . MET B 1 191 ? 8.586 -36.281 -2.764 1 95.94 191 MET B O 1
ATOM 4994 N N . SER B 1 192 ? 6.668 -35.281 -2.332 1 95.75 192 SER B N 1
ATOM 4995 C CA . SER B 1 192 ? 6.035 -36.531 -1.887 1 95.75 192 SER B CA 1
ATOM 4996 C C . SER B 1 192 ? 5.441 -37.312 -3.061 1 95.75 192 SER B C 1
ATOM 4998 O O . SER B 1 192 ? 5.078 -38.469 -2.92 1 95.75 192 SER B O 1
ATOM 5000 N N . LEU B 1 193 ? 5.324 -36.656 -4.238 1 96.25 193 LEU B N 1
ATOM 5001 C CA . LEU B 1 193 ? 4.711 -37.281 -5.406 1 96.25 193 LEU B CA 1
ATOM 5002 C C . LEU B 1 193 ? 5.695 -38.219 -6.113 1 96.25 193 LEU B C 1
ATOM 5004 O O . LEU B 1 193 ? 6.91 -38 -6.062 1 96.25 193 LEU B O 1
ATOM 5008 N N . SER B 1 194 ? 5.164 -39.188 -6.828 1 95.62 194 SER B N 1
ATOM 5009 C CA . SER B 1 194 ? 6.008 -40.094 -7.594 1 95.62 194 SER B CA 1
ATOM 5010 C C . SER B 1 194 ? 6.586 -39.438 -8.828 1 95.62 194 SER B C 1
ATOM 5012 O O . SER B 1 194 ? 6.055 -38.406 -9.289 1 95.62 194 SER B O 1
ATOM 5014 N N . GLU B 1 195 ? 7.609 -39.969 -9.352 1 93.31 195 GLU B N 1
ATOM 5015 C CA . GLU B 1 195 ? 8.211 -39.438 -10.578 1 93.31 195 GLU B CA 1
ATOM 5016 C C . GLU B 1 195 ? 7.219 -39.5 -11.742 1 93.31 195 GLU B C 1
ATOM 5018 O O . GLU B 1 195 ? 7.215 -38.594 -12.594 1 93.31 195 GLU B O 1
ATOM 5023 N N . THR B 1 196 ? 6.457 -40.5 -11.727 1 94.56 196 THR B N 1
ATOM 5024 C CA . THR B 1 196 ? 5.461 -40.656 -12.781 1 94.56 196 THR B CA 1
ATOM 5025 C C . THR B 1 196 ? 4.414 -39.562 -12.711 1 94.56 196 THR B C 1
ATOM 5027 O O . THR B 1 196 ? 4.027 -39 -13.742 1 94.56 196 THR B O 1
ATOM 5030 N N . ASP B 1 197 ? 4.004 -39.281 -11.5 1 93.94 197 ASP B N 1
ATOM 5031 C CA . ASP B 1 197 ? 3.008 -38.25 -11.32 1 93.94 197 ASP B CA 1
ATOM 5032 C C . ASP B 1 197 ? 3.57 -36.875 -11.719 1 93.94 197 ASP B C 1
ATOM 5034 O O . ASP B 1 197 ? 2.867 -36.062 -12.328 1 93.94 197 ASP B O 1
ATOM 5038 N N . MET B 1 198 ? 4.793 -36.688 -11.391 1 94.38 198 MET B N 1
ATOM 5039 C CA . MET B 1 198 ? 5.434 -35.406 -11.734 1 94.38 198 MET B CA 1
ATOM 5040 C C . MET B 1 198 ? 5.645 -35.281 -13.234 1 94.38 198 MET B C 1
ATOM 5042 O O . MET B 1 198 ? 5.555 -34.188 -13.797 1 94.38 198 MET B O 1
ATOM 5046 N N . LYS B 1 199 ? 5.902 -36.344 -13.891 1 91.94 199 LYS B N 1
ATOM 5047 C CA . LYS B 1 199 ? 6.098 -36.344 -15.344 1 91.94 199 LYS B CA 1
ATOM 5048 C C . LYS B 1 199 ? 4.809 -35.969 -16.062 1 91.94 199 LYS B C 1
ATOM 5050 O O . LYS B 1 199 ? 4.844 -35.312 -17.109 1 91.94 199 LYS B O 1
ATOM 5055 N N . LYS B 1 200 ? 3.729 -36.375 -15.5 1 91 200 LYS B N 1
ATOM 5056 C CA . LYS B 1 200 ? 2.428 -36.062 -16.078 1 91 200 LYS B CA 1
ATOM 5057 C C . LYS B 1 200 ? 2.172 -34.531 -16.062 1 91 200 LYS B C 1
ATOM 5059 O O . LYS B 1 200 ? 1.38 -34.031 -16.859 1 91 200 LYS B O 1
ATOM 5064 N N . LEU B 1 201 ? 2.855 -33.844 -15.18 1 93.62 201 LEU B N 1
ATOM 5065 C CA . LEU B 1 201 ? 2.643 -32.438 -15.023 1 93.62 201 LEU B CA 1
ATOM 5066 C C . LEU B 1 201 ? 3.68 -31.625 -15.82 1 93.62 201 LEU B C 1
ATOM 5068 O O . LEU B 1 201 ? 3.715 -30.406 -15.742 1 93.62 201 LEU B O 1
ATOM 5072 N N . GLU B 1 202 ? 4.484 -32.25 -16.547 1 89.88 202 GLU B N 1
ATOM 5073 C CA . GLU B 1 202 ? 5.543 -31.547 -17.281 1 89.88 202 GLU B CA 1
ATOM 5074 C C . GLU B 1 202 ? 4.965 -30.547 -18.266 1 89.88 202 GLU B C 1
ATOM 5076 O O . GLU B 1 202 ? 3.908 -30.797 -18.859 1 89.88 202 GLU B O 1
ATOM 5081 N N . ALA B 1 203 ? 5.695 -29.453 -18.328 1 83 203 ALA B N 1
ATOM 5082 C CA . ALA B 1 203 ? 5.293 -28.469 -19.328 1 83 203 ALA B CA 1
ATOM 5083 C C . ALA B 1 203 ? 5.395 -29.047 -20.734 1 83 203 ALA B C 1
ATOM 5085 O O . ALA B 1 203 ? 6.324 -29.797 -21.047 1 83 203 ALA B O 1
ATOM 5086 N N . ARG B 1 204 ? 4.48 -28.641 -21.484 1 77.94 204 ARG B N 1
ATOM 5087 C CA . ARG B 1 204 ? 4.473 -29.125 -22.859 1 77.94 204 ARG B CA 1
ATOM 5088 C C . ARG B 1 204 ? 5.344 -28.25 -23.766 1 77.94 204 ARG B C 1
ATOM 5090 O O . ARG B 1 204 ? 5.539 -27.062 -23.469 1 77.94 204 ARG B O 1
ATOM 5097 N N . GLU B 1 205 ? 5.828 -28.844 -24.688 1 78 205 GLU B N 1
ATOM 5098 C CA . GLU B 1 205 ? 6.645 -28.125 -25.672 1 78 205 GLU B CA 1
ATOM 5099 C C . GLU B 1 205 ? 5.883 -26.938 -26.25 1 78 205 GLU B C 1
ATOM 5101 O O . GLU B 1 205 ? 6.484 -25.906 -26.578 1 78 205 GLU B O 1
ATOM 5106 N N . GLN B 1 206 ? 4.688 -27.109 -26.328 1 72.56 206 GLN B N 1
ATOM 5107 C CA . GLN B 1 206 ? 3.852 -26.047 -26.891 1 72.56 206 GLN B CA 1
ATOM 5108 C C . GLN B 1 206 ? 3.893 -24.812 -26 1 72.56 206 GLN B C 1
ATOM 5110 O O . GLN B 1 206 ? 3.836 -23.688 -26.516 1 72.56 206 GLN B O 1
ATOM 5115 N N . THR B 1 207 ? 3.957 -25.062 -24.797 1 74.94 207 THR B N 1
ATOM 5116 C CA . THR B 1 207 ? 4.066 -23.938 -23.875 1 74.94 207 THR B CA 1
ATOM 5117 C C . THR B 1 207 ? 5.355 -23.156 -24.109 1 74.94 207 THR B C 1
ATOM 5119 O O . THR B 1 207 ? 5.352 -21.922 -24.125 1 74.94 207 THR B O 1
ATOM 5122 N N . ALA B 1 208 ? 6.426 -23.859 -24.297 1 78 208 ALA B N 1
ATOM 5123 C CA . ALA B 1 208 ? 7.703 -23.219 -24.594 1 78 208 ALA B CA 1
ATOM 5124 C C . ALA B 1 208 ? 7.633 -22.406 -25.891 1 78 208 ALA B C 1
ATOM 5126 O O . ALA B 1 208 ? 8.141 -21.281 -25.953 1 78 208 ALA B O 1
ATOM 5127 N N . ASP B 1 209 ? 7.031 -22.984 -26.812 1 76.62 209 ASP B N 1
ATOM 5128 C CA . ASP B 1 209 ? 6.914 -22.312 -28.109 1 76.62 209 ASP B CA 1
ATOM 5129 C C . ASP B 1 209 ? 6.117 -21.016 -27.984 1 76.62 209 ASP B C 1
ATOM 5131 O O . ASP B 1 209 ? 6.469 -20 -28.594 1 76.62 209 ASP B O 1
ATOM 5135 N N . THR B 1 210 ? 5.113 -21.125 -27.25 1 72.56 210 THR B N 1
ATOM 5136 C CA . THR B 1 210 ? 4.285 -19.953 -27.031 1 72.56 210 THR B CA 1
ATOM 5137 C C . THR B 1 210 ? 5.082 -18.844 -26.328 1 72.56 210 THR B C 1
ATOM 5139 O O . THR B 1 210 ? 5.008 -17.688 -26.703 1 72.56 210 THR B O 1
ATOM 5142 N N . MET B 1 211 ? 5.828 -19.219 -25.375 1 79.19 211 MET B N 1
ATOM 5143 C CA . MET B 1 211 ? 6.621 -18.234 -24.625 1 79.19 211 MET B CA 1
ATOM 5144 C C . MET B 1 211 ? 7.711 -17.641 -25.5 1 79.19 211 MET B C 1
ATOM 5146 O O . MET B 1 211 ? 8.008 -16.438 -25.422 1 79.19 211 MET B O 1
ATOM 5150 N N . VAL B 1 212 ? 8.289 -18.484 -26.297 1 78.88 212 VAL B N 1
ATOM 5151 C CA . VAL B 1 212 ? 9.289 -18 -27.25 1 78.88 212 VAL B CA 1
ATOM 5152 C C . VAL B 1 212 ? 8.672 -16.953 -28.156 1 78.88 212 VAL B C 1
ATOM 5154 O O . VAL B 1 212 ? 9.281 -15.906 -28.422 1 78.88 212 VAL B O 1
ATOM 5157 N N . TYR B 1 213 ? 7.539 -17.266 -28.578 1 72.88 213 TYR B N 1
ATOM 5158 C CA . TYR B 1 213 ? 6.84 -16.344 -29.469 1 72.88 213 TYR B CA 1
ATOM 5159 C C . TYR B 1 213 ? 6.582 -15.016 -28.766 1 72.88 213 TYR B C 1
ATOM 5161 O O . TYR B 1 213 ? 6.82 -13.953 -29.344 1 72.88 213 TYR B O 1
ATOM 5169 N N . ILE B 1 214 ? 6.086 -15.078 -27.578 1 70.88 214 ILE B N 1
ATOM 5170 C CA . ILE B 1 214 ? 5.781 -13.883 -26.797 1 70.88 214 ILE B CA 1
ATOM 5171 C C . ILE B 1 214 ? 7.055 -13.055 -26.609 1 70.88 214 ILE B C 1
ATOM 5173 O O . ILE B 1 214 ? 7.051 -11.844 -26.812 1 70.88 214 ILE B O 1
ATOM 5177 N N . PHE B 1 215 ? 8.094 -13.633 -26.219 1 77.94 215 PHE B N 1
ATOM 5178 C CA . PHE B 1 215 ? 9.359 -12.953 -25.969 1 77.94 215 PHE B CA 1
ATOM 5179 C C . PHE B 1 215 ? 9.883 -12.289 -27.234 1 77.94 215 PHE B C 1
ATOM 5181 O O . PHE B 1 215 ? 10.258 -11.117 -27.219 1 77.94 215 PHE B O 1
ATOM 5188 N N . LYS B 1 216 ? 9.805 -13.016 -28.297 1 75.06 216 LYS B N 1
ATOM 5189 C CA . LYS B 1 216 ? 10.312 -12.477 -29.562 1 75.06 216 LYS B CA 1
ATOM 5190 C C . LYS B 1 216 ? 9.453 -11.305 -30.047 1 75.06 216 LYS B C 1
ATOM 5192 O O . LYS B 1 216 ? 9.977 -10.328 -30.578 1 75.06 216 LYS B O 1
ATOM 5197 N N . ALA B 1 217 ? 8.211 -11.469 -29.891 1 68.69 217 ALA B N 1
ATOM 5198 C CA . ALA B 1 217 ? 7.293 -10.398 -30.281 1 68.69 217 ALA B CA 1
ATOM 5199 C C . ALA B 1 217 ? 7.586 -9.109 -29.516 1 68.69 217 ALA B C 1
ATOM 5201 O O . ALA B 1 217 ? 7.559 -8.023 -30.094 1 68.69 217 ALA B O 1
ATOM 5202 N N . PHE B 1 218 ? 7.941 -9.234 -28.344 1 68.69 218 PHE B N 1
ATOM 5203 C CA . PHE B 1 218 ? 8.203 -8.062 -27.516 1 68.69 218 PHE B CA 1
ATOM 5204 C C . PHE B 1 218 ? 9.586 -7.488 -27.828 1 68.69 218 PHE B C 1
ATOM 5206 O O . PHE B 1 218 ? 9.781 -6.273 -27.797 1 68.69 218 PHE B O 1
ATOM 5213 N N . ALA B 1 219 ? 10.469 -8.406 -27.969 1 65.5 219 ALA B N 1
ATOM 5214 C CA . ALA B 1 219 ? 11.828 -7.949 -28.281 1 65.5 219 ALA B CA 1
ATOM 5215 C C . ALA B 1 219 ? 11.844 -7.102 -29.547 1 65.5 219 ALA B C 1
ATOM 5217 O O . ALA B 1 219 ? 12.672 -6.199 -29.688 1 65.5 219 ALA B O 1
ATOM 5218 N N . SER B 1 220 ? 11.047 -7.574 -30.406 1 61.66 220 SER B N 1
ATOM 5219 C CA . SER B 1 220 ? 10.984 -6.875 -31.688 1 61.66 220 SER B CA 1
ATOM 5220 C C . SER B 1 220 ? 10.211 -5.562 -31.562 1 61.66 220 SER B C 1
ATOM 5222 O O . SER B 1 220 ? 10.297 -4.703 -32.438 1 61.66 220 SER B O 1
ATOM 5224 N N . LEU B 1 221 ? 9.414 -5.547 -30.578 1 54.75 221 LEU B N 1
ATOM 5225 C CA . LEU B 1 221 ? 8.633 -4.324 -30.469 1 54.75 221 LEU B CA 1
ATOM 5226 C C . LEU B 1 221 ? 9.539 -3.113 -30.266 1 54.75 221 LEU B C 1
ATOM 5228 O O . LEU B 1 221 ? 10.055 -2.904 -29.172 1 54.75 221 LEU B O 1
ATOM 5232 N N . GLU B 1 222 ? 10.523 -2.93 -31.125 1 49.94 222 GLU B N 1
ATOM 5233 C CA . GLU B 1 222 ? 11.195 -1.636 -31.188 1 49.94 222 GLU B CA 1
ATOM 5234 C C . GLU B 1 222 ? 10.43 -0.581 -30.391 1 49.94 222 GLU B C 1
ATOM 5236 O O . GLU B 1 222 ? 11.016 0.129 -29.562 1 49.94 222 GLU B O 1
ATOM 5241 N N . GLN B 1 223 ? 9.375 -0.111 -30.984 1 48.12 223 GLN B N 1
ATOM 5242 C CA . GLN B 1 223 ? 8.688 1.154 -30.75 1 48.12 223 GLN B CA 1
ATOM 5243 C C . GLN B 1 223 ? 7.891 1.104 -29.453 1 48.12 223 GLN B C 1
ATOM 5245 O O . GLN B 1 223 ? 6.883 1.8 -29.312 1 48.12 223 GLN B O 1
ATOM 5250 N N . ASN B 1 224 ? 8.078 0.081 -28.688 1 53.62 224 ASN B N 1
ATOM 5251 C CA . ASN B 1 224 ? 7.34 0.313 -27.469 1 53.62 224 ASN B CA 1
ATOM 5252 C C . ASN B 1 224 ? 7.906 1.495 -26.688 1 53.62 224 ASN B C 1
ATOM 5254 O O . ASN B 1 224 ? 9.039 1.439 -26.203 1 53.62 224 ASN B O 1
ATOM 5258 N N . PRO B 1 225 ? 7.328 2.545 -26.875 1 57.34 225 PRO B N 1
ATOM 5259 C CA . PRO B 1 225 ? 7.812 3.768 -26.234 1 57.34 225 PRO B CA 1
ATOM 5260 C C . PRO B 1 225 ? 8.227 3.549 -24.781 1 57.34 225 PRO B C 1
ATOM 5262 O O . PRO B 1 225 ? 9.141 4.211 -24.297 1 57.34 225 PRO B O 1
ATOM 5265 N N . ASN B 1 226 ? 7.695 2.455 -24.234 1 60.31 226 ASN B N 1
ATOM 5266 C CA . ASN B 1 226 ? 8.023 2.26 -22.828 1 60.31 226 ASN B CA 1
ATOM 5267 C C . ASN B 1 226 ? 9.352 1.527 -22.672 1 60.31 226 ASN B C 1
ATOM 5269 O O . ASN B 1 226 ? 10.102 1.795 -21.719 1 60.31 226 ASN B O 1
ATOM 5273 N N . ALA B 1 227 ? 9.633 0.617 -23.641 1 61.97 227 ALA B N 1
ATOM 5274 C CA . ALA B 1 227 ? 10.883 -0.127 -23.547 1 61.97 227 ALA B CA 1
ATOM 5275 C C . ALA B 1 227 ? 12.078 0.772 -23.859 1 61.97 227 ALA B C 1
ATOM 5277 O O . ALA B 1 227 ? 13.148 0.613 -23.281 1 61.97 227 ALA B O 1
ATOM 5278 N N . SER B 1 228 ? 11.781 1.64 -24.688 1 64.75 228 SER B N 1
ATOM 5279 C CA . SER B 1 228 ? 12.867 2.533 -25.078 1 64.75 228 SER B CA 1
ATOM 5280 C C . SER B 1 228 ? 13.281 3.438 -23.922 1 64.75 228 SER B C 1
ATOM 5282 O O . SER B 1 228 ? 14.398 3.955 -23.906 1 64.75 228 SER B O 1
ATOM 5284 N N . ARG B 1 229 ? 12.422 3.461 -23.047 1 76.69 229 ARG B N 1
ATOM 5285 C CA . ARG B 1 229 ? 12.695 4.324 -21.906 1 76.69 229 ARG B CA 1
ATOM 5286 C C . ARG B 1 229 ? 13.531 3.596 -20.859 1 76.69 229 ARG B C 1
ATOM 5288 O O . ARG B 1 229 ? 14.078 4.219 -19.938 1 76.69 229 ARG B O 1
ATOM 5295 N N . LEU B 1 230 ? 13.578 2.258 -21.047 1 81.69 230 LEU B N 1
ATOM 5296 C CA . LEU B 1 230 ? 14.273 1.477 -20.031 1 81.69 230 LEU B CA 1
ATOM 5297 C C . LEU B 1 230 ? 15.781 1.531 -20.25 1 81.69 230 LEU B C 1
ATOM 5299 O O . LEU B 1 230 ? 16.297 0.939 -21.203 1 81.69 230 LEU B O 1
ATOM 5303 N N . SER B 1 231 ? 16.328 2.115 -19.188 1 80 231 SER B N 1
ATOM 5304 C CA . SER B 1 231 ? 17.781 2.201 -19.25 1 80 231 SER B CA 1
ATOM 5305 C C . SER B 1 231 ? 18.422 0.818 -19.172 1 80 231 SER B C 1
ATOM 5307 O O . SER B 1 231 ? 17.891 -0.078 -18.516 1 80 231 SER B O 1
ATOM 5309 N N . ASN B 1 232 ? 19.375 0.405 -19.969 1 87.31 232 ASN B N 1
ATOM 5310 C CA . ASN B 1 232 ? 20.234 -0.77 -19.906 1 87.31 232 ASN B CA 1
ATOM 5311 C C . ASN B 1 232 ? 19.562 -1.999 -20.5 1 87.31 232 ASN B C 1
ATOM 5313 O O . ASN B 1 232 ? 20.141 -3.08 -20.547 1 87.31 232 ASN B O 1
ATOM 5317 N N . PHE B 1 233 ? 18.188 -1.81 -20.891 1 88.12 233 PHE B N 1
ATOM 5318 C CA . PHE B 1 233 ? 17.469 -2.932 -21.469 1 88.12 233 PHE B CA 1
ATOM 5319 C C . PHE B 1 233 ? 18.234 -3.541 -22.625 1 88.12 233 PHE B C 1
ATOM 5321 O O . PHE B 1 233 ? 18.219 -4.758 -22.828 1 88.12 233 PHE B O 1
ATOM 5328 N N . ALA B 1 234 ? 18.938 -2.721 -23.312 1 86.31 234 ALA B N 1
ATOM 5329 C CA . ALA B 1 234 ? 19.688 -3.141 -24.5 1 86.31 234 ALA B CA 1
ATOM 5330 C C . ALA B 1 234 ? 20.766 -4.148 -24.125 1 86.31 234 ALA B C 1
ATOM 5332 O O . ALA B 1 234 ? 21.156 -4.98 -24.953 1 86.31 234 ALA B O 1
ATOM 5333 N N . LYS B 1 235 ? 21.156 -4.133 -22.906 1 90 235 LYS B N 1
ATOM 5334 C CA . LYS B 1 235 ? 22.234 -5.008 -22.453 1 90 235 LYS B CA 1
ATOM 5335 C C . LYS B 1 235 ? 21.766 -6.461 -22.375 1 90 235 LYS B C 1
ATOM 5337 O O . LYS B 1 235 ? 22.594 -7.379 -22.438 1 90 235 LYS B O 1
ATOM 5342 N N . ILE B 1 236 ? 20.438 -6.691 -22.281 1 91.5 236 ILE B N 1
ATOM 5343 C CA . ILE B 1 236 ? 20.031 -8.07 -22.062 1 91.5 236 ILE B CA 1
ATOM 5344 C C . ILE B 1 236 ? 18.859 -8.43 -22.984 1 91.5 236 ILE B C 1
ATOM 5346 O O . ILE B 1 236 ? 18.344 -9.539 -22.922 1 91.5 236 ILE B O 1
ATOM 5350 N N . LYS B 1 237 ? 18.438 -7.492 -23.812 1 87 237 LYS B N 1
ATOM 5351 C CA . LYS B 1 237 ? 17.297 -7.699 -24.719 1 87 237 LYS B CA 1
ATOM 5352 C C . LYS B 1 237 ? 17.531 -8.891 -25.641 1 87 237 LYS B C 1
ATOM 5354 O O . LYS B 1 237 ? 16.578 -9.539 -26.078 1 87 237 LYS B O 1
ATOM 5359 N N . HIS B 1 238 ? 18.797 -9.25 -25.922 1 88.81 238 HIS B N 1
ATOM 5360 C CA . HIS B 1 238 ? 19.125 -10.352 -26.828 1 88.81 238 HIS B CA 1
ATOM 5361 C C . HIS B 1 238 ? 18.672 -11.688 -26.25 1 88.81 238 HIS B C 1
ATOM 5363 O O . HIS B 1 238 ? 18.422 -12.641 -27 1 88.81 238 HIS B O 1
ATOM 5369 N N . LEU B 1 239 ? 18.531 -11.797 -24.984 1 90.81 239 LEU B N 1
ATOM 5370 C CA . LEU B 1 239 ? 18.047 -13.016 -24.359 1 90.81 239 LEU B CA 1
ATOM 5371 C C . LEU B 1 239 ? 16.609 -13.32 -24.781 1 90.81 239 LEU B C 1
ATOM 5373 O O . LEU B 1 239 ? 16.203 -14.484 -24.844 1 90.81 239 LEU B O 1
ATOM 5377 N N . MET B 1 240 ? 15.875 -12.297 -25.062 1 86.12 240 MET B N 1
ATOM 5378 C CA . MET B 1 240 ? 14.484 -12.453 -25.484 1 86.12 240 MET B CA 1
ATOM 5379 C C . MET B 1 240 ? 14.391 -12.906 -26.938 1 86.12 240 MET B C 1
ATOM 5381 O O . MET B 1 240 ? 13.352 -13.398 -27.375 1 86.12 240 MET B O 1
ATOM 5385 N N . GLN B 1 241 ? 15.453 -12.781 -27.656 1 81.81 241 GLN B N 1
ATOM 5386 C CA . GLN B 1 241 ? 15.438 -13.023 -29.094 1 81.81 241 GLN B CA 1
ATOM 5387 C C . GLN B 1 241 ? 15.828 -14.461 -29.422 1 81.81 241 GLN B C 1
ATOM 5389 O O . GLN B 1 241 ? 15.789 -14.875 -30.578 1 81.81 241 GLN B O 1
ATOM 5394 N N . THR B 1 242 ? 16.156 -15.195 -28.375 1 81.12 242 THR B N 1
ATOM 5395 C CA . THR B 1 242 ? 16.547 -16.578 -28.609 1 81.12 242 THR B CA 1
ATOM 5396 C C . THR B 1 242 ? 15.562 -17.547 -27.953 1 81.12 242 THR B C 1
ATOM 5398 O O . THR B 1 242 ? 15.039 -17.266 -26.875 1 81.12 242 THR B O 1
ATOM 5401 N N . SER B 1 243 ? 15.344 -18.656 -28.641 1 84.06 243 SER B N 1
ATOM 5402 C CA . SER B 1 243 ? 14.484 -19.703 -28.078 1 84.06 243 SER B CA 1
ATOM 5403 C C . SER B 1 243 ? 15.203 -20.469 -26.969 1 84.06 243 SER B C 1
ATOM 5405 O O . SER B 1 243 ? 14.562 -21.016 -26.078 1 84.06 243 SER B O 1
ATOM 5407 N N . ASP B 1 244 ? 16.547 -20.484 -27.062 1 87.25 244 ASP B N 1
ATOM 5408 C CA . ASP B 1 244 ? 17.344 -21.281 -26.156 1 87.25 244 ASP B CA 1
ATOM 5409 C C . ASP B 1 244 ? 17.219 -20.766 -24.719 1 87.25 244 ASP B C 1
ATOM 5411 O O . ASP B 1 244 ? 17.172 -21.562 -23.766 1 87.25 244 ASP B O 1
ATOM 5415 N N . PHE B 1 245 ? 17.172 -19.5 -24.625 1 90.88 245 PHE B N 1
ATOM 5416 C CA . PHE B 1 245 ? 17.047 -18.906 -23.297 1 90.88 245 PHE B CA 1
ATOM 5417 C C . PHE B 1 245 ? 15.734 -19.297 -22.641 1 90.88 245 PHE B C 1
ATOM 5419 O O . PHE B 1 245 ? 15.711 -19.734 -21.484 1 90.88 245 PHE B O 1
ATOM 5426 N N . VAL B 1 246 ? 14.68 -19.156 -23.328 1 88.06 246 VAL B N 1
ATOM 5427 C CA . VAL B 1 246 ? 13.352 -19.453 -22.812 1 88.06 246 VAL B CA 1
ATOM 5428 C C . VAL B 1 246 ? 13.273 -20.938 -22.438 1 88.06 246 VAL B C 1
ATOM 5430 O O . VAL B 1 246 ? 12.781 -21.281 -21.359 1 88.06 246 VAL B O 1
ATOM 5433 N N . ARG B 1 247 ? 13.766 -21.781 -23.281 1 89.06 247 ARG B N 1
ATOM 5434 C CA . ARG B 1 247 ? 13.734 -23.219 -23.047 1 89.06 247 ARG B CA 1
ATOM 5435 C C . ARG B 1 247 ? 14.602 -23.594 -21.859 1 89.06 247 ARG B C 1
ATOM 5437 O O . ARG B 1 247 ? 14.242 -24.484 -21.078 1 89.06 247 ARG B O 1
ATOM 5444 N N . TYR B 1 248 ? 15.711 -22.938 -21.797 1 91.5 248 TYR B N 1
ATOM 5445 C CA . TYR B 1 248 ? 16.562 -23.172 -20.625 1 91.5 248 TYR B CA 1
ATOM 5446 C C . TYR B 1 248 ? 15.828 -22.828 -19.344 1 91.5 248 TYR B C 1
ATOM 5448 O O . TYR B 1 248 ? 15.875 -23.594 -18.375 1 91.5 248 TYR B O 1
ATOM 5456 N N . CYS B 1 249 ? 15.211 -21.703 -19.344 1 91.06 249 CYS B N 1
ATOM 5457 C CA . CYS B 1 249 ? 14.531 -21.234 -18.141 1 91.06 249 CYS B CA 1
ATOM 5458 C C . CYS B 1 249 ? 13.375 -22.156 -17.766 1 91.06 249 CYS B C 1
ATOM 5460 O O . CYS B 1 249 ? 13.086 -22.344 -16.578 1 91.06 249 CYS B O 1
ATOM 5462 N N . LEU B 1 250 ? 12.797 -22.797 -18.75 1 87.56 250 LEU B N 1
ATOM 5463 C CA . LEU B 1 250 ? 11.641 -23.656 -18.5 1 87.56 250 LEU B CA 1
ATOM 5464 C C . LEU B 1 250 ? 12.086 -25.078 -18.156 1 87.56 250 LEU B C 1
ATOM 5466 O O . LEU B 1 250 ? 11.461 -25.734 -17.328 1 87.56 250 LEU B O 1
ATOM 5470 N N . PHE B 1 251 ? 13.219 -25.516 -18.766 1 88.81 251 PHE B N 1
ATOM 5471 C CA . PHE B 1 251 ? 13.508 -26.953 -18.703 1 88.81 251 PHE B CA 1
ATOM 5472 C C . PHE B 1 251 ? 14.93 -27.188 -18.188 1 88.81 251 PHE B C 1
ATOM 5474 O O . PHE B 1 251 ? 15.266 -28.297 -17.766 1 88.81 251 PHE B O 1
ATOM 5481 N N . GLY B 1 252 ? 15.75 -26.234 -18.297 1 90.88 252 GLY B N 1
ATOM 5482 C CA . GLY B 1 252 ? 17.172 -26.5 -18.141 1 90.88 252 GLY B CA 1
ATOM 5483 C C . GLY B 1 252 ? 17.688 -26.172 -16.75 1 90.88 252 GLY B C 1
ATOM 5484 O O . GLY B 1 252 ? 18.703 -26.719 -16.312 1 90.88 252 GLY B O 1
ATOM 5485 N N . VAL B 1 253 ? 17.047 -25.344 -15.953 1 94.5 253 VAL B N 1
ATOM 5486 C CA . VAL B 1 253 ? 17.562 -24.812 -14.695 1 94.5 253 VAL B CA 1
ATOM 5487 C C . VAL B 1 253 ? 17.719 -25.953 -13.688 1 94.5 253 VAL B C 1
ATOM 5489 O O . VAL B 1 253 ? 18.766 -26.062 -13.031 1 94.5 253 VAL B O 1
ATOM 5492 N N . ASN B 1 254 ? 16.734 -26.812 -13.539 1 94.12 254 ASN B N 1
ATOM 5493 C CA . ASN B 1 254 ? 16.797 -27.922 -12.602 1 94.12 254 ASN B CA 1
ATOM 5494 C C . ASN B 1 254 ? 17.953 -28.859 -12.93 1 94.12 254 ASN B C 1
ATOM 5496 O O . ASN B 1 254 ? 18.641 -29.344 -12.023 1 94.12 254 ASN B O 1
ATOM 5500 N N . LYS B 1 255 ? 18.062 -29.125 -14.227 1 92.75 255 LYS B N 1
ATOM 5501 C CA . LYS B 1 255 ? 19.141 -30.031 -14.664 1 92.75 255 LYS B CA 1
ATOM 5502 C C . LYS B 1 255 ? 20.516 -29.453 -14.328 1 92.75 255 LYS B C 1
ATOM 5504 O O . LYS B 1 255 ? 21.375 -30.156 -13.805 1 92.75 255 LYS B O 1
ATOM 5509 N N . GLU B 1 256 ? 20.656 -28.234 -14.625 1 93.38 256 GLU B N 1
ATOM 5510 C CA . GLU B 1 256 ? 21.938 -27.594 -14.367 1 93.38 256 GLU B CA 1
ATOM 5511 C C . GLU B 1 256 ? 22.266 -27.562 -12.875 1 93.38 256 GLU B C 1
ATOM 5513 O O . GLU B 1 256 ? 23.406 -27.781 -12.477 1 93.38 256 GLU B O 1
ATOM 5518 N N . LEU B 1 257 ? 21.297 -27.344 -12.016 1 95.5 257 LEU B N 1
ATOM 5519 C CA . LEU B 1 257 ? 21.531 -27.125 -10.594 1 95.5 257 LEU B CA 1
ATOM 5520 C C . LEU B 1 257 ? 21.375 -28.438 -9.82 1 95.5 257 LEU B C 1
ATOM 5522 O O . LEU B 1 257 ? 21.547 -28.453 -8.594 1 95.5 257 LEU B O 1
ATOM 5526 N N . GLY B 1 258 ? 21.078 -29.547 -10.531 1 95.31 258 GLY B N 1
ATOM 5527 C CA . GLY B 1 258 ? 20.891 -30.828 -9.883 1 95.31 258 GLY B CA 1
ATOM 5528 C C . GLY B 1 258 ? 19.688 -30.859 -8.953 1 95.31 258 GLY B C 1
ATOM 5529 O O . GLY B 1 258 ? 19.766 -31.422 -7.859 1 95.31 258 GLY B O 1
ATOM 5530 N N . MET B 1 259 ? 18.625 -30.203 -9.383 1 96.44 259 MET B N 1
ATOM 5531 C CA . MET B 1 259 ? 17.438 -30.094 -8.539 1 96.44 259 MET B CA 1
ATOM 5532 C C . MET B 1 259 ? 16.281 -30.922 -9.109 1 96.44 259 MET B C 1
ATOM 5534 O O . MET B 1 259 ? 16.188 -31.094 -10.328 1 96.44 259 MET B O 1
ATOM 5538 N N . LYS B 1 260 ? 15.477 -31.422 -8.234 1 95.56 260 LYS B N 1
ATOM 5539 C CA . LYS B 1 260 ? 14.258 -32.125 -8.648 1 95.56 260 LYS B CA 1
ATOM 5540 C C . LYS B 1 260 ? 13.156 -31.125 -8.984 1 95.56 260 LYS B C 1
ATOM 5542 O O . LYS B 1 260 ? 13.031 -30.078 -8.344 1 95.56 260 LYS B O 1
ATOM 5547 N N . PRO B 1 261 ? 12.359 -31.531 -9.945 1 95.81 261 PRO B N 1
ATOM 5548 C CA . PRO B 1 261 ? 11.242 -30.641 -10.266 1 95.81 261 PRO B CA 1
ATOM 5549 C C . PRO B 1 261 ? 10.188 -30.594 -9.164 1 95.81 261 PRO B C 1
ATOM 5551 O O . PRO B 1 261 ? 10.055 -31.547 -8.391 1 95.81 261 PRO B O 1
ATOM 5554 N N . ILE B 1 262 ? 9.531 -29.516 -9.047 1 96.69 262 ILE B N 1
ATOM 5555 C CA . ILE B 1 262 ? 8.406 -29.312 -8.141 1 96.69 262 ILE B CA 1
ATOM 5556 C C . ILE B 1 262 ? 7.203 -28.781 -8.922 1 96.69 262 ILE B C 1
ATOM 5558 O O . ILE B 1 262 ? 7.328 -28.406 -10.086 1 96.69 262 ILE B O 1
ATOM 5562 N N . ILE B 1 263 ? 6.016 -28.812 -8.32 1 96.75 263 ILE B N 1
ATOM 5563 C CA . ILE B 1 263 ? 4.836 -28.203 -8.922 1 96.75 263 ILE B CA 1
ATOM 5564 C C . ILE B 1 263 ? 4.969 -26.672 -8.852 1 96.75 263 ILE B C 1
ATOM 5566 O O . ILE B 1 263 ? 5.238 -26.109 -7.789 1 96.75 263 ILE B O 1
ATOM 5570 N N . VAL B 1 264 ? 4.871 -26.062 -9.969 1 96.25 264 VAL B N 1
ATOM 5571 C CA . VAL B 1 264 ? 4.844 -24.609 -10.047 1 96.25 264 VAL B CA 1
ATOM 5572 C C . VAL B 1 264 ? 3.465 -24.141 -10.5 1 96.25 264 VAL B C 1
ATOM 5574 O O . VAL B 1 264 ? 2.795 -24.828 -11.281 1 96.25 264 VAL B O 1
ATOM 5577 N N . HIS B 1 265 ? 3.01 -23 -9.977 1 96.38 265 HIS B N 1
ATOM 5578 C CA . HIS B 1 265 ? 1.759 -22.391 -10.422 1 96.38 265 HIS B CA 1
ATOM 5579 C C . HIS B 1 265 ? 1.852 -21.938 -11.875 1 96.38 265 HIS B C 1
ATOM 5581 O O . HIS B 1 265 ? 0.9 -22.109 -12.641 1 96.38 265 HIS B O 1
ATOM 5587 N N . GLY B 1 266 ? 2.969 -21.328 -12.188 1 93.06 266 GLY B N 1
ATOM 5588 C CA . GLY B 1 266 ? 3.285 -20.969 -13.562 1 93.06 266 GLY B CA 1
ATOM 5589 C C . GLY B 1 266 ? 2.729 -19.625 -13.961 1 93.06 266 GLY B C 1
ATOM 5590 O O . GLY B 1 266 ? 3.084 -19.078 -15.016 1 93.06 266 GLY B O 1
ATOM 5591 N N . ASP B 1 267 ? 1.85 -18.984 -13.18 1 90.94 267 ASP B N 1
ATOM 5592 C CA . ASP B 1 267 ? 1.271 -17.688 -13.492 1 90.94 267 ASP B CA 1
ATOM 5593 C C . ASP B 1 267 ? 0.966 -16.906 -12.219 1 90.94 267 ASP B C 1
ATOM 5595 O O . ASP B 1 267 ? -0.144 -16.406 -12.047 1 90.94 267 ASP B O 1
ATOM 5599 N N . MET B 1 268 ? 1.937 -16.797 -11.414 1 92.44 268 MET B N 1
ATOM 5600 C CA . MET B 1 268 ? 1.738 -16.266 -10.07 1 92.44 268 MET B CA 1
ATOM 5601 C C . MET B 1 268 ? 1.782 -14.742 -10.086 1 92.44 268 MET B C 1
ATOM 5603 O O . MET B 1 268 ? 2.598 -14.133 -9.391 1 92.44 268 MET B O 1
ATOM 5607 N N . TRP B 1 269 ? 0.883 -14.141 -10.812 1 90 269 TRP B N 1
ATOM 5608 C CA . TRP B 1 269 ? 0.65 -12.695 -10.766 1 90 269 TRP B CA 1
ATOM 5609 C C . TRP B 1 269 ? -0.27 -12.336 -9.602 1 90 269 TRP B C 1
ATOM 5611 O O . TRP B 1 269 ? -1.021 -13.18 -9.109 1 90 269 TRP B O 1
ATOM 5621 N N . SER B 1 270 ? -0.205 -11.062 -9.195 1 91.94 270 SER B N 1
ATOM 5622 C CA . SER B 1 270 ? -0.964 -10.617 -8.031 1 91.94 270 SER B CA 1
ATOM 5623 C C . SER B 1 270 ? -2.455 -10.883 -8.211 1 91.94 270 SER B C 1
ATOM 5625 O O . SER B 1 270 ? -3.16 -11.18 -7.242 1 91.94 270 SER B O 1
ATOM 5627 N N . ASN B 1 271 ? -2.957 -10.828 -9.438 1 90.31 271 ASN B N 1
ATOM 5628 C CA . ASN B 1 271 ? -4.379 -11.008 -9.703 1 90.31 271 ASN B CA 1
ATOM 5629 C C . ASN B 1 271 ? -4.809 -12.461 -9.484 1 90.31 271 ASN B C 1
ATOM 5631 O O . ASN B 1 271 ? -6.004 -12.758 -9.438 1 90.31 271 ASN B O 1
ATOM 5635 N N . ASN B 1 272 ? -3.873 -13.359 -9.281 1 95 272 ASN B N 1
ATOM 5636 C CA . ASN B 1 272 ? -4.195 -14.766 -9.078 1 95 272 ASN B CA 1
ATOM 5637 C C . ASN B 1 272 ? -4.055 -15.172 -7.617 1 95 272 ASN B C 1
ATOM 5639 O O . ASN B 1 272 ? -4.102 -16.359 -7.289 1 95 272 ASN B O 1
ATOM 5643 N N . ILE B 1 273 ? -3.848 -14.203 -6.789 1 97.38 273 ILE B N 1
ATOM 5644 C CA . ILE B 1 273 ? -3.689 -14.445 -5.363 1 97.38 273 ILE B CA 1
ATOM 5645 C C . ILE B 1 273 ? -4.691 -13.602 -4.578 1 97.38 273 ILE B C 1
ATOM 5647 O O . ILE B 1 273 ? -4.738 -12.383 -4.734 1 97.38 273 ILE B O 1
ATOM 5651 N N . PHE B 1 274 ? -5.488 -14.273 -3.756 1 98.06 274 PHE B N 1
ATOM 5652 C CA . PHE B 1 274 ? -6.426 -13.578 -2.885 1 98.06 274 PHE B CA 1
ATOM 5653 C C . PHE B 1 274 ? -5.844 -13.406 -1.488 1 98.06 274 PHE B C 1
ATOM 5655 O O . PHE B 1 274 ? -5.465 -14.383 -0.84 1 98.06 274 PHE B O 1
ATOM 5662 N N . ILE B 1 275 ? -5.77 -12.156 -1.05 1 98.5 275 ILE B N 1
ATOM 5663 C CA . ILE B 1 275 ? -5.328 -11.82 0.3 1 98.5 275 ILE B CA 1
ATOM 5664 C C . ILE B 1 275 ? -6.543 -11.555 1.188 1 98.5 275 ILE B C 1
ATOM 5666 O O . ILE B 1 275 ? -7.508 -10.922 0.755 1 98.5 275 ILE B O 1
ATOM 5670 N N . ASN B 1 276 ? -6.48 -12.008 2.402 1 98.31 276 ASN B N 1
ATOM 5671 C CA . ASN B 1 276 ? -7.594 -11.773 3.314 1 98.31 276 ASN B CA 1
ATOM 5672 C C . ASN B 1 276 ? -7.863 -10.289 3.51 1 98.31 276 ASN B C 1
ATOM 5674 O O . ASN B 1 276 ? -6.945 -9.469 3.424 1 98.31 276 ASN B O 1
ATOM 5678 N N . LYS B 1 277 ? -9.102 -9.977 3.85 1 97.06 277 LYS B N 1
ATOM 5679 C CA . LYS B 1 277 ? -9.523 -8.609 4.137 1 97.06 277 LYS B CA 1
ATOM 5680 C C . LYS B 1 277 ? -10.07 -8.484 5.555 1 97.06 277 LYS B C 1
ATOM 5682 O O . LYS B 1 277 ? -10.711 -9.406 6.062 1 97.06 277 LYS B O 1
ATOM 5687 N N . HIS B 1 278 ? -9.844 -7.355 6.109 1 97.31 278 HIS B N 1
ATOM 5688 C CA . HIS B 1 278 ? -10.492 -7.008 7.367 1 97.31 278 HIS B CA 1
ATOM 5689 C C . HIS B 1 278 ? -11.914 -6.52 7.137 1 97.31 278 HIS B C 1
ATOM 5691 O O . HIS B 1 278 ? -12.32 -6.301 5.992 1 97.31 278 HIS B O 1
ATOM 5697 N N . GLU B 1 279 ? -12.656 -6.277 8.188 1 94.56 279 GLU B N 1
ATOM 5698 C CA . GLU B 1 279 ? -14.047 -5.855 8.109 1 94.56 279 GLU B CA 1
ATOM 5699 C C . GLU B 1 279 ? -14.18 -4.496 7.426 1 94.56 279 GLU B C 1
ATOM 5701 O O . GLU B 1 279 ? -15.164 -4.234 6.73 1 94.56 279 GLU B O 1
ATOM 5706 N N . ASP B 1 280 ? -13.172 -3.709 7.516 1 94.5 280 ASP B N 1
ATOM 5707 C CA . ASP B 1 280 ? -13.258 -2.365 6.953 1 94.5 280 ASP B CA 1
ATOM 5708 C C . ASP B 1 280 ? -12.797 -2.35 5.496 1 94.5 280 ASP B C 1
ATOM 5710 O O . ASP B 1 280 ? -12.664 -1.282 4.895 1 94.5 280 ASP B O 1
ATOM 5714 N N . GLY B 1 281 ? -12.492 -3.521 4.973 1 95.12 281 GLY B N 1
ATOM 5715 C CA . GLY B 1 281 ? -12.18 -3.648 3.561 1 95.12 281 GLY B CA 1
ATOM 5716 C C . GLY B 1 281 ? -10.688 -3.609 3.277 1 95.12 281 GLY B C 1
ATOM 5717 O O . GLY B 1 281 ? -10.258 -3.84 2.145 1 95.12 281 GLY B O 1
ATOM 5718 N N . THR B 1 282 ? -9.805 -3.328 4.27 1 97.06 282 THR B N 1
ATOM 5719 C CA . THR B 1 282 ? -8.359 -3.27 4.074 1 97.06 282 THR B CA 1
ATOM 5720 C C . THR B 1 282 ? -7.77 -4.676 3.982 1 97.06 282 THR B C 1
ATOM 5722 O O . THR B 1 282 ? -8.352 -5.633 4.488 1 97.06 282 THR B O 1
ATOM 5725 N N . PHE B 1 283 ? -6.625 -4.773 3.34 1 97.38 283 PHE B N 1
ATOM 5726 C CA . PHE B 1 283 ? -5.957 -6.059 3.17 1 97.38 283 PHE B CA 1
ATOM 5727 C C . PHE B 1 283 ? -5.289 -6.496 4.469 1 97.38 283 PHE B C 1
ATOM 5729 O O . PHE B 1 283 ? -4.719 -5.672 5.188 1 97.38 283 PHE B O 1
ATOM 5736 N N . GLY B 1 284 ? -5.414 -7.773 4.766 1 97.94 284 GLY B N 1
ATOM 5737 C CA . GLY B 1 284 ? -4.547 -8.406 5.75 1 97.94 284 GLY B CA 1
ATOM 5738 C C . GLY B 1 284 ? -3.248 -8.922 5.16 1 97.94 284 GLY B C 1
ATOM 5739 O O . GLY B 1 284 ? -2.768 -8.398 4.148 1 97.94 284 GLY B O 1
ATOM 5740 N N . ASN B 1 285 ? -2.639 -9.883 5.816 1 98.12 285 ASN B N 1
ATOM 5741 C CA . ASN B 1 285 ? -1.34 -10.391 5.391 1 98.12 285 ASN B CA 1
ATOM 5742 C C . ASN B 1 285 ? -1.446 -11.805 4.836 1 98.12 285 ASN B C 1
ATOM 5744 O O . ASN B 1 285 ? -0.485 -12.328 4.27 1 98.12 285 ASN B O 1
ATOM 5748 N N . GLU B 1 286 ? -2.607 -12.398 4.895 1 98 286 GLU B N 1
ATOM 5749 C CA . GLU B 1 286 ? -2.701 -13.844 4.684 1 98 286 GLU B CA 1
ATOM 5750 C C . GLU B 1 286 ? -3.248 -14.164 3.297 1 98 286 GLU B C 1
ATOM 5752 O O . GLU B 1 286 ? -4.363 -13.766 2.955 1 98 286 GLU B O 1
ATOM 5757 N N . PRO B 1 287 ? -2.482 -14.914 2.514 1 98.12 287 PRO B N 1
ATOM 5758 C CA . PRO B 1 287 ? -3.084 -15.461 1.295 1 98.12 287 PRO B CA 1
ATOM 5759 C C . PRO B 1 287 ? -4.148 -16.516 1.584 1 98.12 287 PRO B C 1
ATOM 5761 O O . PRO B 1 287 ? -3.879 -17.484 2.289 1 98.12 287 PRO B O 1
ATOM 5764 N N . LEU B 1 288 ? -5.305 -16.344 1.002 1 97.81 288 LEU B N 1
ATOM 5765 C CA . LEU B 1 288 ? -6.402 -17.266 1.307 1 97.81 288 LEU B CA 1
ATOM 5766 C C . LEU B 1 288 ? -6.684 -18.188 0.128 1 97.81 288 LEU B C 1
ATOM 5768 O O . LEU B 1 288 ? -7.344 -19.219 0.286 1 97.81 288 LEU B O 1
ATOM 5772 N N . ALA B 1 289 ? -6.25 -17.766 -1.043 1 98.19 289 ALA B N 1
ATOM 5773 C CA . ALA B 1 289 ? -6.504 -18.641 -2.182 1 98.19 289 ALA B CA 1
ATOM 5774 C C . ALA B 1 289 ? -5.621 -18.266 -3.367 1 98.19 289 ALA B C 1
ATOM 5776 O O . ALA B 1 289 ? -5.395 -17.094 -3.639 1 98.19 289 ALA B O 1
ATOM 5777 N N . PHE B 1 290 ? -5.105 -19.234 -4.02 1 97.94 290 PHE B N 1
ATOM 5778 C CA . PHE B 1 290 ? -4.465 -19.141 -5.324 1 97.94 290 PHE B CA 1
ATOM 5779 C C . PHE B 1 290 ? -5.371 -19.703 -6.418 1 97.94 290 PHE B C 1
ATOM 5781 O O . PHE B 1 290 ? -5.91 -20.797 -6.285 1 97.94 290 PHE B O 1
ATOM 5788 N N . ILE B 1 291 ? -5.574 -18.875 -7.449 1 96.69 291 ILE B N 1
ATOM 5789 C CA . ILE B 1 291 ? -6.508 -19.281 -8.492 1 96.69 291 ILE B CA 1
ATOM 5790 C C . ILE B 1 291 ? -5.793 -19.328 -9.844 1 96.69 291 ILE B C 1
ATOM 5792 O O . ILE B 1 291 ? -4.621 -18.953 -9.938 1 96.69 291 ILE B O 1
ATOM 5796 N N . ASP B 1 292 ? -6.449 -19.859 -10.828 1 94.44 292 ASP B N 1
ATOM 5797 C CA . ASP B 1 292 ? -6.004 -19.891 -12.219 1 94.44 292 ASP B CA 1
ATOM 5798 C C . ASP B 1 292 ? -4.77 -20.781 -12.383 1 94.44 292 ASP B C 1
ATOM 5800 O O . ASP B 1 292 ? -3.703 -20.297 -12.773 1 94.44 292 ASP B O 1
ATOM 5804 N N . TRP B 1 293 ? -4.977 -22.047 -12.227 1 95.88 293 TRP B N 1
ATOM 5805 C CA . TRP B 1 293 ? -3.906 -23.047 -12.242 1 95.88 293 TRP B CA 1
ATOM 5806 C C . TRP B 1 293 ? -3.707 -23.609 -13.641 1 95.88 293 TRP B C 1
ATOM 5808 O O . TRP B 1 293 ? -3.172 -24.703 -13.805 1 95.88 293 TRP B O 1
ATOM 5818 N N . GLN B 1 294 ? -4.094 -22.875 -14.617 1 92 294 GLN B N 1
ATOM 5819 C CA . GLN B 1 294 ? -4.078 -23.391 -15.984 1 92 294 GLN B CA 1
ATOM 5820 C C . GLN B 1 294 ? -2.65 -23.531 -16.5 1 92 294 GLN B C 1
ATOM 5822 O O . GLN B 1 294 ? -2.396 -24.297 -17.438 1 92 294 GLN B O 1
ATOM 5827 N N . ALA B 1 295 ? -1.74 -22.844 -15.859 1 91.75 295 ALA B N 1
ATOM 5828 C CA . ALA B 1 295 ? -0.359 -22.875 -16.344 1 91.75 295 ALA B CA 1
ATOM 5829 C C . ALA B 1 295 ? 0.513 -23.734 -15.422 1 91.75 295 ALA B C 1
ATOM 5831 O O . ALA B 1 295 ? 1.736 -23.766 -15.578 1 91.75 295 ALA B O 1
ATOM 5832 N N . ALA B 1 296 ? -0.091 -24.453 -14.516 1 95.06 296 ALA B N 1
ATOM 5833 C CA . ALA B 1 296 ? 0.666 -25.266 -13.57 1 95.06 296 ALA B CA 1
ATOM 5834 C C . ALA B 1 296 ? 1.45 -26.359 -14.289 1 95.06 296 ALA B C 1
ATOM 5836 O O . ALA B 1 296 ? 0.971 -26.922 -15.273 1 95.06 296 ALA B O 1
ATOM 5837 N N . HIS B 1 297 ? 2.617 -26.641 -13.883 1 95 297 HIS B N 1
ATOM 5838 C CA . HIS B 1 297 ? 3.473 -27.688 -14.438 1 95 297 HIS B CA 1
ATOM 5839 C C . HIS B 1 297 ? 4.586 -28.047 -13.461 1 95 297 HIS B C 1
ATOM 5841 O O . HIS B 1 297 ? 4.723 -27.438 -12.398 1 95 297 HIS B O 1
ATOM 5847 N N . SER B 1 298 ? 5.242 -29.141 -13.766 1 95.69 298 SER B N 1
ATOM 5848 C CA . SER B 1 298 ? 6.449 -29.484 -13.023 1 95.69 298 SER B CA 1
ATOM 5849 C C . SER B 1 298 ? 7.645 -28.656 -13.5 1 95.69 298 SER B C 1
ATOM 5851 O O . SER B 1 298 ? 7.98 -28.672 -14.688 1 95.69 298 SER B O 1
ATOM 5853 N N . GLY B 1 299 ? 8.195 -27.844 -12.602 1 95.06 299 GLY B N 1
ATOM 5854 C CA . GLY B 1 299 ? 9.266 -26.938 -13 1 95.06 299 GLY B CA 1
ATOM 5855 C C . GLY B 1 299 ? 10.227 -26.625 -11.867 1 95.06 299 GLY B C 1
ATOM 5856 O O . GLY B 1 299 ? 10.508 -27.469 -11.023 1 95.06 299 GLY B O 1
ATOM 5857 N N . SER B 1 300 ? 10.844 -25.438 -11.961 1 96 300 SER B N 1
ATOM 5858 C CA . SER B 1 300 ? 11.922 -25.062 -11.047 1 96 300 SER B CA 1
ATOM 5859 C C . SER B 1 300 ? 11.391 -24.297 -9.844 1 96 300 SER B C 1
ATOM 5861 O O . SER B 1 300 ? 10.445 -23.516 -9.961 1 96 300 SER B O 1
ATOM 5863 N N . VAL B 1 301 ? 12.086 -24.453 -8.758 1 95.75 301 VAL B N 1
ATOM 5864 C CA . VAL B 1 301 ? 11.711 -23.844 -7.488 1 95.75 301 VAL B CA 1
ATOM 5865 C C . VAL B 1 301 ? 11.688 -22.328 -7.629 1 95.75 301 VAL B C 1
ATOM 5867 O O . VAL B 1 301 ? 10.852 -21.656 -7.02 1 95.75 301 VAL B O 1
ATOM 5870 N N . GLY B 1 302 ? 12.547 -21.797 -8.438 1 97.56 302 GLY B N 1
ATOM 5871 C CA . GLY B 1 302 ? 12.727 -20.359 -8.523 1 97.56 302 GLY B CA 1
ATOM 5872 C C . GLY B 1 302 ? 11.695 -19.672 -9.398 1 97.56 302 GLY B C 1
ATOM 5873 O O . GLY B 1 302 ? 11.562 -18.453 -9.375 1 97.56 302 GLY B O 1
ATOM 5874 N N . GLU B 1 303 ? 10.898 -20.453 -10.109 1 96.5 303 GLU B N 1
ATOM 5875 C CA . GLU B 1 303 ? 10.031 -19.875 -11.125 1 96.5 303 GLU B CA 1
ATOM 5876 C C . GLU B 1 303 ? 8.953 -18.984 -10.484 1 96.5 303 GLU B C 1
ATOM 5878 O O . GLU B 1 303 ? 8.906 -17.781 -10.727 1 96.5 303 GLU B O 1
ATOM 5883 N N . ASP B 1 304 ? 8.18 -19.578 -9.594 1 97.5 304 ASP B N 1
ATOM 5884 C CA . ASP B 1 304 ? 7.102 -18.812 -8.969 1 97.5 304 ASP B CA 1
ATOM 5885 C C . ASP B 1 304 ? 7.652 -17.766 -8.016 1 97.5 304 ASP B C 1
ATOM 5887 O O . ASP B 1 304 ? 7.105 -16.656 -7.914 1 97.5 304 ASP B O 1
ATOM 5891 N N . LEU B 1 305 ? 8.727 -18.062 -7.312 1 98.06 305 LEU B N 1
ATOM 5892 C CA . LEU B 1 305 ? 9.344 -17.094 -6.41 1 98.06 305 LEU B CA 1
ATOM 5893 C C . LEU B 1 305 ? 9.828 -15.867 -7.172 1 98.06 305 LEU B C 1
ATOM 5895 O O . LEU B 1 305 ? 9.578 -14.734 -6.758 1 98.06 305 LEU B O 1
ATOM 5899 N N . ALA B 1 306 ? 10.5 -16.125 -8.281 1 98.06 306 ALA B N 1
ATOM 5900 C CA . ALA B 1 306 ? 11.039 -15.023 -9.086 1 98.06 306 ALA B CA 1
ATOM 5901 C C . ALA B 1 306 ? 9.914 -14.188 -9.688 1 98.06 306 ALA B C 1
ATOM 5903 O O . ALA B 1 306 ? 10.008 -12.961 -9.742 1 98.06 306 ALA B O 1
ATOM 5904 N N . ARG B 1 307 ? 8.883 -14.852 -10.156 1 95.5 307 ARG B N 1
ATOM 5905 C CA . ARG B 1 307 ? 7.746 -14.133 -10.719 1 95.5 307 ARG B CA 1
ATOM 5906 C C . ARG B 1 307 ? 7.086 -13.242 -9.664 1 95.5 307 ARG B C 1
ATOM 5908 O O . ARG B 1 307 ? 6.789 -12.078 -9.93 1 95.5 307 ARG B O 1
ATOM 5915 N N . LEU B 1 308 ? 6.848 -13.828 -8.539 1 96.62 308 LEU B N 1
ATOM 5916 C CA . LEU B 1 308 ? 6.23 -13.133 -7.422 1 96.62 308 LEU B CA 1
ATOM 5917 C C . LEU B 1 308 ? 7.02 -11.875 -7.062 1 96.62 308 LEU B C 1
ATOM 5919 O O . LEU B 1 308 ? 6.445 -10.789 -6.953 1 96.62 308 LEU B O 1
ATOM 5923 N N . TYR B 1 309 ? 8.297 -12 -6.938 1 97.25 309 TYR B N 1
ATOM 5924 C CA . TYR B 1 309 ? 9.133 -10.891 -6.488 1 97.25 309 TYR B CA 1
ATOM 5925 C C . TYR B 1 309 ? 9.352 -9.883 -7.605 1 97.25 309 TYR B C 1
ATOM 5927 O O . TYR B 1 309 ? 9.281 -8.672 -7.379 1 97.25 309 TYR B O 1
ATOM 5935 N N . ALA B 1 310 ? 9.562 -10.336 -8.828 1 95.12 310 ALA B N 1
ATOM 5936 C CA . ALA B 1 310 ? 9.82 -9.438 -9.953 1 95.12 310 ALA B CA 1
ATOM 5937 C C . ALA B 1 310 ? 8.617 -8.547 -10.234 1 95.12 310 ALA B C 1
ATOM 5939 O O . ALA B 1 310 ? 8.766 -7.43 -10.727 1 95.12 310 ALA B O 1
ATOM 5940 N N . SER B 1 311 ? 7.477 -9.047 -9.867 1 91.81 311 SER B N 1
ATOM 5941 C CA . SER B 1 311 ? 6.254 -8.328 -10.211 1 91.81 311 SER B CA 1
ATOM 5942 C C . SER B 1 311 ? 5.945 -7.242 -9.188 1 91.81 311 SER B C 1
ATOM 5944 O O . SER B 1 311 ? 5.051 -6.422 -9.398 1 91.81 311 SER B O 1
ATOM 5946 N N . CYS B 1 312 ? 6.711 -7.117 -8.133 1 94.94 312 CYS B N 1
ATOM 5947 C CA . CYS B 1 312 ? 6.457 -6.152 -7.07 1 94.94 312 CYS B CA 1
ATOM 5948 C C . CYS B 1 312 ? 7.246 -4.871 -7.297 1 94.94 312 CYS B C 1
ATOM 5950 O O . CYS B 1 312 ? 8.18 -4.844 -8.109 1 94.94 312 CYS B O 1
ATOM 5952 N N . GLN B 1 313 ? 6.824 -3.84 -6.602 1 95.25 313 GLN B N 1
ATOM 5953 C CA . GLN B 1 313 ? 7.625 -2.619 -6.582 1 95.25 313 GLN B CA 1
ATOM 5954 C C . GLN B 1 313 ? 9.039 -2.895 -6.078 1 95.25 313 GLN B C 1
ATOM 5956 O O . GLN B 1 313 ? 9.227 -3.691 -5.156 1 95.25 313 GLN B O 1
ATOM 5961 N N . ALA B 1 314 ? 9.953 -2.217 -6.668 1 96.38 314 ALA B N 1
ATOM 5962 C CA . ALA B 1 314 ? 11.359 -2.568 -6.504 1 96.38 314 ALA B CA 1
ATOM 5963 C C . ALA B 1 314 ? 11.805 -2.391 -5.055 1 96.38 314 ALA B C 1
ATOM 5965 O O . ALA B 1 314 ? 12.617 -3.168 -4.547 1 96.38 314 ALA B O 1
ATOM 5966 N N . ASP B 1 315 ? 11.367 -1.318 -4.395 1 95.75 315 ASP B N 1
ATOM 5967 C CA . ASP B 1 315 ? 11.812 -1.103 -3.02 1 95.75 315 ASP B CA 1
ATOM 5968 C C . ASP B 1 315 ? 11.297 -2.209 -2.1 1 95.75 315 ASP B C 1
ATOM 5970 O O . ASP B 1 315 ? 12.008 -2.648 -1.193 1 95.75 315 ASP B O 1
ATOM 5974 N N . ILE B 1 316 ? 10.102 -2.682 -2.334 1 97.06 316 ILE B N 1
ATOM 5975 C CA . ILE B 1 316 ? 9.531 -3.771 -1.549 1 97.06 316 ILE B CA 1
ATOM 5976 C C . ILE B 1 316 ? 10.258 -5.078 -1.874 1 97.06 316 ILE B C 1
ATOM 5978 O O . ILE B 1 316 ? 10.625 -5.828 -0.971 1 97.06 316 ILE B O 1
ATOM 5982 N N . ARG B 1 317 ? 10.398 -5.312 -3.137 1 97.5 317 ARG B N 1
ATOM 5983 C CA . ARG B 1 317 ? 11.094 -6.516 -3.582 1 97.5 317 ARG B CA 1
ATOM 5984 C C . ARG B 1 317 ? 12.484 -6.602 -2.959 1 97.5 317 ARG B C 1
ATOM 5986 O O . ARG B 1 317 ? 12.852 -7.633 -2.391 1 97.5 317 ARG B O 1
ATOM 5993 N N . ARG B 1 318 ? 13.273 -5.543 -3.098 1 97.19 318 ARG B N 1
ATOM 5994 C CA . ARG B 1 318 ? 14.641 -5.512 -2.578 1 97.19 318 ARG B CA 1
ATOM 5995 C C . ARG B 1 318 ? 14.648 -5.695 -1.064 1 97.19 318 ARG B C 1
ATOM 5997 O O . ARG B 1 318 ? 15.57 -6.312 -0.517 1 97.19 318 ARG B O 1
ATOM 6004 N N . GLU B 1 319 ? 13.672 -5.156 -0.434 1 95.62 319 GLU B N 1
ATOM 6005 C CA . GLU B 1 319 ? 13.578 -5.262 1.019 1 95.62 319 GLU B CA 1
ATOM 6006 C C . GLU B 1 319 ? 13.273 -6.695 1.45 1 95.62 319 GLU B C 1
ATOM 6008 O O . GLU B 1 319 ? 13.797 -7.168 2.461 1 95.62 319 GLU B O 1
ATOM 6013 N N . VAL B 1 320 ? 12.438 -7.402 0.718 1 97.06 320 VAL B N 1
ATOM 6014 C CA . VAL B 1 320 ? 11.891 -8.672 1.184 1 97.06 320 VAL B CA 1
ATOM 6015 C C . VAL B 1 320 ? 12.742 -9.82 0.659 1 97.06 320 VAL B C 1
ATOM 6017 O O . VAL B 1 320 ? 12.703 -10.93 1.2 1 97.06 320 VAL B O 1
ATOM 6020 N N . GLU B 1 321 ? 13.492 -9.641 -0.332 1 96.38 321 GLU B N 1
ATOM 6021 C CA . GLU B 1 321 ? 14.109 -10.719 -1.103 1 96.38 321 GLU B CA 1
ATOM 6022 C C . GLU B 1 321 ? 14.836 -11.703 -0.191 1 96.38 321 GLU B C 1
ATOM 6024 O O . GLU B 1 321 ? 14.547 -12.898 -0.206 1 96.38 321 GLU B O 1
ATOM 6029 N N . GLN B 1 322 ? 15.734 -11.195 0.666 1 95.12 322 GLN B N 1
ATOM 6030 C CA . GLN B 1 322 ? 16.516 -12.07 1.537 1 95.12 322 GLN B CA 1
ATOM 6031 C C . GLN B 1 322 ? 15.633 -12.711 2.607 1 95.12 322 GLN B C 1
ATOM 6033 O O . GLN B 1 322 ? 15.688 -13.922 2.822 1 95.12 322 GLN B O 1
ATOM 6038 N N . VAL B 1 323 ? 14.844 -11.922 3.229 1 96.75 323 VAL B N 1
ATOM 6039 C CA . VAL B 1 323 ? 14.023 -12.414 4.328 1 96.75 323 VAL B CA 1
ATOM 6040 C C . VAL B 1 323 ? 12.961 -13.367 3.795 1 96.75 323 VAL B C 1
ATOM 6042 O O . VAL B 1 323 ? 12.625 -14.367 4.441 1 96.75 323 VAL B O 1
ATOM 6045 N N . GLY B 1 324 ? 12.406 -13.047 2.635 1 98 324 GLY B N 1
ATOM 6046 C CA . GLY B 1 324 ? 11.391 -13.906 2.031 1 98 324 GLY B CA 1
ATOM 6047 C C . GLY B 1 324 ? 11.938 -15.258 1.602 1 98 324 GLY B C 1
ATOM 6048 O O . GLY B 1 324 ? 11.297 -16.281 1.834 1 98 324 GLY B O 1
ATOM 6049 N N . LEU B 1 325 ? 13.109 -15.281 0.99 1 98.38 325 LEU B N 1
ATOM 6050 C CA . LEU B 1 325 ? 13.734 -16.531 0.575 1 98.38 325 LEU B CA 1
ATOM 6051 C C . LEU B 1 325 ? 14.125 -17.375 1.787 1 98.38 325 LEU B C 1
ATOM 6053 O O . LEU B 1 325 ? 14.023 -18.594 1.756 1 98.38 325 LEU B O 1
ATOM 6057 N N . ASN B 1 326 ? 14.57 -16.672 2.838 1 98.5 326 ASN B N 1
ATOM 6058 C CA . ASN B 1 326 ? 14.859 -17.391 4.078 1 98.5 326 ASN B CA 1
ATOM 6059 C C . ASN B 1 326 ? 13.602 -18.016 4.668 1 98.5 326 ASN B C 1
ATOM 6061 O O . ASN B 1 326 ? 13.625 -19.156 5.117 1 98.5 326 ASN B O 1
ATOM 6065 N N . ALA B 1 327 ? 12.562 -17.281 4.676 1 98.69 327 ALA B N 1
ATOM 6066 C CA . ALA B 1 327 ? 11.289 -17.797 5.191 1 98.69 327 ALA B CA 1
ATOM 6067 C C . ALA B 1 327 ? 10.805 -18.984 4.363 1 98.69 327 ALA B C 1
ATOM 6069 O O . ALA B 1 327 ? 10.289 -19.953 4.91 1 98.69 327 ALA B O 1
ATOM 6070 N N . TYR B 1 328 ? 10.906 -18.875 3.078 1 98.56 328 TYR B N 1
ATOM 6071 C CA . TYR B 1 328 ? 10.578 -19.984 2.195 1 98.56 328 TYR B CA 1
ATOM 6072 C C . TYR B 1 328 ? 11.367 -21.234 2.582 1 98.56 328 TYR B C 1
ATOM 6074 O O . TYR B 1 328 ? 10.781 -22.297 2.783 1 98.56 328 TYR B O 1
ATOM 6082 N N . TYR B 1 329 ? 12.648 -21.094 2.652 1 98.75 329 TYR B N 1
ATOM 6083 C CA . TYR B 1 329 ? 13.5 -22.266 2.836 1 98.75 329 TYR B CA 1
ATOM 6084 C C . TYR B 1 329 ? 13.266 -22.891 4.199 1 98.75 329 TYR B C 1
ATOM 6086 O O . TYR B 1 329 ? 13.234 -24.125 4.324 1 98.75 329 TYR B O 1
ATOM 6094 N N . GLU B 1 330 ? 13.133 -22.016 5.23 1 98.75 330 GLU B N 1
ATOM 6095 C CA . GLU B 1 330 ? 12.844 -22.547 6.562 1 98.75 330 GLU B CA 1
ATOM 6096 C C . GLU B 1 330 ? 11.539 -23.328 6.578 1 98.75 330 GLU B C 1
ATOM 6098 O O . GLU B 1 330 ? 11.453 -24.391 7.188 1 98.75 330 GLU B O 1
ATOM 6103 N N . THR B 1 331 ? 10.602 -22.828 5.941 1 98.62 331 THR B N 1
ATOM 6104 C CA . THR B 1 331 ? 9.312 -23.5 5.848 1 98.62 331 THR B CA 1
ATOM 6105 C C . THR B 1 331 ? 9.445 -24.797 5.055 1 98.62 331 THR B C 1
ATOM 6107 O O . THR B 1 331 ? 8.859 -25.828 5.422 1 98.62 331 THR B O 1
ATOM 6110 N N . PHE B 1 332 ? 10.203 -24.781 3.939 1 98.31 332 PHE B N 1
ATOM 6111 C CA . PHE B 1 332 ? 10.438 -25.953 3.117 1 98.31 332 PHE B CA 1
ATOM 6112 C C . PHE B 1 332 ? 11.07 -27.078 3.941 1 98.31 332 PHE B C 1
ATOM 6114 O O . PHE B 1 332 ? 10.602 -28.219 3.91 1 98.31 332 PHE B O 1
ATOM 6121 N N . GLN B 1 333 ? 12.039 -26.672 4.734 1 98.31 333 GLN B N 1
ATOM 6122 C CA . GLN B 1 333 ? 12.719 -27.656 5.578 1 98.31 333 GLN B CA 1
ATOM 6123 C C . GLN B 1 333 ? 11.766 -28.25 6.605 1 98.31 333 GLN B C 1
ATOM 6125 O O . GLN B 1 333 ? 11.75 -29.469 6.812 1 98.31 333 GLN B O 1
ATOM 6130 N N . ARG B 1 334 ? 11.055 -27.406 7.219 1 98.19 334 ARG B N 1
ATOM 6131 C CA . ARG B 1 334 ? 10.109 -27.859 8.227 1 98.19 334 ARG B CA 1
ATOM 6132 C C . ARG B 1 334 ? 9.078 -28.812 7.625 1 98.19 334 ARG B C 1
ATOM 6134 O O . ARG B 1 334 ? 8.734 -29.828 8.227 1 98.19 334 ARG B O 1
ATOM 6141 N N . GLU B 1 335 ? 8.562 -28.5 6.469 1 97.88 335 GLU B N 1
ATOM 6142 C CA . GLU B 1 335 ? 7.547 -29.312 5.801 1 97.88 335 GLU B CA 1
ATOM 6143 C C . GLU B 1 335 ? 8.125 -30.641 5.332 1 97.88 335 GLU B C 1
ATOM 6145 O O . GLU B 1 335 ? 7.441 -31.672 5.355 1 97.88 335 GLU B O 1
ATOM 6150 N N . MET B 1 336 ? 9.383 -30.656 4.883 1 97.75 336 MET B N 1
ATOM 6151 C CA . MET B 1 336 ? 10.062 -31.891 4.504 1 97.75 336 MET B CA 1
ATOM 6152 C C . MET B 1 336 ? 10.188 -32.844 5.699 1 97.75 336 MET B C 1
ATOM 6154 O O . MET B 1 336 ? 9.906 -34.031 5.59 1 97.75 336 MET B O 1
ATOM 6158 N N . LYS B 1 337 ? 10.586 -32.25 6.785 1 97.81 337 LYS B N 1
ATOM 6159 C CA . LYS B 1 337 ? 10.719 -33.031 8.008 1 97.81 337 LYS B CA 1
ATOM 6160 C C . LYS B 1 337 ? 9.367 -33.594 8.453 1 97.81 337 LYS B C 1
ATOM 6162 O O . LYS B 1 337 ? 9.273 -34.75 8.852 1 97.81 337 LYS B O 1
ATOM 6167 N N . ARG B 1 338 ? 8.398 -32.812 8.398 1 96.94 338 ARG B N 1
ATOM 6168 C CA . ARG B 1 338 ? 7.051 -33.219 8.781 1 96.94 338 ARG B CA 1
ATOM 6169 C C . ARG B 1 338 ? 6.578 -34.406 7.941 1 96.94 338 ARG B C 1
ATOM 6171 O O . ARG B 1 338 ? 5.836 -35.25 8.422 1 96.94 338 ARG B O 1
ATOM 6178 N N . ARG B 1 339 ? 7.055 -34.5 6.684 1 95.69 339 ARG B N 1
ATOM 6179 C CA . ARG B 1 339 ? 6.656 -35.531 5.75 1 95.69 339 ARG B CA 1
ATOM 6180 C C . ARG B 1 339 ? 7.637 -36.688 5.781 1 95.69 339 ARG B C 1
ATOM 6182 O O . ARG B 1 339 ? 7.523 -37.625 4.988 1 95.69 339 ARG B O 1
ATOM 6189 N N . SER B 1 340 ? 8.617 -36.625 6.656 1 96.88 340 SER B N 1
ATOM 6190 C CA . SER B 1 340 ? 9.656 -37.625 6.797 1 96.88 340 SER B CA 1
ATOM 6191 C C . SER B 1 340 ? 10.414 -37.812 5.492 1 96.88 340 SER B C 1
ATOM 6193 O O . SER B 1 340 ? 10.68 -38.969 5.086 1 96.88 340 SER B O 1
ATOM 6195 N N . LEU B 1 341 ? 10.609 -36.75 4.789 1 96.62 341 LEU B N 1
ATOM 6196 C CA . LEU B 1 341 ? 11.383 -36.75 3.553 1 96.62 341 LEU B CA 1
ATOM 6197 C C . LEU B 1 341 ? 12.75 -36.125 3.768 1 96.62 341 LEU B C 1
ATOM 6199 O O . LEU B 1 341 ? 12.906 -35.219 4.605 1 96.62 341 LEU B O 1
ATOM 6203 N N . ASP B 1 342 ? 13.672 -36.5 2.996 1 95.62 342 ASP B N 1
ATOM 6204 C CA . ASP B 1 342 ? 14.984 -35.875 3.029 1 95.62 342 ASP B CA 1
ATOM 6205 C C . ASP B 1 342 ? 14.961 -34.5 2.361 1 95.62 342 ASP B C 1
ATOM 6207 O O . ASP B 1 342 ? 14.18 -34.281 1.439 1 95.62 342 ASP B O 1
ATOM 6211 N N . ILE B 1 343 ? 15.781 -33.656 2.873 1 93.5 343 ILE B N 1
ATOM 6212 C CA . ILE B 1 343 ? 15.945 -32.344 2.24 1 93.5 343 ILE B CA 1
ATOM 6213 C C . ILE B 1 343 ? 16.812 -32.5 0.986 1 93.5 343 ILE B C 1
ATOM 6215 O O . ILE B 1 343 ? 18 -32.781 1.075 1 93.5 343 ILE B O 1
ATOM 6219 N N . VAL B 1 344 ? 16.188 -32.281 -0.125 1 92.69 344 VAL B N 1
ATOM 6220 C CA . VAL B 1 344 ? 16.875 -32.625 -1.377 1 92.69 344 VAL B CA 1
ATOM 6221 C C . VAL B 1 344 ? 17.375 -31.344 -2.041 1 92.69 344 VAL B C 1
ATOM 6223 O O . VAL B 1 344 ? 18.234 -31.391 -2.92 1 92.69 344 VAL B O 1
ATOM 6226 N N . HIS B 1 345 ? 16.781 -30.219 -1.674 1 96.56 345 HIS B N 1
ATOM 6227 C CA . HIS B 1 345 ? 17.219 -28.922 -2.195 1 96.56 345 HIS B CA 1
ATOM 6228 C C . HIS B 1 345 ? 17.906 -28.094 -1.116 1 96.56 345 HIS B C 1
ATOM 6230 O O . HIS B 1 345 ? 17.297 -27.797 -0.082 1 96.56 345 HIS B O 1
ATOM 6236 N N . SER B 1 346 ? 19.141 -27.688 -1.419 1 97.38 346 SER B N 1
ATOM 6237 C CA . SER B 1 346 ? 19.844 -26.828 -0.472 1 97.38 346 SER B CA 1
ATOM 6238 C C . SER B 1 346 ? 19.391 -25.375 -0.614 1 97.38 346 SER B C 1
ATOM 6240 O O . SER B 1 346 ? 18.781 -25 -1.616 1 97.38 346 SER B O 1
ATOM 6242 N N . LYS B 1 347 ? 19.719 -24.609 0.417 1 97.56 347 LYS B N 1
ATOM 6243 C CA . LYS B 1 347 ? 19.406 -23.188 0.374 1 97.56 347 LYS B CA 1
ATOM 6244 C C . LYS B 1 347 ? 20.125 -22.516 -0.792 1 97.56 347 LYS B C 1
ATOM 6246 O O . LYS B 1 347 ? 19.547 -21.656 -1.47 1 97.56 347 LYS B O 1
ATOM 6251 N N . GLU B 1 348 ? 21.359 -22.844 -0.978 1 97.44 348 GLU B N 1
ATOM 6252 C CA . GLU B 1 348 ? 22.141 -22.281 -2.066 1 97.44 348 GLU B CA 1
ATOM 6253 C C . GLU B 1 348 ? 21.516 -22.578 -3.422 1 97.44 348 GLU B C 1
ATOM 6255 O O . GLU B 1 348 ? 21.453 -21.719 -4.297 1 97.44 348 GLU B O 1
ATOM 6260 N N . GLN B 1 349 ? 21.031 -23.812 -3.566 1 97.69 349 GLN B N 1
ATOM 6261 C CA . GLN B 1 349 ? 20.375 -24.219 -4.805 1 97.69 349 GLN B CA 1
ATOM 6262 C C . GLN B 1 349 ? 19.109 -23.406 -5.039 1 97.69 349 GLN B C 1
ATOM 6264 O O . GLN B 1 349 ? 18.844 -22.953 -6.16 1 97.69 349 GLN B O 1
ATOM 6269 N N . VAL B 1 350 ? 18.359 -23.219 -3.988 1 98.06 350 VAL B N 1
ATOM 6270 C CA . VAL B 1 350 ? 17.125 -22.469 -4.082 1 98.06 350 VAL B CA 1
ATOM 6271 C C . VAL B 1 350 ? 17.422 -21.031 -4.5 1 98.06 350 VAL B C 1
ATOM 6273 O O . VAL B 1 350 ? 16.75 -20.484 -5.387 1 98.06 350 VAL B O 1
ATOM 6276 N N . VAL B 1 351 ? 18.391 -20.406 -3.889 1 98.06 351 VAL B N 1
ATOM 6277 C CA . VAL B 1 351 ? 18.75 -19.016 -4.168 1 98.06 351 VAL B CA 1
ATOM 6278 C C . VAL B 1 351 ? 19.25 -18.891 -5.605 1 98.06 351 VAL B C 1
ATOM 6280 O O . VAL B 1 351 ? 18.891 -17.953 -6.312 1 98.06 351 VAL B O 1
ATOM 6283 N N . LEU B 1 352 ? 20.047 -19.844 -6.055 1 97.56 352 LEU B N 1
ATOM 6284 C CA . LEU B 1 352 ? 20.562 -19.812 -7.418 1 97.56 352 LEU B CA 1
ATOM 6285 C C . LEU B 1 352 ? 19.438 -19.984 -8.43 1 97.56 352 LEU B C 1
ATOM 6287 O O . LEU B 1 352 ? 19.422 -19.328 -9.469 1 97.56 352 LEU B O 1
ATOM 6291 N N . SER B 1 353 ? 18.547 -20.938 -8.148 1 98.06 353 SER B N 1
ATOM 6292 C CA . SER B 1 353 ? 17.391 -21.141 -9.008 1 98.06 353 SER B CA 1
ATOM 6293 C C . SER B 1 353 ? 16.562 -19.859 -9.133 1 98.06 353 SER B C 1
ATOM 6295 O O . SER B 1 353 ? 16.188 -19.453 -10.234 1 98.06 353 SER B O 1
ATOM 6297 N N . TYR B 1 354 ? 16.328 -19.203 -7.965 1 98.31 354 TYR B N 1
ATOM 6298 C CA . TYR B 1 354 ? 15.609 -17.922 -7.934 1 98.31 354 TYR B CA 1
ATOM 6299 C C . TYR B 1 354 ? 16.312 -16.875 -8.781 1 98.31 354 TYR B C 1
ATOM 6301 O O . TYR B 1 354 ? 15.695 -16.203 -9.602 1 98.31 354 TYR B O 1
ATOM 6309 N N . ARG B 1 355 ? 17.578 -16.734 -8.602 1 98 355 ARG B N 1
ATOM 6310 C CA . ARG B 1 355 ? 18.359 -15.688 -9.258 1 98 355 ARG B CA 1
ATOM 6311 C C . ARG B 1 355 ? 18.391 -15.891 -10.766 1 98 355 ARG B C 1
ATOM 6313 O O . ARG B 1 355 ? 18.25 -14.93 -11.531 1 98 355 ARG B O 1
ATOM 6320 N N . ARG B 1 356 ? 18.516 -17.156 -11.234 1 96.19 356 ARG B N 1
ATOM 6321 C CA . ARG B 1 356 ? 18.516 -17.453 -12.656 1 96.19 356 ARG B CA 1
ATOM 6322 C C . ARG B 1 356 ? 17.172 -17.109 -13.281 1 96.19 356 ARG B C 1
ATOM 6324 O O . ARG B 1 356 ? 17.109 -16.469 -14.336 1 96.19 356 ARG B O 1
ATOM 6331 N N . LEU B 1 357 ? 16.188 -17.469 -12.594 1 97.75 357 LEU B N 1
ATOM 6332 C CA . LEU B 1 357 ? 14.852 -17.297 -13.164 1 97.75 357 LEU B CA 1
ATOM 6333 C C . LEU B 1 357 ? 14.336 -15.883 -12.953 1 97.75 357 LEU B C 1
ATOM 6335 O O . LEU B 1 357 ? 13.367 -15.469 -13.586 1 97.75 357 LEU B O 1
ATOM 6339 N N . PHE B 1 358 ? 14.969 -15.125 -12.039 1 98.12 358 PHE B N 1
ATOM 6340 C CA . PHE B 1 358 ? 14.641 -13.711 -11.906 1 98.12 358 PHE B CA 1
ATOM 6341 C C . PHE B 1 358 ? 14.922 -12.969 -13.211 1 98.12 358 PHE B C 1
ATOM 6343 O O . PHE B 1 358 ? 14.18 -12.062 -13.586 1 98.12 358 PHE B O 1
ATOM 6350 N N . VAL B 1 359 ? 16 -13.336 -13.891 1 96.75 359 VAL B N 1
ATOM 6351 C CA . VAL B 1 359 ? 16.344 -12.703 -15.156 1 96.75 359 VAL B CA 1
ATOM 6352 C C . VAL B 1 359 ? 15.211 -12.906 -16.156 1 96.75 359 VAL B C 1
ATOM 6354 O O . VAL B 1 359 ? 14.766 -11.953 -16.812 1 96.75 359 VAL B O 1
ATOM 6357 N N . TYR B 1 360 ? 14.766 -14.117 -16.188 1 94.56 360 TYR B N 1
ATOM 6358 C CA . TYR B 1 360 ? 13.664 -14.469 -17.078 1 94.56 360 TYR B CA 1
ATOM 6359 C C . TYR B 1 360 ? 12.406 -13.68 -16.719 1 94.56 360 TYR B C 1
ATOM 6361 O O . TYR B 1 360 ? 11.742 -13.133 -17.609 1 94.56 360 TYR B O 1
ATOM 6369 N N . GLN B 1 361 ? 12.086 -13.602 -15.469 1 95 361 GLN B N 1
ATOM 6370 C CA . GLN B 1 361 ? 10.852 -12.977 -15.023 1 95 361 GLN B CA 1
ATOM 6371 C C . GLN B 1 361 ? 10.922 -11.453 -15.156 1 95 361 GLN B C 1
ATOM 6373 O O . GLN B 1 361 ? 9.914 -10.797 -15.43 1 95 361 GLN B O 1
ATOM 6378 N N . ALA B 1 362 ? 12.109 -10.859 -14.945 1 93.56 362 ALA B N 1
ATOM 6379 C CA . ALA B 1 362 ? 12.297 -9.43 -15.172 1 93.56 362 ALA B CA 1
ATOM 6380 C C . ALA B 1 362 ? 12 -9.055 -16.625 1 93.56 362 ALA B C 1
ATOM 6382 O O . ALA B 1 362 ? 11.359 -8.039 -16.891 1 93.56 362 ALA B O 1
ATOM 6383 N N . LEU B 1 363 ? 12.445 -9.883 -17.516 1 90.31 363 LEU B N 1
ATOM 6384 C CA . LEU B 1 363 ? 12.188 -9.648 -18.922 1 90.31 363 LEU B CA 1
ATOM 6385 C C . LEU B 1 363 ? 10.711 -9.836 -19.25 1 90.31 363 LEU B C 1
ATOM 6387 O O . LEU B 1 363 ? 10.148 -9.086 -20.047 1 90.31 363 LEU B O 1
ATOM 6391 N N . LEU B 1 364 ? 10.172 -10.812 -18.625 1 89.44 364 LEU B N 1
ATOM 6392 C CA . LEU B 1 364 ? 8.742 -11.039 -18.812 1 89.44 364 LEU B CA 1
ATOM 6393 C C . LEU B 1 364 ? 7.93 -9.859 -18.297 1 89.44 364 LEU B C 1
ATOM 6395 O O . LEU B 1 364 ? 6.891 -9.523 -18.875 1 89.44 364 LEU B O 1
ATOM 6399 N N . LEU B 1 365 ? 8.32 -9.258 -17.219 1 88.94 365 LEU B N 1
ATOM 6400 C CA . LEU B 1 365 ? 7.652 -8.094 -16.656 1 88.94 365 LEU B CA 1
ATOM 6401 C C . LEU B 1 365 ? 7.605 -6.953 -17.672 1 88.94 365 LEU B C 1
ATOM 6403 O O . LEU B 1 365 ? 6.602 -6.25 -17.766 1 88.94 365 LEU B O 1
ATOM 6407 N N . VAL B 1 366 ? 8.703 -6.766 -18.312 1 83.44 366 VAL B N 1
ATOM 6408 C CA . VAL B 1 366 ? 8.781 -5.703 -19.312 1 83.44 366 VAL B CA 1
ATOM 6409 C C . VAL B 1 366 ? 7.809 -6 -20.453 1 83.44 366 VAL B C 1
ATOM 6411 O O . VAL B 1 366 ? 7.105 -5.102 -20.922 1 83.44 366 VAL B O 1
ATOM 6414 N N . ALA B 1 367 ? 7.754 -7.191 -20.812 1 73.56 367 ALA B N 1
ATOM 6415 C CA . ALA B 1 367 ? 6.875 -7.602 -21.906 1 73.56 367 ALA B CA 1
ATOM 6416 C C . ALA B 1 367 ? 5.414 -7.578 -21.469 1 73.56 367 ALA B C 1
ATOM 6418 O O . ALA B 1 367 ? 4.551 -7.055 -22.188 1 73.56 367 ALA B O 1
ATOM 6419 N N . GLY B 1 368 ? 5.145 -8.18 -20.328 1 67.44 368 GLY B N 1
ATOM 6420 C CA . GLY B 1 368 ? 3.797 -8.367 -19.828 1 67.44 368 GLY B CA 1
ATOM 6421 C C . GLY B 1 368 ? 3.223 -7.121 -19.172 1 67.44 368 GLY B C 1
ATOM 6422 O O . GLY B 1 368 ? 2.01 -6.898 -19.219 1 67.44 368 GLY B O 1
ATOM 6423 N N . GLY B 1 369 ? 4.109 -6.32 -18.578 1 61.06 369 GLY B N 1
ATOM 6424 C CA . GLY B 1 369 ? 3.633 -5.148 -17.859 1 61.06 369 GLY B CA 1
ATOM 6425 C C . GLY B 1 369 ? 2.9 -4.16 -18.75 1 61.06 369 GLY B C 1
ATOM 6426 O O . GLY B 1 369 ? 1.884 -3.592 -18.344 1 61.06 369 GLY B O 1
ATOM 6427 N N . ASN B 1 370 ? 3.359 -4.113 -19.875 1 58.62 370 ASN B N 1
ATOM 6428 C CA . ASN B 1 370 ? 2.676 -3.232 -20.828 1 58.62 370 ASN B CA 1
ATOM 6429 C C . ASN B 1 370 ? 1.289 -3.76 -21.172 1 58.62 370 ASN B C 1
ATOM 6431 O O . ASN B 1 370 ? 0.361 -2.979 -21.391 1 58.62 370 ASN B O 1
ATOM 6435 N N . PHE B 1 371 ? 1.287 -5.047 -21.109 1 55.72 371 PHE B N 1
ATOM 6436 C CA . PHE B 1 371 ? 0.008 -5.676 -21.406 1 55.72 371 PHE B CA 1
ATOM 6437 C C . PHE B 1 371 ? -0.958 -5.527 -20.234 1 55.72 371 PHE B C 1
ATOM 6439 O O . PHE B 1 371 ? -2.148 -5.273 -20.438 1 55.72 371 PHE B O 1
ATOM 6446 N N . LEU B 1 372 ? -0.354 -5.57 -19.219 1 57 372 LEU B N 1
ATOM 6447 C CA . LEU B 1 372 ? -1.198 -5.551 -18.031 1 57 372 LEU B CA 1
ATOM 6448 C C . LEU B 1 372 ? -1.674 -4.133 -17.734 1 57 372 LEU B C 1
ATOM 6450 O O . LEU B 1 372 ? -2.691 -3.945 -17.062 1 57 372 LEU B O 1
ATOM 6454 N N . PHE B 1 373 ? -0.97 -3.117 -18.234 1 58.31 373 PHE B N 1
ATOM 6455 C CA . PHE B 1 373 ? -1.332 -1.737 -17.938 1 58.31 373 PHE B CA 1
ATOM 6456 C C . PHE B 1 373 ? -2.029 -1.091 -19.125 1 58.31 373 PHE B C 1
ATOM 6458 O O . PHE B 1 373 ? -2.174 0.133 -19.172 1 58.31 373 PHE B O 1
ATOM 6465 N N . ARG B 1 374 ? -2.391 -1.826 -20.172 1 53.94 374 ARG B N 1
ATOM 6466 C CA . ARG B 1 374 ? -3.014 -1.208 -21.328 1 53.94 374 ARG B CA 1
ATOM 6467 C C . ARG B 1 374 ? -4.387 -0.647 -20.984 1 53.94 374 ARG B C 1
ATOM 6469 O O . ARG B 1 374 ? -5.254 -1.371 -20.484 1 53.94 374 ARG B O 1
ATOM 6476 N N . ASN B 1 375 ? -4.375 0.699 -20.641 1 53.78 375 ASN B N 1
ATOM 6477 C CA . ASN B 1 375 ? -5.621 1.411 -20.375 1 53.78 375 ASN B CA 1
ATOM 6478 C C . ASN B 1 375 ? -6.152 2.102 -21.625 1 53.78 375 ASN B C 1
ATOM 6480 O O . ASN B 1 375 ? -6.559 3.266 -21.578 1 53.78 375 ASN B O 1
ATOM 6484 N N . GLU B 1 376 ? -6.094 1.58 -22.891 1 54.03 376 GLU B N 1
ATOM 6485 C CA . GLU B 1 376 ? -6.332 2.277 -24.156 1 54.03 376 GLU B CA 1
ATOM 6486 C C . GLU B 1 376 ? -7.734 2.879 -24.203 1 54.03 376 GLU B C 1
ATOM 6488 O O . GLU B 1 376 ? -7.969 3.877 -24.875 1 54.03 376 GLU B O 1
ATOM 6493 N N . ASN B 1 377 ? -8.531 2.363 -23.172 1 58.88 377 ASN B N 1
ATOM 6494 C CA . ASN B 1 377 ? -9.836 2.9 -23.547 1 58.88 377 ASN B CA 1
ATOM 6495 C C . ASN B 1 377 ? -10.516 3.596 -22.359 1 58.88 377 ASN B C 1
ATOM 6497 O O . ASN B 1 377 ? -11.727 3.451 -22.172 1 58.88 377 ASN B O 1
ATOM 6501 N N . LEU B 1 378 ? -9.648 4.496 -21.891 1 69 378 LEU B N 1
ATOM 6502 C CA . LEU B 1 378 ? -10.305 5.195 -20.797 1 69 378 LEU B CA 1
ATOM 6503 C C . LEU B 1 378 ? -10.969 6.477 -21.281 1 69 378 LEU B C 1
ATOM 6505 O O . LEU B 1 378 ? -10.328 7.305 -21.922 1 69 378 LEU B O 1
ATOM 6509 N N . GLU B 1 379 ? -12.188 6.57 -21.203 1 73.25 379 GLU B N 1
ATOM 6510 C CA . GLU B 1 379 ? -12.922 7.766 -21.609 1 73.25 379 GLU B CA 1
ATOM 6511 C C . GLU B 1 379 ? -12.805 8.867 -20.562 1 73.25 379 GLU B C 1
ATOM 6513 O O . GLU B 1 379 ? -12.75 10.055 -20.906 1 73.25 379 GLU B O 1
ATOM 6518 N N . ASP B 1 380 ? -12.664 8.562 -19.422 1 85.94 380 ASP B N 1
ATOM 6519 C CA . ASP B 1 380 ? -12.609 9.523 -18.328 1 85.94 380 ASP B CA 1
ATOM 6520 C C . ASP B 1 380 ? -11.227 10.156 -18.203 1 85.94 380 ASP B C 1
ATOM 6522 O O . ASP B 1 380 ? -10.242 9.461 -17.953 1 85.94 380 ASP B O 1
ATOM 6526 N N . GLU B 1 381 ? -11.211 11.484 -18.391 1 85.88 381 GLU B N 1
ATOM 6527 C CA . GLU B 1 381 ? -9.961 12.227 -18.391 1 85.88 381 GLU B CA 1
ATOM 6528 C C . GLU B 1 381 ? -9.211 12.062 -17.078 1 85.88 381 GLU B C 1
ATOM 6530 O O . GLU B 1 381 ? -7.98 12.008 -17.062 1 85.88 381 GLU B O 1
ATOM 6535 N N . ASN B 1 382 ? -9.938 12.086 -16.047 1 88.12 382 ASN B N 1
ATOM 6536 C CA . ASN B 1 382 ? -9.305 11.891 -14.75 1 88.12 382 ASN B CA 1
ATOM 6537 C C . ASN B 1 382 ? -8.648 10.516 -14.641 1 88.12 382 ASN B C 1
ATOM 6539 O O . ASN B 1 382 ? -7.535 10.391 -14.133 1 88.12 382 ASN B O 1
ATOM 6543 N N . MET B 1 383 ? -9.32 9.555 -15.164 1 90.06 383 MET B N 1
ATOM 6544 C CA . MET B 1 383 ? -8.773 8.203 -15.102 1 90.06 383 MET B CA 1
ATOM 6545 C C . MET B 1 383 ? -7.555 8.07 -16.016 1 90.06 383 MET B C 1
ATOM 6547 O O . MET B 1 383 ? -6.621 7.332 -15.695 1 90.06 383 MET B O 1
ATOM 6551 N N . LYS B 1 384 ? -7.609 8.812 -17.094 1 90.31 384 LYS B N 1
ATOM 6552 C CA . LYS B 1 384 ? -6.43 8.836 -17.953 1 90.31 384 LYS B CA 1
ATOM 6553 C C . LYS B 1 384 ? -5.199 9.328 -17.188 1 90.31 384 LYS B C 1
ATOM 6555 O O . LYS B 1 384 ? -4.113 8.758 -17.312 1 90.31 384 LYS B O 1
ATOM 6560 N N . ARG B 1 385 ? -5.398 10.32 -16.375 1 93.12 385 ARG B N 1
ATOM 6561 C CA . ARG B 1 385 ? -4.293 10.875 -15.609 1 93.12 385 ARG B CA 1
ATOM 6562 C C . ARG B 1 385 ? -3.832 9.906 -14.523 1 93.12 385 ARG B C 1
ATOM 6564 O O . ARG B 1 385 ? -2.639 9.82 -14.234 1 93.12 385 ARG B O 1
ATOM 6571 N N . VAL B 1 386 ? -4.777 9.242 -13.945 1 93.88 386 VAL B N 1
ATOM 6572 C CA . VAL B 1 386 ? -4.449 8.234 -12.945 1 93.88 386 VAL B CA 1
ATOM 6573 C C . VAL B 1 386 ? -3.582 7.145 -13.578 1 93.88 386 VAL B C 1
ATOM 6575 O O . VAL B 1 386 ? -2.549 6.766 -13.023 1 93.88 386 VAL B O 1
ATOM 6578 N N . TRP B 1 387 ? -3.928 6.742 -14.766 1 90.62 387 TRP B N 1
ATOM 6579 C CA . TRP B 1 387 ? -3.221 5.645 -15.422 1 90.62 387 TRP B CA 1
ATOM 6580 C C . TRP B 1 387 ? -1.87 6.113 -15.953 1 90.62 387 TRP B C 1
ATOM 6582 O O . TRP B 1 387 ? -0.921 5.328 -16.031 1 90.62 387 TRP B O 1
ATOM 6592 N N . GLU B 1 388 ? -1.796 7.359 -16.297 1 90.31 388 GLU B N 1
ATOM 6593 C CA . GLU B 1 388 ? -0.49 7.918 -16.625 1 90.31 388 GLU B CA 1
ATOM 6594 C C . GLU B 1 388 ? 0.489 7.762 -15.461 1 90.31 388 GLU B C 1
ATOM 6596 O O . GLU B 1 388 ? 1.635 7.352 -15.656 1 90.31 388 GLU B O 1
ATOM 6601 N N . ALA B 1 389 ? 0.014 8.102 -14.32 1 93.5 389 ALA B N 1
ATOM 6602 C CA . ALA B 1 389 ? 0.857 7.984 -13.133 1 93.5 389 ALA B CA 1
ATOM 6603 C C . ALA B 1 389 ? 1.198 6.523 -12.852 1 93.5 389 ALA B C 1
ATOM 6605 O O . ALA B 1 389 ? 2.338 6.203 -12.5 1 93.5 389 ALA B O 1
ATOM 6606 N N . ARG B 1 390 ? 0.246 5.625 -13 1 91.75 390 ARG B N 1
ATOM 6607 C CA . ARG B 1 390 ? 0.473 4.199 -12.789 1 91.75 390 ARG B CA 1
ATOM 6608 C C . ARG B 1 390 ? 1.492 3.654 -13.781 1 91.75 390 ARG B C 1
ATOM 6610 O O . ARG B 1 390 ? 2.316 2.805 -13.43 1 91.75 390 ARG B O 1
ATOM 6617 N N . THR B 1 391 ? 1.447 4.168 -14.93 1 88.19 391 THR B N 1
ATOM 6618 C CA . THR B 1 391 ? 2.389 3.754 -15.961 1 88.19 391 THR B CA 1
ATOM 6619 C C . THR B 1 391 ? 3.809 4.188 -15.609 1 88.19 391 THR B C 1
ATOM 6621 O O . THR B 1 391 ? 4.766 3.445 -15.836 1 88.19 391 THR B O 1
ATOM 6624 N N . GLU B 1 392 ? 3.943 5.379 -15.07 1 89.81 392 GLU B N 1
ATOM 6625 C CA . GLU B 1 392 ? 5.262 5.844 -14.648 1 89.81 392 GLU B CA 1
ATOM 6626 C C . GLU B 1 392 ? 5.812 4.988 -13.508 1 89.81 392 GLU B C 1
ATOM 6628 O O . GLU B 1 392 ? 7.012 4.707 -13.461 1 89.81 392 GLU B O 1
ATOM 6633 N N . ASN B 1 393 ? 4.949 4.609 -12.633 1 91.44 393 ASN B N 1
ATOM 6634 C CA . ASN B 1 393 ? 5.371 3.711 -11.562 1 91.44 393 ASN B CA 1
ATOM 6635 C C . ASN B 1 393 ? 5.824 2.359 -12.109 1 91.44 393 ASN B C 1
ATOM 6637 O O . ASN B 1 393 ? 6.801 1.784 -11.625 1 91.44 393 ASN B O 1
ATOM 6641 N N . GLN B 1 394 ? 5.055 1.858 -13.07 1 90.06 394 GLN B N 1
ATOM 6642 C CA . GLN B 1 394 ? 5.41 0.591 -13.703 1 90.06 394 GLN B CA 1
ATOM 6643 C C . GLN B 1 394 ? 6.754 0.688 -14.414 1 90.06 394 GLN B C 1
ATOM 6645 O O . GLN B 1 394 ? 7.516 -0.283 -14.453 1 90.06 394 GLN B O 1
ATOM 6650 N N . HIS B 1 395 ? 7 1.826 -14.977 1 89.12 395 HIS B N 1
ATOM 6651 C CA . HIS B 1 395 ? 8.289 2.031 -15.633 1 89.12 395 HIS B CA 1
ATOM 6652 C C . HIS B 1 395 ? 9.438 1.887 -14.648 1 89.12 395 HIS B C 1
ATOM 6654 O O . HIS B 1 395 ? 10.438 1.231 -14.945 1 89.12 395 HIS B O 1
ATOM 6660 N N . VAL B 1 396 ? 9.305 2.473 -13.5 1 91.62 396 VAL B N 1
ATOM 6661 C CA . VAL B 1 396 ? 10.336 2.379 -12.477 1 91.62 396 VAL B CA 1
ATOM 6662 C C . VAL B 1 396 ? 10.508 0.925 -12.047 1 91.62 396 VAL B C 1
ATOM 6664 O O . VAL B 1 396 ? 11.633 0.443 -11.891 1 91.62 396 VAL B O 1
ATOM 6667 N N . ARG B 1 397 ? 9.414 0.272 -11.875 1 92.56 397 ARG B N 1
ATOM 6668 C CA . ARG B 1 397 ? 9.406 -1.134 -11.484 1 92.56 397 ARG B CA 1
ATOM 6669 C C . ARG B 1 397 ? 10.18 -1.983 -12.492 1 92.56 397 ARG B C 1
ATOM 6671 O O . ARG B 1 397 ? 11.039 -2.781 -12.109 1 92.56 397 ARG B O 1
ATOM 6678 N N . SER B 1 398 ? 9.898 -1.798 -13.742 1 91.25 398 SER B N 1
ATOM 6679 C CA . SER B 1 398 ? 10.531 -2.561 -14.812 1 91.25 398 SER B CA 1
ATOM 6680 C C . SER B 1 398 ? 12.008 -2.209 -14.945 1 91.25 398 SER B C 1
ATOM 6682 O O . SER B 1 398 ? 12.852 -3.096 -15.117 1 91.25 398 SER B O 1
ATOM 6684 N N . GLN B 1 399 ? 12.297 -0.933 -14.875 1 92.38 399 GLN B N 1
ATOM 6685 C CA . GLN B 1 399 ? 13.68 -0.479 -15.008 1 92.38 399 GLN B CA 1
ATOM 6686 C C . GLN B 1 399 ? 14.555 -1.086 -13.914 1 92.38 399 GLN B C 1
ATOM 6688 O O . GLN B 1 399 ? 15.648 -1.588 -14.203 1 92.38 399 GLN B O 1
ATOM 6693 N N . LEU B 1 400 ? 14.086 -1.039 -12.727 1 95.62 400 LEU B N 1
ATOM 6694 C CA . LEU B 1 400 ? 14.906 -1.521 -11.625 1 95.62 400 LEU B CA 1
ATOM 6695 C C . LEU B 1 400 ? 14.953 -3.045 -11.609 1 95.62 400 LEU B C 1
ATOM 6697 O O . LEU B 1 400 ? 15.938 -3.633 -11.148 1 95.62 400 LEU B O 1
ATOM 6701 N N . ALA B 1 401 ? 13.898 -3.717 -12.125 1 95.12 401 ALA B N 1
ATOM 6702 C CA . ALA B 1 401 ? 13.969 -5.164 -12.297 1 95.12 401 ALA B CA 1
ATOM 6703 C C . ALA B 1 401 ? 15.055 -5.551 -13.305 1 95.12 401 ALA B C 1
ATOM 6705 O O . ALA B 1 401 ? 15.797 -6.508 -13.078 1 95.12 401 ALA B O 1
ATOM 6706 N N . ILE B 1 402 ? 15.141 -4.809 -14.359 1 94.06 402 ILE B N 1
ATOM 6707 C CA . ILE B 1 402 ? 16.156 -5.055 -15.383 1 94.06 402 ILE B CA 1
ATOM 6708 C C . ILE B 1 402 ? 17.547 -4.793 -14.805 1 94.06 402 ILE B C 1
ATOM 6710 O O . ILE B 1 402 ? 18.469 -5.578 -15.016 1 94.06 402 ILE B O 1
ATOM 6714 N N . ASP B 1 403 ? 17.688 -3.725 -14.047 1 96.25 403 ASP B N 1
ATOM 6715 C CA . ASP B 1 403 ? 18.969 -3.424 -13.414 1 96.25 403 ASP B CA 1
ATOM 6716 C C . ASP B 1 403 ? 19.391 -4.555 -12.484 1 96.25 403 ASP B C 1
ATOM 6718 O O . ASP B 1 403 ? 20.562 -4.926 -12.453 1 96.25 403 ASP B O 1
ATOM 6722 N N . ASP B 1 404 ? 18.453 -5.043 -11.766 1 97.12 404 ASP B N 1
ATOM 6723 C CA . ASP B 1 404 ? 18.766 -6.137 -10.852 1 97.12 404 ASP B CA 1
ATOM 6724 C C . ASP B 1 404 ? 19.094 -7.418 -11.609 1 97.12 404 ASP B C 1
ATOM 6726 O O . ASP B 1 404 ? 19.953 -8.195 -11.188 1 97.12 404 ASP B O 1
ATOM 6730 N N . ALA B 1 405 ? 18.391 -7.695 -12.703 1 97.19 405 ALA B N 1
ATOM 6731 C CA . ALA B 1 405 ? 18.719 -8.836 -13.547 1 97.19 405 ALA B CA 1
ATOM 6732 C C . ALA B 1 405 ? 20.141 -8.742 -14.07 1 97.19 405 ALA B C 1
ATOM 6734 O O . ALA B 1 405 ? 20.875 -9.734 -14.062 1 97.19 405 ALA B O 1
ATOM 6735 N N . ILE B 1 406 ? 20.531 -7.586 -14.508 1 96.88 406 ILE B N 1
ATOM 6736 C CA . ILE B 1 406 ? 21.875 -7.363 -15.031 1 96.88 406 ILE B CA 1
ATOM 6737 C C . ILE B 1 406 ? 22.891 -7.594 -13.93 1 96.88 406 ILE B C 1
ATOM 6739 O O . ILE B 1 406 ? 23.922 -8.234 -14.156 1 96.88 406 ILE B O 1
ATOM 6743 N N . ARG B 1 407 ? 22.594 -7.098 -12.781 1 96.56 407 ARG B N 1
ATOM 6744 C CA . ARG B 1 407 ? 23.484 -7.316 -11.648 1 96.56 407 ARG B CA 1
ATOM 6745 C C . ARG B 1 407 ? 23.672 -8.805 -11.367 1 96.56 407 ARG B C 1
ATOM 6747 O O . ARG B 1 407 ? 24.781 -9.266 -11.117 1 96.56 407 ARG B O 1
ATOM 6754 N N . ILE B 1 408 ? 22.594 -9.531 -11.383 1 97.56 408 ILE B N 1
ATOM 6755 C CA . ILE B 1 408 ? 22.641 -10.969 -11.172 1 97.56 408 ILE B CA 1
ATOM 6756 C C . ILE B 1 408 ? 23.531 -11.617 -12.227 1 97.56 408 ILE B C 1
ATOM 6758 O O . ILE B 1 408 ? 24.375 -12.461 -11.898 1 97.56 408 ILE B O 1
ATOM 6762 N N . LEU B 1 409 ? 23.359 -11.227 -13.438 1 97.06 409 LEU B N 1
ATOM 6763 C CA . LEU B 1 409 ? 24.156 -11.789 -14.516 1 97.06 409 LEU B CA 1
ATOM 6764 C C . LEU B 1 409 ? 25.625 -11.461 -14.336 1 97.06 409 LEU B C 1
ATOM 6766 O O . LEU B 1 409 ? 26.484 -12.328 -14.484 1 97.06 409 LEU B O 1
ATOM 6770 N N . GLU B 1 410 ? 25.922 -10.281 -13.961 1 97.06 410 GLU B N 1
ATOM 6771 C CA . GLU B 1 410 ? 27.297 -9.852 -13.75 1 97.06 410 GLU B CA 1
ATOM 6772 C C . GLU B 1 410 ? 27.953 -10.625 -12.609 1 97.06 410 GLU B C 1
ATOM 6774 O O . GLU B 1 410 ? 29.141 -10.953 -12.664 1 97.06 410 GLU B O 1
ATOM 6779 N N . GLU B 1 411 ? 27.188 -10.953 -11.656 1 96.31 411 GLU B N 1
ATOM 6780 C CA . GLU B 1 411 ? 27.703 -11.625 -10.461 1 96.31 411 GLU B CA 1
ATOM 6781 C C . GLU B 1 411 ? 27.797 -13.133 -10.672 1 96.31 411 GLU B C 1
ATOM 6783 O O . GLU B 1 411 ? 28.766 -13.766 -10.25 1 96.31 411 GLU B O 1
ATOM 6788 N N . ASP B 1 412 ? 26.797 -13.711 -11.328 1 95.12 412 ASP B N 1
ATOM 6789 C CA . ASP B 1 412 ? 26.656 -15.164 -11.305 1 95.12 412 ASP B CA 1
ATOM 6790 C C . ASP B 1 412 ? 27.047 -15.781 -12.641 1 95.12 412 ASP B C 1
ATOM 6792 O O . ASP B 1 412 ? 27.625 -16.875 -12.68 1 95.12 412 ASP B O 1
ATOM 6796 N N . ILE B 1 413 ? 26.562 -15.133 -13.719 1 93.31 413 ILE B N 1
ATOM 6797 C CA . ILE B 1 413 ? 26.734 -15.758 -15.023 1 93.31 413 ILE B CA 1
ATOM 6798 C C . ILE B 1 413 ? 26.969 -14.68 -16.078 1 93.31 413 ILE B C 1
ATOM 6800 O O . ILE B 1 413 ? 26.156 -14.508 -17 1 93.31 413 ILE B O 1
ATOM 6804 N N . PRO B 1 414 ? 28.062 -14.062 -16.078 1 94.69 414 PRO B N 1
ATOM 6805 C CA . PRO B 1 414 ? 28.328 -12.953 -17 1 94.69 414 PRO B CA 1
ATOM 6806 C C . PRO B 1 414 ? 28.297 -13.391 -18.469 1 94.69 414 PRO B C 1
ATOM 6808 O O . PRO B 1 414 ? 28.094 -12.555 -19.359 1 94.69 414 PRO B O 1
ATOM 6811 N N . GLU B 1 415 ? 28.406 -14.68 -18.766 1 92.44 415 GLU B N 1
ATOM 6812 C CA . GLU B 1 415 ? 28.406 -15.188 -20.125 1 92.44 415 GLU B CA 1
ATOM 6813 C C . GLU B 1 415 ? 27.062 -14.93 -20.812 1 92.44 415 GLU B C 1
ATOM 6815 O O . GLU B 1 415 ? 27.016 -14.805 -22.047 1 92.44 415 GLU B O 1
ATOM 6820 N N . TRP B 1 416 ? 25.969 -14.828 -20.062 1 92.94 416 TRP B N 1
ATOM 6821 C CA . TRP B 1 416 ? 24.656 -14.586 -20.625 1 92.94 416 TRP B CA 1
ATOM 6822 C C . TRP B 1 416 ? 24.562 -13.195 -21.234 1 92.94 416 TRP B C 1
ATOM 6824 O O . TRP B 1 416 ? 23.672 -12.914 -22.031 1 92.94 416 TRP B O 1
ATOM 6834 N N . LEU B 1 417 ? 25.469 -12.32 -20.797 1 92.94 417 LEU B N 1
ATOM 6835 C CA . LEU B 1 417 ? 25.453 -10.953 -21.312 1 92.94 417 LEU B CA 1
ATOM 6836 C C . LEU B 1 417 ? 26 -10.898 -22.734 1 92.94 417 LEU B C 1
ATOM 6838 O O . LEU B 1 417 ? 25.812 -9.914 -23.438 1 92.94 417 LEU B O 1
ATOM 6842 N N . HIS B 1 418 ? 26.641 -11.992 -23.078 1 89.94 418 HIS B N 1
ATOM 6843 C CA . HIS B 1 418 ? 27.188 -12.055 -24.438 1 89.94 418 HIS B CA 1
ATOM 6844 C C . HIS B 1 418 ? 26.141 -12.539 -25.438 1 89.94 418 HIS B C 1
ATOM 6846 O O . HIS B 1 418 ? 25.562 -13.609 -25.25 1 89.94 418 HIS B O 1
ATOM 6852 N N . LYS B 1 419 ? 25.938 -11.867 -26.547 1 85.44 419 LYS B N 1
ATOM 6853 C CA . LYS B 1 419 ? 24.906 -12.133 -27.531 1 85.44 419 LYS B CA 1
ATOM 6854 C C . LYS B 1 419 ? 25.078 -13.508 -28.172 1 85.44 419 LYS B C 1
ATOM 6856 O O . LYS B 1 419 ? 24.109 -14.117 -28.625 1 85.44 419 LYS B O 1
ATOM 6861 N N . ASN B 1 420 ? 26.281 -14.023 -28.078 1 81.94 420 ASN B N 1
ATOM 6862 C CA . ASN B 1 420 ? 26.578 -15.281 -28.75 1 81.94 420 ASN B CA 1
ATOM 6863 C C . ASN B 1 420 ? 26.578 -16.453 -27.766 1 81.94 420 ASN B C 1
ATOM 6865 O O . ASN B 1 420 ? 27.031 -17.547 -28.109 1 81.94 420 ASN B O 1
ATOM 6869 N N . HIS B 1 421 ? 26.031 -16.141 -26.625 1 84.56 421 HIS B N 1
ATOM 6870 C CA . HIS B 1 421 ? 26 -17.219 -25.641 1 84.56 421 HIS B CA 1
ATOM 6871 C C . HIS B 1 421 ? 25.047 -18.328 -26.078 1 84.56 421 HIS B C 1
ATOM 6873 O O . HIS B 1 421 ? 23.953 -18.062 -26.562 1 84.56 421 HIS B O 1
ATOM 6879 N N . THR B 1 42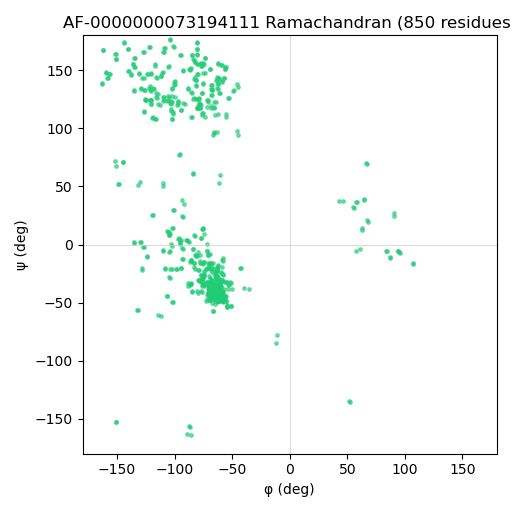2 ? 25.578 -19.625 -25.938 1 78.94 422 THR B N 1
ATOM 6880 C CA . THR B 1 422 ? 24.75 -20.781 -26.219 1 78.94 422 THR B CA 1
ATOM 6881 C C . THR B 1 422 ? 24.328 -21.484 -24.938 1 78.94 422 THR B C 1
ATOM 6883 O O . THR B 1 422 ? 25.172 -21.781 -24.078 1 78.94 422 THR B O 1
ATOM 6886 N N . PHE B 1 423 ? 23.078 -21.625 -24.797 1 79.94 423 PHE B N 1
ATOM 6887 C CA . PHE B 1 423 ? 22.531 -22.266 -23.609 1 79.94 423 PHE B CA 1
ATOM 6888 C C . PHE B 1 423 ? 22.562 -23.781 -23.766 1 79.94 423 PHE B C 1
ATOM 6890 O O . PHE B 1 423 ? 22.516 -24.297 -24.891 1 79.94 423 PHE B O 1
ATOM 6897 N N . MET B 1 424 ? 22.844 -24.469 -22.672 1 67.81 424 MET B N 1
ATOM 6898 C CA . MET B 1 424 ? 22.859 -25.922 -22.688 1 67.81 424 MET B CA 1
ATOM 6899 C C . MET B 1 424 ? 21.562 -26.469 -23.25 1 67.81 424 MET B C 1
ATOM 6901 O O . MET B 1 424 ? 20.484 -25.984 -22.938 1 67.81 424 MET B O 1
ATOM 6905 N N . ARG B 1 425 ? 21.75 -27.375 -24.344 1 59.38 425 ARG B N 1
ATOM 6906 C CA . ARG B 1 425 ? 20.609 -28.016 -24.984 1 59.38 425 ARG B CA 1
ATOM 6907 C C . ARG B 1 425 ? 19.859 -28.906 -24 1 59.38 425 ARG B C 1
ATOM 6909 O O . ARG B 1 425 ? 20.484 -29.625 -23.219 1 59.38 425 ARG B O 1
ATOM 6916 N N . THR B 1 426 ? 18.594 -28.578 -23.594 1 59.44 426 THR B N 1
ATOM 6917 C CA . THR B 1 426 ? 17.766 -29.297 -22.641 1 59.44 426 THR B CA 1
ATOM 6918 C C . THR B 1 426 ? 17.172 -30.562 -23.266 1 59.44 426 THR B C 1
ATOM 6920 O O . THR B 1 426 ? 16.297 -31.203 -22.688 1 59.44 426 THR B O 1
ATOM 6923 N N . ASP B 1 427 ? 17.609 -31.125 -24.516 1 49.38 427 ASP B N 1
ATOM 6924 C CA . ASP B 1 427 ? 17.141 -32.406 -25.062 1 49.38 427 ASP B CA 1
ATOM 6925 C C . ASP B 1 427 ? 17.766 -33.562 -24.328 1 49.38 427 ASP B C 1
ATOM 6927 O O . ASP B 1 427 ? 18.875 -33.469 -23.797 1 49.38 427 ASP B O 1
#

Solvent-accessible surface area (backbone atoms only — not comparable to full-atom values): 44932 Å² total; per-residue (Å²): 123,79,79,64,53,77,38,65,49,91,51,32,72,77,38,52,51,80,95,46,91,52,24,50,39,59,50,53,52,32,36,66,71,54,31,69,66,56,43,58,55,56,69,48,92,51,43,78,47,32,40,29,49,39,78,49,71,80,84,62,46,61,54,39,49,34,32,40,35,39,39,31,31,72,85,71,50,73,48,61,33,29,36,40,30,62,39,60,62,62,44,43,54,56,49,53,70,67,62,48,90,57,43,66,62,51,40,52,50,48,46,50,49,51,54,50,19,52,52,39,25,49,44,44,67,56,81,52,47,63,53,44,40,53,43,65,56,70,41,45,77,40,70,66,37,87,98,75,39,72,28,36,39,34,29,54,52,52,73,89,50,24,43,55,51,55,68,92,49,54,74,50,56,63,30,47,30,46,47,31,33,35,50,18,33,28,35,35,46,34,69,73,53,52,70,68,62,45,58,72,33,44,68,51,68,65,54,51,52,51,49,34,49,54,33,32,56,46,56,61,46,65,79,40,68,68,60,68,64,32,69,70,46,78,61,52,44,61,53,35,67,36,59,54,51,52,44,25,68,62,60,26,54,30,66,74,68,69,44,76,66,21,60,29,52,67,55,58,45,49,76,31,33,25,30,24,40,45,95,87,68,36,63,52,50,45,69,56,25,51,53,73,40,39,52,42,20,38,25,47,80,11,48,46,55,15,36,43,43,49,64,23,44,46,32,48,30,53,62,27,49,65,61,22,52,49,43,16,50,53,39,24,52,52,47,22,53,75,67,74,42,78,85,77,72,52,68,68,53,49,52,50,39,23,54,59,32,28,39,55,29,23,54,43,43,55,56,45,46,56,62,72,62,64,63,89,77,59,79,48,68,62,56,45,53,19,49,52,37,42,49,55,52,49,47,52,25,38,32,51,33,45,51,50,31,51,50,45,29,64,73,75,42,51,63,71,58,40,87,80,55,79,62,74,78,71,124,122,81,78,64,56,77,38,65,49,89,52,32,74,77,38,52,51,81,95,47,92,50,26,49,40,58,51,51,52,31,36,65,72,54,31,68,66,56,42,58,55,56,69,49,93,53,44,79,45,32,40,30,50,41,80,47,69,81,81,63,47,61,52,38,49,35,32,39,36,40,40,30,31,71,84,70,49,72,49,61,33,30,37,39,32,64,40,60,62,62,47,43,52,56,49,54,69,67,62,49,90,56,40,67,60,52,43,53,52,48,45,49,48,50,53,51,19,51,52,39,25,48,44,43,67,56,81,54,50,64,53,42,39,55,43,64,56,70,41,45,77,39,71,65,36,86,99,75,39,73,28,36,39,33,29,52,53,53,73,88,52,25,44,54,51,55,68,93,47,55,74,49,56,63,30,49,32,45,48,31,32,35,50,17,32,27,35,34,46,35,67,72,52,52,71,68,61,44,57,72,33,43,69,50,70,64,55,50,52,51,50,34,48,53,36,33,56,45,56,61,46,63,80,40,70,66,60,69,64,32,71,70,45,79,60,54,46,60,52,35,67,37,58,51,51,52,45,25,70,61,61,23,53,31,66,74,68,69,43,78,65,21,61,28,51,66,56,57,46,49,75,30,34,25,29,25,40,46,94,88,67,36,63,54,51,46,68,57,24,51,53,74,42,38,52,42,21,37,24,46,80,11,47,46,55,14,36,45,42,51,64,23,44,44,32,47,28,54,63,27,48,64,60,24,52,48,43,15,49,56,40,26,52,51,46,22,53,74,68,74,43,79,84,76,71,52,70,69,52,49,52,50,39,22,56,59,31,27,40,56,30,23,54,43,41,55,54,45,46,56,62,72,61,65,64,89,76,58,79,48,66,63,56,44,52,20,48,52,36,43,48,55,53,50,47,54,25,39,32,51,32,44,51,49,30,50,49,47,29,64,74,75,42,53,61,72,59,39,87,80,54,79,61,73,80,73,123

InterPro domains:
  IPR011009 Protein kinase-like domain superfamily [SSF56112] (21-356)
  IPR012877 Uncharacterised oxidoreductase Dhs-27 [PF07914] (53-392)
  IPR015897 CHK kinase-like [SM00587] (153-338)
  IPR052961 Oxidoreductase and Kinase-like Enzymes [PTHR23020] (36-408)

Secondary structure (DSSP, 8-state):
----EEEETT-GGG-BSTTSS-BHHHHHHHHHHH-HHHHHHHHSSPPEEEEEEEEESTT--SSEEEEEEEEEETTS-EEEEEEEEE-SHHHHHHHHHTT-TTHHHHHHHHHHHHHHHHHHHHHHHHHTTTSSS----EEEEE--BTTTB--EEEEE--TTTEEEPPTTS---HHHHHHHHHHHHHHHHHHTTS-HHHHHHTBPPHHHHHHHHHHHHHHHH-TT-HHHHTSTTGGGTGGGGG-HHHHHIIIIIHHHHHT---EEE-S---GGGEEEEE-TTS-EEEEEEEE--GGG-EEE-HHHHHHHHHHTS-HHHHHHHHHHHHHHHHHHHHHHHHHTT----S-HHHHHHHHHHHHHHHHHHHHHHHHHHT--TT---HHHHHHHHHHHHHHHHHHHHHHHHHHHHHHHH-GGGGSTT-------/------EETT-GGG-BSTTSS-BHHHHHHHHHHH-HHHHHHHHTTPPEEEEEEEEESTT--SSEEEEEEEEEETTS-EEEEEEEEE-SHHHHHHHHHTT-TTHHHHHHHHHHHHHHHHHHHHHHHHHTTTSSS----EEEEE--BTTTB--EEEEE--TTTEEEPPTTS---HHHHHHHHHHHHHHHHHHTTS-HHHHHHTBPPHHHHHHHHHHHHHHHH-TT-TTTTTSTTGGGTGGGGG-HHHHHIIIIIHHHHHT---EEE-S---GGGEEEEE-TTS-EEEEEEEE--GGG-EEE-HHHHHHHHHHTS-HHHHHHHHHHHHHHHHHHHHHHHHHTT----S-HHHHHHHHHHHHHHHHHHHHHHHHHHT--TT---HHHHHHHHHHHHHHHHHHHHHHHHHHHHHHHH-GGGGSTT-------

Sequence (854 aa):
MPAMEKIPVTSPERQHIDNTEFTFAWVLKHLNENDHVWKSITAGRRRLQYISFRTIGDGKGFASKIYMLTMEFSDGKAYRVVMKVPTVDILSAKVQVGGEQNADAVVDNVKSAVLMGHARECEMYSKHYRNGMPMPRIFALKDIVPDRERGAILMEYLGDKAANVPFYRSFTVEQLINISRCLARLHAYSMSLSETDMKKLEAREQTADTMVYIFKAFASLEQNPNASRLSNFAKIKHLMQTSDFVRYCLFGVNKELGMKPIIVHGDMWSNNIFINKHEDGTFGNEPLAFIDWQAAHSGSVGEDLARLYASCQADIRREVEQVGLNAYYETFQREMKRRSLDIVHSKEQVVLSYRRLFVYQALLLVAGGNFLFRNENLEDENMKRVWEARTENQHVRSQLAIDDAIRILEEDIPEWLHKNHTFMRTDMPAMEKIPVTSPERQHIDNTEFTFAWVLKHLNENDHVWKSITAGRRRLQYISFRTIGDGKGFASKIYMLTMEFSDGKAYRVVMKVPTVDILSAKVQVGGEQNADAVVDNVKSAVLMGHARECEMYSKHYRNGMPMPRIFALKDIVPDRERGAILMEYLGDKAANVPFYRSFTVEQLINISRCLARLHAYSMSLSETDMKKLEAREQTADTMVYIFKAFASLEQNPNASRLSNFAKIKHLMQTSDFVRYCLFGVNKELGMKPIIVHGDMWSNNIFINKHEDGTFGNEPLAFIDWQAAHSGSVGEDLARLYASCQADIRREVEQVGLNAYYETFQREMKRRSLDIVHSKEQVVLSYRRLFVYQALLLVAGGNFLFRNENLEDENMKRVWEARTENQHVRSQLAIDDAIRILEEDIPEWLHKNHTFMRTD